Protein AF-A0A7C8MUT5-F1 (afdb_monomer)

Foldseek 3Di:
DDDPPQPFFAWAKEKEWEDALLQDADQLQLLLVLVLVVQPFLDDAGGQKYKYKYASLHPQLLLQQDDVSNVVSVLSVLSNPQSNRDDDDPPPPPDDDDDDDDDDDDDDDDPDDDPDDDDPPSQDPVNPPPRQWDFPDWDAFRRIIMTMIGSDPPQKDDWFKFWFADPDVSHRNWIKIKIKIKGWDADPVRDIFIAIAMEMHGDFDADLQCLVRLLVRQQCQQFQRFRDQLVVLDDPPDPFPDPDPDPDDDCLVVLVCDDPSNLVNLCRGQLNLLHKHKYWYLSNFFLHNDWDDPPDDAADCDPPDPRHQVVSVVSGSVVVCQVVVSGPDQKDFDDDPEHFFDQKDFDDPDDDPPPPPPPPDDDDDDDSDTDIDHDNGGHRHNSTGMIINWQDCQLPNPQTKAWSDWYWGHDDPSHSGTMTMTIITHGRHGSVSSQDDSVRCSVCVRHCSNPNPHIHDSCSVVVVVVSSVVSSVVSVVVVCLVDPVSVVVVVVVVVVVVVVVVVVVPPDDDDDDDDDDDDDDDDDDDDDDDDDDDDPVVVVVVVVVVVVVVVVVDDDDDDDDDPDDFDDDDPDGDDPADADDPPVVVVVVVVVVPDDDDPPPDPPPPDDDDDDDDDDDDDDDDDDDDDDDDDDDPCVVVVVQQDQPALDPDPQPPPVPHDPVNVVVVSVVSQVVVCVLQVLVVVQFDVQLVQVVVQVLVVVVPPPDDPDRFDGWDWDDWDDDPQWIKIKTFGDDPDDDDDDGDFIKMKIFHRAAPPNDRDPVVLVLVVLLLLVQVVLVVLVQQAWAFSDWDSDCPDSRNGGITMTGRFDFAQLLCLQLDCPPHDVVSVVLLLLLLLQLLVSLLSQLVQFAQWWAAWDADPPPRHTDRDDHAWAKAFLQVVLVVVCVVDVVSNSRTDIDTGDRGRDQLCVLCVLCVVPPDDALLSLLLSVLLSLLVVLFDFFQDDDDPPDDDDDDDDDDDDDDDPGRPRHFWTWFQPAQASSQFGAHPVSRHTNHGDNSRRTITHGPLRGSLEDHPLLLCLLFSNRAQDDDDPPNVDPPDDGPSSCSSPDALVVSLVSLVSSLVSSVVVVVVVVVVVVVVVVVVCVVDPDDDDPPPDDPSPPDSSHLSSSLSVLSSVCSSHVVRSLVSSLSLQLQLDLDPPLRDSVCSSNCSSVVHDDDPVSSVSSSVSSVVCSVRVGGHNRPRD

pLDDT: mean 71.66, std 24.43, range [21.73, 98.75]

Organism: NCBI:txid323545

Mean predicted aligned error: 21.3 Å

Solvent-accessible surface area (backbone atoms only — not comparable to full-atom values): 70234 Å² total; per-residue (Å²): 137,80,81,81,76,83,76,69,65,42,67,44,41,39,33,38,34,18,33,49,29,62,40,33,68,71,60,32,71,66,50,9,56,49,47,31,54,60,49,45,49,81,47,93,58,75,56,46,30,43,36,39,18,32,22,38,44,36,48,62,36,37,36,23,56,37,66,83,66,37,43,66,43,53,47,32,49,55,50,13,55,34,58,28,69,45,80,86,74,87,75,82,79,79,79,77,95,76,89,83,81,92,83,90,85,86,88,84,91,77,101,82,83,90,88,79,85,84,78,79,76,79,69,48,83,88,67,44,80,87,59,67,52,45,80,76,46,78,48,65,36,35,21,24,27,36,37,35,32,24,55,55,68,85,37,54,42,78,77,44,68,31,56,40,47,69,27,84,93,43,37,24,84,26,21,34,30,37,41,33,32,36,41,48,48,62,32,100,83,70,48,79,36,39,22,33,43,31,41,33,18,36,30,40,46,63,58,41,67,33,55,71,53,27,35,50,47,47,49,50,46,61,20,29,34,41,69,56,66,60,70,84,48,59,88,84,84,64,101,64,74,68,80,86,88,64,99,73,88,80,63,85,74,56,71,83,62,66,52,77,38,58,54,54,52,44,56,28,31,68,54,20,38,36,41,48,31,36,41,26,14,39,51,35,35,31,51,43,63,59,73,52,54,100,82,58,86,70,71,37,87,50,81,88,43,94,46,19,37,78,71,51,56,84,44,28,40,53,62,55,36,40,75,66,67,64,32,70,72,76,50,42,66,75,78,84,81,58,70,61,34,28,41,49,36,71,71,73,88,84,79,67,94,85,50,84,88,78,62,92,84,71,88,80,89,89,73,89,76,69,63,66,46,74,35,78,78,45,64,62,14,63,22,52,47,63,34,33,47,68,50,51,57,89,50,38,72,92,50,51,65,41,80,55,40,59,49,60,48,76,62,46,94,55,24,48,35,30,34,28,37,39,29,33,39,37,55,42,46,48,35,78,54,50,35,71,46,74,70,49,41,72,77,39,59,81,37,40,62,67,33,67,93,57,55,76,45,73,59,42,70,61,50,50,64,56,48,56,56,50,37,28,54,52,9,47,52,52,52,37,74,75,32,80,65,51,50,52,53,54,56,52,50,55,54,49,54,54,52,53,54,55,58,68,65,63,84,76,77,86,91,82,85,88,82,89,80,89,86,87,88,87,92,87,89,89,84,86,87,88,83,83,82,88,79,69,69,63,62,58,55,51,53,53,52,55,54,51,57,48,60,71,67,60,85,87,80,90,86,84,90,73,92,87,75,92,72,78,60,92,96,50,79,75,82,86,78,88,60,90,69,94,58,68,70,57,58,56,52,57,59,65,72,75,62,96,74,80,87,87,79,77,82,86,81,81,88,86,79,90,89,90,80,88,88,79,90,87,86,90,79,81,91,81,88,90,81,91,71,85,76,80,75,64,66,67,60,60,58,71,71,68,58,71,63,63,70,56,71,65,93,76,78,61,55,90,92,53,51,77,63,59,47,50,52,51,53,48,52,51,51,54,50,49,51,62,77,41,40,72,50,61,75,43,52,39,65,65,46,44,25,51,52,54,40,53,56,51,56,71,67,46,76,91,78,72,95,68,84,78,70,76,33,47,73,50,80,74,47,51,38,95,65,25,44,34,33,46,34,41,43,75,76,91,75,80,94,89,75,85,80,85,54,48,32,31,39,43,27,67,62,59,47,82,92,75,44,75,52,70,66,61,30,48,51,53,46,48,37,53,49,46,39,49,53,38,41,75,71,70,40,50,39,56,51,68,73,50,70,49,42,47,53,89,42,88,31,47,43,36,37,40,32,26,51,52,83,87,58,41,58,36,58,62,57,69,58,40,66,71,81,39,70,69,50,36,48,55,40,49,51,47,31,46,50,50,51,46,58,51,36,51,54,35,60,74,44,52,21,64,25,26,19,22,70,37,57,42,90,88,78,58,47,76,48,44,77,52,38,34,55,32,78,43,71,30,46,56,62,44,55,57,41,47,80,76,37,74,86,55,70,79,63,85,43,69,42,80,43,68,52,27,80,46,65,65,58,60,69,43,45,65,50,70,76,55,70,60,88,46,49,61,46,31,3,49,51,48,48,51,52,51,58,54,69,72,56,74,68,71,70,67,79,78,80,74,93,76,78,80,95,77,82,86,89,82,95,75,93,72,88,86,81,70,69,92,51,68,53,12,17,36,20,64,61,69,59,40,55,87,32,37,30,18,32,92,86,58,41,50,71,58,31,48,56,70,54,74,74,37,26,27,31,43,42,32,69,19,29,45,30,60,56,50,71,58,48,31,91,47,36,67,88,76,43,64,65,69,92,54,98,60,65,89,43,92,87,58,78,71,58,80,80,30,60,89,48,76,53,72,68,57,32,40,52,53,46,54,50,47,42,49,51,48,51,50,54,52,52,50,52,53,54,53,49,53,49,51,52,52,64,60,49,77,76,48,96,74,82,85,77,76,81,80,82,62,87,83,75,76,73,60,36,35,37,44,12,66,55,47,50,50,50,54,48,27,58,58,32,66,90,44,31,70,60,32,51,46,44,49,37,55,50,36,13,52,45,91,76,77,52,46,60,68,58,51,21,54,39,40,24,73,68,44,81,72,56,68,66,58,51,51,48,49,55,50,22,47,50,38,22,43,75,69,67,46,25,84,63,34,83,81,126

InterPro domains:
  IPR000300 Inositol polyphosphate-related phosphatase [PF22669] (17-421)
  IPR000300 Inositol polyphosphate-related phosphatase [SM00128] (10-432)
  IPR011009 Protein kinase-like domain superfamily [SSF56112] (718-850)
  IPR036691 Endonuclease/exonuclease/phosphatase superfamily [G3DSA:3.60.10.10] (3-435)
  IPR036691 Endonuclease/exonuclease/phosphatase superfamily [SSF56219] (11-428)
  IPR046985 Inositol 5-phosphatase [PTHR11200] (11-428)

Nearest PDB structures (foldseek):
  2x7g-assembly1_A  TM=3.569E-01  e=3.911E-02  Homo sapiens
  1jow-assembly1_B  TM=5.268E-01  e=2.002E+00  Homo sapiens

Sequence (1183 aa):
MSNHDDDKAPSLDVFILTFNAGKARINPSILALHLRNAFAQNATDLPELVVISLQEMAPLEHSFIGSYMINPYFQSWVSAVNLAASPPDDTCRNQGPSELGSRNGLEDGSEDRYQDEFQYTYRSQDEIGDAPYTLIATRHIGMTGILLFSRDPSALDNLKSTEVGFGAGELGNKGAVGLRMLFSKEDAKGRKRQTELTFVGAHLAAHEWNLEKRNKNWESIVSGLLFDDPRQFYDGESTHPTPPISANDDESQALLSQSPHKKKLHDITIYKPGSHLFVAGDLNYRISKTSPTPHSVFPRLDPESPNFYGRYLALDQLALEKAAGRTLHGLSEAPITFPPTYKLDYEIEGKSEAGARAHCNDYPHAHDEVFWKWASHRWPGWCDRVLYLDTPSSIAPGMAINTIAYNALPPVRSSDHRAVFLRLSVPVVEPSILVPSPDFCVSNSEDPRVKLPYPIDFESWEHRTRVKKWERVIGWSMLVSHSKQGISIFVTLFFICIGVWWLRSRDKRPPSPQLQHGTIPYRVEVEMTERAPTNYVEHSRHLRRIELAKLARDRQADVSIVVGLSWRLRGHQAHVDYTGGLDTARIHRSLASLGGISWSKALPRFLHTRDDSAGERVGKGRIDAESAGPQSEDWRDALVHAAPVDIQRPDGYRRSGETRDAHGERIRAEYERKLRSFASVLASVDTLALAHLARDLLEQRRARRDADPMPLPRIEDPFFGGGHVFYVIRFPRNGTAGQEERIQWIAKIPAAAGDNAWDQLRCEALRSEAFLLHLLRQEGVPVPEVIDADCRPGNVVGVPWLLMEFVQGRRFEEVWFSREGGDVVCQARREEILRNVARIMLKLGKFEFDTGGALVFDRSHGELVRTATGPLFEKDVKAMVLRWFVDEECEYTPLYCRTGPWERTNDMYTALLDAWPPDTVSERGIDALLRLLLGLVREPGERRPSTERCPSGIGARRKGNMEASRIKRFVLTHPNLSMRHILLAEDGTTIKAIFGWDGARAAPRSIGNEALPRWLVRDFDPFVWRWKPGVDFWRPDHAPPECNRFEDPPWVLRELRGFYASVMGELKRGKRRRERRRVRKKQEGTDAIRVEAVGGEDVDVDITKQSLLTLTLDTAIRDPRCRTAALRRVLEKCSRSFEELDFDLFVDTLGKGFEIDTLVSRSLANNVRELLDKGFVKGAIVW

Secondary structure (DSSP, 8-state):
---SSTTPPPEEEEEEEEEE-TTS---HHHHHHHHHHHHHTT-SS--SEEEEEEES-S-HHHHHH-HHHHHHHHHHHHHHHHHHHSPPPGGGG-------------------------------TTTSTT-S-EEEEEEEETTEEEEEEES-GGGEEEEEEEEEE-SGGG-TTSEEEEEEEEEEEE-TTS-EEEEEEEEEEEEPPPSTT-HHHHHHHHHHHHHH--SS-GGGG--SS-S--------SSSGGGTTT---HHHHHHHHTSTT-TTEEEEEEEE----S-SSPPPTTPPPPBS-TTSTTBGGGGGGG-HHHHHHHTTSSSTT-B-PPP-S---B-EEE--SS--TTSTTS-SS---S------EEE-TTS--B--EEEEE----TTTSTT-PPEEEEEEEPPP-TT-SS--EEEEEEEE---HHHHSPPHHHHHH-TTSTTTS-SS---SSHHHHHHHHHHHHHHHHHHHHHHH-HHHHHHHHHHHHHHHHHHHHHTTS----------------------------SHHHHHHHHHHHHHHHTTS--------SS----BTTB-------SS--HHHHHHHHHTSS---SSSS--------------------------PPP---THHHHHHHS-SSS---TT---TT--HHHHHHHHHHHHHHHHHHTHHHHHH--HHHHHHHHHHHHHHHS-S---SPPPPPEEPPPEEETTEEEEEEEPPPSS-SSS----EEEEEEEPPPGGG---HHHHHHHHHHHHHHHHHHHTT---PPEEEEE--TTSTTSS-EEEEE----EEHHHHHH--TTHHHHHHHHHHHHHHHHHHHHHHHTTSEESSBEE--B-TTT-PBPSS--BPEEEE-HHHHHHHHTT-GGGGGS--EEEE--BSSHHHHHHHHHHTS---SHHHHHHHHHHHHHHHT---TTPPPP-S---S--------------SS-SEEEE-TT--GGGEEE-TTSSSEEEE---TT-EEEEGGGTTTSPPGGGGGGG-TTT------TTTTSTTPPPPGGGTT---HHHHHHHHHHHHHHHHHHHHHHHHHHHHHHHHHHTTSPPP-------GGG---HHHHHHHHHHHHHHHH-TTTHHHHHHHHHHHH-SSTTSS-HHHHHHHHHTTPPP-HHHHHHHHHHHHHHHHHSS-TT----

Structure (mmCIF, N/CA/C/O backbone):
data_AF-A0A7C8MUT5-F1
#
_entry.id   AF-A0A7C8MUT5-F1
#
loop_
_atom_site.group_PDB
_atom_site.id
_atom_site.type_symbol
_atom_site.label_atom_id
_atom_site.label_alt_id
_atom_site.label_comp_id
_atom_site.label_asym_id
_atom_site.label_entity_id
_atom_site.label_seq_id
_atom_site.pdbx_PDB_ins_code
_atom_site.Cartn_x
_atom_site.Cartn_y
_atom_site.Cartn_z
_atom_site.occupancy
_atom_site.B_iso_or_equiv
_atom_site.auth_seq_id
_atom_site.auth_comp_id
_atom_site.auth_asym_id
_atom_site.auth_atom_id
_atom_site.pdbx_PDB_model_num
ATOM 1 N N . MET A 1 1 ? -49.970 -31.846 44.265 1.00 35.81 1 MET A N 1
ATOM 2 C CA . MET A 1 1 ? -49.419 -31.335 42.994 1.00 35.81 1 MET A CA 1
ATOM 3 C C . MET A 1 1 ? -48.509 -30.179 43.371 1.00 35.81 1 MET A C 1
ATOM 5 O O . MET A 1 1 ? -49.004 -29.098 43.641 1.00 35.81 1 MET A O 1
ATOM 9 N N . SER A 1 2 ? -47.229 -30.469 43.608 1.00 31.03 2 SER A N 1
ATOM 10 C CA . SER A 1 2 ? -46.234 -29.498 44.076 1.00 31.03 2 SER A CA 1
ATOM 11 C C . SER A 1 2 ? -45.714 -28.672 42.902 1.00 31.03 2 SER A C 1
ATOM 13 O O . SER A 1 2 ? -45.341 -29.243 41.879 1.00 31.03 2 SER A O 1
ATOM 15 N N . ASN A 1 3 ? -45.711 -27.353 43.079 1.00 34.69 3 ASN A N 1
ATOM 16 C CA . ASN A 1 3 ? -45.249 -26.337 42.138 1.00 34.69 3 ASN A CA 1
ATOM 17 C C . ASN A 1 3 ? -43.869 -26.670 41.545 1.00 34.69 3 ASN A C 1
ATOM 19 O O . ASN A 1 3 ? -42.862 -26.609 42.247 1.00 34.69 3 ASN A O 1
ATOM 23 N N . HIS A 1 4 ? -43.824 -26.994 40.251 1.00 40.22 4 HIS A N 1
ATOM 24 C CA . HIS A 1 4 ? -42.579 -27.112 39.480 1.00 40.22 4 HIS A CA 1
ATOM 25 C C . HIS A 1 4 ? -42.237 -25.840 38.680 1.00 40.22 4 HIS A C 1
ATOM 27 O O . HIS A 1 4 ? -41.137 -25.757 38.146 1.00 40.22 4 HIS A O 1
ATOM 33 N N . ASP A 1 5 ? -43.117 -24.831 38.651 1.00 43.16 5 ASP A N 1
ATOM 34 C CA . ASP A 1 5 ? -42.859 -23.539 37.986 1.00 43.16 5 ASP A CA 1
ATOM 35 C C . ASP A 1 5 ? -42.111 -22.516 38.875 1.00 43.16 5 ASP A C 1
ATOM 37 O O . ASP A 1 5 ? -41.646 -21.488 38.386 1.00 43.16 5 ASP A O 1
ATOM 41 N N . ASP A 1 6 ? -41.923 -22.806 40.168 1.00 42.00 6 ASP A N 1
ATOM 42 C CA . ASP A 1 6 ? -41.458 -21.839 41.183 1.00 42.00 6 ASP A CA 1
ATOM 43 C C . ASP A 1 6 ? -39.925 -21.652 41.289 1.00 42.00 6 ASP A C 1
ATOM 45 O O . ASP A 1 6 ? -39.458 -20.941 42.186 1.00 42.00 6 ASP A O 1
ATOM 49 N N . ASP A 1 7 ? -39.124 -22.273 40.415 1.00 54.72 7 ASP A N 1
ATOM 50 C CA . ASP A 1 7 ? -37.648 -22.159 40.416 1.00 54.72 7 ASP A CA 1
ATOM 51 C C . ASP A 1 7 ? -37.044 -21.760 39.054 1.00 54.72 7 ASP A C 1
ATOM 53 O O . ASP A 1 7 ? -35.837 -21.887 38.828 1.00 54.72 7 ASP A O 1
ATOM 57 N N . LYS A 1 8 ? -37.860 -21.216 38.142 1.00 65.00 8 LYS A N 1
ATOM 58 C CA . LYS A 1 8 ? -37.378 -20.699 36.855 1.00 65.00 8 LYS A CA 1
ATOM 59 C C . LYS A 1 8 ? -36.514 -19.449 37.078 1.00 65.00 8 LYS A C 1
ATOM 61 O O . LYS A 1 8 ? -36.949 -18.493 37.719 1.00 65.00 8 LYS A O 1
ATOM 66 N N . ALA A 1 9 ? -35.276 -19.462 36.579 1.00 72.50 9 ALA A N 1
ATOM 67 C CA . ALA A 1 9 ? -34.377 -18.312 36.673 1.00 72.50 9 ALA A CA 1
ATOM 68 C C . ALA A 1 9 ? -34.996 -17.088 35.965 1.00 72.50 9 ALA A C 1
ATOM 70 O O . ALA A 1 9 ? -35.596 -17.259 34.897 1.00 72.50 9 ALA A O 1
ATOM 71 N N . PRO A 1 10 ? -34.873 -15.866 36.523 1.00 89.56 10 PRO A N 1
ATOM 72 C CA . PRO A 1 10 ? -35.341 -14.670 35.834 1.00 89.56 10 PRO A CA 1
ATOM 73 C C . PRO A 1 10 ? -34.573 -14.500 34.520 1.00 89.56 10 PRO A C 1
ATOM 75 O O . PRO A 1 10 ? -33.409 -14.880 34.427 1.00 89.56 10 PRO A O 1
ATOM 78 N N . SER A 1 11 ? -35.209 -13.934 33.498 1.00 91.62 11 SER A N 1
ATOM 79 C CA . SER A 1 11 ? -34.563 -13.655 32.213 1.00 91.62 11 SER A CA 1
ATOM 80 C C . SER A 1 11 ? -34.250 -12.172 32.051 1.00 91.62 11 SER A C 1
ATOM 82 O O . SER A 1 11 ? -35.019 -11.323 32.502 1.00 91.62 11 SER A O 1
ATOM 84 N N . LEU A 1 12 ? -33.155 -11.884 31.364 1.00 95.19 12 LEU A N 1
ATOM 85 C CA . LEU A 1 12 ? -32.690 -10.577 30.932 1.00 95.19 12 LEU A CA 1
ATOM 86 C C . LEU A 1 12 ? -32.966 -10.401 29.430 1.00 95.19 12 LEU A C 1
ATOM 88 O O . LEU A 1 12 ? -32.569 -11.248 28.628 1.00 95.19 12 LEU A O 1
ATOM 92 N N . ASP A 1 13 ? -33.609 -9.300 29.047 1.00 97.19 13 ASP A N 1
ATOM 93 C CA . ASP A 1 13 ? -33.824 -8.935 27.641 1.00 97.19 13 ASP A CA 1
ATOM 94 C C . ASP A 1 13 ? -32.637 -8.129 27.085 1.00 97.19 13 ASP A C 1
ATOM 96 O O . ASP A 1 13 ? -32.391 -6.990 27.496 1.00 97.19 13 ASP A O 1
ATOM 100 N N . VAL A 1 14 ? -31.887 -8.729 26.157 1.00 98.12 14 VAL A N 1
ATOM 101 C CA . VAL A 1 14 ? -30.692 -8.132 25.546 1.00 98.12 14 VAL A CA 1
ATOM 102 C C . VAL A 1 14 ? -30.927 -7.884 24.063 1.00 98.12 14 VAL A C 1
ATOM 104 O O . VAL A 1 14 ? -31.169 -8.818 23.298 1.00 98.12 14 VAL A O 1
ATOM 107 N N . PHE A 1 15 ? -30.764 -6.637 23.632 1.00 98.69 15 PHE A N 1
ATOM 108 C CA . PHE A 1 15 ? -30.766 -6.244 22.227 1.00 98.69 15 PHE A CA 1
ATOM 109 C C . PHE A 1 15 ? -29.341 -5.945 21.761 1.00 98.69 15 PHE A C 1
ATOM 111 O O . PHE A 1 15 ? -28.693 -5.031 22.265 1.00 98.69 15 PHE A O 1
ATOM 118 N N . ILE A 1 16 ? -28.849 -6.702 20.785 1.00 98.75 16 ILE A N 1
ATOM 119 C CA . ILE A 1 16 ? -27.501 -6.568 20.232 1.00 98.75 16 ILE A CA 1
ATOM 120 C C . ILE A 1 16 ? -27.622 -6.138 18.777 1.00 98.75 16 ILE A C 1
ATOM 122 O O . ILE A 1 16 ? -28.238 -6.840 17.983 1.00 98.75 16 ILE A O 1
ATOM 126 N N . LEU A 1 17 ? -27.009 -5.021 18.407 1.00 98.69 17 LEU A N 1
ATOM 127 C CA . LEU A 1 17 ? -26.982 -4.512 17.039 1.00 98.69 17 LEU A CA 1
ATOM 128 C C . LEU A 1 17 ? -25.545 -4.395 16.547 1.00 98.69 17 LEU A C 1
ATOM 130 O O . LEU A 1 17 ? -24.670 -3.956 17.286 1.00 98.69 17 LEU A O 1
ATOM 134 N N . THR A 1 18 ? -25.299 -4.757 15.294 1.00 98.69 18 THR A N 1
ATOM 135 C CA . THR A 1 18 ? -24.054 -4.467 14.588 1.00 98.69 18 THR A CA 1
ATOM 136 C C . THR A 1 18 ? -24.321 -3.606 13.367 1.00 98.69 18 THR A C 1
ATOM 138 O O . THR A 1 18 ? -25.313 -3.806 12.661 1.00 98.69 18 THR A O 1
ATOM 141 N N . PHE A 1 19 ? -23.445 -2.637 13.119 1.00 97.94 19 PHE A N 1
ATOM 142 C CA . PHE A 1 19 ? -23.542 -1.786 11.945 1.00 97.94 19 PHE A CA 1
ATOM 143 C C . PHE A 1 19 ? -22.183 -1.238 11.516 1.00 97.94 19 PHE A C 1
ATOM 145 O O . PHE A 1 19 ? -21.538 -0.479 12.248 1.00 97.94 19 PHE A O 1
ATOM 152 N N . ASN A 1 20 ? -21.798 -1.561 10.283 1.00 97.31 20 ASN A N 1
ATOM 153 C CA . ASN A 1 20 ? -20.778 -0.814 9.571 1.00 97.31 20 ASN A CA 1
ATOM 154 C C . ASN A 1 20 ? -21.378 0.532 9.129 1.00 97.31 20 ASN A C 1
ATOM 156 O O . ASN A 1 20 ? -22.297 0.572 8.315 1.00 97.31 20 ASN A O 1
ATOM 160 N N . ALA A 1 21 ? -20.906 1.636 9.707 1.00 92.62 21 ALA A N 1
ATOM 161 C CA . ALA A 1 21 ? -21.497 2.966 9.559 1.00 92.62 21 ALA A CA 1
ATOM 162 C C . ALA A 1 21 ? -20.906 3.794 8.402 1.00 92.62 21 ALA A C 1
ATOM 164 O O . ALA A 1 21 ? -21.228 4.977 8.282 1.00 92.62 21 ALA A O 1
ATOM 165 N N . GLY A 1 22 ? -20.027 3.217 7.573 1.00 88.94 22 GLY A N 1
ATOM 166 C CA . GLY A 1 22 ? -19.508 3.878 6.369 1.00 88.94 22 GLY A CA 1
ATOM 167 C C . GLY A 1 22 ? -18.736 5.180 6.629 1.00 88.94 22 GLY A C 1
ATOM 168 O O . GLY A 1 22 ? -18.658 6.042 5.756 1.00 88.94 22 GLY A O 1
ATOM 169 N N . LYS A 1 23 ? -18.170 5.355 7.832 1.00 89.19 23 LYS A N 1
ATOM 170 C CA . LYS A 1 23 ? -17.433 6.549 8.306 1.00 89.19 23 LYS A CA 1
ATOM 171 C C . LYS A 1 23 ? -18.294 7.808 8.423 1.00 89.19 23 LYS A C 1
ATOM 173 O O . LYS A 1 23 ? -17.754 8.900 8.609 1.00 89.19 23 LYS A O 1
ATOM 178 N N . ALA A 1 24 ? -19.615 7.670 8.352 1.00 84.31 24 ALA A N 1
ATOM 179 C CA . ALA A 1 24 ? -20.563 8.771 8.414 1.00 84.31 24 ALA A CA 1
ATOM 180 C C . ALA A 1 24 ? -21.276 8.831 9.771 1.00 84.31 24 ALA A C 1
ATOM 182 O O . ALA A 1 24 ? -21.450 7.830 10.467 1.00 84.31 24 ALA A O 1
ATOM 183 N N . ARG A 1 25 ? -21.729 10.031 10.151 1.00 84.75 25 ARG A N 1
ATOM 184 C CA . ARG A 1 25 ? -22.691 10.166 11.251 1.00 84.75 25 ARG A CA 1
ATOM 185 C C . ARG A 1 25 ? -24.053 9.670 10.781 1.00 84.75 25 ARG A C 1
ATOM 187 O O . ARG A 1 25 ? -24.463 9.958 9.658 1.00 84.75 25 ARG A O 1
ATOM 194 N N . ILE A 1 26 ? -24.760 8.968 11.658 1.00 88.06 26 ILE A N 1
ATOM 195 C CA . ILE A 1 26 ? -26.147 8.583 11.404 1.00 88.06 26 ILE A CA 1
ATOM 196 C C . ILE A 1 26 ? -27.070 9.798 11.535 1.00 88.06 26 ILE A C 1
ATOM 198 O O . ILE A 1 26 ? -26.771 10.739 12.272 1.00 88.06 26 ILE A O 1
ATOM 202 N N . ASN A 1 27 ? -28.220 9.751 10.863 1.00 86.62 27 ASN A N 1
ATOM 203 C CA . ASN A 1 27 ? -29.336 10.641 11.164 1.00 86.62 27 ASN A CA 1
ATOM 204 C C . ASN A 1 27 ? -30.138 10.035 12.335 1.00 86.62 27 ASN A C 1
ATOM 206 O O . ASN A 1 27 ? -30.746 8.975 12.140 1.00 86.62 27 ASN A O 1
ATOM 210 N N . PRO A 1 28 ? -30.154 10.661 13.530 1.00 86.62 28 PRO A N 1
ATOM 211 C CA . PRO A 1 28 ? -30.782 10.064 14.704 1.00 86.62 28 PRO A CA 1
ATOM 212 C C . PRO A 1 28 ? -32.276 9.799 14.535 1.00 86.62 28 PRO A C 1
ATOM 214 O O . PRO A 1 28 ? -32.749 8.769 14.997 1.00 86.62 28 PRO A O 1
ATOM 217 N N . SER A 1 29 ? -33.010 10.679 13.852 1.00 82.62 29 SER A N 1
ATOM 218 C CA . SER A 1 29 ? -34.466 10.563 13.701 1.00 82.62 29 SER A CA 1
ATOM 219 C C . SER A 1 29 ? -34.862 9.400 12.793 1.00 82.62 29 SER A C 1
ATOM 221 O O . SER A 1 29 ? -35.751 8.625 13.137 1.00 82.62 29 SER A O 1
ATOM 223 N N . ILE A 1 30 ? -34.168 9.243 11.659 1.00 84.88 30 ILE A N 1
ATOM 224 C CA . ILE A 1 30 ? -34.415 8.136 10.719 1.00 84.88 30 ILE A CA 1
ATOM 225 C C . ILE A 1 30 ? -34.070 6.806 11.391 1.00 84.88 30 ILE A C 1
ATOM 227 O O . ILE A 1 30 ? -34.869 5.869 11.397 1.00 84.88 30 ILE A O 1
ATOM 231 N N . LEU A 1 31 ? -32.892 6.726 12.017 1.00 89.00 31 LEU A N 1
ATOM 232 C CA . LEU A 1 31 ? -32.482 5.484 12.655 1.00 89.00 31 LEU A CA 1
ATOM 233 C C . LEU A 1 31 ? -33.352 5.147 13.874 1.00 89.00 31 LEU A C 1
ATOM 235 O O . LEU A 1 31 ? -33.645 3.974 14.092 1.00 89.00 31 LEU A O 1
ATOM 239 N N . ALA A 1 32 ? -33.813 6.146 14.632 1.00 89.50 32 ALA A N 1
ATOM 240 C CA . ALA A 1 32 ? -34.732 5.943 15.749 1.00 89.50 32 ALA A CA 1
ATOM 241 C C . ALA A 1 32 ? -36.037 5.265 15.315 1.00 89.50 32 ALA A C 1
ATOM 243 O O . ALA A 1 32 ? -36.538 4.398 16.029 1.00 89.50 32 ALA A O 1
ATOM 244 N N . LEU A 1 33 ? -36.570 5.603 14.136 1.00 87.44 33 LEU A N 1
ATOM 245 C CA . LEU A 1 33 ? -37.761 4.952 13.589 1.00 87.44 33 LEU A CA 1
ATOM 246 C C . LEU A 1 33 ? -37.514 3.460 13.319 1.00 87.44 33 LEU A C 1
ATOM 248 O O . LEU A 1 33 ? -38.316 2.608 13.702 1.00 87.44 33 LEU A O 1
ATOM 252 N N . HIS A 1 34 ? -36.378 3.128 12.702 1.00 92.00 34 HIS A N 1
ATOM 253 C CA . HIS A 1 34 ? -35.998 1.738 12.449 1.00 92.00 34 HIS A CA 1
ATOM 254 C C . HIS A 1 34 ? -35.743 0.961 13.749 1.00 92.00 34 HIS A C 1
ATOM 256 O O . HIS A 1 34 ? -36.210 -0.169 13.895 1.00 92.00 34 HIS A O 1
ATOM 262 N N . LEU A 1 35 ? -35.050 1.578 14.712 1.00 94.06 35 LEU A N 1
ATOM 263 C CA . LEU A 1 35 ? -34.783 1.002 16.030 1.00 94.06 35 LEU A CA 1
ATOM 264 C C . LEU A 1 35 ? -36.066 0.770 16.824 1.00 94.06 35 LEU A C 1
ATOM 266 O O . LEU A 1 35 ? -36.194 -0.272 17.452 1.00 94.06 35 LEU A O 1
ATOM 270 N N . ARG A 1 36 ? -37.040 1.683 16.755 1.00 93.44 36 ARG A N 1
ATOM 271 C CA . ARG A 1 36 ? -38.340 1.532 17.421 1.00 93.44 36 ARG A CA 1
ATOM 272 C C . ARG A 1 36 ? -39.064 0.274 16.951 1.00 93.44 36 ARG A C 1
ATOM 274 O O . ARG A 1 36 ? -39.539 -0.504 17.773 1.00 93.44 36 ARG A O 1
ATOM 281 N N . ASN A 1 37 ? -39.091 0.037 15.641 1.00 90.94 37 ASN A N 1
ATOM 282 C CA . ASN A 1 37 ? -39.687 -1.175 15.079 1.00 90.94 37 ASN A CA 1
ATOM 283 C C . ASN A 1 37 ? -38.922 -2.434 15.516 1.00 90.94 37 ASN A C 1
ATOM 285 O O . ASN A 1 37 ? -39.538 -3.439 15.865 1.00 90.94 37 ASN A O 1
ATOM 289 N N . ALA A 1 38 ? -37.589 -2.373 15.564 1.00 94.75 38 ALA A N 1
ATOM 290 C CA . ALA A 1 38 ? -36.760 -3.479 16.042 1.00 94.75 38 ALA A CA 1
ATOM 291 C C . ALA A 1 38 ? -36.943 -3.759 17.549 1.00 94.75 38 ALA A C 1
ATOM 293 O O . ALA A 1 38 ? -36.995 -4.918 17.958 1.00 94.75 38 ALA A O 1
ATOM 294 N N . PHE A 1 39 ? -37.108 -2.719 18.371 1.00 96.00 39 PHE A N 1
ATOM 295 C CA . PHE A 1 39 ? -37.440 -2.819 19.797 1.00 96.00 39 PHE A CA 1
ATOM 296 C C . PHE A 1 39 ? -38.867 -3.321 20.044 1.00 96.00 39 PHE A C 1
ATOM 298 O O . PHE A 1 39 ? -39.145 -3.823 21.126 1.00 96.00 39 PHE A O 1
ATOM 305 N N . ALA A 1 40 ? -39.775 -3.221 19.077 1.00 93.00 40 ALA A N 1
ATOM 306 C CA . ALA A 1 40 ? -41.125 -3.772 19.197 1.00 93.00 40 ALA A CA 1
ATOM 307 C C . ALA A 1 40 ? -41.247 -5.198 18.622 1.00 93.00 40 ALA A C 1
ATOM 309 O O . ALA A 1 40 ? -42.228 -5.893 18.888 1.00 93.00 40 ALA A O 1
ATOM 310 N N . GLN A 1 41 ? -40.274 -5.660 17.826 1.00 91.75 41 GLN A N 1
ATOM 311 C CA . GLN A 1 41 ? -40.388 -6.933 17.118 1.00 91.75 41 GLN A CA 1
ATOM 312 C C . GLN A 1 41 ? -40.426 -8.118 18.096 1.00 91.75 41 GLN A C 1
ATOM 314 O O . GLN A 1 41 ? -39.446 -8.404 18.783 1.00 91.75 41 GLN A O 1
ATOM 319 N N . ASN A 1 42 ? -41.560 -8.829 18.106 1.00 92.06 42 ASN A N 1
ATOM 320 C CA . ASN A 1 42 ? -41.842 -9.992 18.958 1.00 92.06 42 ASN A CA 1
ATOM 321 C C . ASN A 1 42 ? -41.693 -9.731 20.469 1.00 92.06 42 ASN A C 1
ATOM 323 O O . ASN A 1 42 ? -41.420 -10.661 21.228 1.00 92.06 42 ASN A O 1
ATOM 327 N N . ALA A 1 43 ? -41.873 -8.488 20.916 1.00 91.88 43 ALA A N 1
ATOM 328 C CA . ALA A 1 43 ? -41.712 -8.115 22.316 1.00 91.88 43 ALA A CA 1
ATOM 329 C C . ALA A 1 43 ? -42.752 -7.088 22.768 1.00 91.88 43 ALA A C 1
ATOM 331 O O . ALA A 1 43 ? -43.299 -6.338 21.965 1.00 91.88 43 ALA A O 1
ATOM 332 N N . THR A 1 44 ? -43.009 -7.056 24.073 1.00 86.38 44 THR A N 1
ATOM 333 C CA . THR A 1 44 ? -44.026 -6.189 24.691 1.00 86.38 44 THR A CA 1
ATOM 334 C C . THR A 1 44 ? -43.446 -5.005 25.460 1.00 86.38 44 THR A C 1
ATOM 336 O O . THR A 1 44 ? -44.186 -4.087 25.791 1.00 86.38 44 THR A O 1
ATOM 339 N N . ASP A 1 45 ? -42.150 -5.029 25.768 1.00 92.44 45 ASP A N 1
ATOM 340 C CA . ASP A 1 45 ? -41.448 -3.989 26.526 1.00 92.44 45 ASP A CA 1
ATOM 341 C C . ASP A 1 45 ? -40.118 -3.643 25.832 1.00 92.44 45 ASP A C 1
ATOM 343 O O . ASP A 1 45 ? -39.669 -4.355 24.926 1.00 92.44 45 ASP A O 1
ATOM 347 N N . LEU A 1 46 ? -39.487 -2.543 26.235 1.00 95.12 46 LEU A N 1
ATOM 348 C CA . LEU A 1 46 ? -38.169 -2.130 25.763 1.00 95.12 46 LEU A CA 1
ATOM 349 C C . LEU A 1 46 ? -37.069 -3.055 26.320 1.00 95.12 46 LEU A C 1
ATOM 351 O O . LEU A 1 46 ? -37.143 -3.426 27.496 1.00 95.12 46 LEU A O 1
ATOM 355 N N . PRO A 1 47 ? -36.020 -3.368 25.533 1.00 96.88 47 PRO A N 1
ATOM 356 C CA . PRO A 1 47 ? -34.883 -4.171 25.992 1.00 96.88 47 PRO A CA 1
ATOM 357 C C . PRO A 1 47 ? -34.266 -3.658 27.301 1.00 96.88 47 PRO A C 1
ATOM 359 O O . PRO A 1 47 ? -34.120 -2.454 27.489 1.00 96.88 47 PRO A O 1
ATOM 362 N N . GLU A 1 48 ? -33.834 -4.532 28.203 1.00 97.06 48 GLU A N 1
ATOM 363 C CA . GLU A 1 48 ? -33.176 -4.094 29.445 1.00 97.06 48 GLU A CA 1
ATOM 364 C C . GLU A 1 48 ? -31.753 -3.590 29.173 1.00 97.06 48 GLU A C 1
ATOM 366 O O . GLU A 1 48 ? -31.336 -2.569 29.729 1.00 97.06 48 GLU A O 1
ATOM 371 N N . LEU A 1 49 ? -31.045 -4.265 28.260 1.00 97.94 49 LEU A N 1
ATOM 372 C CA . LEU A 1 49 ? -29.733 -3.864 27.761 1.00 97.94 49 LEU A CA 1
ATOM 373 C C . LEU A 1 49 ? -29.757 -3.690 26.242 1.00 97.94 49 LEU A C 1
ATOM 375 O O . LEU A 1 49 ? -30.269 -4.541 25.515 1.00 97.94 49 LEU A O 1
ATOM 379 N N . VAL A 1 50 ? -29.127 -2.618 25.760 1.00 98.56 50 VAL A N 1
ATOM 380 C CA . VAL A 1 50 ? -28.865 -2.397 24.332 1.00 98.56 50 VAL A CA 1
ATOM 381 C C . VAL A 1 50 ? -27.354 -2.331 24.124 1.00 98.56 50 VAL A C 1
ATOM 383 O O . VAL A 1 50 ? -26.667 -1.492 24.705 1.00 98.56 50 VAL A O 1
ATOM 386 N N . VAL A 1 51 ? -26.827 -3.222 23.288 1.00 98.56 51 VAL A N 1
ATOM 387 C CA . VAL A 1 51 ? -25.405 -3.319 22.950 1.00 98.56 51 VAL A CA 1
ATOM 388 C C . VAL A 1 51 ? -25.236 -3.068 21.462 1.00 98.56 51 VAL A C 1
ATOM 390 O O . VAL A 1 51 ? -25.821 -3.768 20.643 1.00 98.56 51 VAL A O 1
ATOM 393 N N . ILE A 1 52 ? -24.430 -2.078 21.094 1.00 98.56 52 ILE A N 1
ATOM 394 C CA . ILE A 1 52 ? -24.224 -1.697 19.695 1.00 98.56 52 ILE A CA 1
ATOM 395 C C . ILE A 1 52 ? -22.754 -1.872 19.335 1.00 98.56 52 ILE A C 1
ATOM 397 O O . ILE A 1 52 ? -21.908 -1.159 19.868 1.00 98.56 52 ILE A O 1
ATOM 401 N N . SER A 1 53 ? -22.445 -2.789 18.420 1.00 98.25 53 SER A N 1
ATOM 402 C CA . SER A 1 53 ? -21.133 -2.917 17.789 1.00 98.25 53 SER A CA 1
ATOM 403 C C . SER A 1 53 ? -21.079 -2.080 16.512 1.00 98.25 53 SER A C 1
ATOM 405 O O . SER A 1 53 ? -21.874 -2.274 15.598 1.00 98.25 53 SER A O 1
ATOM 407 N N . LEU A 1 54 ? -20.135 -1.147 16.444 1.00 97.12 54 LEU A N 1
ATOM 408 C CA . LEU A 1 54 ? -19.954 -0.273 15.290 1.00 97.12 54 LEU A CA 1
ATOM 409 C C . LEU A 1 54 ? -18.646 -0.585 14.576 1.00 97.12 54 LEU A C 1
ATOM 411 O O . LEU A 1 54 ? -17.604 -0.760 15.211 1.00 97.12 54 LEU A O 1
ATOM 415 N N . GLN A 1 55 ? -18.692 -0.594 13.250 1.00 96.44 55 GLN A N 1
ATOM 416 C CA . GLN A 1 55 ? -17.522 -0.672 12.380 1.00 96.44 55 GLN A CA 1
ATOM 417 C C . GLN A 1 55 ? -17.519 0.543 11.462 1.00 96.44 55 GLN A C 1
ATOM 419 O O . GLN A 1 55 ? -18.575 1.086 11.159 1.00 96.44 55 GLN A O 1
ATOM 424 N N . GLU A 1 56 ? -16.336 1.020 11.076 1.00 93.81 56 GLU A N 1
ATOM 425 C CA . GLU A 1 56 ? -16.209 2.276 10.317 1.00 93.81 56 GLU A CA 1
ATOM 426 C C . GLU A 1 56 ? -17.025 3.412 10.955 1.00 93.81 56 GLU A C 1
ATOM 428 O O . GLU A 1 56 ? -17.695 4.180 10.279 1.00 93.81 56 GLU A O 1
ATOM 433 N N . MET A 1 57 ? -17.015 3.495 12.289 1.00 91.19 57 MET A N 1
ATOM 434 C CA . MET A 1 57 ? -17.922 4.377 13.037 1.00 91.19 57 MET A CA 1
ATOM 435 C C . MET A 1 57 ? -17.664 5.874 12.816 1.00 91.19 57 MET A C 1
ATOM 437 O O . MET A 1 57 ? -18.530 6.697 13.092 1.00 91.19 57 MET A O 1
ATOM 441 N N . ALA A 1 58 ? -16.456 6.223 12.373 1.00 89.50 58 ALA A N 1
ATOM 442 C CA . ALA A 1 58 ? -15.998 7.577 12.099 1.00 89.50 58 ALA A CA 1
ATOM 443 C C . ALA A 1 58 ? -14.773 7.521 11.163 1.00 89.50 58 ALA A C 1
ATOM 445 O O . ALA A 1 58 ? -14.156 6.457 11.029 1.00 89.50 58 ALA A O 1
ATOM 446 N N . PRO A 1 59 ? -14.358 8.655 10.566 1.00 88.50 59 PRO A N 1
ATOM 447 C CA . PRO A 1 59 ? -13.066 8.767 9.898 1.00 88.50 59 PRO A CA 1
ATOM 448 C C . PRO A 1 59 ? -11.917 8.292 10.799 1.00 88.50 59 PRO A C 1
ATOM 450 O O . PRO A 1 59 ? -11.971 8.406 12.034 1.00 88.50 59 PRO A O 1
ATOM 453 N N . LEU A 1 60 ? -10.874 7.733 10.186 1.00 83.56 60 LEU A N 1
ATOM 454 C CA . LEU A 1 60 ? -9.795 7.048 10.900 1.00 83.56 60 LEU A CA 1
ATOM 455 C C . LEU A 1 60 ? -9.036 8.003 11.836 1.00 83.56 60 LEU A C 1
ATOM 457 O O . LEU A 1 60 ? -8.740 7.656 12.976 1.00 83.56 60 LEU A O 1
ATOM 461 N N . GLU A 1 61 ? -8.792 9.232 11.390 1.00 83.75 61 GLU A N 1
ATOM 462 C CA . GLU A 1 61 ? -8.123 10.286 12.147 1.00 83.75 61 GLU A CA 1
ATOM 463 C C . GLU A 1 61 ? -8.893 10.674 13.416 1.00 83.75 61 GLU A C 1
ATOM 465 O O . GLU A 1 61 ? -8.303 10.791 14.492 1.00 83.75 61 GLU A O 1
ATOM 470 N N . HIS A 1 62 ? -10.221 10.792 13.328 1.00 85.94 62 HIS A N 1
ATOM 471 C CA . HIS A 1 62 ? -11.076 11.092 14.477 1.00 85.94 62 HIS A CA 1
ATOM 472 C C . HIS A 1 62 ? -11.070 9.936 15.474 1.00 85.94 62 HIS A C 1
ATOM 474 O O . HIS A 1 62 ? -10.973 10.146 16.683 1.00 85.94 62 HIS A O 1
ATOM 480 N N . SER A 1 63 ? -11.109 8.715 14.945 1.00 85.56 63 SER A N 1
ATOM 481 C CA . SER A 1 63 ? -11.075 7.482 15.722 1.00 85.56 63 SER A CA 1
ATOM 482 C C . SER A 1 63 ? -9.759 7.288 16.486 1.00 85.56 63 SER A C 1
ATOM 484 O O . SER A 1 63 ? -9.743 6.680 17.553 1.00 85.56 63 SER A O 1
ATOM 486 N N . PHE A 1 64 ? -8.652 7.821 15.969 1.00 85.69 64 PHE A N 1
ATOM 487 C CA . PHE A 1 64 ? -7.313 7.690 16.546 1.00 85.69 64 PHE A CA 1
ATOM 488 C C . PHE A 1 64 ? -6.970 8.768 17.588 1.00 85.69 64 PHE A C 1
ATOM 490 O O . PHE A 1 64 ? -6.238 8.496 18.540 1.00 85.69 64 PHE A O 1
ATOM 497 N N . ILE A 1 65 ? -7.498 9.987 17.445 1.00 78.88 65 ILE A N 1
ATOM 498 C CA . ILE A 1 65 ? -7.195 11.114 18.348 1.00 78.88 65 ILE A CA 1
ATOM 499 C C . ILE A 1 65 ? -7.764 10.901 19.756 1.00 78.88 65 ILE A C 1
ATOM 501 O O . ILE A 1 65 ? -7.101 11.221 20.748 1.00 78.88 65 ILE A O 1
ATOM 505 N N . GLY A 1 66 ? -8.970 10.337 19.849 1.00 70.75 66 GLY A N 1
ATOM 506 C CA . GLY A 1 66 ? -9.625 9.999 21.111 1.00 70.75 66 GLY A CA 1
ATOM 507 C C . GLY A 1 66 ? -11.028 10.586 21.262 1.00 70.75 66 GLY A C 1
ATOM 508 O O . GLY A 1 66 ? -11.619 11.105 20.315 1.00 70.75 66 GLY A O 1
ATOM 509 N N . SER A 1 67 ? -11.551 10.501 22.489 1.00 71.88 67 SER A N 1
ATOM 510 C CA . SER A 1 67 ? -12.965 10.722 22.831 1.00 71.88 67 SER A CA 1
ATOM 511 C C . SER A 1 67 ? -13.554 12.027 22.290 1.00 71.88 67 SER A C 1
ATOM 513 O O . SER A 1 67 ? -14.649 12.006 21.748 1.00 71.88 67 SER A O 1
ATOM 515 N N . TYR A 1 68 ? -12.833 13.149 22.347 1.00 74.88 68 TYR A N 1
ATOM 516 C CA . TYR A 1 68 ? -13.361 14.446 21.900 1.00 74.88 68 TYR A CA 1
ATOM 517 C C . TYR A 1 68 ? -13.859 14.445 20.441 1.00 74.88 68 TYR A C 1
ATOM 519 O O . TYR A 1 68 ? -14.946 14.947 20.165 1.00 74.88 68 TYR A O 1
ATOM 527 N N . MET A 1 69 ? -13.104 13.842 19.516 1.00 81.06 69 MET A N 1
ATOM 528 C CA . MET A 1 69 ? -13.437 13.855 18.081 1.00 81.06 69 MET A CA 1
ATOM 529 C C . MET A 1 69 ? -14.520 12.835 17.720 1.00 81.06 69 MET A C 1
ATOM 531 O O . MET A 1 69 ? -15.254 13.019 16.747 1.00 81.06 69 MET A O 1
ATOM 535 N N . ILE A 1 70 ? -14.621 11.757 18.499 1.00 85.75 70 ILE A N 1
ATOM 536 C CA . ILE A 1 70 ? -15.551 10.659 18.238 1.00 85.75 70 ILE A CA 1
ATOM 537 C C . ILE A 1 70 ? -16.877 10.792 18.993 1.00 85.75 70 ILE A C 1
ATOM 539 O O . ILE A 1 70 ? -17.896 10.279 18.538 1.00 85.75 70 ILE A O 1
ATOM 543 N N . ASN A 1 71 ? -16.903 11.544 20.096 1.00 86.06 71 ASN A N 1
ATOM 544 C CA . ASN A 1 71 ? -18.101 11.776 20.900 1.00 86.06 71 ASN A CA 1
ATOM 545 C C . ASN A 1 71 ? -19.319 12.210 20.072 1.00 86.06 71 ASN A C 1
ATOM 547 O O . ASN A 1 71 ? -20.382 11.647 20.307 1.00 86.06 71 ASN A O 1
ATOM 551 N N . PRO A 1 72 ? -19.223 13.114 19.076 1.00 87.19 72 PRO A N 1
ATOM 552 C CA . PRO A 1 72 ? -20.385 13.470 18.261 1.00 87.19 72 PRO A CA 1
ATOM 553 C C . PRO A 1 72 ? -21.001 12.289 17.494 1.00 87.19 72 PRO A C 1
ATOM 555 O O . PRO A 1 72 ? -22.212 12.256 17.288 1.00 87.19 72 PRO A O 1
ATOM 558 N N . TYR A 1 73 ? -20.185 11.310 17.088 1.00 90.38 73 TYR A N 1
ATOM 559 C CA . TYR A 1 73 ? -20.672 10.083 16.460 1.00 90.38 73 TYR A CA 1
ATOM 560 C C . TYR A 1 73 ? -21.431 9.254 17.495 1.00 90.38 73 TYR A C 1
ATOM 562 O O . TYR A 1 73 ? -22.578 8.899 17.256 1.00 90.38 73 TYR A O 1
ATOM 570 N N . PHE A 1 74 ? -20.870 9.035 18.687 1.00 91.50 74 PHE A N 1
ATOM 571 C CA . PHE A 1 74 ? -21.571 8.315 19.758 1.00 91.50 74 PHE A CA 1
ATOM 572 C C . PHE A 1 74 ? -22.849 9.019 20.224 1.00 91.50 74 PHE A C 1
ATOM 574 O O . PHE A 1 74 ? -23.861 8.355 20.417 1.00 91.50 74 PHE A O 1
ATOM 581 N N . GLN A 1 75 ? -22.851 10.347 20.330 1.00 88.88 75 GLN A N 1
ATOM 582 C CA . GLN A 1 75 ? -24.035 11.113 20.725 1.00 88.88 75 GLN A CA 1
ATOM 583 C C . GLN A 1 75 ? -25.186 10.945 19.730 1.00 88.88 75 GLN A C 1
ATOM 585 O O . GLN A 1 75 ? -26.328 10.805 20.152 1.00 88.88 75 GLN A O 1
ATOM 590 N N . SER A 1 76 ? -24.902 10.845 18.425 1.00 89.50 76 SER A N 1
ATOM 591 C CA . SER A 1 76 ? -25.951 10.553 17.438 1.00 89.50 76 SER A CA 1
ATOM 592 C C . SER A 1 76 ? -26.656 9.210 17.701 1.00 89.50 76 SER A C 1
ATOM 594 O O . SER A 1 76 ? -27.873 9.117 17.544 1.00 89.50 76 SER A O 1
ATOM 596 N N . TRP A 1 77 ? -25.928 8.204 18.204 1.00 94.38 77 TRP A N 1
ATOM 597 C CA . TRP A 1 77 ? -26.493 6.921 18.641 1.00 94.38 77 TRP A CA 1
ATOM 598 C C . TRP A 1 77 ? -27.258 7.028 19.955 1.00 94.38 77 TRP A C 1
ATOM 600 O O . TRP A 1 77 ? -28.328 6.438 20.073 1.00 94.38 77 TRP A O 1
ATOM 610 N N . VAL A 1 78 ? -26.753 7.800 20.923 1.00 93.56 78 VAL A N 1
ATOM 611 C CA . VAL A 1 78 ? -27.468 8.072 22.182 1.00 93.56 78 VAL A CA 1
ATOM 612 C C . VAL A 1 78 ? -28.833 8.692 21.899 1.00 93.56 78 VAL A C 1
ATOM 614 O O . VAL A 1 78 ? -29.839 8.234 22.445 1.00 93.56 78 VAL A O 1
ATOM 617 N N . SER A 1 79 ? -28.876 9.690 21.013 1.00 89.50 79 SER A N 1
ATOM 618 C CA . SER A 1 79 ? -30.122 10.313 20.576 1.00 89.50 79 SER A CA 1
ATOM 619 C C . SER A 1 79 ? -31.023 9.307 19.863 1.00 89.50 79 SER A C 1
ATOM 621 O O . SER A 1 79 ? -32.191 9.210 20.216 1.00 89.50 79 SER A O 1
ATOM 623 N N . ALA A 1 80 ? -30.504 8.518 18.915 1.00 92.38 80 ALA A N 1
ATOM 624 C CA . ALA A 1 80 ? -31.308 7.545 18.172 1.00 92.38 80 ALA A CA 1
ATOM 625 C C . ALA A 1 80 ? -31.947 6.478 19.081 1.00 92.38 80 ALA A C 1
ATOM 627 O O . ALA A 1 80 ? -33.132 6.182 18.941 1.00 92.38 80 ALA A O 1
ATOM 628 N N . VAL A 1 81 ? -31.186 5.929 20.035 1.00 95.19 81 VAL A N 1
ATOM 629 C CA . VAL A 1 81 ? -31.666 4.910 20.985 1.00 95.19 81 VAL A CA 1
ATOM 630 C C . VAL A 1 81 ? -32.749 5.477 21.899 1.00 95.19 81 VAL A C 1
ATOM 632 O O . VAL A 1 81 ? -33.798 4.857 22.058 1.00 95.19 81 VAL A O 1
ATOM 635 N N . ASN A 1 82 ? -32.537 6.666 22.467 1.00 94.12 82 ASN A N 1
ATOM 636 C CA . ASN A 1 82 ? -33.529 7.269 23.357 1.00 94.12 82 ASN A CA 1
ATOM 637 C C . ASN A 1 82 ? -34.771 7.757 22.595 1.00 94.12 82 ASN A C 1
ATOM 639 O O . ASN A 1 82 ? -35.881 7.520 23.051 1.00 94.12 82 ASN A O 1
ATOM 643 N N . LEU A 1 83 ? -34.624 8.321 21.391 1.00 89.94 83 LEU A N 1
ATOM 644 C CA . LEU A 1 83 ? -35.761 8.666 20.524 1.00 89.94 83 LEU A CA 1
ATOM 645 C C . LEU A 1 83 ? -36.571 7.429 20.100 1.00 89.94 83 LEU A C 1
ATOM 647 O O . LEU A 1 83 ? -37.792 7.507 19.956 1.00 89.94 83 LEU A O 1
ATOM 651 N N . ALA A 1 84 ? -35.917 6.283 19.898 1.00 92.25 84 ALA A N 1
ATOM 652 C CA . ALA A 1 84 ? -36.597 5.022 19.614 1.00 92.25 84 ALA A CA 1
ATOM 653 C C . ALA A 1 84 ? -37.402 4.511 20.819 1.00 92.25 84 ALA A C 1
ATOM 655 O O . ALA A 1 84 ? -38.455 3.906 20.630 1.00 92.25 84 ALA A O 1
ATOM 656 N N . ALA A 1 85 ? -36.906 4.772 22.030 1.00 91.88 85 ALA A N 1
ATOM 657 C CA . ALA A 1 85 ? -37.495 4.347 23.295 1.00 91.88 85 ALA A CA 1
ATOM 658 C C . ALA A 1 85 ? -38.600 5.286 23.818 1.00 91.88 85 ALA A C 1
ATOM 660 O O . ALA A 1 85 ? -39.455 4.849 24.587 1.00 91.88 85 ALA A O 1
ATOM 661 N N . SER A 1 86 ? -38.606 6.559 23.413 1.00 85.81 86 SER A N 1
ATOM 662 C CA . SER A 1 86 ? -39.616 7.532 23.842 1.00 85.81 86 SER A CA 1
ATOM 663 C C . SER A 1 86 ? -40.963 7.359 23.115 1.00 85.81 86 SER A C 1
ATOM 665 O O . SER A 1 86 ? -40.988 7.013 21.926 1.00 85.81 86 SER A O 1
ATOM 667 N N . PRO A 1 87 ? -42.102 7.666 23.769 1.00 71.62 87 PRO A N 1
ATOM 668 C CA . PRO A 1 87 ? -43.410 7.712 23.113 1.00 71.62 87 PRO A CA 1
ATOM 669 C C . PRO A 1 87 ? -43.400 8.664 21.900 1.00 71.62 87 PRO A C 1
ATOM 671 O O . PRO A 1 87 ? -42.662 9.649 21.908 1.00 71.62 87 PRO A O 1
ATOM 674 N N . PRO A 1 88 ? -44.163 8.389 20.826 1.00 59.31 88 PRO A N 1
ATOM 675 C CA . PRO A 1 88 ? -44.308 9.344 19.728 1.00 59.31 88 PRO A CA 1
ATOM 676 C C . PRO A 1 88 ? -44.997 10.624 20.228 1.00 59.31 88 PRO A C 1
ATOM 678 O O . PRO A 1 88 ? -46.083 10.553 20.794 1.00 59.31 88 PRO A O 1
ATOM 681 N N . ASP A 1 89 ? -44.363 11.779 20.020 1.00 49.97 89 ASP A N 1
ATOM 682 C CA . ASP A 1 89 ? -44.931 13.094 20.336 1.00 49.97 89 ASP A CA 1
ATOM 683 C C . ASP A 1 89 ? -46.065 13.424 19.340 1.00 49.97 89 ASP A C 1
ATOM 685 O O . ASP A 1 89 ? -45.850 13.451 18.126 1.00 49.97 89 ASP A O 1
ATOM 689 N N . ASP A 1 90 ? -47.276 13.704 19.834 1.00 37.72 90 ASP A N 1
ATOM 690 C CA . ASP A 1 90 ? -48.481 14.004 19.029 1.00 37.72 90 ASP A CA 1
ATOM 691 C C . ASP A 1 90 ? -48.425 15.364 18.285 1.00 37.72 90 ASP A C 1
ATOM 693 O O . ASP A 1 90 ? -49.381 15.784 17.628 1.00 37.72 90 ASP A O 1
ATOM 697 N N . THR A 1 91 ? -47.306 16.089 18.349 1.00 39.09 91 THR A N 1
ATOM 698 C CA . THR A 1 91 ? -47.191 17.480 17.875 1.00 39.09 91 THR A CA 1
ATOM 699 C C . THR A 1 91 ? -46.868 17.625 16.382 1.00 39.09 91 THR A C 1
ATOM 701 O O . THR A 1 91 ? -47.091 18.695 15.814 1.00 39.09 91 THR A O 1
ATOM 704 N N . CYS A 1 92 ? -46.434 16.567 15.688 1.00 33.34 92 CYS A N 1
ATOM 705 C CA . CYS A 1 92 ? -46.002 16.654 14.282 1.00 33.34 92 CYS A CA 1
ATOM 706 C C . CYS A 1 92 ? -47.105 16.440 13.221 1.00 33.34 92 CYS A C 1
ATOM 708 O O . CYS A 1 92 ? -46.789 16.328 12.038 1.00 33.34 92 CYS A O 1
ATOM 710 N N . ARG A 1 93 ? -48.396 16.405 13.589 1.00 32.78 93 ARG A N 1
ATOM 711 C CA . ARG A 1 93 ? -49.511 16.233 12.625 1.00 32.78 93 ARG A CA 1
ATOM 712 C C . ARG A 1 93 ? -50.185 17.527 12.139 1.00 32.78 93 ARG A C 1
ATOM 714 O O . ARG A 1 93 ? -50.999 17.450 11.227 1.00 32.78 93 ARG A O 1
ATOM 721 N N . ASN A 1 94 ? -49.845 18.702 12.681 1.00 28.86 94 ASN A N 1
ATOM 722 C CA . ASN A 1 94 ? -50.652 19.926 12.512 1.00 28.86 94 ASN A CA 1
ATOM 723 C C . ASN A 1 94 ? -49.990 21.095 11.755 1.00 28.86 94 ASN A C 1
ATOM 725 O O . ASN A 1 94 ? -50.250 22.250 12.080 1.00 28.86 94 ASN A O 1
ATOM 729 N N . GLN A 1 95 ? -49.192 20.847 10.715 1.00 29.91 95 GLN A N 1
ATOM 730 C CA . GLN A 1 95 ? -48.837 21.914 9.763 1.00 29.91 95 GLN A CA 1
ATOM 731 C C . GLN A 1 95 ? -49.006 21.431 8.321 1.00 29.91 95 GLN A C 1
ATOM 733 O O . GLN A 1 95 ? -48.079 20.941 7.684 1.00 29.91 95 GLN A O 1
ATOM 738 N N . GLY A 1 96 ? -50.243 21.543 7.830 1.00 27.17 96 GLY A N 1
ATOM 739 C CA . GLY A 1 96 ? -50.543 21.516 6.400 1.00 27.17 96 GLY A CA 1
ATOM 740 C C . GLY A 1 96 ? -50.108 22.824 5.717 1.00 27.17 96 GLY A C 1
ATOM 741 O O . GLY A 1 96 ? -49.886 23.827 6.397 1.00 27.17 96 GLY A O 1
ATOM 742 N N . PRO A 1 97 ? -49.976 22.833 4.381 1.00 32.59 97 PRO A N 1
ATOM 743 C CA . PRO A 1 97 ? -49.353 23.934 3.660 1.00 32.59 97 PRO A CA 1
ATOM 744 C C . PRO A 1 97 ? -50.352 25.081 3.468 1.00 32.59 97 PRO A C 1
ATOM 746 O O . PRO A 1 97 ? -51.324 24.937 2.728 1.00 32.59 97 PRO A O 1
ATOM 749 N N . SER A 1 98 ? -50.114 26.226 4.113 1.00 28.25 98 SER A N 1
ATOM 750 C CA . SER A 1 98 ? -50.863 27.462 3.860 1.00 28.25 98 SER A CA 1
ATOM 751 C C . SER A 1 98 ? -49.974 28.551 3.258 1.00 28.25 98 SER A C 1
ATOM 753 O O . SER A 1 98 ? -48.951 28.929 3.822 1.00 28.25 98 SER A O 1
ATOM 755 N N . GLU A 1 99 ? -50.436 29.015 2.102 1.00 36.28 99 GLU A N 1
ATOM 756 C CA . GLU A 1 99 ? -50.078 30.169 1.274 1.00 36.28 99 GLU A CA 1
ATOM 757 C C . GLU A 1 99 ? -49.452 31.395 1.971 1.00 36.28 99 GLU A C 1
ATOM 759 O O . GLU A 1 99 ? -49.987 31.904 2.950 1.00 36.28 99 GLU A O 1
ATOM 764 N N . LEU A 1 100 ? -48.398 31.950 1.357 1.00 28.78 100 LEU A N 1
ATOM 765 C CA . LEU A 1 100 ? -48.102 33.389 1.194 1.00 28.78 100 LEU A CA 1
ATOM 766 C C . LEU A 1 100 ? -46.859 33.465 0.275 1.00 28.78 100 LEU A C 1
ATOM 768 O O . LEU A 1 100 ? -45.887 32.762 0.505 1.00 28.78 100 LEU A O 1
ATOM 772 N N . GLY A 1 101 ? -46.784 34.208 -0.824 1.00 26.64 101 GLY A N 1
ATOM 773 C CA . GLY A 1 101 ? -47.331 35.533 -1.068 1.00 26.64 101 GLY A CA 1
ATOM 774 C C . GLY A 1 101 ? -46.162 36.477 -1.372 1.00 26.64 101 GLY A C 1
ATOM 775 O O . GLY A 1 101 ? -45.479 36.936 -0.468 1.00 26.64 101 GLY A O 1
ATOM 776 N N . SER A 1 102 ? -45.940 36.705 -2.668 1.00 30.83 102 SER A N 1
ATOM 777 C CA . SER A 1 102 ? -45.172 37.775 -3.325 1.00 30.83 102 SER A CA 1
ATOM 778 C C . SER A 1 102 ? -44.670 38.948 -2.460 1.00 30.83 102 SER A C 1
ATOM 780 O O . SER A 1 102 ? -45.479 39.640 -1.839 1.00 30.83 102 SER A O 1
ATOM 782 N N . ARG A 1 103 ? -43.370 39.281 -2.570 1.00 27.97 103 ARG A N 1
ATOM 783 C CA . ARG A 1 103 ? -42.882 40.676 -2.637 1.00 27.97 103 ARG A CA 1
ATOM 784 C C . ARG A 1 103 ? -41.434 40.777 -3.145 1.00 27.97 103 ARG A C 1
ATOM 786 O O . ARG A 1 103 ? -40.520 40.198 -2.575 1.00 27.97 103 ARG A O 1
ATOM 793 N N . ASN A 1 104 ? -41.273 41.557 -4.215 1.00 32.09 104 ASN A N 1
ATOM 794 C CA . ASN A 1 104 ? -40.011 42.007 -4.807 1.00 32.09 104 ASN A CA 1
ATOM 795 C C . ASN A 1 104 ? -39.270 43.018 -3.910 1.00 32.09 104 ASN A C 1
ATOM 797 O O . ASN A 1 104 ? -39.914 43.847 -3.267 1.00 32.09 104 ASN A O 1
ATOM 801 N N . GLY A 1 105 ? -37.937 43.041 -4.000 1.00 28.78 105 GLY A N 1
ATOM 802 C CA . GLY A 1 105 ? -37.077 44.127 -3.517 1.00 28.78 105 GLY A CA 1
ATOM 803 C C . GLY A 1 105 ? -35.614 43.900 -3.910 1.00 28.78 105 GLY A C 1
ATOM 804 O O . GLY A 1 105 ? -35.082 42.824 -3.674 1.00 28.78 105 GLY A O 1
ATOM 805 N N . LEU A 1 106 ? -35.021 44.893 -4.570 1.00 29.69 106 LEU A N 1
ATOM 806 C CA . LEU A 1 106 ? -33.707 44.910 -5.218 1.00 29.69 106 LEU A CA 1
ATOM 807 C C . LEU A 1 106 ? -32.531 45.188 -4.256 1.00 29.69 106 LEU A C 1
ATOM 809 O O . LEU A 1 106 ? -32.710 45.857 -3.245 1.00 29.69 106 LEU A O 1
ATOM 813 N N . GLU A 1 107 ? -31.347 44.788 -4.738 1.00 30.53 107 GLU A N 1
ATOM 814 C CA . GLU A 1 107 ? -30.017 45.424 -4.607 1.00 30.53 107 GLU A CA 1
ATOM 815 C C . GLU A 1 107 ? -29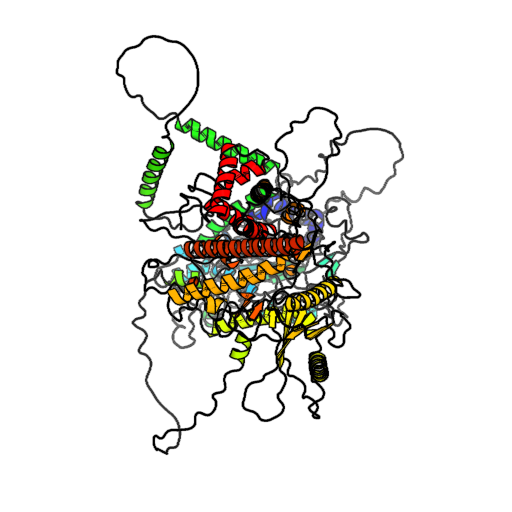.055 45.120 -3.428 1.00 30.53 107 GLU A C 1
ATOM 817 O O . GLU A 1 107 ? -29.298 45.431 -2.269 1.00 30.53 107 GLU A O 1
ATOM 822 N N . ASP A 1 108 ? -27.885 44.625 -3.870 1.00 28.80 108 ASP A N 1
ATOM 823 C CA . ASP A 1 108 ? -26.497 44.985 -3.522 1.00 28.80 108 ASP A CA 1
ATOM 824 C C . ASP A 1 108 ? -25.710 44.232 -2.419 1.00 28.80 108 ASP A C 1
ATOM 826 O O . ASP A 1 108 ? -25.991 44.292 -1.227 1.00 28.80 108 ASP A O 1
ATOM 830 N N . GLY A 1 109 ? -24.644 43.563 -2.886 1.00 31.77 109 GLY A N 1
ATOM 831 C CA . GLY A 1 109 ? -23.281 43.646 -2.349 1.00 31.77 109 GLY A CA 1
ATOM 832 C C . GLY A 1 109 ? -22.996 43.263 -0.894 1.00 31.77 109 GLY A C 1
ATOM 833 O O . GLY A 1 109 ? -22.945 44.122 -0.021 1.00 31.77 109 GLY A O 1
ATOM 834 N N . SER A 1 110 ? -22.631 41.998 -0.650 1.00 28.39 110 SER A N 1
ATOM 835 C CA . SER A 1 110 ? -21.469 41.605 0.184 1.00 28.39 110 SER A CA 1
ATOM 836 C C . SER A 1 110 ? -21.355 40.077 0.291 1.00 28.39 110 SER A C 1
ATOM 838 O O . SER A 1 110 ? -22.093 39.421 1.022 1.00 28.39 110 SER A O 1
ATOM 840 N N . GLU A 1 111 ? -20.389 39.500 -0.427 1.00 33.38 111 GLU A N 1
ATOM 841 C CA . GLU A 1 111 ? -19.850 38.167 -0.133 1.00 33.38 111 GLU A CA 1
ATOM 842 C C . GLU A 1 111 ? -19.004 38.261 1.145 1.00 33.38 111 GLU A C 1
ATOM 844 O O . GLU A 1 111 ? -17.811 38.510 1.059 1.00 33.38 111 GLU A O 1
ATOM 849 N N . ASP A 1 112 ? -19.632 38.174 2.322 1.00 31.06 112 ASP A N 1
ATOM 850 C CA . ASP A 1 112 ? -18.986 37.814 3.600 1.00 31.06 112 ASP A CA 1
ATOM 851 C C . ASP A 1 112 ? -20.033 37.786 4.733 1.00 31.06 112 ASP A C 1
ATOM 853 O O . ASP A 1 112 ? -20.226 38.767 5.460 1.00 31.06 112 ASP A O 1
ATOM 857 N N . ARG A 1 113 ? -20.745 36.653 4.852 1.00 29.97 113 ARG A N 1
ATOM 858 C CA . ARG A 1 113 ? -21.352 36.081 6.081 1.00 29.97 113 ARG A CA 1
ATOM 859 C C . ARG A 1 113 ? -22.385 35.008 5.722 1.00 29.97 113 ARG A C 1
ATOM 861 O O . ARG A 1 113 ? -23.562 35.301 5.588 1.00 29.97 113 ARG A O 1
ATOM 868 N N . TYR A 1 114 ? -21.946 33.756 5.638 1.00 28.12 114 TYR A N 1
ATOM 869 C CA . TYR A 1 114 ? -22.813 32.592 5.863 1.00 28.12 114 TYR A CA 1
ATOM 870 C C . TYR A 1 114 ? -22.028 31.537 6.652 1.00 28.12 114 TYR A C 1
ATOM 872 O O . TYR A 1 114 ? -21.639 30.483 6.160 1.00 28.12 114 TYR A O 1
ATOM 880 N N . GLN A 1 115 ? -21.744 31.889 7.902 1.00 27.30 115 GLN A N 1
ATOM 881 C CA . GLN A 1 115 ? -21.515 30.955 8.999 1.00 27.30 115 GLN A CA 1
ATOM 882 C C . GLN A 1 115 ? -22.350 31.465 10.169 1.00 27.30 115 GLN A C 1
ATOM 884 O O . GLN A 1 115 ? -21.807 32.078 11.079 1.00 27.30 115 GLN A O 1
ATOM 889 N N . ASP A 1 116 ? -23.667 31.289 10.102 1.00 27.28 116 ASP A N 1
ATOM 890 C CA . ASP A 1 116 ? -24.443 31.021 11.309 1.00 27.28 116 ASP A CA 1
ATOM 891 C C . ASP A 1 116 ? -25.834 30.462 10.981 1.00 27.28 116 ASP A C 1
ATOM 893 O O . ASP A 1 116 ? -26.428 30.805 9.963 1.00 27.28 116 ASP A O 1
ATOM 897 N N . GLU A 1 117 ? -26.303 29.609 11.890 1.00 31.31 117 GLU A N 1
ATOM 898 C CA . GLU A 1 117 ? -27.686 29.146 12.079 1.00 31.31 117 GLU A CA 1
ATOM 899 C C . GLU A 1 117 ? -28.306 28.144 11.083 1.00 31.31 117 GLU A C 1
ATOM 901 O O . GLU A 1 117 ? -29.147 28.476 10.260 1.00 31.31 117 GLU A O 1
ATOM 906 N N . PHE A 1 118 ? -28.029 26.853 11.315 1.00 29.48 118 PHE A N 1
ATOM 907 C CA . PHE A 1 118 ? -29.095 25.859 11.545 1.00 29.48 118 PHE A CA 1
ATOM 908 C C . PHE A 1 118 ? -28.625 24.862 12.617 1.00 29.48 118 PHE A C 1
ATOM 910 O O . PHE A 1 118 ? -28.028 23.819 12.343 1.00 29.48 118 PHE A O 1
ATOM 917 N N . GLN A 1 119 ? -28.865 25.217 13.882 1.00 25.45 119 GLN A N 1
ATOM 918 C CA . GLN A 1 119 ? -28.744 24.305 15.015 1.00 25.45 119 GLN A CA 1
ATOM 919 C C . GLN A 1 119 ? -29.825 23.218 14.902 1.00 25.45 119 GLN A C 1
ATOM 921 O O . GLN A 1 119 ? -30.962 23.419 15.318 1.00 25.45 119 GLN A O 1
ATOM 926 N N . TYR A 1 120 ? -29.468 22.021 14.430 1.00 30.98 120 TYR A N 1
ATOM 927 C CA . TYR A 1 120 ? -30.049 20.833 15.054 1.00 30.98 120 TYR A CA 1
ATOM 928 C C . TYR A 1 120 ? -29.462 20.798 16.462 1.00 30.98 120 TYR A C 1
ATOM 930 O O . TYR A 1 120 ? -28.292 20.458 16.645 1.00 30.98 120 TYR A O 1
ATOM 938 N N . THR A 1 121 ? -30.229 21.269 17.443 1.00 29.22 121 THR A N 1
ATOM 939 C CA . THR A 1 121 ? -29.841 21.249 18.850 1.00 29.22 121 THR A CA 1
ATOM 940 C C . THR A 1 121 ? -29.596 19.801 19.259 1.00 29.22 121 THR A C 1
ATOM 942 O O . THR A 1 121 ? -30.517 19.010 19.459 1.00 29.22 121 THR A O 1
ATOM 945 N N . TYR A 1 122 ? -28.315 19.435 19.323 1.00 36.12 122 TYR A N 1
ATOM 946 C CA . TYR A 1 122 ? -27.848 18.229 19.982 1.00 36.12 122 TYR A CA 1
ATOM 947 C C . TYR A 1 122 ? -28.247 18.351 21.448 1.00 36.12 122 TYR A C 1
ATOM 949 O O . TYR A 1 122 ? -27.558 19.032 22.204 1.00 36.12 122 TYR A O 1
ATOM 957 N N . ARG A 1 123 ? -29.354 17.718 21.846 1.00 37.91 123 ARG A N 1
ATOM 958 C CA . ARG A 1 123 ? -29.671 17.615 23.269 1.00 37.91 123 ARG A CA 1
ATOM 959 C C . ARG A 1 123 ? -28.615 16.735 23.913 1.00 37.91 123 ARG A C 1
ATOM 961 O O . ARG A 1 123 ? -28.493 15.555 23.574 1.00 37.91 123 ARG A O 1
ATOM 968 N N . SER A 1 124 ? -27.817 17.327 24.793 1.00 39.94 124 SER A N 1
ATOM 969 C CA . SER A 1 124 ? -26.939 16.575 25.682 1.00 39.94 124 SER A CA 1
ATOM 970 C C . SER A 1 124 ? -27.785 15.635 26.548 1.00 39.94 124 SER A C 1
ATOM 972 O O . SER A 1 124 ? -28.990 15.828 26.712 1.00 39.94 124 SER A O 1
ATOM 974 N N . GLN A 1 125 ? -27.164 14.605 27.123 1.00 43.44 125 GLN A N 1
ATOM 975 C CA . GLN A 1 125 ? -27.845 13.691 28.049 1.00 43.44 125 GLN A CA 1
ATOM 976 C C . GLN A 1 125 ? -28.463 14.438 29.255 1.00 43.44 125 GLN A C 1
ATOM 978 O O . GLN A 1 125 ? -29.424 13.948 29.834 1.00 43.44 125 GLN A O 1
ATOM 983 N N . ASP A 1 126 ? -27.969 15.646 29.560 1.00 40.44 126 ASP A N 1
ATOM 984 C CA . ASP A 1 126 ? -28.489 16.546 30.598 1.00 40.44 126 ASP A CA 1
ATOM 985 C C . ASP A 1 126 ? -29.743 17.343 30.158 1.00 40.44 126 ASP A C 1
ATOM 987 O O . ASP A 1 126 ? -30.484 17.840 31.002 1.00 40.44 126 ASP A O 1
ATOM 991 N N . GLU A 1 127 ? -30.007 17.468 28.849 1.00 41.47 127 GLU A N 1
ATOM 992 C CA . GLU A 1 127 ? -31.166 18.182 28.275 1.00 41.47 127 GLU A CA 1
ATOM 993 C C . GLU A 1 127 ? -32.345 17.255 27.920 1.00 41.47 127 GLU A C 1
ATOM 995 O O . GLU A 1 127 ? -33.464 17.720 27.681 1.00 41.47 127 GLU A O 1
ATOM 1000 N N . ILE A 1 128 ? -32.121 15.937 27.883 1.00 48.12 128 ILE A N 1
ATOM 1001 C CA . ILE A 1 128 ? -33.177 14.926 27.738 1.00 48.12 128 ILE A CA 1
ATOM 1002 C C . ILE A 1 128 ? -33.648 14.539 29.146 1.00 48.12 128 ILE A C 1
ATOM 1004 O O . ILE A 1 128 ? -33.165 13.573 29.731 1.00 48.12 128 ILE A O 1
ATOM 1008 N N . GLY A 1 129 ? -34.587 15.303 29.710 1.00 43.97 129 GLY A N 1
ATOM 1009 C CA . GLY A 1 129 ? -35.319 14.861 30.902 1.00 43.97 129 GLY A CA 1
ATOM 1010 C C . GLY A 1 129 ? -35.991 13.500 30.655 1.00 43.97 129 GLY A C 1
ATOM 1011 O O . GLY A 1 129 ? -36.568 13.298 29.588 1.00 43.97 129 GLY A O 1
ATOM 1012 N N . ASP A 1 130 ? -35.875 12.580 31.621 1.00 62.38 130 ASP A N 1
ATOM 1013 C CA . ASP A 1 130 ? -36.385 11.192 31.596 1.00 62.38 130 ASP A CA 1
ATOM 1014 C C . ASP A 1 130 ? -35.966 10.340 30.372 1.00 62.38 130 ASP A C 1
ATOM 1016 O O . ASP A 1 130 ? -36.771 9.632 29.766 1.00 62.38 130 ASP A O 1
ATOM 1020 N N . ALA A 1 131 ? -34.680 10.360 29.997 1.00 79.44 131 ALA A N 1
ATOM 1021 C CA . ALA A 1 131 ? -34.133 9.433 28.997 1.00 79.44 131 ALA A CA 1
ATOM 1022 C C . ALA A 1 131 ? -34.272 7.952 29.448 1.00 79.44 131 ALA A C 1
ATOM 1024 O O . ALA A 1 131 ? -33.691 7.584 30.473 1.00 79.44 131 ALA A O 1
ATOM 1025 N N . PRO A 1 132 ? -34.963 7.068 28.691 1.00 89.38 132 PRO A N 1
ATOM 1026 C CA . PRO A 1 132 ? -35.182 5.671 29.097 1.00 89.38 132 PRO A CA 1
ATOM 1027 C C . PRO A 1 132 ? -33.912 4.815 29.200 1.00 89.38 132 PRO A C 1
ATOM 1029 O O . PRO A 1 132 ? -33.919 3.789 29.879 1.00 89.38 132 PRO A O 1
ATOM 1032 N N . TYR A 1 133 ? -32.837 5.203 28.508 1.00 94.88 133 TYR A N 1
ATOM 1033 C CA . TYR A 1 133 ? -31.562 4.494 28.508 1.00 94.88 133 TYR A CA 1
ATOM 1034 C C . TYR A 1 133 ? -30.405 5.400 28.913 1.00 94.88 133 TYR A C 1
ATOM 1036 O O . TYR A 1 133 ? -30.179 6.469 28.340 1.00 94.88 133 TYR A O 1
ATOM 1044 N N . THR A 1 134 ? -29.568 4.891 29.815 1.00 94.56 134 THR A N 1
ATOM 1045 C CA . THR A 1 134 ? -28.278 5.496 30.150 1.00 94.56 134 THR A CA 1
ATOM 1046 C C . THR A 1 134 ? -27.168 4.835 29.343 1.00 94.56 134 THR A C 1
ATOM 1048 O O . THR A 1 134 ? -27.033 3.612 29.358 1.00 94.56 134 THR A O 1
ATOM 1051 N N . LEU A 1 135 ? -26.334 5.634 28.671 1.00 95.00 135 LEU A N 1
ATOM 1052 C CA . LEU A 1 135 ? -25.086 5.151 28.078 1.00 95.00 135 LEU A CA 1
ATOM 1053 C C . LEU A 1 135 ? -24.077 4.827 29.192 1.00 95.00 135 LEU A C 1
ATOM 1055 O O . LEU A 1 135 ? -23.532 5.725 29.827 1.00 95.00 135 LEU A O 1
ATOM 1059 N N . ILE A 1 136 ? -23.816 3.542 29.411 1.00 95.12 136 ILE A N 1
ATOM 1060 C CA . ILE A 1 136 ? -22.932 3.040 30.472 1.00 95.12 136 ILE A CA 1
ATOM 1061 C C . ILE A 1 136 ? -21.473 3.046 30.023 1.00 95.12 136 ILE A C 1
ATOM 1063 O O . ILE A 1 136 ? -20.571 3.388 30.789 1.00 95.12 136 ILE A O 1
ATOM 1067 N N . ALA A 1 137 ? -21.215 2.636 28.778 1.00 91.94 137 ALA A N 1
ATOM 1068 C CA . ALA A 1 137 ? -19.855 2.493 28.284 1.00 91.94 137 ALA A CA 1
ATOM 1069 C C . ALA A 1 137 ? -19.743 2.726 26.781 1.00 91.94 137 ALA A C 1
ATOM 1071 O O . ALA A 1 137 ? -20.542 2.225 25.995 1.00 91.94 137 ALA A O 1
ATOM 1072 N N . THR A 1 138 ? -18.667 3.409 26.393 1.00 92.75 138 THR A N 1
ATOM 1073 C CA . THR A 1 138 ? -18.166 3.481 25.017 1.00 92.75 138 THR A CA 1
ATOM 1074 C C . THR A 1 138 ? -16.733 2.972 25.001 1.00 92.75 138 THR A C 1
ATOM 1076 O O . THR A 1 138 ? -15.869 3.514 25.705 1.00 92.75 138 THR A O 1
ATOM 1079 N N . ARG A 1 139 ? -16.449 1.930 24.224 1.00 92.81 139 ARG A N 1
ATOM 1080 C CA . ARG A 1 139 ? -15.086 1.414 24.039 1.00 92.81 139 ARG A CA 1
ATOM 1081 C C . ARG A 1 139 ? -14.811 1.224 22.563 1.00 92.81 139 ARG A C 1
ATOM 1083 O O . ARG A 1 139 ? -15.708 0.848 21.820 1.00 92.81 139 ARG A O 1
ATOM 1090 N N . HIS A 1 140 ? -13.588 1.513 22.138 1.00 91.88 140 HIS A N 1
ATOM 1091 C CA . HIS A 1 140 ? -13.211 1.391 20.741 1.00 91.88 140 HIS A CA 1
ATOM 1092 C C . HIS A 1 140 ? -11.716 1.132 20.559 1.00 91.88 140 HIS A C 1
ATOM 1094 O O . HIS A 1 140 ? -10.903 1.477 21.420 1.00 91.88 140 HIS A O 1
ATOM 1100 N N . ILE A 1 141 ? -11.381 0.561 19.405 1.00 89.00 141 ILE A N 1
ATOM 1101 C CA . ILE A 1 141 ? -10.031 0.480 18.856 1.00 89.00 141 ILE A CA 1
ATOM 1102 C C . ILE A 1 141 ? -10.084 0.863 17.380 1.00 89.00 141 ILE A C 1
ATOM 1104 O O . ILE A 1 141 ? -10.873 0.308 16.611 1.00 89.00 141 ILE A O 1
ATOM 1108 N N . GLY A 1 142 ? -9.300 1.879 17.013 1.00 87.94 142 GLY A N 1
ATOM 1109 C CA . GLY A 1 142 ? -9.489 2.619 15.770 1.00 87.94 142 GLY A CA 1
ATOM 1110 C C . GLY A 1 142 ? -10.966 2.815 15.438 1.00 87.94 142 GLY A C 1
ATOM 1111 O O . GLY A 1 142 ? -11.689 3.368 16.261 1.00 87.94 142 GLY A O 1
ATOM 1112 N N . MET A 1 143 ? -11.412 2.340 14.271 1.00 89.94 143 MET A N 1
ATOM 1113 C CA . MET A 1 143 ? -12.783 2.538 13.766 1.00 89.94 143 MET A CA 1
ATOM 1114 C C . MET A 1 143 ? -13.807 1.491 14.247 1.00 89.94 143 MET A C 1
ATOM 1116 O O . MET A 1 143 ? -14.946 1.506 13.780 1.00 89.94 143 MET A O 1
ATOM 1120 N N . THR A 1 144 ? -13.409 0.563 15.122 1.00 93.62 144 THR A N 1
ATOM 1121 C CA . THR A 1 144 ? -14.285 -0.492 15.658 1.00 93.62 144 THR A CA 1
ATOM 1122 C C . THR A 1 144 ? -14.658 -0.156 17.093 1.00 93.62 144 THR A C 1
ATOM 1124 O O . THR A 1 144 ? -13.774 0.035 17.926 1.00 93.62 144 THR A O 1
ATOM 1127 N N . GLY A 1 145 ? -15.951 -0.084 17.395 1.00 93.62 145 GLY A N 1
ATOM 1128 C CA . GLY A 1 145 ? -16.465 0.334 18.695 1.00 93.62 145 GLY A CA 1
ATOM 1129 C C . GLY A 1 145 ? -17.574 -0.560 19.235 1.00 93.62 145 GLY A C 1
ATOM 1130 O O . GLY A 1 145 ? -18.196 -1.331 18.507 1.00 93.62 145 GLY A O 1
ATOM 1131 N N . ILE A 1 146 ? -17.825 -0.432 20.535 1.00 96.94 146 ILE A N 1
ATOM 1132 C CA . ILE A 1 146 ? -18.966 -1.013 21.235 1.00 96.94 146 ILE A CA 1
ATOM 1133 C C . ILE A 1 146 ? -19.564 0.020 22.199 1.00 96.94 146 ILE A C 1
ATOM 1135 O O . ILE A 1 146 ? -18.838 0.685 22.950 1.00 96.94 146 ILE A O 1
ATOM 1139 N N . LEU A 1 147 ? -20.885 0.176 22.146 1.00 97.81 147 LEU A N 1
ATOM 1140 C CA . LEU A 1 147 ? -21.675 1.018 23.039 1.00 97.81 147 LEU A CA 1
ATOM 1141 C C . LEU A 1 147 ? -22.589 0.125 23.876 1.00 97.81 147 LEU A C 1
ATOM 1143 O O . LEU A 1 147 ? -23.210 -0.793 23.342 1.00 97.81 147 LEU A O 1
ATOM 1147 N N . LEU A 1 148 ? -22.677 0.411 25.171 1.00 97.81 148 LEU A N 1
ATOM 1148 C CA . LEU A 1 148 ? -23.549 -0.280 26.116 1.00 97.81 148 LEU A CA 1
ATOM 1149 C C . LEU A 1 148 ? -24.532 0.714 26.722 1.00 97.81 148 LEU A C 1
ATOM 1151 O O . LEU A 1 148 ? -24.113 1.681 27.360 1.00 97.81 148 LEU A O 1
ATOM 1155 N N . PHE A 1 149 ? -25.817 0.425 26.583 1.00 98.00 149 PHE A N 1
ATOM 1156 C CA . PHE A 1 149 ? -26.906 1.165 27.197 1.00 98.00 149 PHE A CA 1
ATOM 1157 C C . PHE A 1 149 ? -27.672 0.263 28.163 1.00 98.00 149 PHE A C 1
ATOM 1159 O O . PHE A 1 149 ? -27.903 -0.910 27.863 1.00 98.00 149 PHE A O 1
ATOM 1166 N N . SER A 1 150 ? -28.092 0.824 29.295 1.00 96.69 150 SER A N 1
ATOM 1167 C CA . SER A 1 150 ? -28.927 0.136 30.282 1.00 96.69 150 SER A CA 1
ATOM 1168 C C . SER A 1 150 ? -30.134 0.981 30.658 1.00 96.69 150 SER A C 1
ATOM 1170 O O . SER A 1 150 ? -30.005 2.202 30.798 1.00 96.69 150 SER A O 1
ATOM 1172 N N . ARG A 1 151 ? -31.283 0.325 30.852 1.00 94.88 151 ARG A N 1
ATOM 1173 C CA . ARG A 1 151 ? -32.455 0.939 31.497 1.00 94.88 151 ARG A CA 1
ATOM 1174 C C . ARG A 1 151 ? -32.241 1.132 32.996 1.00 94.88 151 ARG A C 1
ATOM 1176 O O . ARG A 1 151 ? -32.675 2.134 33.548 1.00 94.88 151 ARG A O 1
ATOM 1183 N N . ASP A 1 152 ? -31.542 0.195 33.634 1.00 94.12 152 ASP A N 1
ATOM 1184 C CA . ASP A 1 152 ? -31.178 0.259 35.049 1.00 94.12 152 ASP A CA 1
ATOM 1185 C C . ASP A 1 152 ? -29.649 0.176 35.201 1.00 94.12 152 ASP A C 1
ATOM 1187 O O . ASP A 1 152 ? -29.061 -0.911 35.150 1.00 94.12 152 ASP A O 1
ATOM 1191 N N . PRO A 1 153 ? -28.959 1.319 35.353 1.00 93.06 153 PRO A N 1
ATOM 1192 C CA . PRO A 1 153 ? -27.520 1.338 35.599 1.00 93.06 153 PRO A CA 1
ATOM 1193 C C . PRO A 1 153 ? -27.112 0.636 36.900 1.00 93.06 153 PRO A C 1
ATOM 1195 O O . PRO A 1 153 ? -25.992 0.140 36.984 1.00 93.06 153 PRO A O 1
ATOM 1198 N N . SER A 1 154 ? -27.994 0.579 37.906 1.00 93.44 154 SER A N 1
ATOM 1199 C CA . SER A 1 154 ? -27.690 0.002 39.223 1.00 93.44 154 SER A CA 1
ATOM 1200 C C . SER A 1 154 ? -27.650 -1.530 39.221 1.00 93.44 154 SER A C 1
ATOM 1202 O O . SER A 1 154 ? -27.049 -2.142 40.108 1.00 93.44 154 SER A O 1
ATOM 1204 N N . ALA A 1 155 ? -28.227 -2.152 38.190 1.00 94.31 155 ALA A N 1
ATOM 1205 C CA . ALA A 1 155 ? -28.155 -3.588 37.950 1.00 94.31 155 ALA A CA 1
ATOM 1206 C C . ALA A 1 155 ? -26.771 -4.055 37.459 1.00 94.31 155 ALA A C 1
ATOM 1208 O O . ALA A 1 155 ? -26.494 -5.257 37.479 1.00 94.31 155 ALA A O 1
ATOM 1209 N N . LEU A 1 156 ? -25.905 -3.135 37.016 1.00 95.81 156 LEU A N 1
ATOM 1210 C CA . LEU A 1 156 ? -24.606 -3.439 36.419 1.00 95.81 156 LEU A CA 1
ATOM 1211 C C . LEU A 1 156 ? -23.452 -3.229 37.401 1.00 95.81 156 LEU A C 1
ATOM 1213 O O . LEU A 1 156 ? -23.332 -2.179 38.025 1.00 95.81 156 LEU A O 1
ATOM 1217 N N . ASP A 1 157 ? -22.554 -4.209 37.474 1.00 94.25 157 ASP A N 1
ATOM 1218 C CA . ASP A 1 157 ? -21.343 -4.151 38.294 1.00 94.25 157 ASP A CA 1
ATOM 1219 C C . ASP A 1 157 ? -20.143 -4.788 37.564 1.00 94.25 157 ASP A C 1
ATOM 1221 O O . ASP A 1 157 ? -20.295 -5.484 36.557 1.00 94.25 157 ASP A O 1
ATOM 1225 N N . ASN A 1 158 ? -18.926 -4.551 38.060 1.00 93.56 158 ASN A N 1
ATOM 1226 C CA . ASN A 1 158 ? -17.679 -5.158 37.583 1.00 93.56 158 ASN A CA 1
ATOM 1227 C C . ASN A 1 158 ? -17.462 -5.023 36.061 1.00 93.56 158 ASN A C 1
ATOM 1229 O O . ASN A 1 158 ? -17.039 -5.967 35.388 1.00 93.56 158 ASN A O 1
ATOM 1233 N N . LEU A 1 159 ? -17.762 -3.845 35.505 1.00 95.56 159 LEU A N 1
ATOM 1234 C CA . LEU A 1 159 ? -17.553 -3.570 34.088 1.00 95.56 159 LEU A CA 1
ATOM 1235 C C . LEU A 1 159 ? -16.053 -3.535 33.754 1.00 95.56 159 LEU A C 1
ATOM 1237 O O . LEU A 1 159 ? -15.320 -2.622 34.139 1.00 95.56 159 LEU A O 1
ATOM 1241 N N . LYS A 1 160 ? -15.616 -4.503 32.955 1.00 95.94 160 LYS A N 1
ATOM 1242 C CA . LYS A 1 160 ? -14.282 -4.615 32.370 1.00 95.94 160 LYS A CA 1
ATOM 1243 C C . LYS A 1 160 ? -14.355 -4.421 30.864 1.00 95.94 160 LYS A C 1
ATOM 1245 O O . LYS A 1 160 ? -15.353 -4.737 30.219 1.00 95.94 160 LYS A O 1
ATOM 1250 N N . SER A 1 161 ? -13.265 -3.933 30.288 1.00 94.44 161 SER A N 1
ATOM 1251 C CA . SER A 1 161 ? -13.138 -3.777 28.843 1.00 94.44 161 SER A CA 1
ATOM 1252 C C . SER A 1 161 ? -11.752 -4.160 28.363 1.00 94.44 161 SER A C 1
ATOM 1254 O O . SER A 1 161 ? -10.773 -3.948 29.079 1.00 94.44 161 SER A O 1
ATOM 1256 N N . THR A 1 162 ? -11.671 -4.657 27.138 1.00 93.56 162 THR A N 1
ATOM 1257 C CA . THR A 1 162 ? -10.411 -4.979 26.471 1.00 93.56 162 THR A CA 1
ATOM 1258 C C . THR A 1 162 ? -10.521 -4.739 24.970 1.00 93.56 162 THR A C 1
ATOM 1260 O O . THR A 1 162 ? -11.618 -4.560 24.441 1.00 93.56 162 THR A O 1
ATOM 1263 N N . GLU A 1 163 ? -9.392 -4.708 24.277 1.00 92.44 163 GLU A N 1
ATOM 1264 C CA . GLU A 1 163 ? -9.336 -4.504 22.837 1.00 92.44 163 GLU A CA 1
ATOM 1265 C C . GLU A 1 163 ? -8.128 -5.207 22.213 1.00 92.44 163 GLU A C 1
ATOM 1267 O O . GLU A 1 163 ? -7.094 -5.372 22.862 1.00 92.44 163 GLU A O 1
ATOM 1272 N N . VAL A 1 164 ? -8.256 -5.582 20.939 1.00 89.56 164 VAL A N 1
ATOM 1273 C CA . VAL A 1 164 ? -7.176 -6.160 20.132 1.00 89.56 164 VAL A CA 1
ATOM 1274 C C . VAL A 1 164 ? -7.234 -5.608 18.708 1.00 89.56 164 VAL A C 1
ATOM 1276 O O . VAL A 1 164 ? -8.304 -5.536 18.100 1.00 89.56 164 VAL A O 1
ATOM 1279 N N . GLY A 1 165 ? -6.088 -5.175 18.183 1.00 85.12 165 GLY A N 1
ATOM 1280 C CA . GLY A 1 165 ? -5.940 -4.661 16.819 1.00 85.12 165 GLY A CA 1
ATOM 1281 C C . GLY A 1 165 ? -5.221 -5.681 15.944 1.00 85.12 165 GLY A C 1
ATOM 1282 O O . GLY A 1 165 ? -4.325 -6.372 16.413 1.00 85.12 165 GLY A O 1
ATOM 1283 N N . PHE A 1 166 ? -5.608 -5.796 14.674 1.00 77.50 166 PHE A N 1
ATOM 1284 C CA . PHE A 1 166 ? -4.939 -6.700 13.721 1.00 77.50 166 PHE A CA 1
ATOM 1285 C C . PHE A 1 166 ? -4.826 -6.097 12.309 1.00 77.50 166 PHE A C 1
ATOM 1287 O O . PHE A 1 166 ? -4.779 -6.807 11.301 1.00 77.50 166 PHE A O 1
ATOM 1294 N N . GLY A 1 167 ? -4.790 -4.765 12.224 1.00 61.06 167 GLY A N 1
ATOM 1295 C CA . GLY A 1 167 ? -4.510 -4.021 11.000 1.00 61.06 167 GLY A CA 1
ATOM 1296 C C . GLY A 1 167 ? -3.047 -4.057 10.551 1.00 61.06 167 GLY A C 1
ATOM 1297 O O . GLY A 1 167 ? -2.224 -4.804 11.080 1.00 61.06 167 GLY A O 1
ATOM 1298 N N . ALA A 1 168 ? -2.693 -3.237 9.556 1.00 48.50 168 ALA A N 1
ATOM 1299 C CA . ALA A 1 168 ? -1.301 -3.112 9.115 1.00 48.50 168 ALA A CA 1
ATOM 1300 C C . ALA A 1 168 ? -0.433 -2.591 10.275 1.00 48.50 168 ALA A C 1
ATOM 1302 O O . ALA A 1 168 ? -0.661 -1.493 10.773 1.00 48.50 168 ALA A O 1
ATOM 1303 N N . GLY A 1 169 ? 0.535 -3.395 10.727 1.00 49.72 169 GLY A N 1
ATOM 1304 C CA . GLY A 1 169 ? 1.308 -3.092 11.937 1.00 49.72 169 GLY A CA 1
ATOM 1305 C C . GLY A 1 169 ? 0.482 -3.133 13.229 1.00 49.72 169 GLY A C 1
ATOM 1306 O O . GLY A 1 169 ? 0.809 -2.404 14.158 1.00 49.72 169 GLY A O 1
ATOM 1307 N N . GLU A 1 170 ? -0.600 -3.922 13.258 1.00 54.53 170 GLU A N 1
ATOM 1308 C CA . GLU A 1 170 ? -1.542 -4.065 14.385 1.00 54.53 170 GLU A CA 1
ATOM 1309 C C . GLU A 1 170 ? -2.325 -2.781 14.731 1.00 54.53 170 GLU A C 1
ATOM 1311 O O . GLU A 1 170 ? -2.997 -2.704 15.757 1.00 54.53 170 GLU A O 1
ATOM 1316 N N . LEU A 1 171 ? -2.306 -1.780 13.840 1.00 58.34 171 LEU A N 1
ATOM 1317 C CA . LEU A 1 171 ? -3.101 -0.553 13.960 1.00 58.34 171 LEU A CA 1
ATOM 1318 C C . LEU A 1 171 ? -4.615 -0.849 13.907 1.00 58.34 171 LEU A C 1
ATOM 1320 O O . LEU A 1 171 ? -5.061 -1.740 13.184 1.00 58.34 171 LEU A O 1
ATOM 1324 N N . GLY A 1 172 ? -5.432 -0.075 14.629 1.00 57.69 172 GLY A N 1
ATOM 1325 C CA . GLY A 1 172 ? -6.870 -0.312 14.812 1.00 57.69 172 GLY A CA 1
ATOM 1326 C C . GLY A 1 172 ? -7.792 -0.055 13.610 1.00 57.69 172 GLY A C 1
ATOM 1327 O O . GLY A 1 172 ? -8.991 0.150 13.798 1.00 57.69 172 GLY A O 1
ATOM 1328 N N . ASN A 1 173 ? -7.310 -0.050 12.361 1.00 73.06 173 ASN A N 1
ATOM 1329 C CA . ASN A 1 173 ? -8.227 0.047 11.210 1.00 73.06 173 ASN A CA 1
ATOM 1330 C C . ASN A 1 173 ? -9.137 -1.195 11.078 1.00 73.06 173 ASN A C 1
ATOM 1332 O O . ASN A 1 173 ? -10.205 -1.112 10.470 1.00 73.06 173 ASN A O 1
ATOM 1336 N N . LYS A 1 174 ? -8.713 -2.320 11.669 1.00 83.81 174 LYS A N 1
ATOM 1337 C CA . LYS A 1 174 ? -9.476 -3.550 11.912 1.00 83.81 174 LYS A CA 1
ATOM 1338 C C . LYS A 1 174 ? -9.120 -4.064 13.311 1.00 83.81 174 LYS A C 1
ATOM 1340 O O . LYS A 1 174 ? -7.972 -3.927 13.741 1.00 83.81 174 LYS A O 1
ATOM 1345 N N . GLY A 1 175 ? -10.081 -4.637 14.021 1.00 91.44 175 GLY A N 1
ATOM 1346 C CA . GLY A 1 175 ? -9.870 -5.055 15.404 1.00 91.44 175 GLY A CA 1
ATOM 1347 C C . GLY A 1 175 ? -11.126 -5.609 16.058 1.00 91.44 175 GLY A C 1
ATOM 1348 O O . GLY A 1 175 ? -12.157 -5.788 15.406 1.00 91.44 175 GLY A O 1
ATOM 1349 N N . ALA A 1 176 ? -11.031 -5.861 17.359 1.00 95.38 176 ALA A N 1
ATOM 1350 C CA . ALA A 1 176 ? -12.163 -6.212 18.197 1.00 95.38 176 ALA A CA 1
ATOM 1351 C C . ALA A 1 176 ? -12.089 -5.540 19.570 1.00 95.38 176 ALA A C 1
ATOM 1353 O O . ALA A 1 176 ? -11.012 -5.220 20.075 1.00 95.38 176 ALA A O 1
ATOM 1354 N N . VAL A 1 177 ? -13.256 -5.344 20.173 1.00 95.56 177 VAL A N 1
ATOM 1355 C CA . VAL A 1 177 ? -13.441 -4.724 21.485 1.00 95.56 177 VAL A CA 1
ATOM 1356 C C . VAL A 1 177 ? -14.316 -5.638 22.329 1.00 95.56 177 VAL A C 1
ATOM 1358 O O . VAL A 1 177 ? -15.382 -6.053 21.885 1.00 95.56 177 VAL A O 1
ATOM 1361 N N . GLY A 1 178 ? -13.869 -5.941 23.542 1.00 97.12 178 GLY A N 1
ATOM 1362 C CA . GLY A 1 178 ? -14.587 -6.755 24.513 1.00 97.12 178 GLY A CA 1
ATOM 1363 C C . GLY A 1 178 ? -15.129 -5.913 25.665 1.00 97.12 178 GLY A C 1
ATOM 1364 O O . GLY A 1 178 ? -14.412 -5.066 26.202 1.00 97.12 178 GLY A O 1
ATOM 1365 N N . LEU A 1 179 ? -16.362 -6.178 26.088 1.00 98.12 179 LEU A N 1
ATOM 1366 C CA . LEU A 1 179 ? -16.931 -5.748 27.366 1.00 98.12 179 LEU A CA 1
ATOM 1367 C C . LEU A 1 179 ? -17.285 -6.982 28.191 1.00 98.12 179 LEU A C 1
ATOM 1369 O O . LEU A 1 179 ? -17.833 -7.939 27.654 1.00 98.12 179 LEU A O 1
ATOM 1373 N N . ARG A 1 180 ? -17.013 -6.946 29.493 1.00 98.06 180 ARG A N 1
ATOM 1374 C CA . ARG A 1 180 ? -17.463 -7.959 30.451 1.00 98.06 180 ARG A CA 1
ATOM 1375 C C . ARG A 1 180 ? -18.072 -7.276 31.656 1.00 98.06 180 ARG A C 1
ATOM 1377 O O . ARG A 1 180 ? -17.490 -6.317 32.143 1.00 98.06 180 ARG A O 1
ATOM 1384 N N . MET A 1 181 ? -19.216 -7.743 32.130 1.00 97.38 181 MET A N 1
ATOM 1385 C CA . MET A 1 181 ? -19.899 -7.148 33.280 1.00 97.38 181 MET A CA 1
ATOM 1386 C C . MET A 1 181 ? -20.722 -8.188 34.029 1.00 97.38 181 MET A C 1
ATOM 1388 O O . MET A 1 181 ? -21.107 -9.209 33.460 1.00 97.38 181 MET A O 1
ATOM 1392 N N . LEU A 1 182 ? -21.023 -7.894 35.286 1.00 97.19 182 LEU A N 1
ATOM 1393 C CA . LEU A 1 182 ? -21.992 -8.623 36.086 1.00 97.19 182 LEU A CA 1
ATOM 1394 C C . LEU A 1 182 ? -23.335 -7.892 36.012 1.00 97.19 182 LEU A C 1
ATOM 1396 O O . LEU A 1 182 ? -23.399 -6.687 36.245 1.00 97.19 182 LEU A O 1
ATOM 1400 N N . PHE A 1 183 ? -24.400 -8.614 35.689 1.00 96.94 183 PHE A N 1
ATOM 1401 C CA . PHE A 1 183 ? -25.768 -8.109 35.694 1.00 96.94 183 PHE A CA 1
ATOM 1402 C C . PHE A 1 183 ? -26.539 -8.759 36.838 1.00 96.94 183 PHE A C 1
ATOM 1404 O O . PHE A 1 183 ? -26.465 -9.974 37.018 1.00 96.94 183 PHE A O 1
ATOM 1411 N N . SER A 1 184 ? -27.274 -7.960 37.608 1.00 95.19 184 SER A N 1
ATOM 1412 C CA . SER A 1 184 ? -28.066 -8.427 38.743 1.00 95.19 184 SER A CA 1
ATOM 1413 C C . SER A 1 184 ? -29.556 -8.199 38.521 1.00 95.19 184 SER A C 1
ATOM 1415 O O . SER A 1 184 ? -29.955 -7.109 38.129 1.00 95.19 184 SER A O 1
ATOM 1417 N N . LYS A 1 185 ? -30.385 -9.193 38.848 1.00 93.31 185 LYS A N 1
ATOM 1418 C CA . LYS A 1 185 ? -31.848 -9.091 38.777 1.00 93.31 185 LYS A CA 1
ATOM 1419 C C . LYS A 1 185 ? -32.503 -9.853 39.914 1.00 93.31 185 LYS A C 1
ATOM 1421 O O . LYS A 1 185 ? -32.032 -10.922 40.301 1.00 93.31 185 LYS A O 1
ATOM 1426 N N . GLU A 1 186 ? -33.583 -9.306 40.453 1.00 89.19 186 GLU A N 1
ATOM 1427 C CA . GLU A 1 186 ? -34.383 -10.005 41.453 1.00 89.19 186 GLU A CA 1
ATOM 1428 C C . GLU A 1 186 ? -35.243 -11.085 40.790 1.00 89.19 186 GLU A C 1
ATOM 1430 O O . GLU A 1 186 ? -35.846 -10.870 39.737 1.00 89.19 186 GLU A O 1
ATOM 1435 N N . ASP A 1 187 ? -35.271 -12.273 41.391 1.00 84.00 187 ASP A N 1
ATOM 1436 C CA . ASP A 1 187 ? -36.209 -13.318 40.993 1.00 84.00 187 ASP A CA 1
ATOM 1437 C C . ASP A 1 187 ? -37.611 -13.076 41.579 1.00 84.00 187 ASP A C 1
ATOM 1439 O O . ASP A 1 187 ? -37.827 -12.170 42.382 1.00 84.00 187 ASP A O 1
ATOM 1443 N N . ALA A 1 188 ? -38.582 -13.915 41.207 1.00 79.62 188 ALA A N 1
ATOM 1444 C CA . ALA A 1 188 ? -39.963 -13.807 41.689 1.00 79.62 188 ALA A CA 1
ATOM 1445 C C . ALA A 1 188 ? -40.109 -13.895 43.227 1.00 79.62 188 ALA A C 1
ATOM 1447 O O . ALA A 1 188 ? -41.173 -13.588 43.760 1.00 79.62 188 ALA A O 1
ATOM 1448 N N . LYS A 1 189 ? -39.056 -14.310 43.949 1.00 79.62 189 LYS A N 1
ATOM 1449 C CA . LYS A 1 189 ? -38.997 -14.396 45.416 1.00 79.62 189 LYS A CA 1
ATOM 1450 C C . LYS A 1 189 ? -38.207 -13.228 46.035 1.00 79.62 189 LYS A C 1
ATOM 1452 O O . LYS A 1 189 ? -37.902 -13.280 47.224 1.00 79.62 189 LYS A O 1
ATOM 1457 N N . GLY A 1 190 ? -37.847 -12.209 45.249 1.00 80.06 190 GLY A N 1
ATOM 1458 C CA . GLY A 1 190 ? -37.053 -11.057 45.690 1.00 80.06 190 GLY A CA 1
ATOM 1459 C C . GLY A 1 190 ? -35.583 -11.388 45.965 1.00 80.06 190 GLY A C 1
ATOM 1460 O O . GLY A 1 190 ? -34.885 -10.612 46.615 1.00 80.06 190 GLY A O 1
ATOM 1461 N N . ARG A 1 191 ? -35.081 -12.554 45.525 1.00 84.88 191 ARG A N 1
ATOM 1462 C CA . ARG A 1 191 ? -33.662 -12.905 45.685 1.00 84.88 191 ARG A CA 1
ATOM 1463 C C . ARG A 1 191 ? -32.877 -12.278 44.544 1.00 84.88 191 ARG A C 1
ATOM 1465 O O . ARG A 1 191 ? -33.156 -12.555 43.378 1.00 84.88 191 ARG A O 1
ATOM 1472 N N . LYS A 1 192 ? -31.860 -11.485 44.874 1.00 87.56 192 LYS A N 1
ATOM 1473 C CA . LYS A 1 192 ? -30.927 -10.932 43.889 1.00 87.56 192 LYS A CA 1
ATOM 1474 C C . LYS A 1 192 ? -30.085 -12.063 43.292 1.00 87.56 192 LYS A C 1
ATOM 1476 O O . LYS A 1 192 ? -29.317 -12.697 44.011 1.00 87.56 192 LYS A O 1
ATOM 1481 N N . ARG A 1 193 ? -30.243 -12.310 41.993 1.00 89.69 193 ARG A N 1
ATOM 1482 C CA . ARG A 1 193 ? -29.424 -13.235 41.201 1.00 89.69 193 ARG A CA 1
ATOM 1483 C C . ARG A 1 193 ? -28.481 -12.463 40.306 1.00 89.69 193 ARG A C 1
ATOM 1485 O O . ARG A 1 193 ? -28.827 -11.368 39.862 1.00 89.69 193 ARG A O 1
ATOM 1492 N N . GLN A 1 194 ? -27.318 -13.033 40.029 1.00 93.50 194 GLN A N 1
ATOM 1493 C CA . GLN A 1 194 ? -26.305 -12.400 39.195 1.00 93.50 194 GLN A CA 1
ATOM 1494 C C . GLN A 1 194 ? -25.927 -13.292 38.018 1.00 93.50 194 GLN A C 1
ATOM 1496 O O . GLN A 1 194 ? -25.926 -14.509 38.137 1.00 93.50 194 GLN A O 1
ATOM 1501 N N . THR A 1 195 ? -25.588 -12.692 36.882 1.00 94.94 195 THR A N 1
ATOM 1502 C CA . THR A 1 195 ? -25.010 -13.395 35.733 1.00 94.94 195 THR A CA 1
ATOM 1503 C C . THR A 1 195 ? -23.910 -12.560 35.098 1.00 94.94 195 THR A C 1
ATOM 1505 O O . THR A 1 195 ? -23.970 -11.331 35.123 1.00 94.94 195 THR A O 1
ATOM 1508 N N . GLU A 1 196 ? -22.880 -13.202 34.550 1.00 97.00 196 GLU A N 1
ATOM 1509 C CA . GLU A 1 196 ? -21.767 -12.496 33.918 1.00 97.00 196 GLU A CA 1
ATOM 1510 C C . GLU A 1 196 ? -21.900 -12.527 32.393 1.00 97.00 196 GLU A C 1
ATOM 1512 O O . GLU A 1 196 ? -21.991 -13.588 31.773 1.00 97.00 196 GLU A O 1
ATOM 1517 N N . LEU A 1 197 ? -21.863 -11.356 31.767 1.00 97.94 197 LEU A N 1
ATOM 1518 C CA . LEU A 1 197 ? -22.057 -11.174 30.332 1.00 97.94 197 LEU A CA 1
ATOM 1519 C C . LEU A 1 197 ? -20.753 -10.697 29.695 1.00 97.94 197 LEU A C 1
ATOM 1521 O O . LEU A 1 197 ? -20.131 -9.758 30.189 1.00 97.94 197 LEU A O 1
ATOM 1525 N N . THR A 1 198 ? -20.369 -11.309 28.578 1.00 98.44 198 THR A N 1
ATOM 1526 C CA . THR A 1 198 ? -19.228 -10.933 27.743 1.00 98.44 198 THR A CA 1
ATOM 1527 C C . THR A 1 198 ? -19.720 -10.591 26.338 1.00 98.44 198 THR A C 1
ATOM 1529 O O . THR A 1 198 ? -20.283 -11.438 25.651 1.00 98.44 198 THR A O 1
ATOM 1532 N N . PHE A 1 199 ? -19.471 -9.366 25.881 1.00 98.69 199 PHE A N 1
ATOM 1533 C CA . PHE A 1 199 ? -19.799 -8.898 24.534 1.00 98.69 199 PHE A CA 1
ATOM 1534 C C . PHE A 1 199 ? -18.525 -8.589 23.758 1.00 98.69 199 PHE A C 1
ATOM 1536 O O . PHE A 1 199 ? -17.645 -7.902 24.274 1.00 98.69 199 PHE A O 1
ATOM 1543 N N . VAL A 1 200 ? -18.440 -9.048 22.513 1.00 98.62 200 VAL A N 1
ATOM 1544 C CA . VAL A 1 200 ? -17.324 -8.781 21.602 1.00 98.62 200 VAL A CA 1
ATOM 1545 C C . VAL A 1 200 ? -17.856 -8.108 20.342 1.00 98.62 200 VAL A C 1
ATOM 1547 O O . VAL A 1 200 ? -18.660 -8.690 19.621 1.00 98.62 200 VAL A O 1
ATOM 1550 N N . GLY A 1 201 ? -17.392 -6.891 20.072 1.00 98.12 201 GLY A N 1
ATOM 1551 C CA . GLY A 1 201 ? -17.598 -6.191 18.807 1.00 98.12 201 GLY A CA 1
ATOM 1552 C C . GLY A 1 201 ? -16.385 -6.363 17.896 1.00 98.12 201 GLY A C 1
ATOM 1553 O O . GLY A 1 201 ? -15.278 -6.092 18.353 1.00 98.12 201 GLY A O 1
ATOM 1554 N N . ALA A 1 202 ? -16.550 -6.791 16.643 1.00 97.56 202 ALA A N 1
ATOM 1555 C CA . ALA A 1 202 ? -15.423 -7.092 15.750 1.00 97.56 202 ALA A CA 1
ATOM 1556 C C . ALA A 1 202 ? -15.571 -6.513 14.333 1.00 97.56 202 ALA A C 1
ATOM 1558 O O . ALA A 1 202 ? -16.672 -6.335 13.818 1.00 97.56 202 ALA A O 1
ATOM 1559 N N . HIS A 1 203 ? -14.432 -6.256 13.690 1.00 96.69 203 HIS A N 1
ATOM 1560 C CA . HIS A 1 203 ? -14.336 -5.895 12.277 1.00 96.69 203 HIS A CA 1
ATOM 1561 C C . HIS A 1 203 ? -13.201 -6.695 11.632 1.00 96.69 203 HIS A C 1
ATOM 1563 O O . HIS A 1 203 ? -12.022 -6.383 11.830 1.00 96.69 203 HIS A O 1
ATOM 1569 N N . LEU A 1 204 ? -13.547 -7.750 10.889 1.00 95.62 204 LEU A N 1
ATOM 1570 C CA . LEU A 1 204 ? -12.568 -8.684 10.316 1.00 95.62 204 LEU A CA 1
ATOM 1571 C C . LEU A 1 204 ? -12.086 -8.242 8.922 1.00 95.62 204 LEU A C 1
ATOM 1573 O O . LEU A 1 204 ? -12.585 -7.278 8.340 1.00 95.62 204 LEU A O 1
ATOM 1577 N N . ALA A 1 205 ? -11.081 -8.934 8.381 1.00 92.56 205 ALA A N 1
ATOM 1578 C CA . ALA A 1 205 ? -10.518 -8.642 7.064 1.00 92.56 205 ALA A CA 1
ATOM 1579 C C . ALA A 1 205 ? -11.553 -8.707 5.920 1.00 92.56 205 ALA A C 1
ATOM 1581 O O . ALA A 1 205 ? -12.234 -9.718 5.730 1.00 92.56 205 ALA A O 1
ATOM 1582 N N . ALA A 1 206 ? -11.596 -7.644 5.112 1.00 89.25 206 ALA A N 1
ATOM 1583 C CA . ALA A 1 206 ? -12.487 -7.493 3.961 1.00 89.25 206 ALA A CA 1
ATOM 1584 C C . ALA A 1 206 ? -12.041 -8.306 2.729 1.00 89.25 206 ALA A C 1
ATOM 1586 O O . ALA A 1 206 ? -10.931 -8.832 2.705 1.00 89.25 206 ALA A O 1
ATOM 1587 N N . HIS A 1 207 ? -12.887 -8.331 1.691 1.00 85.75 207 HIS A N 1
ATOM 1588 C CA . HIS A 1 207 ? -12.726 -9.000 0.383 1.00 85.75 207 HIS A CA 1
ATOM 1589 C C . HIS A 1 207 ? -12.949 -10.520 0.360 1.00 85.75 207 HIS A C 1
ATOM 1591 O O . HIS A 1 207 ? -12.644 -11.248 1.303 1.00 85.75 207 HIS A O 1
ATOM 1597 N N . GLU A 1 208 ? -13.462 -11.006 -0.770 1.00 86.31 208 GLU A N 1
ATOM 1598 C CA . GLU A 1 208 ? -13.868 -12.389 -1.044 1.00 86.31 208 GLU A CA 1
ATOM 1599 C C . GLU A 1 208 ? -12.746 -13.398 -0.765 1.00 86.31 208 GLU A C 1
ATOM 1601 O O . GLU A 1 208 ? -12.970 -14.391 -0.070 1.00 86.31 208 GLU A O 1
ATOM 1606 N N . TRP A 1 209 ? -11.527 -13.102 -1.225 1.00 89.00 209 TRP A N 1
ATOM 1607 C CA . TRP A 1 209 ? -10.362 -13.996 -1.162 1.00 89.00 209 TRP A CA 1
ATOM 1608 C C . TRP A 1 209 ? -9.642 -14.030 0.191 1.00 89.00 209 TRP A C 1
ATOM 1610 O O . TRP A 1 209 ? -8.753 -14.850 0.382 1.00 89.00 209 TRP A O 1
ATOM 1620 N N . ASN A 1 210 ? -9.998 -13.167 1.146 1.00 91.94 210 ASN A N 1
ATOM 1621 C CA . ASN A 1 210 ? -9.322 -13.076 2.447 1.00 91.94 210 ASN A CA 1
ATOM 1622 C C . ASN A 1 210 ? -9.938 -13.998 3.518 1.00 91.94 210 ASN A C 1
ATOM 1624 O O . ASN A 1 210 ? -9.915 -13.670 4.706 1.00 91.94 210 ASN A O 1
ATOM 1628 N N . LEU A 1 211 ? -10.490 -15.148 3.119 1.00 93.62 211 LEU A N 1
ATOM 1629 C CA . LEU A 1 211 ? -11.154 -16.075 4.041 1.00 93.62 211 LEU A CA 1
ATOM 1630 C C . LEU A 1 211 ? -10.208 -16.562 5.141 1.00 93.62 211 LEU A C 1
ATOM 1632 O O . LEU A 1 211 ? -10.513 -16.464 6.327 1.00 93.62 211 LEU A O 1
ATOM 1636 N N . GLU A 1 212 ? -9.020 -17.013 4.753 1.00 93.50 212 GLU A N 1
ATOM 1637 C CA . GLU A 1 212 ? -8.017 -17.527 5.680 1.00 93.50 212 GLU A CA 1
ATOM 1638 C C . GLU A 1 212 ? -7.531 -16.419 6.634 1.00 93.50 212 GLU A C 1
ATOM 1640 O O . GLU A 1 212 ? -7.272 -16.667 7.812 1.00 93.50 212 GLU A O 1
ATOM 1645 N N . LYS A 1 213 ? -7.494 -15.164 6.163 1.00 92.44 213 LYS A N 1
ATOM 1646 C CA . LYS A 1 213 ? -7.160 -13.998 6.993 1.00 92.44 213 LYS A CA 1
ATOM 1647 C C . LYS A 1 213 ? -8.254 -13.686 8.020 1.00 92.44 213 LYS A C 1
ATOM 1649 O O . LYS A 1 213 ? -7.914 -13.340 9.148 1.00 92.44 213 LYS A O 1
ATOM 1654 N N . ARG A 1 214 ? -9.540 -13.845 7.679 1.00 94.62 214 ARG A N 1
ATOM 1655 C CA . ARG A 1 214 ? -10.653 -13.710 8.642 1.00 94.62 214 ARG A CA 1
ATOM 1656 C C . ARG A 1 214 ? -10.580 -14.759 9.747 1.00 94.62 214 ARG A C 1
ATOM 1658 O O . ARG A 1 214 ? -10.710 -14.404 10.915 1.00 94.62 214 ARG A O 1
ATOM 1665 N N . ASN A 1 215 ? -10.285 -16.011 9.398 1.00 95.94 215 ASN A N 1
ATOM 1666 C CA . ASN A 1 215 ? -10.066 -17.068 10.389 1.00 95.94 215 ASN A CA 1
ATOM 1667 C C . ASN A 1 215 ? -8.880 -16.735 11.303 1.00 95.94 215 ASN A C 1
ATOM 1669 O O . ASN A 1 215 ? -8.971 -16.886 12.519 1.00 95.94 215 ASN A O 1
ATOM 1673 N N . LYS A 1 216 ? -7.792 -16.190 10.739 1.00 94.00 216 LYS A N 1
ATOM 1674 C CA . LYS A 1 216 ? -6.647 -15.738 11.537 1.00 94.00 216 LYS A CA 1
ATOM 1675 C C . LYS A 1 216 ? -6.989 -14.553 12.442 1.00 94.00 216 LYS A C 1
ATOM 1677 O O . LYS A 1 216 ? -6.503 -14.490 13.564 1.00 94.00 216 LYS A O 1
ATOM 1682 N N . ASN A 1 217 ? -7.843 -13.629 11.996 1.00 94.62 217 ASN A N 1
ATOM 1683 C CA . ASN A 1 217 ? -8.339 -12.553 12.857 1.00 94.62 217 ASN A CA 1
ATOM 1684 C C . ASN A 1 217 ? -9.159 -13.106 14.027 1.00 94.62 217 ASN A C 1
ATOM 1686 O O . ASN A 1 217 ? -9.009 -12.617 15.142 1.00 94.62 217 ASN A O 1
ATOM 1690 N N . TRP A 1 218 ? -9.974 -14.140 13.799 1.00 96.88 218 TRP A N 1
ATOM 1691 C CA . TRP A 1 218 ? -10.678 -14.821 14.883 1.00 96.88 218 TRP A CA 1
ATOM 1692 C C . TRP A 1 218 ? -9.715 -15.465 15.888 1.00 96.88 218 TRP A C 1
ATOM 1694 O O . TRP A 1 218 ? -9.888 -15.286 17.091 1.00 96.88 218 TRP A O 1
ATOM 1704 N N . GLU A 1 219 ? -8.664 -16.141 15.419 1.00 94.81 219 GLU A N 1
ATOM 1705 C CA . GLU A 1 219 ? -7.600 -16.656 16.292 1.00 94.81 219 GLU A CA 1
ATOM 1706 C C . GLU A 1 219 ? -6.979 -15.538 17.144 1.00 94.81 219 GLU A C 1
ATOM 1708 O O . GLU A 1 219 ? -6.922 -15.666 18.363 1.00 94.81 219 GLU A O 1
ATOM 1713 N N . SER A 1 220 ? -6.612 -14.401 16.541 1.00 93.00 220 SER A N 1
ATOM 1714 C CA . SER A 1 220 ? -6.083 -13.245 17.281 1.00 93.00 220 SER A CA 1
ATOM 1715 C C . SER A 1 220 ? -7.052 -12.711 18.341 1.00 93.00 220 SER A C 1
ATOM 1717 O O . SER A 1 220 ? -6.614 -12.298 19.413 1.00 93.00 220 SER A O 1
ATOM 1719 N N . ILE A 1 221 ? -8.363 -12.733 18.076 1.00 95.31 221 ILE A N 1
ATOM 1720 C CA . ILE A 1 221 ? -9.384 -12.341 19.056 1.00 95.31 221 ILE A CA 1
ATOM 1721 C C . ILE A 1 221 ? -9.396 -13.314 20.236 1.00 95.31 221 ILE A C 1
ATOM 1723 O O . ILE A 1 221 ? -9.337 -12.880 21.382 1.00 95.31 221 ILE A O 1
ATOM 1727 N N . VAL A 1 222 ? -9.435 -14.620 19.975 1.00 95.50 222 VAL A N 1
ATOM 1728 C CA . VAL A 1 222 ? -9.470 -15.639 21.036 1.00 95.50 222 VAL A CA 1
ATOM 1729 C C . VAL A 1 222 ? -8.188 -15.619 21.874 1.00 95.50 222 VAL A C 1
ATOM 1731 O O . VAL A 1 222 ? -8.261 -15.718 23.098 1.00 95.50 222 VAL A O 1
ATOM 1734 N N . SER A 1 223 ? -7.030 -15.459 21.232 1.00 92.00 223 SER A N 1
ATOM 1735 C CA . SER A 1 223 ? -5.721 -15.471 21.889 1.00 92.00 223 SER A CA 1
ATOM 1736 C C . SER A 1 223 ? -5.393 -14.175 22.636 1.00 92.00 223 SER A C 1
ATOM 1738 O O . SER A 1 223 ? -4.752 -14.238 23.684 1.00 92.00 223 SER A O 1
ATOM 1740 N N . GLY A 1 224 ? -5.793 -13.012 22.105 1.00 91.56 224 GLY A N 1
ATOM 1741 C CA . GLY A 1 224 ? -5.314 -11.701 22.563 1.00 91.56 224 GLY A CA 1
ATOM 1742 C C . GLY A 1 224 ? -6.361 -10.777 23.196 1.00 91.56 224 GLY A C 1
ATOM 1743 O O . GLY A 1 224 ? -5.988 -9.802 23.848 1.00 91.56 224 GLY A O 1
ATOM 1744 N N . LEU A 1 225 ? -7.667 -11.049 23.061 1.00 93.50 225 LEU A N 1
ATOM 1745 C CA . LEU A 1 225 ? -8.720 -10.222 23.670 1.00 93.50 225 LEU A CA 1
ATOM 1746 C C . LEU A 1 225 ? -8.942 -10.610 25.146 1.00 93.50 225 LEU A C 1
ATOM 1748 O O . LEU A 1 225 ? -9.941 -11.230 25.512 1.00 93.50 225 LEU A O 1
ATOM 1752 N N . LEU A 1 226 ? -7.972 -10.256 25.994 1.00 93.62 226 LEU A N 1
ATOM 1753 C CA . LEU A 1 226 ? -7.889 -10.672 27.400 1.00 93.62 226 LEU A CA 1
ATOM 1754 C C . LEU A 1 226 ? -8.363 -9.575 28.365 1.00 93.62 226 LEU A C 1
ATOM 1756 O O . LEU A 1 226 ? -8.059 -8.399 28.170 1.00 93.62 226 LEU A O 1
ATOM 1760 N N . PHE A 1 227 ? -9.076 -9.944 29.430 1.00 94.06 227 PHE A N 1
ATOM 1761 C CA . PHE A 1 227 ? -9.641 -9.024 30.431 1.00 94.06 227 PHE A CA 1
ATOM 1762 C C . PHE A 1 227 ? -8.715 -8.718 31.622 1.00 94.06 227 PHE A C 1
ATOM 1764 O O . PHE A 1 227 ? -9.043 -7.842 32.423 1.00 94.06 227 PHE A O 1
ATOM 1771 N N . ASP A 1 228 ? -7.578 -9.406 31.742 1.00 92.00 228 ASP A N 1
ATOM 1772 C CA . ASP A 1 228 ? -6.535 -9.158 32.749 1.00 92.00 228 ASP A CA 1
ATOM 1773 C C . ASP A 1 228 ? -5.146 -9.525 32.186 1.00 92.00 228 ASP A C 1
ATOM 1775 O O . ASP A 1 228 ? -5.069 -10.187 31.148 1.00 92.00 228 ASP A O 1
ATOM 1779 N N . ASP A 1 229 ? -4.059 -9.102 32.844 1.00 89.50 229 ASP A N 1
ATOM 1780 C CA . ASP A 1 229 ? -2.693 -9.418 32.398 1.00 89.50 229 ASP A CA 1
ATOM 1781 C C . ASP A 1 229 ? -2.422 -10.917 32.603 1.00 89.50 229 ASP A C 1
ATOM 1783 O O . ASP A 1 229 ? -2.335 -11.367 33.753 1.00 89.50 229 ASP A O 1
ATOM 1787 N N . PRO A 1 230 ? -2.236 -11.708 31.529 1.00 87.81 230 PRO A N 1
ATOM 1788 C CA . PRO A 1 230 ? -2.012 -13.145 31.655 1.00 87.81 230 PRO A CA 1
ATOM 1789 C C . PRO A 1 230 ? -0.744 -13.473 32.461 1.00 87.81 230 PRO A C 1
ATOM 1791 O O . PRO A 1 230 ? -0.656 -14.536 33.076 1.00 87.81 230 PRO A O 1
ATOM 1794 N N . ARG A 1 231 ? 0.228 -12.554 32.535 1.00 83.56 231 ARG A N 1
ATOM 1795 C CA . ARG A 1 231 ? 1.497 -12.763 33.250 1.00 83.56 231 ARG A CA 1
ATOM 1796 C C . ARG A 1 231 ? 1.348 -12.757 34.768 1.00 83.56 231 ARG A C 1
ATOM 1798 O O . ARG A 1 231 ? 2.207 -13.306 35.447 1.00 83.56 231 ARG A O 1
ATOM 1805 N N . GLN A 1 232 ? 0.253 -12.214 35.304 1.00 83.75 232 GLN A N 1
ATOM 1806 C CA . GLN A 1 232 ? -0.053 -12.295 36.740 1.00 83.75 232 GLN A CA 1
ATOM 1807 C C . GLN A 1 232 ? -0.399 -13.719 37.197 1.00 83.75 232 GLN A C 1
ATOM 1809 O O . GLN A 1 232 ? -0.370 -14.012 38.391 1.00 83.75 232 GLN A O 1
ATOM 1814 N N . PHE A 1 233 ? -0.740 -14.603 36.259 1.00 80.06 233 PHE A N 1
ATOM 1815 C CA . PHE A 1 233 ? -1.226 -15.952 36.541 1.00 80.06 233 PHE A CA 1
ATOM 1816 C C . PHE A 1 233 ? -0.277 -17.038 36.020 1.00 80.06 233 PHE A C 1
ATOM 1818 O O . PHE A 1 233 ? -0.653 -18.206 35.987 1.00 80.06 233 PHE A O 1
ATOM 1825 N N . TYR A 1 234 ? 0.939 -16.661 35.617 1.00 68.25 234 TYR A N 1
ATOM 1826 C CA . TYR A 1 234 ? 1.927 -17.547 35.009 1.00 68.25 234 TYR A CA 1
ATOM 1827 C C . TYR A 1 234 ? 3.011 -17.978 36.012 1.00 68.25 234 TYR A C 1
ATOM 1829 O O . TYR A 1 234 ? 3.730 -17.136 36.543 1.00 68.25 234 TYR A O 1
ATOM 1837 N N . ASP A 1 235 ? 3.173 -19.290 36.214 1.00 61.50 235 ASP A N 1
ATOM 1838 C CA . ASP A 1 235 ? 4.062 -19.863 37.247 1.00 61.50 235 ASP A CA 1
ATOM 1839 C C . ASP A 1 235 ? 5.475 -20.226 36.764 1.00 61.50 235 ASP A C 1
ATOM 1841 O O . ASP A 1 235 ? 6.242 -20.861 37.482 1.00 61.50 235 ASP A O 1
ATOM 1845 N N . GLY A 1 236 ? 5.864 -19.841 35.547 1.00 56.75 236 GLY A N 1
ATOM 1846 C CA . GLY A 1 236 ? 7.240 -20.041 35.077 1.00 56.75 236 GLY A CA 1
ATOM 1847 C C . GLY A 1 236 ? 7.587 -21.435 34.537 1.00 56.75 236 GLY A C 1
ATOM 1848 O O . GLY A 1 236 ? 8.676 -21.577 33.987 1.00 56.75 236 GLY A O 1
ATOM 1849 N N . GLU A 1 237 ? 6.705 -22.441 34.611 1.00 47.69 237 GLU A N 1
ATOM 1850 C CA . GLU A 1 237 ? 7.058 -23.831 34.245 1.00 47.69 237 GLU A CA 1
ATOM 1851 C C . GLU A 1 237 ? 6.883 -24.245 32.762 1.00 47.69 237 GLU A C 1
ATOM 1853 O O . GLU A 1 237 ? 7.364 -25.311 32.388 1.00 47.69 237 GLU A O 1
ATOM 1858 N N . SER A 1 238 ? 6.310 -23.438 31.855 1.00 40.94 238 SER A N 1
ATOM 1859 C CA . SER A 1 238 ? 6.357 -23.752 30.407 1.00 40.94 238 SER A CA 1
ATOM 1860 C C . SER A 1 238 ? 6.025 -22.551 29.520 1.00 40.94 238 SER A C 1
ATOM 1862 O O . SER A 1 238 ? 4.895 -22.064 29.545 1.00 40.94 238 SER A O 1
ATOM 1864 N N . THR A 1 239 ? 6.962 -22.106 28.680 1.00 37.81 239 THR A N 1
ATOM 1865 C CA . THR A 1 239 ? 6.850 -20.862 27.891 1.00 37.81 239 THR A CA 1
ATOM 1866 C C . THR A 1 239 ? 5.768 -20.844 26.811 1.00 37.81 239 THR A C 1
ATOM 1868 O O . THR A 1 239 ? 5.528 -19.785 26.248 1.00 37.81 239 THR A O 1
ATOM 1871 N N . HIS A 1 240 ? 5.062 -21.948 26.553 1.00 39.72 240 HIS A N 1
ATOM 1872 C CA . HIS A 1 240 ? 3.886 -21.975 25.683 1.00 39.72 240 HIS A CA 1
ATOM 1873 C C . HIS A 1 240 ? 2.932 -23.093 26.142 1.00 39.72 240 HIS A C 1
ATOM 1875 O O . HIS A 1 240 ? 3.301 -24.265 26.022 1.00 39.72 240 HIS A O 1
ATOM 1881 N N . PRO A 1 241 ? 1.713 -22.802 26.641 1.00 42.03 241 PRO A N 1
ATOM 1882 C CA . PRO A 1 241 ? 0.684 -23.826 26.775 1.00 42.03 241 PRO A CA 1
ATOM 1883 C C . PRO A 1 241 ? 0.237 -24.221 25.362 1.00 42.03 241 PRO A C 1
ATOM 1885 O O . PRO A 1 241 ? -0.669 -23.635 24.779 1.00 42.03 241 PRO A O 1
ATOM 1888 N N . THR A 1 242 ? 0.945 -25.179 24.772 1.00 36.81 242 THR A N 1
ATOM 1889 C CA . THR A 1 242 ? 0.548 -25.816 23.514 1.00 36.81 242 THR A CA 1
ATOM 1890 C C . THR A 1 242 ? -0.660 -26.705 23.829 1.00 36.81 242 THR A C 1
ATOM 1892 O O . THR A 1 242 ? -0.617 -27.398 24.850 1.00 36.81 242 THR A O 1
ATOM 1895 N N . PRO A 1 243 ? -1.740 -26.726 23.025 1.00 34.94 243 PRO A N 1
ATOM 1896 C CA . PRO A 1 243 ? -2.743 -27.779 23.163 1.00 34.94 243 PRO A CA 1
ATOM 1897 C C . PRO A 1 243 ? -2.038 -29.137 22.977 1.00 34.94 243 PRO A C 1
ATOM 1899 O O . PRO A 1 243 ? -1.232 -29.256 22.051 1.00 34.94 243 PRO A O 1
ATOM 1902 N N . PRO A 1 244 ? -2.270 -30.147 23.837 1.00 35.66 244 PRO A N 1
ATOM 1903 C CA . PRO A 1 244 ? -1.632 -31.445 23.665 1.00 35.66 244 PRO A CA 1
ATOM 1904 C C . PRO A 1 244 ? -2.081 -32.043 22.327 1.00 35.66 244 PRO A C 1
ATOM 1906 O O . PRO A 1 244 ? -3.263 -32.311 22.113 1.00 35.66 244 PRO A O 1
ATOM 1909 N N . ILE A 1 245 ? -1.129 -32.202 21.404 1.00 37.12 245 ILE A N 1
ATOM 1910 C CA . ILE A 1 245 ? -1.296 -32.952 20.157 1.00 37.12 245 ILE A CA 1
ATOM 1911 C C . ILE A 1 245 ? -0.728 -34.347 20.411 1.00 37.12 245 ILE A C 1
ATOM 1913 O O . ILE A 1 245 ? 0.393 -34.659 20.023 1.00 37.12 245 ILE A O 1
ATOM 1917 N N . SER A 1 246 ? -1.504 -35.180 21.094 1.00 34.16 246 SER A N 1
ATOM 1918 C CA . SER A 1 246 ? -1.447 -36.632 20.931 1.00 34.16 246 SER A CA 1
ATOM 1919 C C . SER A 1 246 ? -2.714 -37.242 21.512 1.00 34.16 246 SER A C 1
ATOM 1921 O O . SER A 1 246 ? -2.876 -37.339 22.725 1.00 34.16 246 SER A O 1
ATOM 1923 N N . ALA A 1 247 ? -3.608 -37.677 20.627 1.00 39.69 247 ALA A N 1
ATOM 1924 C CA . ALA A 1 247 ? -4.521 -38.759 20.944 1.00 39.69 247 ALA A CA 1
ATOM 1925 C C . ALA A 1 247 ? -3.658 -40.015 21.109 1.00 39.69 247 ALA A C 1
ATOM 1927 O O . ALA A 1 247 ? -3.213 -40.568 20.108 1.00 39.69 247 ALA A O 1
ATOM 1928 N N . ASN A 1 248 ? -3.281 -40.332 22.347 1.00 35.69 248 ASN A N 1
ATOM 1929 C CA . ASN A 1 248 ? -3.109 -41.688 22.867 1.00 35.69 248 ASN A CA 1
ATOM 1930 C C . ASN A 1 248 ? -2.648 -41.614 24.330 1.00 35.69 248 ASN A C 1
ATOM 1932 O O . ASN A 1 248 ? -1.575 -41.095 24.624 1.00 35.69 248 ASN A O 1
ATOM 1936 N N . ASP A 1 249 ? -3.510 -42.178 25.173 1.00 41.06 249 ASP A N 1
ATOM 1937 C CA . ASP A 1 249 ? -3.286 -42.767 26.492 1.00 41.06 249 ASP A CA 1
ATOM 1938 C C . ASP A 1 249 ? -2.880 -41.850 27.676 1.00 41.06 249 ASP A C 1
ATOM 1940 O O . ASP A 1 249 ? -1.852 -41.182 27.689 1.00 41.06 249 ASP A O 1
ATOM 1944 N N . ASP A 1 250 ? -3.737 -41.895 28.709 1.00 38.00 250 ASP A N 1
ATOM 1945 C CA . ASP A 1 250 ? -3.570 -41.474 30.117 1.00 38.00 250 ASP A CA 1
ATOM 1946 C C . ASP A 1 250 ? -3.856 -40.025 30.588 1.00 38.00 250 ASP A C 1
ATOM 1948 O O . ASP A 1 250 ? -3.775 -39.759 31.789 1.00 38.00 250 ASP A O 1
ATOM 1952 N N . GLU A 1 251 ? -4.334 -39.089 29.756 1.00 41.75 251 GLU A N 1
ATOM 1953 C CA . GLU A 1 251 ? -4.679 -37.722 30.236 1.00 41.75 251 GLU A CA 1
ATOM 1954 C C . GLU A 1 251 ? -6.116 -37.529 30.763 1.00 41.75 251 GLU A C 1
ATOM 1956 O O . GLU A 1 251 ? -6.442 -36.476 31.319 1.00 41.75 251 GLU A O 1
ATOM 1961 N N . SER A 1 252 ? -6.983 -38.542 30.687 1.00 38.03 252 SER A N 1
ATOM 1962 C CA . SER A 1 252 ? -8.362 -38.446 31.202 1.00 38.03 252 SER A CA 1
ATOM 1963 C C . SER A 1 252 ? -8.424 -38.273 32.729 1.00 38.03 252 SER A C 1
ATOM 1965 O O . SER A 1 252 ? -9.423 -37.783 33.250 1.00 38.03 252 SER A O 1
ATOM 1967 N N . GLN A 1 253 ? -7.355 -38.632 33.453 1.00 37.78 253 GLN A N 1
ATOM 1968 C CA . GLN A 1 253 ? -7.267 -38.486 34.913 1.00 37.78 253 GLN A CA 1
ATOM 1969 C C . GLN A 1 253 ? -6.601 -37.178 35.385 1.00 37.78 253 GLN A C 1
ATOM 1971 O O . GLN A 1 253 ? -6.749 -36.818 36.551 1.00 37.78 253 GLN A O 1
ATOM 1976 N N . ALA A 1 254 ? -5.935 -36.416 34.505 1.00 42.84 254 ALA A N 1
ATOM 1977 C CA . ALA A 1 254 ? -5.298 -35.136 34.860 1.00 42.84 254 ALA A CA 1
ATOM 1978 C C . ALA A 1 254 ? -6.243 -33.917 34.740 1.00 42.84 254 ALA A C 1
ATOM 1980 O O . ALA A 1 254 ? -5.936 -32.827 35.228 1.00 42.84 254 ALA A O 1
ATOM 1981 N N . LEU A 1 255 ? -7.421 -34.097 34.128 1.00 42.50 255 LEU A N 1
ATOM 1982 C CA . LEU A 1 255 ? -8.431 -33.051 33.899 1.00 42.50 255 LEU A CA 1
ATOM 1983 C C . LEU A 1 255 ? -9.202 -32.624 35.164 1.00 42.50 255 LEU A C 1
ATOM 1985 O O . LEU A 1 255 ? -9.855 -31.582 35.157 1.00 42.50 255 LEU A O 1
ATOM 1989 N N . LEU A 1 256 ? -9.094 -33.388 36.258 1.00 42.47 256 LEU A N 1
ATOM 1990 C CA . LEU A 1 256 ? -9.768 -33.118 37.538 1.00 42.47 256 LEU A CA 1
ATOM 1991 C C . LEU A 1 256 ? -8.978 -32.187 38.475 1.00 42.47 256 LEU A C 1
ATOM 1993 O O . LEU A 1 256 ? -9.520 -31.716 39.474 1.00 42.47 256 LEU A O 1
ATOM 1997 N N . SER A 1 257 ? -7.726 -31.861 38.140 1.00 44.19 257 SER A N 1
ATOM 1998 C CA . SER A 1 257 ? -6.912 -30.881 38.864 1.00 44.19 257 SER A CA 1
ATOM 1999 C C . SER A 1 257 ? -6.274 -29.889 37.892 1.00 44.19 257 SER A C 1
ATOM 2001 O O . SER A 1 257 ? -5.052 -29.849 37.732 1.00 44.19 257 SER A O 1
ATOM 2003 N N . GLN A 1 258 ? -7.080 -29.066 37.213 1.00 53.94 258 GLN A N 1
ATOM 2004 C CA . GLN A 1 258 ? -6.511 -27.865 36.599 1.00 53.94 258 GLN A CA 1
ATOM 2005 C C . GLN A 1 258 ? -5.801 -27.082 37.708 1.00 53.94 258 GLN A C 1
ATOM 2007 O O . GLN A 1 258 ? -6.416 -26.768 38.731 1.00 53.94 258 GLN A O 1
ATOM 2012 N N . SER A 1 259 ? -4.506 -26.793 37.539 1.00 64.12 259 SER A N 1
ATOM 2013 C CA . SER A 1 259 ? -3.810 -25.934 38.494 1.00 64.12 259 SER A CA 1
ATOM 2014 C C . SER A 1 259 ? -4.611 -24.630 38.642 1.00 64.12 259 SER A C 1
ATOM 2016 O O . SER A 1 259 ? -5.168 -24.147 37.646 1.00 64.12 259 SER A O 1
ATOM 2018 N N . PRO A 1 260 ? -4.696 -24.033 39.847 1.00 71.94 260 PRO A N 1
ATOM 2019 C CA . PRO A 1 260 ? -5.419 -22.775 40.059 1.00 71.94 260 PRO A CA 1
ATOM 2020 C C . PRO A 1 260 ? -5.060 -21.683 39.037 1.00 71.94 260 PRO A C 1
ATOM 2022 O O . PRO A 1 260 ? -5.879 -20.825 38.718 1.00 71.94 260 PRO A O 1
ATOM 2025 N N . HIS A 1 261 ? -3.849 -21.754 38.490 1.00 75.62 261 HIS A N 1
ATOM 2026 C CA . HIS A 1 261 ? -3.302 -20.871 37.471 1.00 75.62 261 HIS A CA 1
ATOM 2027 C C . HIS A 1 261 ? -3.888 -21.097 36.070 1.00 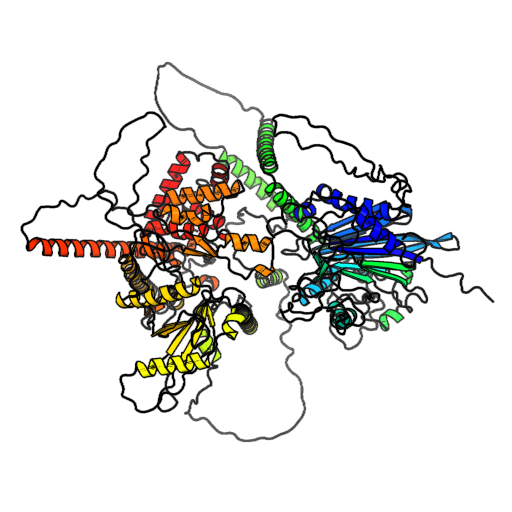75.62 261 HIS A C 1
ATOM 2029 O O . HIS A 1 261 ? -4.279 -20.126 35.424 1.00 75.62 261 HIS A O 1
ATOM 2035 N N . LYS A 1 262 ? -4.068 -22.351 35.620 1.00 77.75 262 LYS A N 1
ATOM 2036 C CA . LYS A 1 262 ? -4.736 -22.653 34.334 1.00 77.75 262 LYS A CA 1
ATOM 2037 C C . LYS A 1 262 ? -6.184 -22.159 34.313 1.00 77.75 262 LYS A C 1
ATOM 2039 O O . LYS A 1 262 ? -6.603 -21.553 33.331 1.00 77.75 262 LYS A O 1
ATOM 2044 N N . LYS A 1 263 ? -6.911 -22.339 35.422 1.00 83.38 263 LYS A N 1
ATOM 2045 C CA . LYS A 1 263 ? -8.285 -21.835 35.565 1.00 83.38 263 LYS A CA 1
ATOM 2046 C C . LYS A 1 263 ? -8.345 -20.307 35.456 1.00 83.38 263 LYS A C 1
ATOM 2048 O O . LYS A 1 263 ? -9.134 -19.777 34.683 1.00 83.38 263 LYS A O 1
ATOM 2053 N N . LYS A 1 264 ? -7.464 -19.597 36.173 1.00 86.94 264 LYS A N 1
ATOM 2054 C CA . LYS A 1 264 ? -7.386 -18.126 36.110 1.00 86.94 264 LYS A CA 1
ATOM 2055 C C . LYS A 1 264 ? -7.038 -17.613 34.710 1.00 86.94 264 LYS A C 1
ATOM 2057 O O . LYS A 1 264 ? -7.602 -16.612 34.282 1.00 86.94 264 LYS A O 1
ATOM 2062 N N . LEU A 1 265 ? -6.152 -18.301 33.987 1.00 88.44 265 LEU A N 1
ATOM 2063 C CA . LEU A 1 265 ? -5.821 -17.967 32.599 1.00 88.44 265 LEU A CA 1
ATOM 2064 C C . LEU A 1 265 ? -7.018 -18.145 31.652 1.00 88.44 265 LEU A C 1
ATOM 2066 O O . LEU A 1 265 ? -7.218 -17.323 30.765 1.00 88.44 265 LEU A O 1
ATOM 2070 N N . HIS A 1 266 ? -7.848 -19.170 31.846 1.00 90.31 266 HIS A N 1
ATOM 2071 C CA . HIS A 1 266 ? -9.079 -19.341 31.065 1.00 90.31 266 HIS A CA 1
ATOM 2072 C C . HIS A 1 266 ? -10.098 -18.233 31.370 1.00 90.31 266 HIS A C 1
ATOM 2074 O O . HIS A 1 266 ? -10.676 -17.650 30.449 1.00 90.31 266 HIS A O 1
ATOM 2080 N N . ASP A 1 267 ? -10.247 -17.876 32.650 1.00 92.62 267 ASP A N 1
ATOM 2081 C CA . ASP A 1 267 ? -11.197 -16.864 33.125 1.00 92.62 267 ASP A CA 1
ATOM 2082 C C . ASP A 1 267 ? -10.939 -15.459 32.549 1.00 92.62 267 ASP A C 1
ATOM 2084 O O . ASP A 1 267 ? -11.859 -14.644 32.460 1.00 92.62 267 ASP A O 1
ATOM 2088 N N . ILE A 1 268 ? -9.717 -15.142 32.121 1.00 93.62 268 ILE A N 1
ATOM 2089 C CA . ILE A 1 268 ? -9.410 -13.834 31.517 1.00 93.62 268 ILE A CA 1
ATOM 2090 C C . ILE A 1 268 ? -9.704 -13.779 30.012 1.00 93.62 268 ILE A C 1
ATOM 2092 O O . ILE A 1 268 ? -9.694 -12.689 29.447 1.00 93.62 268 ILE A O 1
ATOM 2096 N N . THR A 1 269 ? -9.995 -14.906 29.357 1.00 95.12 269 THR A N 1
ATOM 2097 C CA . THR A 1 269 ? -10.326 -14.962 27.919 1.00 95.12 269 THR A CA 1
ATOM 2098 C C . THR A 1 269 ? -11.799 -14.657 27.652 1.00 95.12 269 THR A C 1
ATOM 2100 O O . THR A 1 269 ? -12.609 -14.603 28.580 1.00 95.12 269 THR A O 1
ATOM 2103 N N . ILE A 1 270 ? -12.185 -14.519 26.379 1.00 96.06 270 ILE A N 1
ATOM 2104 C CA . ILE A 1 270 ? -13.596 -14.378 25.982 1.00 96.06 270 ILE A CA 1
ATOM 2105 C C . ILE A 1 270 ? -14.444 -15.624 26.287 1.00 96.06 270 ILE A C 1
ATOM 2107 O O . ILE A 1 270 ? -15.643 -15.490 26.502 1.00 96.06 270 ILE A O 1
ATOM 2111 N N . TYR A 1 271 ? -13.828 -16.808 26.372 1.00 96.06 271 TYR A N 1
ATOM 2112 C CA . TYR A 1 271 ? -14.493 -18.088 26.641 1.00 96.06 271 TYR A CA 1
ATOM 2113 C C . TYR A 1 271 ? -14.506 -18.449 28.131 1.00 96.06 271 TYR A C 1
ATOM 2115 O O . TYR A 1 271 ? -14.420 -19.623 28.491 1.00 96.06 271 TYR A O 1
ATOM 2123 N N . LYS A 1 272 ? -14.606 -17.448 29.014 1.00 94.81 272 LYS A N 1
ATOM 2124 C CA . LYS A 1 272 ? -14.733 -17.688 30.454 1.00 94.81 272 LYS A CA 1
ATOM 2125 C C . LYS A 1 272 ? -15.950 -18.597 30.711 1.00 94.81 272 LYS A C 1
ATOM 2127 O O . LYS A 1 272 ? -17.063 -18.185 30.382 1.00 94.81 272 LYS A O 1
ATOM 2132 N N . PRO A 1 273 ? -15.782 -19.780 31.332 1.00 90.25 273 PRO A N 1
ATOM 2133 C CA . PRO A 1 273 ? -16.865 -20.762 31.431 1.00 90.25 273 PRO A CA 1
ATOM 2134 C C . PRO A 1 273 ? -18.102 -20.253 32.183 1.00 90.25 273 PRO A C 1
ATOM 2136 O O . PRO A 1 273 ? -19.224 -20.574 31.815 1.00 90.25 273 PRO A O 1
ATOM 2139 N N . GLY A 1 274 ? -17.900 -19.404 33.196 1.00 90.69 274 GLY A N 1
ATOM 2140 C CA . GLY A 1 274 ? -18.969 -18.802 33.998 1.00 90.69 274 GLY A CA 1
ATOM 2141 C C . GLY A 1 274 ? -19.663 -17.578 33.381 1.00 90.69 274 GLY A C 1
ATOM 2142 O O . GLY A 1 274 ? -20.304 -16.835 34.121 1.00 90.69 274 GLY A O 1
ATOM 2143 N N . SER A 1 275 ? -19.492 -17.307 32.080 1.00 94.50 275 SER A N 1
ATOM 2144 C CA . SER A 1 275 ? -20.035 -16.115 31.414 1.00 94.50 275 SER A CA 1
ATOM 2145 C C . SER A 1 275 ? -20.785 -16.451 30.122 1.00 94.50 275 SER A C 1
ATOM 2147 O O . SER A 1 275 ? -20.345 -17.282 29.328 1.00 94.50 275 SER A O 1
ATOM 2149 N N . HIS A 1 276 ? -21.895 -15.752 29.872 1.00 96.31 276 HIS A N 1
ATOM 2150 C CA . HIS A 1 276 ? -22.531 -15.736 28.555 1.00 96.31 276 HIS A CA 1
ATOM 2151 C C . HIS A 1 276 ? -21.685 -14.919 27.575 1.00 96.31 276 HIS A C 1
ATOM 2153 O O . HIS A 1 276 ? -21.303 -13.793 27.884 1.00 96.31 276 HIS A O 1
ATOM 2159 N N . LEU A 1 277 ? -21.415 -15.461 26.386 1.00 97.75 277 LEU A N 1
ATOM 2160 C CA . LEU A 1 277 ? -20.599 -14.812 25.359 1.00 97.75 277 LEU A CA 1
ATOM 2161 C C . LEU A 1 277 ? -21.451 -14.452 24.141 1.00 97.75 277 LEU A C 1
ATOM 2163 O O . LEU A 1 277 ? -22.133 -15.311 23.587 1.00 97.75 277 LEU A O 1
ATOM 2167 N N . PHE A 1 278 ? -21.333 -13.207 23.687 1.00 98.62 278 PHE A N 1
ATOM 2168 C CA . PHE A 1 278 ? -21.960 -12.685 22.478 1.00 98.62 278 PHE A CA 1
ATOM 2169 C C . PHE A 1 278 ? -20.904 -12.040 21.581 1.00 98.62 278 PHE A C 1
ATOM 2171 O O . PHE A 1 278 ? -20.048 -11.295 22.060 1.00 98.62 278 PHE A O 1
ATOM 2178 N N . VAL A 1 279 ? -20.973 -12.297 20.278 1.00 98.69 279 VAL A N 1
ATOM 2179 C CA . VAL A 1 279 ? -20.059 -11.746 19.272 1.00 98.69 279 VAL A CA 1
ATOM 2180 C C . VAL A 1 279 ? -20.883 -11.084 18.179 1.00 98.69 279 VAL A C 1
ATOM 2182 O O . VAL A 1 279 ? -21.729 -11.729 17.573 1.00 98.69 279 VAL A O 1
ATOM 2185 N N . ALA A 1 280 ? -20.629 -9.810 17.912 1.00 98.56 280 ALA A N 1
ATOM 2186 C CA . ALA A 1 280 ? -21.316 -9.040 16.886 1.00 98.56 280 ALA A CA 1
ATOM 2187 C C . ALA A 1 280 ? -20.301 -8.276 16.032 1.00 98.56 280 ALA A C 1
ATOM 2189 O O . ALA A 1 280 ? -19.279 -7.817 16.546 1.00 98.56 280 ALA A O 1
ATOM 2190 N N . GLY A 1 281 ? -20.548 -8.134 14.734 1.00 98.12 281 GLY A N 1
ATOM 2191 C CA . GLY A 1 281 ? -19.636 -7.360 13.902 1.00 98.12 281 GLY A CA 1
ATOM 2192 C C . GLY A 1 281 ? -19.862 -7.445 12.403 1.00 98.12 281 GLY A C 1
ATOM 2193 O O . GLY A 1 281 ? -20.606 -8.302 11.927 1.00 98.12 281 GLY A O 1
ATOM 2194 N N . ASP A 1 282 ? -19.120 -6.613 11.672 1.00 98.31 282 ASP A N 1
ATOM 2195 C CA . ASP A 1 282 ? -18.796 -6.857 10.266 1.00 98.31 282 ASP A CA 1
ATOM 2196 C C . ASP A 1 282 ? -17.692 -7.923 10.215 1.00 98.31 282 ASP A C 1
ATOM 2198 O O . ASP A 1 282 ? -16.481 -7.654 10.264 1.00 98.31 282 ASP A O 1
ATOM 2202 N N . LEU A 1 283 ? -18.135 -9.177 10.173 1.00 97.94 283 LEU A N 1
ATOM 2203 C CA . LEU A 1 283 ? -17.265 -10.342 10.113 1.00 97.94 283 LEU A CA 1
ATOM 2204 C C . LEU A 1 283 ? -16.735 -10.592 8.695 1.00 97.94 283 LEU A C 1
ATOM 2206 O O . LEU A 1 283 ? -15.851 -11.428 8.521 1.00 97.94 283 LEU A O 1
ATOM 2210 N N . ASN A 1 284 ? -17.229 -9.859 7.690 1.00 96.88 284 ASN A N 1
ATOM 2211 C CA . ASN A 1 284 ? -16.753 -9.852 6.306 1.00 96.88 284 ASN A CA 1
ATOM 2212 C C . ASN A 1 284 ? -16.729 -11.212 5.574 1.00 96.88 284 ASN A C 1
ATOM 2214 O O . ASN A 1 284 ? -16.126 -11.316 4.501 1.00 96.88 284 ASN A O 1
ATOM 2218 N N . TYR A 1 285 ? -17.372 -12.257 6.103 1.00 96.81 285 TYR A N 1
ATOM 2219 C CA . TYR A 1 285 ? -17.553 -13.515 5.374 1.00 96.81 285 TYR A CA 1
ATOM 2220 C C . TYR A 1 285 ? -18.496 -13.301 4.184 1.00 96.81 285 TYR A C 1
ATOM 2222 O O . TYR A 1 285 ? -19.477 -12.565 4.265 1.00 96.81 285 TYR A O 1
ATOM 2230 N N . ARG A 1 286 ? -18.150 -13.909 3.046 1.00 93.81 286 ARG A N 1
ATOM 2231 C CA . ARG A 1 286 ? -18.825 -13.727 1.752 1.00 93.81 286 ARG A CA 1
ATOM 2232 C C . ARG A 1 286 ? -19.460 -15.039 1.293 1.00 93.81 286 ARG A C 1
ATOM 2234 O O . ARG A 1 286 ? -19.323 -16.060 1.952 1.00 93.81 286 ARG A O 1
ATOM 2241 N N . ILE A 1 287 ? -20.095 -15.031 0.124 1.00 92.19 287 ILE A N 1
ATOM 2242 C CA . ILE A 1 287 ? -20.636 -16.244 -0.522 1.00 92.19 287 ILE A CA 1
ATOM 2243 C C . ILE A 1 287 ? -19.664 -16.896 -1.524 1.00 92.19 287 ILE A C 1
ATOM 2245 O O . ILE A 1 287 ? -19.964 -17.932 -2.108 1.00 92.19 287 ILE A O 1
ATOM 2249 N N . SER A 1 288 ? -18.503 -16.278 -1.772 1.00 89.56 288 SER A N 1
ATOM 2250 C CA . SER A 1 288 ? -17.495 -16.763 -2.723 1.00 89.56 288 SER A CA 1
ATOM 2251 C C . SER A 1 288 ? -16.087 -16.332 -2.314 1.00 89.56 288 SER A C 1
ATOM 2253 O O . SER A 1 288 ? -15.910 -15.284 -1.693 1.00 89.56 288 SER A O 1
ATOM 2255 N N . LYS A 1 289 ? -15.078 -17.136 -2.685 1.00 88.00 289 LYS A N 1
ATOM 2256 C CA . LYS A 1 289 ? -13.648 -16.796 -2.548 1.00 88.00 289 LYS A CA 1
ATOM 2257 C C . LYS A 1 289 ? -13.123 -15.899 -3.679 1.00 88.00 289 LYS A C 1
ATOM 2259 O O . LYS A 1 289 ? -12.003 -15.409 -3.595 1.00 88.00 289 LYS A O 1
ATOM 2264 N N . THR A 1 290 ? -13.907 -15.686 -4.732 1.00 87.94 290 THR A N 1
ATOM 2265 C CA . THR A 1 290 ? -13.540 -14.864 -5.895 1.00 87.94 290 THR A CA 1
ATOM 2266 C C . THR A 1 290 ? -14.614 -13.824 -6.187 1.00 87.94 290 THR A C 1
ATOM 2268 O O . THR A 1 290 ? -15.796 -14.064 -5.932 1.00 87.94 290 THR A O 1
ATOM 2271 N N . SER A 1 291 ? -14.216 -12.695 -6.771 1.00 87.88 291 SER A N 1
ATOM 2272 C CA . SER A 1 291 ? -15.125 -11.622 -7.194 1.00 87.88 291 SER A CA 1
ATOM 2273 C C . SER A 1 291 ? -16.145 -12.089 -8.249 1.00 87.88 291 SER A C 1
ATOM 2275 O O . SER A 1 291 ? -15.889 -13.075 -8.953 1.00 87.88 291 SER A O 1
ATOM 2277 N N . PRO A 1 292 ? -17.311 -11.423 -8.365 1.00 87.69 292 PRO A N 1
ATOM 2278 C CA . PRO A 1 292 ? -18.284 -11.723 -9.413 1.00 87.69 292 PRO A CA 1
ATOM 2279 C C . PRO A 1 292 ? -17.736 -11.372 -10.805 1.00 87.69 292 PRO A C 1
ATOM 2281 O O . PRO A 1 292 ? -16.914 -10.472 -10.960 1.00 87.69 292 PRO A O 1
ATOM 2284 N N . THR A 1 293 ? -18.211 -12.087 -11.824 1.00 86.25 293 THR A N 1
ATOM 2285 C CA . THR A 1 293 ? -17.950 -11.794 -13.244 1.00 86.25 293 THR A CA 1
ATOM 2286 C C . THR A 1 293 ? -19.150 -11.057 -13.853 1.00 86.25 293 THR A C 1
ATOM 2288 O O . THR A 1 293 ? -20.235 -11.107 -13.270 1.00 86.25 293 THR A O 1
ATOM 2291 N N . PRO A 1 294 ? -19.038 -10.442 -15.046 1.00 80.81 294 PRO A N 1
ATOM 2292 C CA . PRO A 1 294 ? -20.177 -9.789 -15.705 1.00 80.81 294 PRO A CA 1
ATOM 2293 C C . PRO A 1 294 ? -21.393 -10.701 -15.965 1.00 80.81 294 PRO A C 1
ATOM 2295 O O . PRO A 1 294 ? -22.501 -10.207 -16.144 1.00 80.81 294 PRO A O 1
ATOM 2298 N N . HIS A 1 295 ? -21.202 -12.026 -15.972 1.00 80.94 295 HIS A N 1
ATOM 2299 C CA . HIS A 1 295 ? -22.263 -13.023 -16.169 1.00 80.94 295 HIS A CA 1
ATOM 2300 C C . HIS A 1 295 ? -22.752 -13.666 -14.862 1.00 80.94 295 HIS A C 1
ATOM 2302 O O . HIS A 1 295 ? -23.567 -14.589 -14.890 1.00 80.94 295 HIS A O 1
ATOM 2308 N N . SER A 1 296 ? -22.248 -13.214 -13.711 1.00 87.62 296 SER A N 1
ATOM 2309 C CA . SER A 1 296 ? -22.651 -13.731 -12.407 1.00 87.62 296 SER A CA 1
ATOM 2310 C C . SER A 1 296 ? -24.131 -13.468 -12.129 1.00 87.62 296 SER A C 1
ATOM 2312 O O . SER A 1 296 ? -24.634 -12.363 -12.320 1.00 87.62 296 SER A O 1
ATOM 2314 N N . VAL A 1 297 ? -24.827 -14.482 -11.614 1.00 89.19 297 VAL A N 1
ATOM 2315 C CA . VAL A 1 297 ? -26.239 -14.380 -11.227 1.00 89.19 297 VAL A CA 1
ATOM 2316 C C . VAL A 1 297 ? -26.342 -13.989 -9.757 1.00 89.19 297 VAL A C 1
ATOM 2318 O O . VAL A 1 297 ? -25.912 -14.735 -8.875 1.00 89.19 297 VAL A O 1
ATOM 2321 N N . PHE A 1 298 ? -26.918 -12.815 -9.502 1.00 91.69 298 PHE A N 1
ATOM 2322 C CA . PHE A 1 298 ? -27.055 -12.252 -8.162 1.00 91.69 298 PHE A CA 1
ATOM 2323 C C . PHE A 1 298 ? -28.346 -12.724 -7.465 1.00 91.69 298 PHE A C 1
ATOM 2325 O O . PHE A 1 298 ? -29.367 -12.920 -8.135 1.00 91.69 298 PHE A O 1
ATOM 2332 N N . PRO A 1 299 ? -28.327 -12.837 -6.122 1.00 90.69 299 PRO A N 1
ATOM 2333 C CA . PRO A 1 299 ? -29.513 -13.073 -5.307 1.00 90.69 299 PRO A CA 1
ATOM 2334 C C . PRO A 1 299 ? -30.666 -12.102 -5.595 1.00 90.69 299 PRO A C 1
ATOM 2336 O O . PRO A 1 299 ? -30.467 -10.892 -5.739 1.00 90.69 299 PRO A O 1
ATOM 2339 N N . ARG A 1 300 ? -31.892 -12.630 -5.610 1.00 90.88 300 ARG A N 1
ATOM 2340 C CA . ARG A 1 300 ? -33.154 -11.889 -5.757 1.00 90.88 300 ARG A CA 1
ATOM 2341 C C . ARG A 1 300 ? -33.939 -11.890 -4.443 1.00 90.88 300 ARG A C 1
ATOM 2343 O O . ARG A 1 300 ? -33.816 -12.812 -3.637 1.00 90.88 300 ARG A O 1
ATOM 2350 N N . LEU A 1 301 ? -34.746 -10.848 -4.243 1.00 88.81 301 LEU A N 1
ATOM 2351 C CA . LEU A 1 301 ? -35.616 -10.705 -3.068 1.00 88.81 301 LEU A CA 1
ATOM 2352 C C . LEU A 1 301 ? -36.943 -11.462 -3.201 1.00 88.81 301 LEU A C 1
ATOM 2354 O O . LEU A 1 301 ? -37.544 -11.793 -2.188 1.00 88.81 301 LEU A O 1
ATOM 2358 N N . ASP A 1 302 ? -37.374 -11.738 -4.431 1.00 90.56 302 ASP A N 1
ATOM 2359 C CA . ASP A 1 302 ? -38.617 -12.447 -4.735 1.00 90.56 302 ASP A CA 1
ATOM 2360 C C . ASP A 1 302 ? -38.532 -13.937 -4.328 1.00 90.56 302 ASP A C 1
ATOM 2362 O O . ASP A 1 302 ? -37.674 -14.645 -4.874 1.00 90.56 302 ASP A O 1
ATOM 2366 N N . PRO A 1 303 ? -39.386 -14.420 -3.398 1.00 89.62 303 PRO A N 1
ATOM 2367 C CA . PRO A 1 303 ? -39.426 -15.823 -2.969 1.00 89.62 303 PRO A CA 1
ATOM 2368 C C . PRO A 1 303 ? -39.661 -16.827 -4.103 1.00 89.62 303 PRO A C 1
ATOM 2370 O O . PRO A 1 303 ? -39.116 -17.934 -4.059 1.00 89.62 303 PRO A O 1
ATOM 2373 N N . GLU A 1 304 ? -40.412 -16.434 -5.136 1.00 91.62 304 GLU A N 1
ATOM 2374 C CA . GLU A 1 304 ? -40.734 -17.293 -6.283 1.00 91.62 304 GLU A CA 1
ATOM 2375 C C . GLU A 1 304 ? -39.563 -17.407 -7.271 1.00 91.62 304 GLU A C 1
ATOM 2377 O O . GLU A 1 304 ? -39.492 -18.331 -8.086 1.00 91.62 304 GLU A O 1
ATOM 2382 N N . SER A 1 305 ? -38.585 -16.500 -7.189 1.00 91.19 305 SER A N 1
ATOM 2383 C CA . SER A 1 305 ? -37.407 -16.535 -8.049 1.00 91.19 305 SER A CA 1
ATOM 2384 C C . SER A 1 305 ? -36.553 -17.775 -7.761 1.00 91.19 305 SER A C 1
ATOM 2386 O O . SER A 1 305 ? -36.255 -18.050 -6.594 1.00 91.19 305 SER A O 1
ATOM 2388 N N . PRO A 1 306 ? -36.015 -18.477 -8.782 1.00 90.19 306 PRO A N 1
ATOM 2389 C CA . PRO A 1 306 ? -35.038 -19.544 -8.553 1.00 90.19 306 PRO A CA 1
ATOM 2390 C C . PRO A 1 306 ? -33.784 -19.022 -7.836 1.00 90.19 306 PRO A C 1
ATOM 2392 O O . PRO A 1 306 ? -33.159 -19.755 -7.075 1.00 90.19 306 PRO A O 1
ATOM 2395 N N . ASN A 1 307 ? -33.482 -17.730 -7.989 1.00 91.12 307 ASN A N 1
ATOM 2396 C CA . ASN A 1 307 ? -32.341 -17.060 -7.370 1.00 91.12 307 ASN A CA 1
ATOM 2397 C C . ASN A 1 307 ? -32.703 -16.355 -6.053 1.00 91.12 307 ASN A C 1
ATOM 2399 O O . ASN A 1 307 ? -32.001 -15.426 -5.658 1.00 91.12 307 ASN A O 1
ATOM 2403 N N . PHE A 1 308 ? -33.795 -16.746 -5.381 1.00 94.19 308 PHE A N 1
ATOM 2404 C CA . PHE A 1 308 ? -34.131 -1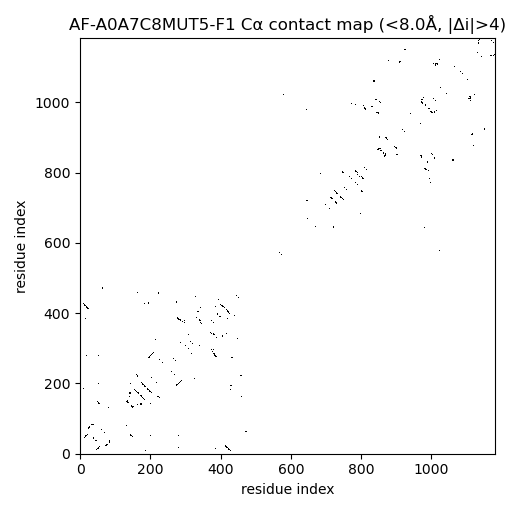6.223 -4.055 1.00 94.19 308 PHE A CA 1
ATOM 2405 C C . PHE A 1 308 ? -32.929 -16.319 -3.109 1.00 94.19 308 PHE A C 1
ATOM 2407 O O . PHE A 1 308 ? -32.293 -17.375 -3.003 1.00 94.19 308 PHE A O 1
ATOM 2414 N N . TYR A 1 309 ? -32.628 -15.223 -2.411 1.00 92.69 309 TYR A N 1
ATOM 2415 C CA . TYR A 1 309 ? -31.416 -15.100 -1.600 1.00 92.69 309 TYR A CA 1
ATOM 2416 C C . TYR A 1 309 ? -31.242 -16.227 -0.579 1.00 92.69 309 TYR A C 1
ATOM 2418 O O . TYR A 1 309 ? -30.110 -16.622 -0.311 1.00 92.69 309 TYR A O 1
ATOM 2426 N N . GLY A 1 310 ? -32.336 -16.788 -0.050 1.00 91.81 310 GLY A N 1
ATOM 2427 C CA . GLY A 1 310 ? -32.278 -17.857 0.948 1.00 91.81 310 GLY A CA 1
ATOM 2428 C C . GLY A 1 310 ? -31.511 -19.092 0.463 1.00 91.81 310 GLY A C 1
ATOM 2429 O O . GLY A 1 310 ? -30.862 -19.760 1.261 1.00 91.81 310 GLY A O 1
ATOM 2430 N N . ARG A 1 311 ? -31.492 -19.360 -0.851 1.00 92.19 311 ARG A N 1
ATOM 2431 C CA . ARG A 1 311 ? -30.741 -20.489 -1.433 1.00 92.19 311 ARG A CA 1
ATOM 2432 C C . ARG A 1 311 ? -29.226 -20.268 -1.435 1.00 92.19 311 ARG A C 1
ATOM 2434 O O . ARG A 1 311 ? -28.473 -21.236 -1.434 1.00 92.19 311 ARG A O 1
ATOM 2441 N N . TYR A 1 312 ? -28.775 -19.014 -1.392 1.00 93.50 312 TYR A N 1
ATOM 2442 C CA . TYR A 1 312 ? -27.354 -18.663 -1.367 1.00 93.50 312 TYR A CA 1
ATOM 2443 C C . TYR A 1 312 ? -26.734 -18.776 0.031 1.00 93.50 312 TYR A C 1
ATOM 2445 O O . TYR A 1 312 ? -25.510 -18.800 0.135 1.00 93.50 312 TYR A O 1
ATOM 2453 N N . LEU A 1 313 ? -27.536 -18.912 1.097 1.00 92.19 313 LEU A N 1
ATOM 2454 C CA . LEU A 1 313 ? -27.020 -19.142 2.455 1.00 92.19 313 LEU A CA 1
ATOM 2455 C C . LEU A 1 313 ? -26.187 -20.429 2.554 1.00 92.19 313 LEU A C 1
ATOM 2457 O O . LEU A 1 313 ? -25.252 -20.487 3.341 1.00 92.19 313 LEU A O 1
ATOM 2461 N N . ALA A 1 314 ? -26.459 -21.435 1.716 1.00 92.19 314 ALA A N 1
ATOM 2462 C CA . ALA A 1 314 ? -25.648 -22.653 1.646 1.00 92.19 314 ALA A CA 1
ATOM 2463 C C . ALA A 1 314 ? -24.195 -22.400 1.185 1.00 92.19 314 ALA A C 1
ATOM 2465 O O . ALA A 1 314 ? -23.327 -23.244 1.394 1.00 92.19 314 ALA A O 1
ATOM 2466 N N . LEU A 1 315 ? -23.934 -21.248 0.555 1.00 94.50 315 LEU A N 1
ATOM 2467 C CA . LEU A 1 315 ? -22.613 -20.813 0.097 1.00 94.50 315 LEU A CA 1
ATOM 2468 C C . LEU A 1 315 ? -21.937 -19.844 1.080 1.00 94.50 315 LEU A C 1
ATOM 2470 O O . LEU A 1 315 ? -20.816 -19.404 0.825 1.00 94.50 315 LEU A O 1
ATOM 2474 N N . ASP A 1 316 ? -22.605 -19.482 2.181 1.00 95.94 316 ASP A N 1
ATOM 2475 C CA . ASP A 1 316 ? -22.074 -18.560 3.182 1.00 95.94 316 ASP A CA 1
ATOM 2476 C C . ASP A 1 316 ? -20.782 -19.115 3.788 1.00 95.94 316 ASP A C 1
ATOM 2478 O O . ASP A 1 316 ? -20.773 -20.146 4.467 1.00 95.94 316 ASP A O 1
ATOM 2482 N N . GLN A 1 317 ? -19.672 -18.411 3.560 1.00 96.62 317 GLN A N 1
ATOM 2483 C CA . GLN A 1 317 ? -18.366 -18.819 4.064 1.00 96.62 317 GLN A CA 1
ATOM 2484 C C . GLN A 1 317 ? -18.382 -18.974 5.584 1.00 96.62 317 GLN A C 1
ATOM 2486 O O . GLN A 1 317 ? -17.718 -19.873 6.087 1.00 96.62 317 GLN A O 1
ATOM 2491 N N . LEU A 1 318 ? -19.126 -18.143 6.325 1.00 97.50 318 LEU A N 1
ATOM 2492 C CA . LEU A 1 318 ? -19.135 -18.257 7.780 1.00 97.50 318 LEU A CA 1
ATOM 2493 C C . LEU A 1 318 ? -19.773 -19.562 8.243 1.00 97.50 318 LEU A C 1
ATOM 2495 O O . LEU A 1 318 ? -19.185 -20.266 9.064 1.00 97.50 318 LEU A O 1
ATOM 2499 N N . ALA A 1 319 ? -20.942 -19.904 7.701 1.00 94.88 319 ALA A N 1
ATOM 2500 C CA . ALA A 1 319 ? -21.602 -21.169 7.991 1.00 94.88 319 ALA A CA 1
ATOM 2501 C C . ALA A 1 319 ? -20.688 -22.368 7.679 1.00 94.88 319 ALA A C 1
ATOM 2503 O O . ALA A 1 319 ? -20.548 -23.264 8.512 1.00 94.88 319 ALA A O 1
ATOM 2504 N N . LEU A 1 320 ? -20.009 -22.346 6.526 1.00 95.75 320 LEU A N 1
ATOM 2505 C CA . LEU A 1 320 ? -19.095 -23.409 6.095 1.00 95.75 320 LEU A CA 1
ATOM 2506 C C . LEU A 1 320 ? -17.843 -23.519 6.981 1.00 95.75 320 LEU A C 1
ATOM 2508 O O . LEU A 1 320 ? -17.466 -24.619 7.385 1.00 95.75 320 LEU A O 1
ATOM 2512 N N . GLU A 1 321 ? -17.196 -22.399 7.308 1.00 96.81 321 GLU A N 1
ATOM 2513 C CA . GLU A 1 321 ? -15.992 -22.381 8.149 1.00 96.81 321 GLU A CA 1
ATOM 2514 C C . GLU A 1 321 ? -16.296 -22.750 9.606 1.00 96.81 321 GLU A C 1
ATOM 2516 O O . GLU A 1 321 ? -15.499 -23.443 10.245 1.00 96.81 321 GLU A O 1
ATOM 2521 N N . LYS A 1 322 ? -17.459 -22.331 10.124 1.00 95.56 322 LYS A N 1
ATOM 2522 C CA . LYS A 1 322 ? -17.928 -22.686 11.469 1.00 95.56 322 LYS A CA 1
ATOM 2523 C C . LYS A 1 322 ? -18.267 -24.173 11.559 1.00 95.56 322 LYS A C 1
ATOM 2525 O O . LYS A 1 322 ? -17.817 -24.836 12.487 1.00 95.56 322 LYS A O 1
ATOM 2530 N N . ALA A 1 323 ? -18.983 -24.716 10.569 1.00 93.88 323 ALA A N 1
ATOM 2531 C CA . ALA A 1 323 ? -19.283 -26.148 10.490 1.00 93.88 323 ALA A CA 1
ATOM 2532 C C . ALA A 1 323 ? -18.013 -27.007 10.387 1.00 93.88 323 ALA A C 1
ATOM 2534 O O . ALA A 1 323 ? -17.971 -28.121 10.902 1.00 93.88 323 ALA A O 1
ATOM 2535 N N . ALA A 1 324 ? -16.962 -26.477 9.760 1.00 94.69 324 ALA A N 1
ATOM 2536 C CA . ALA A 1 324 ? -15.673 -27.145 9.660 1.00 94.69 324 ALA A CA 1
ATOM 2537 C C . ALA A 1 324 ? -14.744 -26.927 10.870 1.00 94.69 324 ALA A C 1
ATOM 2539 O O . ALA A 1 324 ? -13.591 -27.353 10.817 1.00 94.69 324 ALA A O 1
ATOM 2540 N N . GLY A 1 325 ? -15.205 -26.244 11.926 1.00 93.75 325 GLY A N 1
ATOM 2541 C CA . GLY A 1 325 ? -14.433 -26.028 13.150 1.00 93.75 325 GLY A CA 1
ATOM 2542 C C . GLY A 1 325 ? -13.165 -25.193 12.953 1.00 93.75 325 GLY A C 1
ATOM 2543 O O . GLY A 1 325 ? -12.169 -25.455 13.614 1.00 93.75 325 GLY A O 1
ATOM 2544 N N . ARG A 1 326 ? -13.163 -24.231 12.016 1.00 94.88 326 ARG A N 1
ATOM 2545 C CA . ARG A 1 326 ? -11.998 -23.357 11.746 1.00 94.88 326 ARG A CA 1
ATOM 2546 C C . ARG A 1 326 ? -12.120 -21.959 12.353 1.00 94.88 326 ARG A C 1
ATOM 2548 O O . ARG A 1 326 ? -11.138 -21.222 12.427 1.00 94.88 326 ARG A O 1
ATOM 2555 N N . THR A 1 327 ? -13.322 -21.560 12.759 1.00 97.31 327 THR A N 1
ATOM 2556 C CA . THR A 1 327 ? -13.616 -20.212 13.259 1.00 97.31 327 THR A CA 1
ATOM 2557 C C . THR A 1 327 ? -14.850 -20.227 14.160 1.00 97.31 327 THR A C 1
ATOM 2559 O O . THR A 1 327 ? -15.650 -21.158 14.088 1.00 97.31 327 THR A O 1
ATOM 2562 N N . LEU A 1 328 ? -15.011 -19.205 15.008 1.00 96.75 328 LEU A N 1
ATOM 2563 C CA . LEU A 1 328 ? -16.171 -19.007 15.897 1.00 96.75 328 LEU A CA 1
ATOM 2564 C C . LEU A 1 328 ? -16.583 -20.268 16.687 1.00 96.75 328 LEU A C 1
ATOM 2566 O O . LEU A 1 328 ? -17.767 -20.568 16.824 1.00 96.75 328 LEU A O 1
ATOM 2570 N N . HIS A 1 329 ? -15.598 -21.010 17.205 1.00 95.69 329 HIS A N 1
ATOM 2571 C CA . HIS A 1 329 ? -15.791 -22.292 17.893 1.00 95.69 329 HIS A CA 1
ATOM 2572 C C . HIS A 1 329 ? -16.881 -22.233 18.972 1.00 95.69 329 HIS A C 1
ATOM 2574 O O . HIS A 1 329 ? -16.909 -21.316 19.795 1.00 95.69 329 HIS A O 1
ATOM 2580 N N . GLY A 1 330 ? -17.781 -23.216 18.958 1.00 92.94 330 GLY A N 1
ATOM 2581 C CA . GLY A 1 330 ? -18.892 -23.342 19.906 1.00 92.94 330 GLY A CA 1
ATOM 2582 C C . GLY A 1 330 ? -20.024 -22.319 19.745 1.00 92.94 330 GLY A C 1
ATOM 2583 O O . GLY A 1 330 ? -21.081 -22.500 20.344 1.00 92.94 330 GLY A O 1
ATOM 2584 N N . LEU A 1 331 ? -19.860 -21.259 18.944 1.00 96.31 331 LEU A N 1
ATOM 2585 C CA . LEU A 1 331 ? -20.868 -20.205 18.826 1.00 96.31 331 LEU A CA 1
ATOM 2586 C C . LEU A 1 331 ? -22.050 -20.628 17.945 1.00 96.31 331 LEU A C 1
ATOM 2588 O O . LEU A 1 331 ? -21.906 -21.104 16.815 1.00 96.31 331 LEU A O 1
ATOM 2592 N N . SER A 1 332 ? -23.245 -20.358 18.449 1.00 95.38 332 SER A N 1
ATOM 2593 C CA . SER A 1 332 ? -24.517 -20.517 17.757 1.00 95.38 332 SER A CA 1
ATOM 2594 C C . SER A 1 332 ? -24.947 -19.209 17.099 1.00 95.38 332 SER A C 1
ATOM 2596 O O . SER A 1 332 ? -24.536 -18.118 17.491 1.00 95.38 332 SER A O 1
ATOM 2598 N N . GLU A 1 333 ? -25.754 -19.325 16.050 1.00 97.00 333 GLU A N 1
ATOM 2599 C CA . GLU A 1 333 ? -26.331 -18.190 15.335 1.00 97.00 333 GLU A CA 1
ATOM 2600 C C . GLU A 1 333 ? -27.801 -18.492 15.060 1.00 97.00 333 GLU A C 1
ATOM 2602 O O . GLU A 1 333 ? -28.134 -19.611 14.660 1.00 97.00 333 GLU A O 1
ATOM 2607 N N . ALA A 1 334 ? -28.673 -17.513 15.301 1.00 96.38 334 ALA A N 1
ATOM 2608 C CA . ALA A 1 334 ? -30.093 -17.663 15.020 1.00 96.38 334 ALA A CA 1
ATOM 2609 C C . ALA A 1 334 ? -30.343 -17.778 13.499 1.00 96.38 334 ALA A C 1
ATOM 2611 O O . ALA A 1 334 ? -29.558 -17.255 12.705 1.00 96.38 334 ALA A O 1
ATOM 2612 N N . PRO A 1 335 ? -31.433 -18.433 13.057 1.00 96.31 335 PRO A N 1
ATOM 2613 C CA . PRO A 1 335 ? -31.720 -18.586 11.633 1.00 96.31 335 PRO A CA 1
ATOM 2614 C C . PRO A 1 335 ? -31.802 -17.243 10.890 1.00 96.31 335 PRO A C 1
ATOM 2616 O O . PRO A 1 335 ? -32.589 -16.367 11.252 1.00 96.31 335 PRO A O 1
ATOM 2619 N N . ILE A 1 336 ? -31.014 -17.097 9.821 1.00 97.00 336 ILE A N 1
ATOM 2620 C CA . ILE A 1 336 ? -31.022 -15.901 8.969 1.00 97.00 336 ILE A CA 1
ATOM 2621 C C . ILE A 1 336 ? -32.239 -15.954 8.043 1.00 97.00 336 ILE A C 1
ATOM 2623 O O . ILE A 1 336 ? -32.359 -16.842 7.201 1.00 97.00 336 ILE A O 1
ATOM 2627 N N . THR A 1 337 ? -33.129 -14.973 8.185 1.00 94.81 337 THR A N 1
ATOM 2628 C CA . THR A 1 337 ? -34.362 -14.825 7.384 1.00 94.81 337 THR A CA 1
ATOM 2629 C C . THR A 1 337 ? -34.420 -13.494 6.630 1.00 94.81 337 THR A C 1
ATOM 2631 O O . THR A 1 337 ? -35.468 -13.089 6.134 1.00 94.81 337 THR A O 1
ATOM 2634 N N . PHE A 1 338 ? -33.281 -12.808 6.538 1.00 96.12 338 PHE A N 1
ATOM 2635 C CA . PHE A 1 338 ? -33.119 -11.526 5.863 1.00 96.12 338 PHE A CA 1
ATOM 2636 C C . PHE A 1 338 ? -32.111 -11.640 4.708 1.00 96.12 338 PHE A C 1
ATOM 2638 O O . PHE A 1 338 ? -31.207 -12.485 4.750 1.00 96.12 338 PHE A O 1
ATOM 2645 N N . PRO A 1 339 ? -32.247 -10.808 3.657 1.00 95.69 339 PRO A N 1
ATOM 2646 C CA . PRO A 1 339 ? -31.325 -10.825 2.525 1.00 95.69 339 PRO A CA 1
ATOM 2647 C C . PRO A 1 339 ? -29.918 -10.358 2.933 1.00 95.69 339 PRO A C 1
ATOM 2649 O O . PRO A 1 339 ? -29.765 -9.777 4.011 1.00 95.69 339 PRO A O 1
ATOM 2652 N N . PRO A 1 340 ? -28.901 -10.578 2.075 1.00 96.94 340 PRO A N 1
ATOM 2653 C CA . PRO A 1 340 ? -27.550 -10.064 2.285 1.00 96.94 340 PRO A CA 1
ATOM 2654 C C . PRO A 1 340 ? -27.546 -8.597 2.719 1.00 96.94 340 PRO A C 1
ATOM 2656 O O . PRO A 1 340 ? -28.383 -7.811 2.280 1.00 96.94 340 PRO A O 1
ATOM 2659 N N . THR A 1 341 ? -26.628 -8.214 3.597 1.00 96.75 341 THR A N 1
ATOM 2660 C CA . THR A 1 341 ? -26.585 -6.851 4.151 1.00 96.75 341 THR A CA 1
ATOM 2661 C C . THR A 1 341 ? -25.581 -5.949 3.456 1.00 96.75 341 THR A C 1
ATOM 2663 O O . THR A 1 341 ? -25.596 -4.749 3.696 1.00 96.75 341 THR A O 1
ATOM 2666 N N . TYR A 1 342 ? -24.766 -6.512 2.566 1.00 96.56 342 TYR A N 1
ATOM 2667 C CA . TYR A 1 342 ? -23.694 -5.862 1.818 1.00 96.56 342 TYR A CA 1
ATOM 2668 C C . TYR A 1 342 ? -23.633 -6.454 0.400 1.00 96.56 342 TYR A C 1
ATOM 2670 O O . TYR A 1 342 ? -23.974 -7.620 0.240 1.00 96.56 342 TYR A O 1
ATOM 2678 N N . LYS A 1 343 ? -23.193 -5.768 -0.663 1.00 94.31 343 LYS A N 1
ATOM 2679 C CA . LYS A 1 343 ? -22.875 -4.336 -0.786 1.00 94.31 343 LYS A CA 1
ATOM 2680 C C . LYS A 1 343 ? -24.023 -3.617 -1.485 1.00 94.31 343 LYS A C 1
ATOM 2682 O O . LYS A 1 343 ? -24.398 -4.004 -2.596 1.00 94.31 343 LYS A O 1
ATOM 2687 N N . LEU A 1 344 ? -24.553 -2.585 -0.842 1.00 91.69 344 LEU A N 1
ATOM 2688 C CA . LEU A 1 344 ? -25.626 -1.760 -1.381 1.00 91.69 344 LEU A CA 1
ATOM 2689 C C . LEU A 1 344 ? -25.073 -0.617 -2.235 1.00 91.69 344 LEU A C 1
ATOM 2691 O O . LEU A 1 344 ? -24.201 0.122 -1.787 1.00 91.69 344 LEU A O 1
ATOM 2695 N N . ASP A 1 345 ? -25.645 -0.448 -3.425 1.00 87.06 345 ASP A N 1
ATOM 2696 C CA . ASP A 1 345 ? -25.527 0.764 -4.233 1.00 87.06 345 ASP A CA 1
ATOM 2697 C C . ASP A 1 345 ? -26.871 1.502 -4.226 1.00 87.06 345 ASP A C 1
ATOM 2699 O O . ASP A 1 345 ? -27.934 0.898 -4.412 1.00 87.06 345 ASP A O 1
ATOM 2703 N N . TYR A 1 346 ? -26.820 2.820 -4.044 1.00 83.25 346 TYR A N 1
ATOM 2704 C CA . TYR A 1 346 ? -27.992 3.692 -4.019 1.00 83.25 346 TYR A CA 1
ATOM 2705 C C . TYR A 1 346 ? -28.156 4.400 -5.363 1.00 83.25 346 TYR A C 1
ATOM 2707 O O . TYR A 1 346 ? -27.222 5.040 -5.848 1.00 83.25 346 TYR A O 1
ATOM 2715 N N . GLU A 1 347 ? -29.338 4.300 -5.974 1.00 61.22 347 GLU A N 1
ATOM 2716 C CA . GLU A 1 347 ? -29.639 5.051 -7.195 1.00 61.22 347 GLU A CA 1
ATOM 2717 C C . GLU A 1 347 ? -30.045 6.481 -6.828 1.00 61.22 347 GLU A C 1
ATOM 2719 O O . GLU A 1 347 ? -31.014 6.709 -6.105 1.00 61.22 347 GLU A O 1
ATOM 2724 N N . ILE A 1 348 ? -29.282 7.459 -7.319 1.00 53.50 348 ILE A N 1
ATOM 2725 C CA . ILE A 1 348 ? -29.687 8.863 -7.288 1.00 53.50 348 ILE A CA 1
ATOM 2726 C C . ILE A 1 348 ? -30.558 9.076 -8.522 1.00 53.50 348 ILE A C 1
ATOM 2728 O O . ILE A 1 348 ? -30.057 9.010 -9.648 1.00 53.50 348 ILE A O 1
ATOM 2732 N N . GLU A 1 349 ? -31.853 9.323 -8.333 1.00 39.66 349 GLU A N 1
ATOM 2733 C CA . GLU A 1 349 ? -32.721 9.743 -9.432 1.00 39.66 349 GLU A CA 1
ATOM 2734 C C . GLU A 1 349 ? -32.184 11.054 -10.039 1.00 39.66 349 GLU A C 1
ATOM 2736 O O . GLU A 1 349 ? -32.290 12.132 -9.462 1.00 39.66 349 GLU A O 1
ATOM 2741 N N . GLY A 1 350 ? -31.556 10.932 -11.214 1.00 38.84 350 GLY A N 1
ATOM 2742 C CA . GLY A 1 350 ? -31.280 12.008 -12.164 1.00 38.84 350 GLY A CA 1
ATOM 2743 C C . GLY A 1 350 ? -30.329 13.130 -11.721 1.00 38.84 350 GLY A C 1
ATOM 2744 O O . GLY A 1 350 ? -30.795 14.217 -11.394 1.00 38.84 350 GLY A O 1
ATOM 2745 N N . LYS A 1 351 ? -29.004 12.934 -11.868 1.00 31.94 351 LYS A N 1
ATOM 2746 C CA . LYS A 1 351 ? -28.040 13.908 -12.454 1.00 31.94 351 LYS A CA 1
ATOM 2747 C C . LYS A 1 351 ? -26.606 13.344 -12.509 1.00 31.94 351 LYS A C 1
ATOM 2749 O O . LYS A 1 351 ? -26.189 12.574 -11.658 1.00 31.94 351 LYS A O 1
ATOM 2754 N N . SER A 1 352 ? -25.877 13.748 -13.551 1.00 32.78 352 SER A N 1
ATOM 2755 C CA . SER A 1 352 ? -24.534 13.315 -13.978 1.00 32.78 352 SER A CA 1
ATOM 2756 C C . SER A 1 352 ? -23.439 13.262 -12.896 1.00 32.78 352 SER A C 1
ATOM 2758 O O . SER A 1 352 ? -23.397 14.107 -12.003 1.00 32.78 352 SER A O 1
ATOM 2760 N N . GLU A 1 353 ? -22.468 12.361 -13.103 1.00 32.25 353 GLU A N 1
ATOM 2761 C CA . GLU A 1 353 ? -21.296 11.999 -12.271 1.00 32.25 353 GLU A CA 1
ATOM 2762 C C . GLU A 1 353 ? -20.356 13.138 -11.802 1.00 32.25 353 GLU A C 1
ATOM 2764 O O . GLU A 1 353 ? -19.397 12.884 -11.079 1.00 32.25 353 GLU A O 1
ATOM 2769 N N . ALA A 1 354 ? -20.626 14.406 -12.119 1.00 30.75 354 ALA A N 1
ATOM 2770 C CA . ALA A 1 354 ? -19.860 15.551 -11.614 1.00 30.75 354 ALA A CA 1
ATOM 2771 C C . ALA A 1 354 ? -20.377 16.123 -10.270 1.00 30.75 354 ALA A C 1
ATOM 2773 O O . ALA A 1 354 ? -19.727 16.989 -9.691 1.00 30.75 354 ALA A O 1
ATOM 2774 N N . GLY A 1 355 ? -21.524 15.656 -9.753 1.00 29.34 355 GLY A N 1
ATOM 2775 C CA . GLY A 1 355 ? -22.169 16.213 -8.547 1.00 29.34 355 GLY A CA 1
ATOM 2776 C C . GLY A 1 355 ? -22.003 15.419 -7.241 1.00 29.34 355 GLY A C 1
ATOM 2777 O O . GLY A 1 355 ? -22.311 15.939 -6.171 1.00 29.34 355 GLY A O 1
ATOM 2778 N N . ALA A 1 356 ? -21.497 14.182 -7.282 1.00 33.62 356 ALA A N 1
ATOM 2779 C CA . ALA A 1 356 ? -21.544 13.269 -6.129 1.00 33.62 356 ALA A CA 1
ATOM 2780 C C . ALA A 1 356 ? -20.589 13.628 -4.968 1.00 33.62 356 ALA A C 1
ATOM 2782 O O . ALA A 1 356 ? -20.714 13.081 -3.877 1.00 33.62 356 ALA A O 1
ATOM 2783 N N . ARG A 1 357 ? -19.644 14.558 -5.170 1.00 31.81 357 ARG A N 1
ATOM 2784 C CA . ARG A 1 357 ? -18.695 15.003 -4.129 1.00 31.81 357 ARG A CA 1
ATOM 2785 C C . ARG A 1 357 ? -19.064 16.320 -3.435 1.00 31.81 357 ARG A C 1
ATOM 2787 O O . ARG A 1 357 ? -18.320 16.738 -2.557 1.00 31.81 357 ARG A O 1
ATOM 2794 N N . ALA A 1 358 ? -20.186 16.955 -3.786 1.00 32.84 358 ALA A N 1
ATOM 2795 C CA . ALA A 1 358 ? -20.522 18.295 -3.285 1.00 32.84 358 ALA A CA 1
ATOM 2796 C C . ALA A 1 358 ? -21.919 18.448 -2.645 1.00 32.84 358 ALA A C 1
ATOM 2798 O O . ALA A 1 358 ? -22.265 19.550 -2.244 1.00 32.84 358 ALA A O 1
ATOM 2799 N N . HIS A 1 359 ? -22.716 17.383 -2.498 1.00 30.41 359 HIS A N 1
ATOM 2800 C CA . HIS A 1 359 ? -24.110 17.495 -2.030 1.00 30.41 359 HIS A CA 1
ATOM 2801 C C . HIS A 1 359 ? -24.480 16.485 -0.926 1.00 30.41 359 HIS A C 1
ATOM 2803 O O . HIS A 1 359 ? -25.435 15.729 -1.056 1.00 30.41 359 HIS A O 1
ATOM 2809 N N . CYS A 1 360 ? -23.744 16.466 0.192 1.00 33.16 360 CYS A N 1
ATOM 2810 C CA . CYS A 1 360 ? -24.203 15.782 1.415 1.00 33.16 360 CYS A CA 1
ATOM 2811 C C . CYS A 1 360 ? -24.814 16.725 2.466 1.00 33.16 360 CYS A C 1
ATOM 2813 O O . CYS A 1 360 ? -25.214 16.249 3.523 1.00 33.16 360 CYS A O 1
ATOM 2815 N N . ASN A 1 361 ? -24.909 18.031 2.183 1.00 31.03 361 ASN A N 1
ATOM 2816 C CA . ASN A 1 361 ? -25.384 19.027 3.151 1.00 31.03 361 ASN A CA 1
ATOM 2817 C C . ASN A 1 361 ? -26.659 19.785 2.752 1.00 31.03 361 ASN A C 1
ATOM 2819 O O . ASN A 1 361 ? -27.089 20.616 3.536 1.00 31.03 361 ASN A O 1
ATOM 2823 N N . ASP A 1 362 ? -27.291 19.498 1.610 1.00 33.38 362 ASP A N 1
ATOM 2824 C CA . ASP A 1 362 ? -28.510 20.216 1.214 1.00 33.38 362 ASP A CA 1
ATOM 2825 C C . ASP A 1 362 ? -29.538 19.314 0.524 1.00 33.38 362 ASP A C 1
ATOM 2827 O O . ASP A 1 362 ? -29.181 18.566 -0.389 1.00 33.38 362 ASP A O 1
ATOM 2831 N N . TYR A 1 363 ? -30.802 19.509 0.931 1.00 33.12 363 TYR A N 1
ATOM 2832 C CA . TYR A 1 363 ? -32.100 18.964 0.476 1.00 33.12 363 TYR A CA 1
ATOM 2833 C C . TYR A 1 363 ? -32.787 17.892 1.357 1.00 33.12 363 TYR A C 1
ATOM 2835 O O . TYR A 1 363 ? -32.128 17.070 1.993 1.00 33.12 363 TYR A O 1
ATOM 2843 N N . PRO A 1 364 ? -34.135 17.960 1.472 1.00 37.38 364 PRO A N 1
ATOM 2844 C CA . PRO A 1 364 ? -34.848 17.985 2.742 1.00 37.38 364 PRO A CA 1
ATOM 2845 C C . PRO A 1 364 ? -35.725 16.737 2.943 1.00 37.38 364 PRO A C 1
ATOM 2847 O O . PRO A 1 364 ? -35.943 15.941 2.038 1.00 37.38 364 PRO A O 1
ATOM 2850 N N . HIS A 1 365 ? -36.201 16.603 4.177 1.00 31.64 365 HIS A N 1
ATOM 2851 C CA . HIS A 1 365 ? -37.311 15.802 4.703 1.00 31.64 365 HIS A CA 1
ATOM 2852 C C . HIS A 1 365 ? -38.081 14.811 3.789 1.00 31.64 365 HIS A C 1
ATOM 2854 O O . HIS A 1 365 ? -38.656 15.178 2.771 1.00 31.64 365 HIS A O 1
ATOM 2860 N N . ALA A 1 366 ? -38.265 13.603 4.351 1.00 36.00 366 ALA A N 1
ATOM 2861 C CA . ALA A 1 366 ? -39.484 12.781 4.278 1.00 36.00 366 ALA A CA 1
ATOM 2862 C C . ALA A 1 366 ? -39.678 11.766 3.130 1.00 36.00 366 ALA A C 1
ATOM 2864 O O . ALA A 1 366 ? -40.800 11.577 2.671 1.00 36.00 366 ALA A O 1
ATOM 2865 N N . HIS A 1 367 ? -38.648 10.991 2.774 1.00 39.34 367 HIS A N 1
ATOM 2866 C CA . HIS A 1 367 ? -38.886 9.655 2.207 1.00 39.34 367 HIS A CA 1
ATOM 2867 C C . HIS A 1 367 ? -38.044 8.598 2.938 1.00 39.34 367 HIS A C 1
ATOM 2869 O O . HIS A 1 367 ? -36.821 8.584 2.819 1.00 39.34 367 HIS A O 1
ATOM 2875 N N . ASP A 1 368 ? -38.724 7.742 3.713 1.00 45.97 368 ASP A N 1
ATOM 2876 C CA . ASP A 1 368 ? -38.157 6.614 4.479 1.00 45.97 368 ASP A CA 1
ATOM 2877 C C . ASP A 1 368 ? -37.659 5.465 3.584 1.00 45.97 368 ASP A C 1
ATOM 2879 O O . ASP A 1 368 ? -36.877 4.621 4.020 1.00 45.97 368 ASP A O 1
ATOM 2883 N N . GLU A 1 369 ? -38.089 5.420 2.322 1.00 55.00 369 GLU A N 1
ATOM 2884 C CA . GLU A 1 369 ? -37.684 4.378 1.382 1.00 55.00 369 GLU A CA 1
ATOM 2885 C C . GLU A 1 369 ? -36.458 4.814 0.581 1.00 55.00 369 GLU A C 1
ATOM 2887 O O . GLU A 1 369 ? -36.508 5.649 -0.324 1.00 55.00 369 GLU A O 1
ATOM 2892 N N . VAL A 1 370 ? -35.316 4.225 0.930 1.00 69.62 370 VAL A N 1
ATOM 2893 C CA . VAL A 1 370 ? -34.088 4.343 0.152 1.00 69.62 370 VAL A CA 1
ATOM 2894 C C . VAL A 1 370 ? -34.116 3.272 -0.934 1.00 69.62 370 VAL A C 1
ATOM 2896 O O . VAL A 1 370 ? -34.045 2.088 -0.619 1.00 69.62 370 VAL A O 1
ATOM 2899 N N . PHE A 1 371 ? -34.198 3.662 -2.207 1.00 78.06 371 PHE A N 1
ATOM 2900 C CA . PHE A 1 371 ? -34.040 2.719 -3.317 1.00 78.06 371 PHE A CA 1
ATOM 2901 C C . PHE A 1 371 ? -32.584 2.257 -3.426 1.00 78.06 371 PHE A C 1
ATOM 2903 O O . PHE A 1 371 ? -31.653 3.067 -3.427 1.00 78.06 371 PHE A O 1
ATOM 2910 N N . TRP A 1 372 ? -32.387 0.944 -3.512 1.00 87.38 372 TRP A N 1
ATOM 2911 C CA . TRP A 1 372 ? -31.068 0.322 -3.545 1.00 87.38 372 TRP A CA 1
ATOM 2912 C C . TRP A 1 372 ? -31.050 -0.905 -4.456 1.00 87.38 372 TRP A C 1
ATOM 2914 O O . TRP A 1 372 ? -32.073 -1.551 -4.697 1.00 87.38 372 TRP A O 1
ATOM 2924 N N . LYS A 1 373 ? -29.852 -1.256 -4.921 1.00 87.94 373 LYS A N 1
ATOM 2925 C CA . LYS A 1 373 ? -29.552 -2.514 -5.615 1.00 87.94 373 LYS A CA 1
ATOM 2926 C C . LYS A 1 373 ? -28.223 -3.085 -5.130 1.00 87.94 373 LYS A C 1
ATOM 2928 O O . LYS A 1 373 ? -27.448 -2.399 -4.470 1.00 87.94 373 LYS A O 1
ATOM 2933 N N . TRP A 1 374 ? -27.948 -4.341 -5.464 1.00 90.31 374 TRP A N 1
ATOM 2934 C CA . TRP A 1 374 ? -26.629 -4.918 -5.213 1.00 90.31 374 TRP A CA 1
ATOM 2935 C C . TRP A 1 374 ? -25.579 -4.323 -6.145 1.00 90.31 374 TRP A C 1
ATOM 2937 O O . TRP A 1 374 ? -25.803 -4.230 -7.354 1.00 90.31 374 TRP A O 1
ATOM 2947 N N . ALA A 1 375 ? -24.418 -3.991 -5.586 1.00 89.38 375 ALA A N 1
ATOM 2948 C CA . ALA A 1 375 ? -23.272 -3.551 -6.365 1.00 89.38 375 ALA A CA 1
ATOM 2949 C C . ALA A 1 375 ? -22.762 -4.676 -7.277 1.00 89.38 375 ALA A C 1
ATOM 2951 O O . ALA A 1 375 ? -22.447 -5.767 -6.811 1.00 89.38 375 ALA A O 1
ATOM 2952 N N . SER A 1 376 ? -22.622 -4.418 -8.578 1.00 85.81 376 SER A N 1
ATOM 2953 C CA . SER A 1 376 ? -22.263 -5.455 -9.565 1.00 85.81 376 SER A CA 1
ATOM 2954 C C . SER A 1 376 ? -20.835 -6.001 -9.421 1.00 85.81 376 SER A C 1
ATOM 2956 O O . SER A 1 376 ? -20.548 -7.108 -9.871 1.00 85.81 376 SER A O 1
ATOM 2958 N N . HIS A 1 377 ? -19.941 -5.244 -8.780 1.00 83.75 377 HIS A N 1
ATOM 2959 C CA . HIS A 1 377 ? -18.528 -5.586 -8.585 1.00 83.75 377 HIS A CA 1
ATOM 2960 C C . HIS A 1 377 ? -18.251 -6.343 -7.269 1.00 83.75 377 HIS A C 1
ATOM 2962 O O . HIS A 1 377 ? -17.109 -6.716 -6.988 1.00 83.75 377 HIS A O 1
ATOM 2968 N N . ARG A 1 378 ? -19.278 -6.590 -6.444 1.00 87.56 378 ARG A N 1
ATOM 2969 C CA . ARG A 1 378 ? -19.172 -7.324 -5.172 1.00 87.56 378 ARG A CA 1
ATOM 2970 C C . ARG A 1 378 ? -20.253 -8.375 -5.072 1.00 87.56 378 ARG A C 1
ATOM 2972 O O . ARG A 1 378 ? -21.404 -8.119 -5.401 1.00 87.56 378 ARG A O 1
ATOM 2979 N N . TRP A 1 379 ? -19.903 -9.551 -4.565 1.00 92.00 379 TRP A N 1
ATOM 2980 C CA . TRP A 1 379 ? -20.941 -10.518 -4.235 1.00 92.00 379 TRP A CA 1
ATOM 2981 C C . TRP A 1 379 ? -21.770 -10.006 -3.055 1.00 92.00 379 TRP A C 1
ATOM 2983 O O . TRP A 1 379 ? -21.178 -9.570 -2.062 1.00 92.00 379 TRP A O 1
ATOM 2993 N N . PRO A 1 380 ? -23.111 -10.100 -3.110 1.00 93.88 380 PRO A N 1
ATOM 2994 C CA . PRO A 1 380 ? -23.923 -9.842 -1.940 1.00 93.88 380 PRO A CA 1
ATOM 2995 C C . PRO A 1 380 ? -23.547 -10.822 -0.826 1.00 93.88 380 PRO A C 1
ATOM 2997 O O . PRO A 1 380 ? -23.452 -12.025 -1.067 1.00 93.88 380 PRO A O 1
ATOM 3000 N N . GLY A 1 381 ? -23.297 -10.316 0.378 1.00 93.75 381 GLY A N 1
ATOM 3001 C CA . GLY A 1 381 ? -22.852 -11.102 1.523 1.00 93.75 381 GLY A CA 1
ATOM 3002 C C . GLY A 1 381 ? -23.575 -10.739 2.816 1.00 93.75 381 GLY A C 1
ATOM 3003 O O . GLY A 1 381 ? -23.991 -9.598 3.024 1.00 93.75 381 GLY A O 1
ATOM 3004 N N . TRP A 1 382 ? -23.691 -11.726 3.703 1.00 97.81 382 TRP A N 1
ATOM 3005 C CA . TRP A 1 382 ? -24.067 -11.535 5.104 1.00 97.81 382 TRP A CA 1
ATOM 3006 C C . TRP A 1 382 ? -22.803 -11.238 5.911 1.00 97.81 382 TRP A C 1
ATOM 3008 O O . TRP A 1 382 ? -22.305 -12.078 6.663 1.00 97.81 382 TRP A O 1
ATOM 3018 N N . CYS A 1 383 ? -22.252 -10.047 5.679 1.00 97.75 383 CYS A N 1
ATOM 3019 C CA . CYS A 1 383 ? -21.046 -9.576 6.352 1.00 97.75 383 CYS A CA 1
ATOM 3020 C C . CYS A 1 383 ? -21.316 -9.278 7.836 1.00 97.75 383 CYS A C 1
ATOM 3022 O O . CYS A 1 383 ? -20.482 -9.580 8.687 1.00 97.75 383 CYS A O 1
ATOM 3024 N N . ASP A 1 384 ? -22.497 -8.734 8.134 1.00 98.44 384 ASP A N 1
ATOM 3025 C CA . ASP A 1 384 ? -22.908 -8.251 9.452 1.00 98.44 384 ASP A CA 1
ATOM 3026 C C . ASP A 1 384 ? -23.631 -9.360 10.233 1.00 98.44 384 ASP A C 1
ATOM 3028 O O . ASP A 1 384 ? -24.703 -9.818 9.829 1.00 98.44 384 ASP A O 1
ATOM 3032 N N . ARG A 1 385 ? -23.038 -9.839 11.334 1.00 98.38 385 ARG A N 1
ATOM 3033 C CA . ARG A 1 385 ? -23.481 -11.063 12.033 1.00 98.38 385 ARG A CA 1
ATOM 3034 C C . ARG A 1 385 ? -23.535 -10.882 13.541 1.00 98.38 385 ARG A C 1
ATOM 3036 O O . ARG A 1 385 ? -22.766 -10.099 14.098 1.00 98.38 385 ARG A O 1
ATOM 3043 N N . VAL A 1 386 ? -24.425 -11.631 14.196 1.00 98.56 386 VAL A N 1
ATOM 3044 C CA . VAL A 1 386 ? -24.518 -11.688 15.661 1.00 98.56 386 VAL A CA 1
ATOM 3045 C C . VAL A 1 386 ? -24.647 -13.143 16.099 1.00 98.56 386 VAL A C 1
ATOM 3047 O O . VAL A 1 386 ? -25.593 -13.833 15.732 1.00 98.56 386 VAL A O 1
ATOM 3050 N N . LEU A 1 387 ? -23.683 -13.600 16.890 1.00 98.44 387 LEU A N 1
ATOM 3051 C CA . LEU A 1 387 ? -23.563 -14.964 17.383 1.00 98.44 387 LEU A CA 1
ATOM 3052 C C . LEU A 1 387 ? -23.500 -14.974 18.911 1.00 98.44 387 LEU A C 1
ATOM 3054 O O . LEU A 1 387 ? -23.118 -13.985 19.539 1.00 98.44 387 LEU A O 1
ATOM 3058 N N . TYR A 1 388 ? -23.831 -16.111 19.512 1.00 97.88 388 TYR A N 1
ATOM 3059 C CA . TYR A 1 388 ? -23.797 -16.294 20.959 1.00 97.88 388 TYR A CA 1
ATOM 3060 C C . TYR A 1 388 ? -23.368 -17.709 21.339 1.00 97.88 388 TYR A C 1
ATOM 3062 O O . TYR A 1 388 ? -23.566 -18.660 20.587 1.00 97.88 388 TYR A O 1
ATOM 3070 N N . LEU A 1 389 ? -22.760 -17.862 22.511 1.00 94.88 389 LEU A N 1
ATOM 3071 C CA . LEU A 1 389 ? -22.382 -19.164 23.048 1.00 94.88 389 LEU A CA 1
ATOM 3072 C C . LEU A 1 389 ? -23.561 -19.737 23.841 1.00 94.88 389 LEU A C 1
ATOM 3074 O O . LEU A 1 389 ? -23.832 -19.294 24.957 1.00 94.88 389 LEU A O 1
ATOM 3078 N N . ASP A 1 390 ? -24.269 -20.701 23.254 1.00 89.56 390 ASP A N 1
ATOM 3079 C CA . ASP A 1 390 ? -25.498 -21.250 23.837 1.00 89.56 390 ASP A CA 1
ATOM 3080 C C . ASP A 1 390 ? -25.220 -22.082 25.092 1.00 89.56 390 ASP A C 1
ATOM 3082 O O . ASP A 1 390 ? -24.192 -22.760 25.160 1.00 89.56 390 ASP A O 1
ATOM 3086 N N . THR A 1 391 ? -26.112 -22.033 26.081 1.00 84.06 391 THR A N 1
ATOM 3087 C CA . THR A 1 391 ? -25.978 -22.750 27.356 1.00 84.06 391 THR A CA 1
ATOM 3088 C C . THR A 1 391 ? -26.421 -24.205 27.175 1.00 84.06 391 THR A C 1
ATOM 3090 O O . THR A 1 391 ? -27.618 -24.454 27.025 1.00 84.06 391 THR A O 1
ATOM 3093 N N . PRO A 1 392 ? -25.503 -25.192 27.211 1.00 77.81 392 PRO A N 1
ATOM 3094 C CA . PRO A 1 392 ? -25.866 -26.591 27.039 1.00 77.81 392 PRO A CA 1
ATOM 3095 C C . PRO A 1 392 ? -26.842 -27.032 28.132 1.00 77.81 392 PRO A C 1
ATOM 3097 O O . PRO A 1 392 ? -26.645 -26.729 29.313 1.00 77.81 392 PRO A O 1
ATOM 3100 N N . SER A 1 393 ? -27.859 -27.812 27.762 1.00 76.31 393 SER A N 1
ATOM 3101 C CA . SER A 1 393 ? -28.867 -28.325 28.701 1.00 76.31 393 SER A CA 1
ATOM 3102 C C . SER A 1 393 ? -28.273 -29.185 29.819 1.00 76.31 393 SER A C 1
ATOM 3104 O O . SER A 1 393 ? -28.877 -29.323 30.874 1.00 76.31 393 SER A O 1
ATOM 3106 N N . SER A 1 394 ? -27.094 -29.761 29.597 1.00 73.88 394 SER A N 1
ATOM 3107 C CA . SER A 1 394 ? -26.305 -30.497 30.588 1.00 73.88 394 SER A CA 1
ATOM 3108 C C . SER A 1 394 ? -25.631 -29.605 31.637 1.00 73.88 394 SER A C 1
ATOM 3110 O O . SER A 1 394 ? -25.345 -30.090 32.726 1.00 73.88 394 SER A O 1
ATOM 3112 N N . ILE A 1 395 ? -25.365 -28.331 31.322 1.00 73.12 395 ILE A N 1
ATOM 3113 C CA . ILE A 1 395 ? -24.793 -27.345 32.255 1.00 73.12 395 ILE A CA 1
ATOM 3114 C C . ILE A 1 395 ? -25.917 -26.670 33.049 1.00 73.12 395 ILE A C 1
ATOM 3116 O O . ILE A 1 395 ? -25.850 -26.592 34.272 1.00 73.12 395 ILE A O 1
ATOM 3120 N N . ALA A 1 396 ? -26.981 -26.230 32.369 1.00 72.94 396 ALA A N 1
ATOM 3121 C CA . ALA A 1 396 ? -28.138 -25.611 33.014 1.00 72.94 396 ALA A CA 1
ATOM 3122 C C . ALA A 1 396 ? -29.459 -26.112 32.386 1.00 72.94 396 ALA A C 1
ATOM 3124 O O . ALA A 1 396 ? -29.958 -25.526 31.417 1.00 72.94 396 ALA A O 1
ATOM 3125 N N . PRO A 1 397 ? -30.046 -27.205 32.916 1.00 72.31 397 PRO A N 1
ATOM 3126 C CA . PRO A 1 397 ? -31.279 -27.783 32.384 1.00 72.31 397 PRO A CA 1
ATOM 3127 C C . PRO A 1 397 ? -32.435 -26.775 32.394 1.00 72.31 397 PRO A C 1
ATOM 3129 O O . PRO A 1 397 ? -32.769 -26.209 33.432 1.00 72.31 397 PRO A O 1
ATOM 3132 N N . GLY A 1 398 ? -33.060 -26.547 31.234 1.00 71.31 398 GLY A N 1
ATOM 3133 C CA . GLY A 1 398 ? -34.201 -25.630 31.097 1.00 71.31 398 GLY A CA 1
ATOM 3134 C C . GLY A 1 398 ? -33.853 -24.133 31.108 1.00 71.31 398 GLY A C 1
ATOM 3135 O O . GLY A 1 398 ? -34.765 -23.309 31.126 1.00 71.31 398 GLY A O 1
ATOM 3136 N N . MET A 1 399 ? -32.564 -23.774 31.071 1.00 78.81 399 MET A N 1
ATOM 3137 C CA . MET A 1 399 ? -32.066 -22.390 31.085 1.00 78.81 399 MET A CA 1
ATOM 3138 C C . MET A 1 399 ? -31.274 -22.069 29.802 1.00 78.81 399 MET A C 1
ATOM 3140 O O . MET A 1 399 ? -30.119 -21.652 29.857 1.00 78.81 399 MET A O 1
ATOM 3144 N N . ALA A 1 400 ? -31.884 -22.305 28.638 1.00 84.50 400 ALA A N 1
ATOM 3145 C CA . ALA A 1 400 ? -31.304 -21.959 27.337 1.00 84.50 400 ALA A CA 1
ATOM 3146 C C . ALA A 1 400 ? -31.502 -20.470 26.999 1.00 84.50 400 ALA A C 1
ATOM 3148 O O . ALA A 1 400 ? -32.421 -19.823 27.513 1.00 84.50 400 ALA A O 1
ATOM 3149 N N . ILE A 1 401 ? -30.660 -19.933 26.112 1.00 92.56 401 ILE A N 1
ATOM 3150 C CA . ILE A 1 401 ? -30.834 -18.582 25.564 1.00 92.56 401 ILE A CA 1
ATOM 3151 C C . ILE A 1 401 ? -31.917 -18.638 24.482 1.00 92.56 401 ILE A C 1
ATOM 3153 O O . ILE A 1 401 ? -31.781 -19.365 23.500 1.00 92.56 401 ILE A O 1
ATOM 3157 N N . ASN A 1 402 ? -32.982 -17.846 24.626 1.00 93.56 402 ASN A N 1
ATOM 3158 C CA . ASN A 1 402 ? -34.081 -17.835 23.657 1.00 93.56 402 ASN A CA 1
ATOM 3159 C C . ASN A 1 402 ? -33.964 -16.641 22.708 1.00 93.56 402 ASN A C 1
ATOM 3161 O O . ASN A 1 402 ? -33.823 -15.501 23.147 1.00 93.56 402 ASN A O 1
ATOM 3165 N N . THR A 1 403 ? -34.076 -16.889 21.403 1.00 96.50 403 THR A N 1
ATOM 3166 C CA . THR A 1 403 ? -34.098 -15.816 20.401 1.00 96.50 403 THR A CA 1
ATOM 3167 C C . THR A 1 403 ? -35.493 -15.205 20.297 1.00 96.50 403 THR A C 1
ATOM 3169 O O . THR A 1 403 ? -36.456 -15.910 20.012 1.00 96.50 403 THR A O 1
ATOM 3172 N N . ILE A 1 404 ? -35.591 -13.888 20.490 1.00 97.06 404 ILE A N 1
ATOM 3173 C CA . ILE A 1 404 ? -36.825 -13.104 20.323 1.00 97.06 404 ILE A CA 1
ATOM 3174 C C . ILE A 1 404 ? -36.955 -12.642 18.863 1.00 97.06 404 ILE A C 1
ATOM 3176 O O . ILE A 1 404 ? -38.004 -12.807 18.235 1.00 97.06 404 ILE A O 1
ATOM 3180 N N . ALA A 1 405 ? -35.875 -12.091 18.302 1.00 97.38 405 ALA A N 1
ATOM 3181 C CA . ALA A 1 405 ? -35.825 -11.632 16.916 1.00 97.38 405 ALA A CA 1
ATOM 3182 C C . ALA A 1 405 ? -34.384 -11.616 16.387 1.00 97.38 405 ALA A C 1
ATOM 3184 O O . ALA A 1 405 ? -33.471 -11.246 17.120 1.00 97.38 405 ALA A O 1
ATOM 3185 N N . TYR A 1 406 ? -34.185 -11.966 15.113 1.00 98.31 406 TYR A N 1
ATOM 3186 C CA . TYR A 1 406 ? -32.913 -11.800 14.404 1.00 98.31 406 TYR A CA 1
ATOM 3187 C C . TYR A 1 406 ? -33.180 -11.268 12.995 1.00 98.31 406 TYR A C 1
ATOM 3189 O O . TYR A 1 406 ? -33.768 -11.972 12.174 1.00 98.31 406 TYR A O 1
ATOM 3197 N N . ASN A 1 407 ? -32.835 -10.006 12.733 1.00 97.94 407 ASN A N 1
ATOM 3198 C CA . ASN A 1 407 ? -33.224 -9.338 11.491 1.00 97.94 407 ASN A CA 1
ATOM 3199 C C . ASN A 1 407 ? -32.266 -8.199 11.100 1.00 97.94 407 ASN A C 1
ATOM 3201 O O . ASN A 1 407 ? -31.453 -7.742 11.901 1.00 97.94 407 ASN A O 1
ATOM 3205 N N . ALA A 1 408 ? -32.389 -7.714 9.865 1.00 96.62 408 ALA A N 1
ATOM 3206 C CA . ALA A 1 408 ? -31.692 -6.527 9.381 1.00 96.62 408 ALA A CA 1
ATOM 3207 C C . ALA A 1 408 ? -32.631 -5.311 9.357 1.00 96.62 408 ALA A C 1
ATOM 3209 O O . ALA A 1 408 ? -33.748 -5.388 8.839 1.00 96.62 408 ALA A O 1
ATOM 3210 N N . LEU A 1 409 ? -32.162 -4.162 9.846 1.00 95.12 409 LEU A N 1
ATOM 3211 C CA . LEU A 1 409 ? -32.863 -2.885 9.716 1.00 95.12 409 LEU A CA 1
ATOM 3212 C C . LEU A 1 409 ? -32.972 -2.466 8.238 1.00 95.12 409 LEU A C 1
ATOM 3214 O O . LEU A 1 409 ? -32.211 -2.960 7.393 1.00 95.12 409 LEU A O 1
ATOM 3218 N N . PRO A 1 410 ? -33.913 -1.572 7.890 1.00 92.44 410 PRO A N 1
ATOM 3219 C CA . PRO A 1 410 ? -33.935 -0.938 6.578 1.00 92.44 410 PRO A CA 1
ATOM 3220 C C . PRO A 1 410 ? -32.597 -0.247 6.245 1.00 92.44 410 PRO A C 1
ATOM 3222 O O . PRO A 1 410 ? -31.873 0.173 7.153 1.00 92.44 410 PRO A O 1
ATOM 3225 N N . PRO A 1 411 ? -32.232 -0.167 4.955 1.00 90.12 411 PRO A N 1
ATOM 3226 C CA . PRO A 1 411 ? -31.000 0.479 4.522 1.00 90.12 411 PRO A CA 1
ATOM 3227 C C . PRO A 1 411 ? -31.051 1.988 4.759 1.00 90.12 411 PRO A C 1
ATOM 3229 O O . PRO A 1 411 ? -32.080 2.631 4.564 1.00 90.12 411 PRO A O 1
ATOM 3232 N N . VAL A 1 412 ? -29.905 2.557 5.121 1.00 86.69 412 VAL A N 1
ATOM 3233 C CA . VAL A 1 412 ? -29.740 3.995 5.340 1.00 86.69 412 VAL A CA 1
ATOM 3234 C C . VAL A 1 412 ? -28.650 4.522 4.415 1.00 86.69 412 VAL A C 1
ATOM 3236 O O . VAL A 1 412 ? -27.590 3.919 4.291 1.00 86.69 412 VAL A O 1
ATOM 3239 N N . ARG A 1 413 ? -28.873 5.687 3.793 1.00 82.88 413 ARG A N 1
ATOM 3240 C CA . ARG A 1 413 ? -27.946 6.277 2.801 1.00 82.88 413 ARG A CA 1
ATOM 3241 C C . ARG A 1 413 ? -26.527 6.527 3.324 1.00 82.88 413 ARG A C 1
ATOM 3243 O O . ARG A 1 413 ? -25.613 6.709 2.530 1.00 82.88 413 ARG A O 1
ATOM 3250 N N . SER A 1 414 ? -26.346 6.576 4.642 1.00 81.12 414 SER A N 1
ATOM 3251 C CA . SER A 1 414 ? -25.050 6.814 5.275 1.00 81.12 414 SER A CA 1
ATOM 3252 C C . SER A 1 414 ? -24.088 5.623 5.191 1.00 81.12 414 SER A C 1
ATOM 3254 O O . SER A 1 414 ? -22.922 5.793 5.526 1.00 81.12 414 SER A O 1
ATOM 3256 N N . SER A 1 415 ? -24.547 4.432 4.790 1.00 91.12 415 SER A N 1
ATOM 3257 C CA . SER A 1 415 ? -23.709 3.231 4.715 1.00 91.12 415 SER A CA 1
ATOM 3258 C C . SER A 1 415 ? -24.109 2.336 3.548 1.00 91.12 415 SER A C 1
ATOM 3260 O O . SER A 1 415 ? -25.282 2.254 3.212 1.00 91.12 415 SER A O 1
ATOM 3262 N N . ASP A 1 416 ? -23.158 1.626 2.953 1.00 93.31 416 ASP A N 1
ATOM 3263 C CA . ASP A 1 416 ? -23.392 0.547 1.984 1.00 93.31 416 ASP A CA 1
ATOM 3264 C C . ASP A 1 416 ? -23.744 -0.804 2.645 1.00 93.31 416 ASP A C 1
ATOM 3266 O O . ASP A 1 416 ? -23.921 -1.810 1.949 1.00 93.31 416 ASP A O 1
ATOM 3270 N N . HIS A 1 417 ? -23.874 -0.817 3.975 1.00 96.19 417 HIS A N 1
ATOM 3271 C CA . HIS A 1 417 ? -24.357 -1.935 4.778 1.00 96.19 417 HIS A CA 1
ATOM 3272 C C . HIS A 1 417 ? -25.759 -1.680 5.348 1.00 96.19 417 HIS A C 1
ATOM 3274 O O . HIS A 1 417 ? -26.186 -0.542 5.557 1.00 96.19 417 HIS A O 1
ATOM 3280 N N . ARG A 1 418 ? -26.462 -2.763 5.694 1.00 95.38 418 ARG A N 1
ATOM 3281 C CA . ARG A 1 418 ? -27.645 -2.729 6.572 1.00 95.38 418 ARG A CA 1
ATOM 3282 C C . ARG A 1 418 ? -27.244 -3.096 7.992 1.00 95.38 418 ARG A C 1
ATOM 3284 O O . ARG A 1 418 ? -26.539 -4.079 8.194 1.00 95.38 418 ARG A O 1
ATOM 3291 N N . ALA A 1 419 ? -27.748 -2.359 8.979 1.00 97.00 419 ALA A N 1
ATOM 3292 C CA . ALA A 1 419 ? -27.587 -2.750 10.376 1.00 97.00 419 ALA A CA 1
ATOM 3293 C C . ALA A 1 419 ? -28.302 -4.082 10.642 1.00 97.00 419 ALA A C 1
ATOM 3295 O O . ALA A 1 419 ? -29.425 -4.282 10.181 1.00 97.00 419 ALA A O 1
ATOM 3296 N N . VAL A 1 420 ? -27.677 -4.972 11.408 1.00 98.62 420 VAL A N 1
ATOM 3297 C CA . VAL A 1 420 ? -28.230 -6.279 11.795 1.00 98.62 420 VAL A CA 1
ATOM 3298 C C . VAL A 1 420 ? -28.388 -6.317 13.300 1.00 98.62 420 VAL A C 1
ATOM 3300 O O . VAL A 1 420 ? -27.480 -5.911 14.020 1.00 98.62 420 VAL A O 1
ATOM 3303 N N . PHE A 1 421 ? -29.518 -6.816 13.791 1.00 98.56 421 PHE A N 1
ATOM 3304 C CA . PHE A 1 421 ? -29.760 -6.949 15.220 1.00 98.56 421 PHE A CA 1
ATOM 3305 C C . PHE A 1 421 ? -30.250 -8.342 15.598 1.00 98.56 421 PHE A C 1
ATOM 3307 O O . PHE A 1 421 ? -30.970 -8.989 14.840 1.00 98.56 421 PHE A O 1
ATOM 3314 N N . LEU A 1 422 ? -29.888 -8.759 16.808 1.00 98.56 422 LEU A N 1
ATOM 3315 C CA . LEU A 1 422 ? -30.348 -9.955 17.495 1.00 98.56 422 LEU A CA 1
ATOM 3316 C C . LEU A 1 422 ? -30.878 -9.547 18.871 1.00 98.56 422 LEU A C 1
ATOM 3318 O O . LEU A 1 422 ? -30.172 -8.907 19.648 1.00 98.56 422 LEU A O 1
ATOM 3322 N N . ARG A 1 423 ? -32.109 -9.943 19.182 1.00 98.06 423 ARG A N 1
ATOM 3323 C CA . ARG A 1 423 ? -32.725 -9.761 20.494 1.00 98.06 423 ARG A CA 1
ATOM 3324 C C . ARG A 1 423 ? -32.909 -11.111 21.170 1.00 98.06 423 ARG A C 1
ATOM 3326 O O . ARG A 1 423 ? -33.475 -12.027 20.570 1.00 98.06 423 ARG A O 1
ATOM 3333 N N . LEU A 1 424 ? -32.440 -11.224 22.406 1.00 97.50 424 LEU A N 1
ATOM 3334 C CA . LEU A 1 424 ? -32.370 -12.472 23.157 1.00 97.50 424 LEU A CA 1
ATOM 3335 C C . LEU A 1 424 ? -33.009 -12.316 24.537 1.00 97.50 424 LEU A C 1
ATOM 3337 O O . LEU A 1 424 ? -32.831 -11.301 25.202 1.00 97.50 424 LEU A O 1
ATOM 3341 N N . SER A 1 425 ? -33.673 -13.374 24.991 1.00 95.88 425 SER A N 1
ATOM 3342 C CA . SER A 1 425 ? -33.997 -13.596 26.397 1.00 95.88 425 SER A CA 1
ATOM 3343 C C . SER A 1 425 ? -32.906 -14.487 26.995 1.00 95.88 425 SER A C 1
ATOM 3345 O O . SER A 1 425 ? -32.813 -15.678 26.683 1.00 95.88 425 SER A O 1
ATOM 3347 N N . VAL A 1 426 ? -32.035 -13.883 27.802 1.00 95.25 426 VAL A N 1
ATOM 3348 C CA . VAL A 1 426 ? -30.854 -14.513 28.408 1.00 95.25 426 VAL A CA 1
ATOM 3349 C C . VAL A 1 426 ? -31.175 -14.877 29.860 1.00 95.25 426 VAL A C 1
ATOM 3351 O O . VAL A 1 426 ? -31.621 -14.014 30.610 1.00 95.25 426 VAL A O 1
ATOM 3354 N N . PRO A 1 427 ? -30.978 -16.120 30.310 1.00 92.88 427 PRO A N 1
ATOM 3355 C CA . PRO A 1 427 ? -31.275 -16.494 31.689 1.00 92.88 427 PRO A CA 1
ATOM 3356 C C . PRO A 1 427 ? -30.264 -15.859 32.661 1.00 92.88 427 PRO A C 1
ATOM 3358 O O . PRO A 1 427 ? -29.058 -15.912 32.446 1.00 92.88 427 PRO A O 1
ATOM 3361 N N . VAL A 1 428 ? -30.743 -15.273 33.759 1.00 92.31 428 VAL A N 1
ATOM 3362 C CA . VAL A 1 428 ? -29.899 -14.695 34.814 1.00 92.31 428 VAL A CA 1
ATOM 3363 C C . VAL A 1 428 ? -29.526 -15.801 35.798 1.00 92.31 428 VAL A C 1
ATOM 3365 O O . VAL A 1 428 ? -30.264 -16.119 36.736 1.00 92.31 428 VAL A O 1
ATOM 3368 N N . VAL A 1 429 ? -28.375 -16.414 35.536 1.00 88.56 429 VAL A N 1
ATOM 3369 C CA . VAL A 1 429 ? -27.859 -17.574 36.267 1.00 88.56 429 VAL A CA 1
ATOM 3370 C C . VAL A 1 429 ? -26.510 -17.253 36.898 1.00 88.56 429 VAL A C 1
ATOM 3372 O O . VAL A 1 429 ? -25.647 -16.667 36.240 1.00 88.56 429 VAL A O 1
ATOM 3375 N N . GLU A 1 430 ? -26.333 -17.695 38.148 1.00 88.75 430 GLU A N 1
ATOM 3376 C CA . GLU A 1 430 ? -25.089 -17.530 38.903 1.00 88.75 430 GLU A CA 1
ATOM 3377 C C . GLU A 1 430 ? -23.886 -18.080 38.121 1.00 88.75 430 GLU A C 1
ATOM 3379 O O . GLU A 1 430 ? -23.948 -19.219 37.641 1.00 88.75 430 GLU A O 1
ATOM 3384 N N . PRO A 1 431 ? -22.761 -17.339 38.036 1.00 89.75 431 PRO A N 1
ATOM 3385 C CA . PRO A 1 431 ? -21.587 -17.760 37.269 1.00 89.75 431 PRO A CA 1
ATOM 3386 C C . PRO A 1 431 ? -21.066 -19.156 37.624 1.00 89.75 431 PRO A C 1
ATOM 3388 O O . PRO A 1 431 ? -20.510 -19.835 36.768 1.00 89.75 431 PRO A O 1
ATOM 3391 N N . SER A 1 432 ? -21.253 -19.606 38.870 1.00 85.81 432 SER A N 1
ATOM 3392 C CA . SER A 1 432 ? -20.844 -20.935 39.339 1.00 85.81 432 SER A CA 1
ATOM 3393 C C . SER A 1 432 ? -21.622 -22.087 38.699 1.00 85.81 432 SER A C 1
ATOM 3395 O O . SER A 1 432 ? -21.070 -23.176 38.579 1.00 85.81 432 SER A O 1
ATOM 3397 N N . ILE A 1 433 ? -22.867 -21.857 38.274 1.00 84.50 433 ILE A N 1
ATOM 3398 C CA . ILE A 1 433 ? -23.726 -22.866 37.635 1.00 84.50 433 ILE A CA 1
ATOM 3399 C C . ILE A 1 433 ? -23.346 -23.041 36.160 1.00 84.50 433 ILE A C 1
ATOM 3401 O O . ILE A 1 433 ? -23.447 -24.138 35.626 1.00 84.50 433 ILE A O 1
ATOM 3405 N N . LEU A 1 434 ? -22.885 -21.973 35.502 1.00 84.62 434 LEU A N 1
ATOM 3406 C CA . LEU A 1 434 ? -22.461 -22.013 34.098 1.00 84.62 434 LEU A CA 1
ATOM 3407 C C . LEU A 1 434 ? -21.108 -22.717 33.896 1.00 84.62 434 LEU A C 1
ATOM 3409 O O . LEU A 1 434 ? -20.763 -23.078 32.771 1.00 84.62 434 LEU A O 1
ATOM 3413 N N . VAL A 1 435 ? -20.343 -22.937 34.971 1.00 86.62 435 VAL A N 1
ATOM 3414 C CA . VAL A 1 435 ? -19.088 -23.690 34.906 1.00 86.62 435 VAL A CA 1
ATOM 3415 C C . VAL A 1 435 ? -19.388 -25.164 34.585 1.00 86.62 435 VAL A C 1
ATOM 3417 O O . VAL A 1 435 ? -20.168 -25.789 35.304 1.00 86.62 435 VAL A O 1
ATOM 3420 N N . PRO A 1 436 ? -18.749 -25.748 33.555 1.00 84.88 436 PRO A N 1
ATOM 3421 C CA . PRO A 1 436 ? -18.873 -27.161 33.219 1.00 84.88 436 PRO A CA 1
ATOM 3422 C C . PRO A 1 436 ? -18.687 -28.110 34.410 1.00 84.88 436 PRO A C 1
ATOM 3424 O O . PRO A 1 436 ? -17.714 -28.000 35.161 1.00 84.88 436 PRO A O 1
ATOM 3427 N N . SER A 1 437 ? -19.595 -29.081 34.552 1.00 82.44 437 SER A N 1
ATOM 3428 C CA . SER A 1 437 ? -19.424 -30.189 35.496 1.00 82.44 437 SER A CA 1
ATOM 3429 C C . SER A 1 437 ? -18.322 -31.151 35.018 1.00 82.44 437 SER A C 1
ATOM 3431 O O . SER A 1 437 ? -18.039 -31.210 33.819 1.00 82.44 437 SER A O 1
ATOM 3433 N N . PRO A 1 438 ? -17.716 -31.955 35.912 1.00 80.19 438 PRO A N 1
ATOM 3434 C CA . PRO A 1 438 ? -16.732 -32.963 35.510 1.00 80.19 438 PRO A CA 1
ATOM 3435 C C . PRO A 1 438 ? -17.240 -33.909 34.410 1.00 80.19 438 PRO A C 1
ATOM 3437 O O . PRO A 1 438 ? -16.522 -34.166 33.445 1.00 80.19 438 PRO A O 1
ATOM 3440 N N . ASP A 1 439 ? -18.497 -34.349 34.500 1.00 80.62 439 ASP A N 1
ATOM 3441 C CA . ASP A 1 439 ? -19.124 -35.225 33.501 1.00 80.62 439 ASP A CA 1
ATOM 3442 C C . ASP A 1 439 ? -19.290 -34.529 32.139 1.00 80.62 439 ASP A C 1
ATOM 3444 O O . ASP A 1 439 ? -19.114 -35.143 31.080 1.00 80.62 439 ASP A O 1
ATOM 3448 N N . PHE A 1 440 ? -19.584 -33.223 32.145 1.00 82.88 440 PHE A N 1
ATOM 3449 C CA . PHE A 1 440 ? -19.632 -32.422 30.924 1.00 82.88 440 PHE A CA 1
ATOM 3450 C C . PHE A 1 440 ? -18.252 -32.318 30.270 1.00 82.88 440 PHE A C 1
ATOM 3452 O O . PHE A 1 440 ? -18.138 -32.506 29.062 1.00 82.88 440 PHE A O 1
ATOM 3459 N N . CYS A 1 441 ? -17.203 -32.066 31.056 1.00 82.56 441 CYS A N 1
ATOM 3460 C CA . CYS A 1 441 ? -15.834 -31.947 30.550 1.00 82.56 441 CYS A CA 1
ATOM 3461 C C . CYS A 1 441 ? -15.356 -33.222 29.844 1.00 82.56 441 CYS A C 1
ATOM 3463 O O . CYS A 1 441 ? -14.677 -33.137 28.824 1.00 82.56 441 CYS A O 1
ATOM 3465 N N . VAL A 1 442 ? -15.725 -34.396 30.368 1.00 81.56 442 VAL A N 1
ATOM 3466 C CA . VAL A 1 442 ? -15.375 -35.692 29.763 1.00 81.56 442 VAL A CA 1
ATOM 3467 C C . VAL A 1 442 ? -16.136 -35.921 28.457 1.00 81.56 442 VAL A C 1
ATOM 3469 O O . VAL A 1 442 ? -15.565 -36.410 27.487 1.00 81.56 442 VAL A O 1
ATOM 3472 N N . SER A 1 443 ? -17.420 -35.563 28.418 1.00 82.25 443 SER A N 1
ATOM 3473 C CA . SER A 1 443 ? -18.275 -35.777 27.242 1.00 82.25 443 SER A CA 1
ATOM 3474 C C . SER A 1 443 ? -18.086 -34.735 26.132 1.00 82.25 443 SER A C 1
ATOM 3476 O O . SER A 1 443 ? -18.382 -35.029 24.977 1.00 82.25 443 SER A O 1
ATOM 3478 N N . ASN A 1 444 ? -17.584 -33.539 26.456 1.00 82.81 444 ASN A N 1
ATOM 3479 C CA . ASN A 1 444 ? -17.470 -32.398 25.542 1.00 82.81 444 ASN A CA 1
ATOM 3480 C C . ASN A 1 444 ? -16.066 -31.770 25.602 1.00 82.81 444 ASN A C 1
ATOM 3482 O O . ASN A 1 444 ? -15.914 -30.573 25.849 1.00 82.81 444 ASN A O 1
ATOM 3486 N N . SER A 1 445 ? -15.027 -32.577 25.370 1.00 81.50 445 SER A N 1
ATOM 3487 C CA . SER A 1 445 ? -13.621 -32.152 25.491 1.00 81.50 445 SER A CA 1
ATOM 3488 C C . SER A 1 445 ? -13.212 -31.006 24.554 1.00 81.50 445 SER A C 1
ATOM 3490 O O . SER A 1 445 ? -12.245 -30.303 24.838 1.00 81.50 445 SER A O 1
ATOM 3492 N N . GLU A 1 446 ? -13.938 -30.822 23.448 1.00 82.69 446 GLU A N 1
ATOM 3493 C CA . GLU A 1 446 ? -13.688 -29.784 22.438 1.00 82.69 446 GLU A CA 1
ATOM 3494 C C . GLU A 1 446 ? -14.546 -28.514 22.635 1.00 82.69 446 GLU A C 1
ATOM 3496 O O . GLU A 1 446 ? -14.429 -27.570 21.853 1.00 82.69 446 GLU A O 1
ATOM 3501 N N . ASP A 1 447 ? -15.411 -28.451 23.661 1.00 89.12 447 ASP A N 1
ATOM 3502 C CA . ASP A 1 447 ? -16.155 -27.223 23.979 1.00 89.12 447 ASP A CA 1
ATOM 3503 C C . ASP A 1 447 ? -15.172 -26.132 24.459 1.00 89.12 447 ASP A C 1
ATOM 3505 O O . ASP A 1 447 ? -14.333 -26.393 25.332 1.00 89.12 447 ASP A O 1
ATOM 3509 N N . PRO A 1 448 ? -15.264 -24.889 23.946 1.00 91.31 448 PRO A N 1
ATOM 3510 C CA . PRO A 1 448 ? -14.333 -23.818 24.297 1.00 91.31 448 PRO A CA 1
ATOM 3511 C C . PRO A 1 448 ? -14.378 -23.388 25.778 1.00 91.31 448 PRO A C 1
ATOM 3513 O O . PRO A 1 448 ? -13.449 -22.731 26.257 1.00 91.31 448 PRO A O 1
ATOM 3516 N N . ARG A 1 449 ? -15.425 -23.768 26.526 1.00 89.19 449 ARG A N 1
ATOM 3517 C CA . ARG A 1 449 ? -15.515 -23.632 27.993 1.00 89.19 449 ARG A CA 1
ATOM 3518 C C . ARG A 1 449 ? -14.692 -24.676 28.742 1.00 89.19 449 ARG A C 1
ATOM 3520 O O . ARG A 1 449 ? -14.423 -24.497 29.923 1.00 89.19 449 ARG A O 1
ATOM 3527 N N . VAL A 1 450 ? -14.313 -25.769 28.088 1.00 88.62 450 VAL A N 1
ATOM 3528 C CA . VAL A 1 450 ? -13.482 -26.836 28.661 1.00 88.62 450 VAL A CA 1
ATOM 3529 C C . VAL A 1 450 ? -12.036 -26.659 28.210 1.00 88.62 450 VAL A C 1
ATOM 3531 O O . VAL A 1 450 ? -11.121 -26.672 29.035 1.00 88.62 450 VAL A O 1
ATOM 3534 N N . LYS A 1 451 ? -11.830 -26.439 26.908 1.00 87.88 451 LYS A N 1
ATOM 3535 C CA . LYS A 1 451 ? -10.512 -26.313 26.284 1.00 87.88 451 LYS A CA 1
ATOM 3536 C C . LYS A 1 451 ? -10.508 -25.163 25.286 1.00 87.88 451 LYS A C 1
ATOM 3538 O O . LYS A 1 451 ? -11.268 -25.160 24.326 1.00 87.88 451 LYS A O 1
ATOM 3543 N N . LEU A 1 452 ? -9.610 -24.200 25.486 1.00 89.44 452 LEU A N 1
ATOM 3544 C CA . LEU A 1 452 ? -9.467 -23.081 24.558 1.00 89.44 452 LEU A CA 1
ATOM 3545 C C . LEU A 1 452 ? -9.068 -23.576 23.154 1.00 89.44 452 LEU A C 1
ATOM 3547 O O . LEU A 1 452 ? -8.120 -24.358 23.045 1.00 89.44 452 LEU A O 1
ATOM 3551 N N . PRO A 1 453 ? -9.717 -23.082 22.080 1.00 91.06 453 PRO A N 1
ATOM 3552 C CA . PRO A 1 453 ? -9.366 -23.467 20.710 1.00 91.06 453 PRO A CA 1
ATOM 3553 C C . PRO A 1 453 ? -7.952 -23.043 20.297 1.00 91.06 453 PRO A C 1
ATOM 3555 O O . PRO A 1 453 ? -7.339 -23.665 19.435 1.00 91.06 453 PRO A O 1
ATOM 3558 N N . TYR A 1 454 ? -7.439 -21.973 20.909 1.00 92.56 454 TYR A N 1
ATOM 3559 C CA . TYR A 1 454 ? -6.156 -21.361 20.582 1.00 92.56 454 TYR A CA 1
ATOM 3560 C C . TYR A 1 454 ? -5.383 -20.997 21.859 1.00 92.56 454 TYR A C 1
ATOM 3562 O O . TYR A 1 454 ? -6.006 -20.714 22.888 1.00 92.56 454 TYR A O 1
ATOM 3570 N N . PRO A 1 455 ? -4.037 -20.987 21.820 1.00 86.56 455 PRO A N 1
ATOM 3571 C CA . PRO A 1 455 ? -3.220 -20.589 22.963 1.00 86.56 455 PRO A CA 1
ATOM 3572 C C . PRO A 1 455 ? -3.367 -19.092 23.268 1.00 86.56 455 PRO A C 1
ATOM 3574 O O . PRO A 1 455 ? -3.590 -18.284 22.367 1.00 86.56 455 PRO A O 1
ATOM 3577 N N . ILE A 1 456 ? -3.207 -18.723 24.540 1.00 88.19 456 ILE A N 1
ATOM 3578 C CA . ILE A 1 456 ? -3.234 -17.325 24.995 1.00 88.19 456 ILE A CA 1
ATOM 3579 C C . ILE A 1 456 ? -1.961 -16.604 24.539 1.00 88.19 456 ILE A C 1
ATOM 3581 O O . ILE A 1 456 ? -0.852 -17.114 24.714 1.00 88.19 456 ILE A O 1
ATOM 3585 N N . ASP A 1 457 ? -2.125 -15.397 24.003 1.00 86.50 457 ASP A N 1
ATOM 3586 C CA . ASP A 1 457 ? -1.032 -14.499 23.643 1.00 86.50 457 ASP A CA 1
ATOM 3587 C C . ASP A 1 457 ? -0.667 -13.593 24.830 1.00 86.50 457 ASP A C 1
ATOM 3589 O O . ASP A 1 457 ? -1.378 -12.640 25.162 1.00 86.50 457 ASP A O 1
ATOM 3593 N N . PHE A 1 458 ? 0.472 -13.883 25.461 1.00 82.88 458 PHE A N 1
ATOM 3594 C CA . PHE A 1 458 ? 0.988 -13.131 26.606 1.00 82.88 458 PHE A CA 1
ATOM 3595 C C . PHE A 1 458 ? 1.546 -11.745 26.239 1.00 82.88 458 PHE A C 1
ATOM 3597 O O . PHE A 1 458 ? 1.661 -10.893 27.122 1.00 82.88 458 PHE A O 1
ATOM 3604 N N . GLU A 1 459 ? 1.889 -11.495 24.971 1.00 79.06 459 GLU A N 1
ATOM 3605 C CA . GLU A 1 459 ? 2.452 -10.213 24.525 1.00 79.06 459 GLU A CA 1
ATOM 3606 C C . GLU A 1 459 ? 1.360 -9.181 24.197 1.00 79.06 459 GLU A C 1
ATOM 3608 O O . GLU A 1 459 ? 1.583 -7.970 24.336 1.00 79.06 459 GLU A O 1
ATOM 3613 N N . SER A 1 460 ? 0.159 -9.650 23.840 1.00 75.94 460 SER A N 1
ATOM 3614 C CA . SER A 1 460 ? -1.004 -8.818 23.487 1.00 75.94 460 SER A CA 1
ATOM 3615 C C . SER A 1 460 ? -1.306 -7.706 24.511 1.00 75.94 460 SER A C 1
ATOM 3617 O O . SER A 1 460 ? -1.578 -6.554 24.147 1.00 75.94 460 SER A O 1
ATOM 3619 N N . TRP A 1 461 ? -1.185 -8.014 25.809 1.00 78.12 461 TRP A N 1
ATOM 3620 C CA . TRP A 1 461 ? -1.527 -7.107 26.909 1.00 78.12 461 TRP A CA 1
ATOM 3621 C C . TRP A 1 461 ? -0.622 -5.872 27.002 1.00 78.12 461 TRP A C 1
ATOM 3623 O O . TRP A 1 461 ? -1.082 -4.772 27.324 1.00 78.12 461 TRP A O 1
ATOM 3633 N N . GLU A 1 462 ? 0.668 -6.033 26.716 1.00 74.31 462 GLU A N 1
ATOM 3634 C CA . GLU A 1 462 ? 1.637 -4.938 26.707 1.00 74.31 462 GLU A CA 1
ATOM 3635 C C . GLU A 1 462 ? 1.595 -4.175 25.383 1.00 74.31 462 GLU A C 1
ATOM 3637 O O . GLU A 1 462 ? 1.604 -2.934 25.366 1.00 74.31 462 GLU A O 1
ATOM 3642 N N . HIS A 1 463 ? 1.461 -4.919 24.281 1.00 70.69 463 HIS A N 1
ATOM 3643 C CA . HIS A 1 463 ? 1.440 -4.396 22.922 1.00 70.69 463 HIS A CA 1
ATOM 3644 C C . HIS A 1 463 ? 0.356 -3.318 22.732 1.00 70.69 463 HIS A C 1
ATOM 3646 O O . HIS A 1 463 ? 0.639 -2.245 22.187 1.00 70.69 463 HIS A O 1
ATOM 3652 N N . ARG A 1 464 ? -0.854 -3.523 23.272 1.00 75.62 464 ARG A N 1
ATOM 3653 C CA . ARG A 1 464 ? -1.986 -2.579 23.136 1.00 75.62 464 ARG A CA 1
ATOM 3654 C C . ARG A 1 464 ? -1.689 -1.165 23.650 1.00 75.62 464 ARG A C 1
ATOM 3656 O O . ARG A 1 464 ? -2.113 -0.175 23.055 1.00 75.62 464 ARG A O 1
ATOM 3663 N N . THR A 1 465 ? -0.931 -1.039 24.744 1.00 70.50 465 THR A N 1
ATOM 3664 C CA . THR A 1 465 ? -0.630 0.272 25.350 1.00 70.50 465 THR A CA 1
ATOM 3665 C C . THR A 1 465 ? 0.332 1.082 24.488 1.00 70.50 465 THR A C 1
ATOM 3667 O O . THR A 1 465 ? 0.240 2.312 24.424 1.00 70.50 465 THR A O 1
ATOM 3670 N N . ARG A 1 466 ? 1.235 0.387 23.789 1.00 71.31 466 ARG A N 1
ATOM 3671 C CA . ARG A 1 466 ? 2.155 0.966 22.815 1.00 71.31 466 ARG A CA 1
ATOM 3672 C C . ARG A 1 466 ? 1.400 1.397 21.560 1.00 71.31 466 ARG A C 1
ATOM 3674 O O . ARG A 1 466 ? 1.591 2.529 21.124 1.00 71.31 466 ARG A O 1
ATOM 3681 N N . VAL A 1 467 ? 0.506 0.555 21.039 1.00 71.50 467 VAL A N 1
ATOM 3682 C CA . VAL A 1 467 ? -0.305 0.868 19.847 1.00 71.50 467 VAL A CA 1
ATOM 3683 C C . VAL A 1 467 ? -1.196 2.084 20.078 1.00 71.50 467 VAL A C 1
ATOM 3685 O O . VAL A 1 467 ? -1.135 3.016 19.286 1.00 71.50 467 VAL A O 1
ATOM 3688 N N . LYS A 1 468 ? -1.908 2.179 21.210 1.00 74.75 468 LYS A N 1
ATOM 3689 C CA . LYS A 1 468 ? -2.759 3.347 21.525 1.00 74.75 468 LYS A CA 1
ATOM 3690 C C . LYS A 1 468 ? -2.005 4.683 21.534 1.00 74.75 468 LYS A C 1
ATOM 3692 O O . LYS A 1 468 ? -2.568 5.721 21.186 1.00 74.75 468 LYS A O 1
ATOM 3697 N N . LYS A 1 469 ? -0.729 4.689 21.941 1.00 77.25 469 LYS A N 1
ATOM 3698 C CA . LYS A 1 469 ? 0.113 5.898 21.871 1.00 77.25 469 LYS A CA 1
ATOM 3699 C C . LYS A 1 469 ? 0.398 6.279 20.420 1.00 77.25 469 LYS A C 1
ATOM 3701 O O . LYS A 1 469 ? 0.306 7.456 20.081 1.00 77.25 469 LYS A O 1
ATOM 3706 N N . TRP A 1 470 ? 0.704 5.294 19.579 1.00 73.88 470 TRP A N 1
ATOM 3707 C CA . TRP A 1 470 ? 0.940 5.499 18.152 1.00 73.88 470 TRP A CA 1
ATOM 3708 C C . TRP A 1 470 ? -0.318 5.918 17.400 1.00 73.88 470 TRP A C 1
ATOM 3710 O O . TRP A 1 470 ? -0.236 6.847 16.603 1.00 73.88 470 TRP A O 1
ATOM 3720 N N . GLU A 1 471 ? -1.475 5.327 17.700 1.00 80.94 471 GLU A N 1
ATOM 3721 C CA . GLU A 1 471 ? -2.758 5.734 17.121 1.00 80.94 471 GLU A CA 1
ATOM 3722 C C . GLU A 1 471 ? -2.994 7.227 17.344 1.00 80.94 471 GLU A C 1
ATOM 3724 O O . GLU A 1 471 ? -3.158 7.956 16.374 1.00 80.94 471 GLU A O 1
ATOM 3729 N N . ARG A 1 472 ? -2.865 7.731 18.579 1.00 79.50 472 ARG A N 1
ATOM 3730 C CA . ARG A 1 472 ? -3.020 9.171 18.864 1.00 79.50 472 ARG A CA 1
ATOM 3731 C C . ARG A 1 472 ? -2.070 10.046 18.053 1.00 79.50 472 ARG A C 1
ATOM 3733 O O . ARG A 1 472 ? -2.490 11.074 17.531 1.00 79.50 472 ARG A O 1
ATOM 3740 N N . VAL A 1 473 ? -0.801 9.650 17.946 1.00 77.94 473 VAL A N 1
ATOM 3741 C CA . VAL A 1 473 ? 0.202 10.394 17.166 1.00 77.94 473 VAL A CA 1
ATOM 3742 C C . VAL A 1 473 ? -0.174 10.418 15.685 1.00 77.94 473 VAL A C 1
ATOM 3744 O O . VAL A 1 473 ? -0.144 11.483 15.067 1.00 77.94 473 VAL A O 1
ATOM 3747 N N . ILE A 1 474 ? -0.567 9.273 15.126 1.00 77.25 474 ILE A N 1
ATOM 3748 C CA . ILE A 1 474 ? -0.982 9.148 13.725 1.00 77.25 474 ILE A CA 1
ATOM 3749 C C . ILE A 1 474 ? -2.255 9.964 13.482 1.00 77.25 474 ILE A C 1
ATOM 3751 O O . ILE A 1 474 ? -2.296 10.748 12.541 1.00 77.25 474 ILE A O 1
ATOM 3755 N N . GLY A 1 475 ? -3.252 9.857 14.361 1.00 79.50 475 GLY A N 1
ATOM 3756 C CA . GLY A 1 475 ? -4.515 10.585 14.263 1.00 79.50 475 GLY A CA 1
ATOM 3757 C C . GLY A 1 475 ? -4.324 12.099 14.276 1.00 79.50 475 GLY A C 1
ATOM 3758 O O . GLY A 1 475 ? -4.813 12.780 13.378 1.00 79.50 475 GLY A O 1
ATOM 3759 N N . TRP A 1 476 ? -3.555 12.634 15.233 1.00 78.81 476 TRP A N 1
ATOM 3760 C CA . TRP A 1 476 ? -3.238 14.067 15.265 1.00 78.81 476 TRP A CA 1
ATOM 3761 C C . TRP A 1 476 ? -2.442 14.505 14.036 1.00 78.81 476 TRP A C 1
ATOM 3763 O O . TRP A 1 476 ? -2.702 15.581 13.505 1.00 78.81 476 TRP A O 1
ATOM 3773 N N . SER A 1 477 ? -1.519 13.670 13.553 1.00 75.88 477 SER A N 1
ATOM 3774 C CA . SER A 1 477 ? -0.755 13.958 12.334 1.00 75.88 477 SER A CA 1
ATOM 3775 C C . SER A 1 477 ? -1.667 14.044 11.107 1.00 75.88 477 SER A C 1
ATOM 3777 O O . SER A 1 477 ? -1.556 14.993 10.335 1.00 75.88 477 SER A O 1
ATOM 3779 N N . MET A 1 478 ? -2.611 13.107 10.965 1.00 76.50 478 MET A N 1
ATOM 3780 C CA . MET A 1 478 ? -3.615 13.116 9.898 1.00 76.50 478 MET A CA 1
ATOM 3781 C C . MET A 1 478 ? -4.523 14.351 10.000 1.00 76.50 478 MET A C 1
ATOM 3783 O O . MET A 1 478 ? -4.671 15.076 9.020 1.00 76.50 478 MET A O 1
ATOM 3787 N N . LEU A 1 479 ? -5.049 14.673 11.187 1.00 74.69 479 LEU A N 1
ATOM 3788 C CA . LEU A 1 479 ? -5.924 15.839 11.365 1.00 74.69 479 LEU A CA 1
ATOM 3789 C C . LEU A 1 479 ? -5.201 17.167 11.093 1.00 74.69 479 LEU A C 1
ATOM 3791 O O . LEU A 1 479 ? -5.735 18.034 10.404 1.00 74.69 479 LEU A O 1
ATOM 3795 N N . VAL A 1 480 ? -3.979 17.336 11.606 1.00 71.94 480 VAL A N 1
ATOM 3796 C CA . VAL A 1 480 ? -3.181 18.548 11.362 1.00 71.94 480 VAL A CA 1
ATOM 3797 C C . VAL A 1 480 ? -2.824 18.669 9.881 1.00 71.94 480 VAL A C 1
ATOM 3799 O O . VAL A 1 480 ? -2.857 19.775 9.347 1.00 71.94 480 VAL A O 1
ATOM 3802 N N . SER A 1 481 ? -2.569 17.553 9.189 1.00 69.06 481 SER A N 1
ATOM 3803 C CA . SER A 1 481 ? -2.320 17.572 7.742 1.00 69.06 481 SER A CA 1
ATOM 3804 C C . SER A 1 481 ? -3.518 18.070 6.921 1.00 69.06 481 SER A C 1
ATOM 3806 O O . SER A 1 481 ? -3.322 18.568 5.816 1.00 69.06 481 SER A O 1
ATOM 3808 N N . HIS A 1 482 ? -4.733 18.032 7.483 1.00 66.50 482 HIS A N 1
ATOM 3809 C CA . HIS A 1 482 ? -5.949 18.540 6.847 1.00 66.50 482 HIS A CA 1
ATOM 3810 C C . HIS A 1 482 ? -6.233 20.039 7.127 1.00 66.50 482 HIS A C 1
ATOM 3812 O O . HIS A 1 482 ? -7.069 20.620 6.437 1.00 66.50 482 HIS A O 1
ATOM 3818 N N . SER A 1 483 ? -5.553 20.708 8.082 1.00 60.34 483 SER A N 1
ATOM 3819 C CA . SER A 1 483 ? -5.822 22.120 8.450 1.00 60.34 483 SER A CA 1
ATOM 3820 C C . SER A 1 483 ? -4.595 23.037 8.361 1.00 60.34 483 SER A C 1
ATOM 3822 O O . SER A 1 483 ? -3.653 22.950 9.152 1.00 60.34 483 SER A O 1
ATOM 3824 N N . LYS A 1 484 ? -4.657 24.030 7.457 1.00 62.75 484 LYS A N 1
ATOM 3825 C CA . LYS A 1 484 ? -3.616 25.067 7.288 1.00 62.75 484 LYS A CA 1
ATOM 3826 C C . LYS A 1 484 ? -3.374 25.895 8.565 1.00 62.75 484 LYS A C 1
ATOM 3828 O O . LYS A 1 484 ? -2.242 26.291 8.829 1.00 62.75 484 LYS A O 1
ATOM 3833 N N . GLN A 1 485 ? -4.411 26.132 9.373 1.00 60.00 485 GLN A N 1
ATOM 3834 C CA . GLN A 1 485 ? -4.339 26.906 10.624 1.00 60.00 485 GLN A CA 1
ATOM 3835 C C . GLN A 1 485 ? -3.745 26.080 11.779 1.00 60.00 485 GLN A C 1
ATOM 3837 O O . GLN A 1 485 ? -2.950 26.599 12.565 1.00 60.00 485 GLN A O 1
ATOM 3842 N N . GLY A 1 486 ? -4.062 24.779 11.842 1.00 55.59 486 GLY A N 1
ATOM 3843 C CA . GLY A 1 486 ? -3.511 23.855 12.840 1.00 55.59 486 GLY A CA 1
ATOM 3844 C C . GLY A 1 486 ? -1.993 23.706 12.727 1.00 55.59 486 GLY A C 1
ATOM 3845 O O . GLY A 1 486 ? -1.292 23.738 13.739 1.00 55.59 486 GLY A O 1
ATOM 3846 N N . ILE A 1 487 ? -1.475 23.656 11.494 1.00 67.62 487 ILE A N 1
ATOM 3847 C CA . ILE A 1 487 ? -0.028 23.652 11.221 1.00 67.62 487 ILE A CA 1
ATOM 3848 C C . ILE A 1 487 ? 0.639 24.912 11.798 1.00 67.62 487 ILE A C 1
ATOM 3850 O O . ILE A 1 487 ? 1.682 24.816 12.443 1.00 67.62 487 ILE A O 1
ATOM 3854 N N . SER A 1 488 ? 0.026 26.089 11.630 1.00 60.75 488 SER A N 1
ATOM 3855 C CA . SER A 1 488 ? 0.583 27.355 12.127 1.00 60.75 488 SER A CA 1
ATOM 3856 C C . SER A 1 488 ? 0.657 27.411 13.658 1.00 60.75 488 SER A C 1
ATOM 3858 O O . SER A 1 488 ? 1.681 27.821 14.199 1.00 60.75 488 SER A O 1
ATOM 3860 N N . ILE A 1 489 ? -0.389 26.969 14.369 1.00 67.50 489 ILE A N 1
ATOM 3861 C CA . ILE A 1 489 ? -0.437 26.986 15.845 1.00 67.50 489 ILE A CA 1
ATOM 3862 C C . ILE A 1 489 ? 0.636 26.070 16.448 1.00 67.50 489 ILE A C 1
ATOM 3864 O O . ILE A 1 489 ? 1.324 26.465 17.391 1.00 67.50 489 ILE A O 1
ATOM 3868 N N . PHE A 1 490 ? 0.826 24.871 15.889 1.00 62.22 490 PHE A N 1
ATOM 3869 C CA . PHE A 1 490 ? 1.844 23.930 16.369 1.00 62.22 490 PHE A CA 1
ATOM 3870 C C . PHE A 1 490 ? 3.268 24.460 16.175 1.00 62.22 490 PHE A C 1
ATOM 3872 O O . PHE A 1 490 ? 4.096 24.334 17.079 1.00 62.22 490 PHE A O 1
ATOM 3879 N N . VAL A 1 491 ? 3.542 25.113 15.041 1.00 71.94 491 VAL A N 1
ATOM 3880 C CA . VAL A 1 491 ? 4.832 25.772 14.789 1.00 71.94 491 VAL A CA 1
ATOM 3881 C C . VAL A 1 491 ? 5.068 26.903 15.796 1.00 71.94 491 VAL A C 1
ATOM 3883 O O . VAL A 1 491 ? 6.149 26.996 16.374 1.00 71.94 491 VAL A O 1
ATOM 3886 N N . THR A 1 492 ? 4.061 27.732 16.077 1.00 69.56 492 THR A N 1
ATOM 3887 C CA . THR A 1 492 ? 4.171 28.830 17.050 1.00 69.56 492 THR A CA 1
ATOM 3888 C C . THR A 1 492 ? 4.387 28.328 18.484 1.00 69.56 492 THR A C 1
ATOM 3890 O O . THR A 1 492 ? 5.276 28.827 19.177 1.00 69.56 492 THR A O 1
ATOM 3893 N N . LEU A 1 493 ? 3.640 27.309 18.929 1.00 68.50 493 LEU A N 1
ATOM 3894 C CA . LEU A 1 493 ? 3.811 26.697 20.255 1.00 68.50 493 LEU A CA 1
ATOM 3895 C C . LEU A 1 493 ? 5.198 26.070 20.424 1.00 68.50 493 LEU A C 1
ATOM 3897 O O . LEU A 1 493 ? 5.814 26.222 21.478 1.00 68.50 493 LEU A O 1
ATOM 3901 N N . PHE A 1 494 ? 5.720 25.429 19.377 1.00 74.56 494 PHE A N 1
ATOM 3902 C CA . PHE A 1 494 ? 7.070 24.872 19.373 1.00 74.56 494 PHE A CA 1
ATOM 3903 C C . PHE A 1 494 ? 8.134 25.945 19.665 1.00 74.56 494 PHE A C 1
ATOM 3905 O O . PHE A 1 494 ? 8.982 25.752 20.540 1.00 74.56 494 PHE A O 1
ATOM 3912 N N . PHE A 1 495 ? 8.044 27.116 19.024 1.00 78.25 495 PHE A N 1
ATOM 3913 C CA . PHE A 1 495 ? 8.962 28.231 19.288 1.00 78.25 495 PHE A CA 1
ATOM 3914 C C . PHE A 1 495 ? 8.785 28.849 20.684 1.00 78.25 495 PHE A C 1
ATOM 3916 O O . PHE A 1 495 ? 9.781 29.187 21.330 1.00 78.25 495 PHE A O 1
ATOM 3923 N N . ILE A 1 496 ? 7.553 28.941 21.199 1.00 79.62 496 ILE A N 1
ATOM 3924 C CA . ILE A 1 496 ? 7.295 29.419 22.568 1.00 79.62 496 ILE A CA 1
ATOM 3925 C C . ILE A 1 496 ? 7.909 28.471 23.608 1.00 79.62 496 ILE A C 1
ATOM 3927 O O . ILE A 1 496 ? 8.580 28.929 24.534 1.00 79.62 496 ILE A O 1
ATOM 3931 N N . CYS A 1 497 ? 7.734 27.155 23.456 1.00 70.50 497 CYS A N 1
ATOM 3932 C CA . CYS A 1 497 ? 8.307 26.162 24.368 1.00 70.50 497 CYS A CA 1
ATOM 3933 C C . CYS A 1 497 ? 9.841 26.232 24.409 1.00 70.50 497 CYS A C 1
ATOM 3935 O O . CYS A 1 497 ? 10.427 26.158 25.492 1.00 70.50 497 CYS A O 1
ATOM 3937 N N . ILE A 1 498 ? 10.486 26.447 23.257 1.00 78.69 498 ILE A N 1
ATOM 3938 C CA . ILE A 1 498 ? 11.935 26.685 23.171 1.00 78.69 498 ILE A CA 1
ATOM 3939 C C . ILE A 1 498 ? 12.325 27.971 23.917 1.00 78.69 498 ILE A C 1
ATOM 3941 O O . ILE A 1 498 ? 13.288 27.960 24.687 1.00 78.69 498 ILE A O 1
ATOM 3945 N N . GLY A 1 499 ? 11.563 29.058 23.757 1.00 76.69 499 GLY A N 1
ATOM 3946 C CA . GLY A 1 499 ? 11.805 30.328 24.452 1.00 76.69 499 GLY A CA 1
ATOM 3947 C C . GLY A 1 499 ? 11.663 30.235 25.977 1.00 76.69 499 GLY A C 1
ATOM 3948 O O . GLY A 1 499 ? 12.507 30.742 26.717 1.00 76.69 499 GLY A O 1
ATOM 3949 N N . VAL A 1 500 ? 10.639 29.531 26.468 1.00 77.19 500 VAL A N 1
ATOM 3950 C CA . VAL A 1 500 ? 10.405 29.311 27.909 1.00 77.19 500 VAL A CA 1
ATOM 3951 C C . VAL A 1 500 ? 11.486 28.422 28.524 1.00 77.19 500 VAL A C 1
ATOM 3953 O O . VAL A 1 500 ? 11.978 28.710 29.619 1.00 77.19 500 VAL A O 1
ATOM 3956 N N . TRP A 1 501 ? 11.884 27.357 27.823 1.00 76.81 501 TRP A N 1
ATOM 3957 C CA . TRP A 1 501 ? 12.999 26.507 28.241 1.00 76.81 501 TRP A CA 1
ATOM 3958 C C . TRP A 1 501 ? 14.304 27.311 28.340 1.00 76.81 501 TRP A C 1
ATOM 3960 O O . TRP A 1 501 ? 15.023 27.212 29.338 1.00 76.81 501 TRP A O 1
ATOM 3970 N N . TRP A 1 502 ? 14.562 28.179 27.357 1.00 76.25 502 TRP A N 1
ATOM 3971 C CA . TRP A 1 502 ? 15.726 29.061 27.340 1.00 76.25 502 TRP A CA 1
ATOM 3972 C C . TRP A 1 502 ? 15.735 30.048 28.520 1.00 76.25 502 TRP A C 1
ATOM 3974 O O . TRP A 1 502 ? 16.750 30.162 29.209 1.00 76.25 502 TRP A O 1
ATOM 3984 N N . LEU A 1 503 ? 14.606 30.689 28.839 1.00 74.94 503 LEU A N 1
ATOM 3985 C CA . LEU A 1 503 ? 14.498 31.616 29.976 1.00 74.94 503 LEU A CA 1
ATOM 3986 C C . LEU A 1 503 ? 14.716 30.925 31.331 1.00 74.94 503 LEU A C 1
ATOM 3988 O O . LEU A 1 503 ? 15.500 31.407 32.145 1.00 74.94 503 LEU A O 1
ATOM 3992 N N . ARG A 1 504 ? 14.114 29.748 31.556 1.00 64.56 504 ARG A N 1
ATOM 3993 C CA . ARG A 1 504 ? 14.300 28.975 32.803 1.00 64.56 504 ARG A CA 1
ATOM 3994 C C . ARG A 1 504 ? 15.730 28.485 33.022 1.00 64.56 504 ARG A C 1
ATOM 3996 O O . ARG A 1 504 ? 16.126 28.226 34.156 1.00 64.56 504 ARG A O 1
ATOM 4003 N N . SER A 1 505 ? 16.506 28.349 31.951 1.00 66.19 505 SER A N 1
ATOM 4004 C CA . SER A 1 505 ? 17.900 27.910 32.028 1.00 66.19 505 SER A CA 1
ATOM 4005 C C . SER A 1 505 ? 18.887 29.017 32.450 1.00 66.19 505 SER A C 1
ATOM 4007 O O . SER A 1 505 ? 20.059 28.717 32.688 1.00 66.19 505 SER A O 1
ATOM 4009 N N . ARG A 1 506 ? 18.432 30.278 32.595 1.00 58.12 506 ARG A N 1
ATOM 4010 C CA . ARG A 1 506 ? 19.267 31.428 33.000 1.00 58.12 506 ARG A CA 1
ATOM 4011 C C . ARG A 1 506 ? 19.385 31.654 34.516 1.00 58.12 506 ARG A C 1
ATOM 4013 O O . ARG A 1 506 ? 20.448 32.087 34.948 1.00 58.12 506 ARG A O 1
ATOM 4020 N N . ASP A 1 507 ? 18.390 31.288 35.325 1.00 49.59 507 ASP A N 1
ATOM 4021 C CA . ASP A 1 507 ? 18.327 31.648 36.762 1.00 49.59 507 ASP A CA 1
ATOM 4022 C C . ASP A 1 507 ? 19.200 30.797 37.710 1.00 49.59 507 ASP A C 1
ATOM 4024 O O . ASP A 1 507 ? 19.061 30.858 38.931 1.00 49.59 507 ASP A O 1
ATOM 4028 N N . LYS A 1 508 ? 20.131 29.990 37.189 1.00 45.47 508 LYS A N 1
ATOM 4029 C CA . LYS A 1 508 ? 20.992 29.120 38.010 1.00 45.47 508 LYS A CA 1
ATOM 4030 C C . LYS A 1 508 ? 22.480 29.295 37.707 1.00 45.47 508 LYS A C 1
ATOM 4032 O O . LYS A 1 508 ? 23.074 28.391 37.125 1.00 45.47 508 LYS A O 1
ATOM 4037 N N . ARG A 1 509 ? 23.113 30.400 38.126 1.00 42.69 509 ARG A N 1
ATOM 4038 C CA . ARG A 1 509 ? 24.581 30.453 38.343 1.00 42.69 509 ARG A CA 1
ATOM 4039 C C . ARG A 1 509 ? 24.960 31.404 39.497 1.00 42.69 509 ARG A C 1
ATOM 4041 O O . ARG A 1 509 ? 24.485 32.535 39.490 1.00 42.69 509 ARG A O 1
ATOM 4048 N N . PRO A 1 510 ? 25.818 30.988 40.454 1.00 41.41 510 PRO A N 1
ATOM 4049 C CA . PRO A 1 510 ? 26.400 31.873 41.465 1.00 41.41 510 PRO A CA 1
ATOM 4050 C C . PRO A 1 510 ? 27.669 32.582 40.940 1.00 41.41 510 PRO A C 1
ATOM 4052 O O . PRO A 1 510 ? 28.213 32.170 39.910 1.00 41.41 510 PRO A O 1
ATOM 4055 N N . PRO A 1 511 ? 28.141 33.654 41.611 1.00 45.94 511 PRO A N 1
ATOM 4056 C CA . PRO A 1 511 ? 29.158 34.550 41.070 1.00 45.94 511 PRO A CA 1
ATOM 4057 C C . PRO A 1 511 ? 30.581 34.043 41.346 1.00 45.94 511 PRO A C 1
ATOM 4059 O O . PRO A 1 511 ? 30.848 33.425 42.376 1.00 45.94 511 PRO A O 1
ATOM 4062 N N . SER A 1 512 ? 31.509 34.355 40.443 1.00 29.98 512 SER A N 1
ATOM 4063 C CA . SER A 1 512 ? 32.945 34.082 40.587 1.00 29.98 512 SER A CA 1
ATOM 4064 C C . SER A 1 512 ? 33.783 35.358 40.402 1.00 29.98 512 SER A C 1
ATOM 4066 O O . SER A 1 512 ? 33.323 36.287 39.733 1.00 29.98 512 SER A O 1
ATOM 4068 N N . PRO A 1 513 ? 34.984 35.429 41.015 1.00 39.22 513 PRO A N 1
ATOM 4069 C CA . PRO A 1 513 ? 35.581 36.670 41.496 1.00 39.22 513 PRO A CA 1
ATOM 4070 C C . PRO A 1 513 ? 36.643 37.284 40.573 1.00 39.22 513 PRO A C 1
ATOM 4072 O O . PRO A 1 513 ? 37.115 36.687 39.610 1.00 39.22 513 PRO A O 1
ATOM 4075 N N . GLN A 1 514 ? 36.976 38.520 40.945 1.00 35.31 514 GLN A N 1
ATOM 4076 C CA . GLN A 1 514 ? 37.906 39.495 40.371 1.00 35.31 514 GLN A CA 1
ATOM 4077 C C . GLN A 1 514 ? 39.384 39.056 40.369 1.00 35.31 514 GLN A C 1
ATOM 4079 O O . GLN A 1 514 ? 39.796 38.318 41.257 1.00 35.31 514 GLN A O 1
ATOM 4084 N N . LEU A 1 515 ? 40.188 39.608 39.443 1.00 33.81 515 LEU A N 1
ATOM 4085 C CA . LEU A 1 515 ? 41.270 40.605 39.671 1.00 33.81 515 LEU A CA 1
ATOM 4086 C C . LEU A 1 515 ? 42.199 40.671 38.424 1.00 33.81 515 LEU A C 1
ATOM 4088 O O . LEU A 1 515 ? 42.668 39.638 37.969 1.00 33.81 515 LEU A O 1
ATOM 4092 N N . GLN A 1 516 ? 42.274 41.815 37.713 1.00 31.95 516 GLN A N 1
ATOM 4093 C CA . GLN A 1 516 ? 43.284 42.912 37.795 1.00 31.95 516 GLN A CA 1
ATOM 4094 C C . GLN A 1 516 ? 44.572 42.624 36.968 1.00 31.95 516 GLN A C 1
ATOM 4096 O O . GLN A 1 516 ? 45.058 41.509 37.015 1.00 31.95 516 GLN A O 1
ATOM 4101 N N . HIS A 1 517 ? 45.218 43.523 36.199 1.00 33.25 517 HIS A N 1
ATOM 4102 C CA . HIS A 1 517 ? 45.194 44.994 36.060 1.00 33.25 517 HIS A CA 1
ATOM 4103 C C . HIS A 1 517 ? 45.966 45.463 34.786 1.00 33.25 517 HIS A C 1
ATOM 4105 O O . HIS A 1 517 ? 47.028 44.913 34.520 1.00 33.25 517 HIS A O 1
ATOM 4111 N N . GLY A 1 518 ? 45.475 46.535 34.125 1.00 29.80 518 GLY A N 1
ATOM 4112 C CA . GLY A 1 518 ? 46.222 47.695 33.547 1.00 29.80 518 GLY A CA 1
ATOM 4113 C C . GLY A 1 518 ? 47.096 47.510 32.284 1.00 29.80 518 GLY A C 1
ATOM 4114 O O . GLY A 1 518 ? 47.804 46.524 32.184 1.00 29.80 518 GLY A O 1
ATOM 4115 N N . THR A 1 519 ? 47.172 48.403 31.278 1.00 29.41 519 THR A N 1
ATOM 4116 C CA . THR A 1 519 ? 46.986 49.875 31.221 1.00 29.41 519 THR A CA 1
ATOM 4117 C C . THR A 1 519 ? 46.816 50.343 29.741 1.00 29.41 519 THR A C 1
ATOM 4119 O O . THR A 1 519 ? 47.309 49.690 28.828 1.00 29.41 519 THR A O 1
ATOM 4122 N N . ILE A 1 520 ? 46.119 51.470 29.519 1.00 30.47 520 ILE A N 1
ATOM 4123 C CA . ILE A 1 520 ? 45.670 52.159 28.261 1.00 30.47 520 ILE A CA 1
ATOM 4124 C C . ILE A 1 520 ? 46.554 53.452 28.111 1.00 30.47 520 ILE A C 1
ATOM 4126 O O . ILE A 1 520 ? 47.008 53.879 29.181 1.00 30.47 520 ILE A O 1
ATOM 4130 N N . PRO A 1 521 ? 46.809 54.147 26.943 1.00 40.38 521 PRO A N 1
ATOM 4131 C CA . PRO A 1 521 ? 45.715 54.788 26.181 1.00 40.38 521 PRO A CA 1
ATOM 4132 C C . PRO A 1 521 ? 45.825 55.306 24.698 1.00 40.38 521 PRO A C 1
ATOM 4134 O O . PRO A 1 521 ? 46.903 55.471 24.147 1.00 40.38 521 PRO A O 1
ATOM 4137 N N . TYR A 1 522 ? 44.626 55.640 24.150 1.00 26.09 522 TYR A N 1
ATOM 4138 C CA . TYR A 1 522 ? 44.173 56.497 22.997 1.00 26.09 522 TYR A CA 1
ATOM 4139 C C . TYR A 1 522 ? 44.495 56.105 21.517 1.00 26.09 522 TYR A C 1
ATOM 4141 O O . TYR A 1 522 ? 45.658 55.998 21.162 1.00 26.09 522 TYR A O 1
ATOM 4149 N N . ARG A 1 523 ? 43.521 55.728 20.641 1.00 25.50 523 ARG A N 1
ATOM 4150 C CA . ARG A 1 523 ? 42.448 56.438 19.834 1.00 25.50 523 ARG A CA 1
ATOM 4151 C C . ARG A 1 523 ? 43.003 57.004 18.491 1.00 25.50 523 ARG A C 1
ATOM 4153 O O . ARG A 1 523 ? 43.949 57.768 18.552 1.00 25.50 523 ARG A O 1
ATOM 4160 N N . VAL A 1 524 ? 42.530 56.674 17.271 1.00 25.95 524 VAL A N 1
ATOM 4161 C CA . VAL A 1 524 ? 41.220 56.964 16.619 1.00 25.95 524 VAL A CA 1
ATOM 4162 C C . VAL A 1 524 ? 41.052 56.172 15.282 1.00 25.95 524 VAL A C 1
ATOM 4164 O O . VAL A 1 524 ? 41.988 56.100 14.500 1.00 25.95 524 VAL A O 1
ATOM 4167 N N . GLU A 1 525 ? 39.831 55.646 15.081 1.00 26.61 525 GLU A N 1
ATOM 4168 C CA . GLU A 1 525 ? 39.009 55.356 13.869 1.00 26.61 525 GLU A CA 1
ATOM 4169 C C . GLU A 1 525 ? 39.410 54.492 12.639 1.00 26.61 525 GLU A C 1
ATOM 4171 O O . GLU A 1 525 ? 40.300 54.813 11.863 1.00 26.61 525 GLU A O 1
ATOM 4176 N N . VAL A 1 526 ? 38.484 53.536 12.409 1.00 28.89 526 VAL A N 1
ATOM 4177 C CA . VAL A 1 526 ? 37.880 52.982 11.172 1.00 28.89 526 VAL A CA 1
ATOM 4178 C C . VAL A 1 526 ? 38.565 51.818 10.424 1.00 28.89 526 VAL A C 1
ATOM 4180 O O . VAL A 1 526 ? 39.713 51.875 10.014 1.00 28.89 526 VAL A O 1
ATOM 4183 N N . GLU A 1 527 ? 37.703 50.816 10.184 1.00 25.23 527 GLU A N 1
ATOM 4184 C CA . GLU A 1 527 ? 37.651 49.796 9.120 1.00 25.23 527 GLU A CA 1
ATOM 4185 C C . GLU A 1 527 ? 38.013 48.322 9.408 1.00 25.23 527 GLU A C 1
ATOM 4187 O O . GLU A 1 527 ? 39.101 47.960 9.830 1.00 25.23 527 GLU A O 1
ATOM 4192 N N . MET A 1 528 ? 37.016 47.490 9.074 1.00 24.70 528 MET A N 1
ATOM 4193 C CA . MET A 1 528 ? 37.016 46.079 8.677 1.00 24.70 528 MET A CA 1
ATOM 4194 C C . MET A 1 528 ? 37.626 44.975 9.572 1.00 24.70 528 MET A C 1
ATOM 4196 O O . MET A 1 528 ? 38.827 44.800 9.717 1.00 24.70 528 MET A O 1
ATOM 4200 N N . THR A 1 529 ? 36.711 44.049 9.894 1.00 25.92 529 THR A N 1
ATOM 4201 C CA . THR A 1 529 ? 36.821 42.578 9.803 1.00 25.92 529 THR A CA 1
ATOM 4202 C C . THR A 1 529 ? 37.399 41.730 10.945 1.00 25.92 529 THR A C 1
ATOM 4204 O O . THR A 1 529 ? 38.488 41.936 11.456 1.00 25.92 529 THR A O 1
ATOM 4207 N N . GLU A 1 530 ? 36.633 40.653 11.167 1.00 27.28 530 GLU A N 1
ATOM 4208 C CA . GLU A 1 530 ? 37.001 39.294 11.580 1.00 27.28 530 GLU A CA 1
ATOM 4209 C C . GLU A 1 530 ? 37.023 38.871 13.069 1.00 27.28 530 GLU A C 1
ATOM 4211 O O . GLU A 1 530 ? 37.873 39.239 13.869 1.00 27.28 530 GLU A O 1
ATOM 4216 N N . ARG A 1 531 ? 36.136 37.883 13.300 1.00 26.91 531 ARG A N 1
ATOM 4217 C CA . ARG A 1 531 ? 36.257 36.659 14.118 1.00 26.91 531 ARG A CA 1
ATOM 4218 C C . ARG A 1 531 ? 35.871 36.705 15.598 1.00 26.91 531 ARG A C 1
ATOM 4220 O O . ARG A 1 531 ? 36.636 37.050 16.488 1.00 26.91 531 ARG A O 1
ATOM 4227 N N . ALA A 1 532 ? 34.683 36.148 15.832 1.00 28.08 532 ALA A N 1
ATOM 4228 C CA . ALA A 1 532 ? 34.258 35.535 17.082 1.00 28.08 532 ALA A CA 1
ATOM 4229 C C . ALA A 1 532 ? 34.896 34.141 17.269 1.00 28.08 532 ALA A C 1
ATOM 4231 O O . ALA A 1 532 ? 35.017 33.404 16.285 1.00 28.08 532 ALA A O 1
ATOM 4232 N N . PRO A 1 533 ? 35.215 33.716 18.507 1.00 37.59 533 PRO A N 1
ATOM 4233 C CA . PRO A 1 533 ? 35.455 32.320 18.812 1.00 37.59 533 PRO A CA 1
ATOM 4234 C C . PRO A 1 533 ? 34.168 31.632 19.292 1.00 37.59 533 PRO A C 1
ATOM 4236 O O . PRO A 1 533 ? 33.472 32.060 20.213 1.00 37.59 533 PRO A O 1
ATOM 4239 N N . THR A 1 534 ? 33.893 30.519 18.626 1.00 43.34 534 THR A N 1
ATOM 4240 C CA . THR A 1 534 ? 33.209 29.316 19.109 1.00 43.34 534 THR A CA 1
ATOM 4241 C C . THR A 1 534 ? 33.471 29.018 20.589 1.00 43.34 534 THR A C 1
ATOM 4243 O O . THR A 1 534 ? 34.625 29.073 20.999 1.00 43.34 534 THR A O 1
ATOM 4246 N N . ASN A 1 535 ? 32.425 28.653 21.358 1.00 44.47 535 ASN A N 1
ATOM 4247 C CA . ASN A 1 535 ? 32.423 27.501 22.299 1.00 44.47 535 ASN A CA 1
ATOM 4248 C C . ASN A 1 535 ? 31.158 27.389 23.187 1.00 44.47 535 ASN A C 1
ATOM 4250 O O . ASN A 1 535 ? 31.239 27.233 24.403 1.00 44.47 535 ASN A O 1
ATOM 4254 N N . TYR A 1 536 ? 29.960 27.384 22.588 1.00 34.03 536 TYR A N 1
ATOM 4255 C CA . TYR A 1 536 ? 28.726 26.963 23.288 1.00 34.03 536 TYR A CA 1
ATOM 4256 C C . TYR A 1 536 ? 28.358 25.488 23.010 1.00 34.03 536 TYR A C 1
ATOM 4258 O O . TYR A 1 536 ? 27.724 24.817 23.825 1.00 34.03 536 TYR A O 1
ATOM 4266 N N . VAL A 1 537 ? 28.813 24.946 21.876 1.00 37.31 537 VAL A N 1
ATOM 4267 C CA . VAL A 1 537 ? 28.409 23.622 21.372 1.00 37.31 537 VAL A CA 1
ATOM 4268 C C . VAL A 1 537 ? 29.125 22.469 22.092 1.00 37.31 537 VAL A C 1
ATOM 4270 O O . VAL A 1 537 ? 28.533 21.409 22.301 1.00 37.31 537 VAL A O 1
ATOM 4273 N N . GLU A 1 538 ? 30.361 22.663 22.559 1.00 35.47 538 GLU A N 1
ATOM 4274 C CA . GLU A 1 538 ? 31.119 21.591 23.224 1.00 35.47 538 GLU A CA 1
ATOM 4275 C C . GLU A 1 538 ? 30.630 21.292 24.651 1.00 35.47 538 GLU A C 1
ATOM 4277 O O . GLU A 1 538 ? 30.579 20.128 25.058 1.00 35.47 538 GLU A O 1
ATOM 4282 N N . HIS A 1 539 ? 30.166 22.303 25.393 1.00 35.47 539 HIS A N 1
ATOM 4283 C CA . HIS A 1 539 ? 29.712 22.121 26.777 1.00 35.47 539 HIS A CA 1
ATOM 4284 C C . HIS A 1 539 ? 28.358 21.389 26.863 1.00 35.47 539 HIS A C 1
ATOM 4286 O O . HIS A 1 539 ? 28.167 20.515 27.711 1.00 35.47 539 HIS A O 1
ATOM 4292 N N . SER A 1 540 ? 27.443 21.654 25.920 1.00 38.28 540 SER A N 1
ATOM 4293 C CA . SER A 1 540 ? 26.151 20.952 25.820 1.00 38.28 540 SER A CA 1
ATOM 4294 C C . SER A 1 540 ? 26.315 19.481 25.396 1.00 38.28 540 SER A C 1
ATOM 4296 O O . SER A 1 540 ? 25.610 18.593 25.887 1.00 38.28 540 SER A O 1
ATOM 4298 N N . ARG A 1 541 ? 27.316 19.188 24.551 1.00 39.75 541 ARG A N 1
ATOM 4299 C CA . ARG A 1 541 ? 27.657 17.819 24.124 1.00 39.75 541 ARG A CA 1
ATOM 4300 C C . ARG A 1 541 ? 28.291 16.988 25.245 1.00 39.75 541 ARG A C 1
ATOM 4302 O O . ARG A 1 541 ? 28.053 15.782 25.304 1.00 39.75 541 ARG A O 1
ATOM 4309 N N . HIS A 1 542 ? 29.060 17.607 26.143 1.00 38.62 542 HIS A N 1
ATOM 4310 C CA . HIS A 1 542 ? 29.674 16.919 27.284 1.00 38.62 542 HIS A CA 1
ATOM 4311 C C . HIS A 1 542 ? 28.648 16.558 28.375 1.00 38.62 542 HIS A C 1
ATOM 4313 O O . HIS A 1 542 ? 28.635 15.424 28.853 1.00 38.62 542 HIS A O 1
ATOM 4319 N N . LEU A 1 543 ? 27.723 17.469 28.698 1.00 40.72 543 LEU A N 1
ATOM 4320 C CA . LEU A 1 543 ? 26.685 17.234 29.710 1.00 40.72 543 LEU A CA 1
ATOM 4321 C C . LEU A 1 543 ? 25.675 16.152 29.283 1.00 40.72 543 LEU A C 1
ATOM 4323 O O . LEU A 1 543 ? 25.390 15.255 30.075 1.00 40.72 543 LEU A O 1
ATOM 4327 N N . ARG A 1 544 ? 25.250 16.128 28.007 1.00 43.16 544 ARG A N 1
ATOM 4328 C CA . ARG A 1 544 ? 24.395 15.048 27.460 1.00 43.16 544 ARG A CA 1
ATOM 4329 C C . ARG A 1 544 ? 25.067 13.672 27.481 1.00 43.16 544 ARG A C 1
ATOM 4331 O O . ARG A 1 544 ? 24.388 12.667 27.668 1.00 43.16 544 ARG A O 1
ATOM 4338 N N . ARG A 1 545 ? 26.396 13.602 27.329 1.00 39.09 545 ARG A N 1
ATOM 4339 C CA . ARG A 1 545 ? 27.148 12.337 27.439 1.00 39.09 545 ARG A CA 1
ATOM 4340 C C . ARG A 1 545 ? 27.204 11.813 28.875 1.00 39.09 545 ARG A C 1
ATOM 4342 O O . ARG A 1 545 ? 27.142 10.603 29.063 1.00 39.09 545 ARG A O 1
ATOM 4349 N N . ILE A 1 546 ? 27.288 12.695 29.873 1.00 38.38 546 ILE A N 1
ATOM 4350 C CA . ILE A 1 546 ? 27.287 12.317 31.298 1.00 38.38 546 ILE A CA 1
ATOM 4351 C C . ILE A 1 546 ? 25.889 11.863 31.748 1.00 38.38 546 ILE A C 1
ATOM 4353 O O . ILE A 1 546 ? 25.772 10.902 32.506 1.00 38.38 546 ILE A O 1
ATOM 4357 N N . GLU A 1 547 ? 24.834 12.499 31.239 1.00 40.81 547 GLU A N 1
ATOM 4358 C CA . GLU A 1 547 ? 23.437 12.157 31.536 1.00 40.81 547 GLU A CA 1
ATOM 4359 C C . GLU A 1 547 ? 23.027 10.808 30.915 1.00 40.81 547 GLU A C 1
ATOM 4361 O O . GLU A 1 547 ? 22.466 9.945 31.591 1.00 40.81 547 GLU A O 1
ATOM 4366 N N . LEU A 1 548 ? 23.427 10.557 29.663 1.00 37.69 548 LEU A N 1
ATOM 4367 C CA . LEU A 1 548 ? 23.201 9.277 28.980 1.00 37.69 548 LEU A CA 1
ATOM 4368 C C . LEU A 1 548 ? 24.060 8.134 29.553 1.00 37.69 548 LEU A C 1
ATOM 4370 O O . LEU A 1 548 ? 23.621 6.986 29.581 1.00 37.69 548 LEU A O 1
ATOM 4374 N N . ALA A 1 549 ? 25.256 8.430 30.076 1.00 34.56 549 ALA A N 1
ATOM 4375 C CA . ALA A 1 549 ? 26.095 7.452 30.777 1.00 34.56 549 ALA A CA 1
ATOM 4376 C C . ALA A 1 549 ? 25.607 7.121 32.203 1.00 34.56 549 ALA A C 1
ATOM 4378 O O . ALA A 1 549 ? 26.049 6.116 32.769 1.00 34.56 549 ALA A O 1
ATOM 4379 N N . LYS A 1 550 ? 24.722 7.947 32.784 1.00 37.25 550 LYS A N 1
ATOM 4380 C CA . LYS A 1 550 ? 23.964 7.624 34.004 1.00 37.25 550 LYS A CA 1
ATOM 4381 C C . LYS A 1 550 ? 22.768 6.722 33.681 1.00 37.25 550 LYS A C 1
ATOM 4383 O O . LYS A 1 550 ? 22.654 5.664 34.285 1.00 37.25 550 LYS A O 1
ATOM 4388 N N . LEU A 1 551 ? 21.989 7.047 32.646 1.00 40.06 551 LEU A N 1
ATOM 4389 C CA . LEU A 1 551 ? 20.868 6.218 32.162 1.00 40.06 551 LEU A CA 1
ATOM 4390 C C . LEU A 1 551 ? 21.291 4.821 31.668 1.00 40.06 551 LEU A C 1
ATOM 4392 O O . LEU A 1 551 ? 20.528 3.874 31.786 1.00 40.06 551 LEU A O 1
ATOM 4396 N N . ALA A 1 552 ? 22.512 4.667 31.148 1.00 35.16 552 ALA A N 1
ATOM 4397 C CA . ALA A 1 552 ? 23.046 3.366 30.730 1.00 35.16 552 ALA A CA 1
ATOM 4398 C C . ALA A 1 552 ? 23.623 2.517 31.884 1.00 35.16 552 ALA A C 1
ATOM 4400 O O . ALA A 1 552 ? 23.931 1.340 31.682 1.00 35.16 552 ALA A O 1
ATOM 4401 N N . ARG A 1 553 ? 23.829 3.107 33.072 1.00 33.56 553 ARG A N 1
ATOM 4402 C CA . ARG A 1 553 ? 24.356 2.405 34.255 1.00 33.56 553 ARG A CA 1
ATOM 4403 C C . ARG A 1 553 ? 23.241 1.787 35.101 1.00 33.56 553 ARG A C 1
ATOM 4405 O O . ARG A 1 553 ? 23.460 0.721 35.672 1.00 33.56 553 ARG A O 1
ATOM 4412 N N . ASP A 1 554 ? 22.056 2.385 35.070 1.00 35.00 554 ASP A N 1
ATOM 4413 C CA . ASP A 1 554 ? 20.862 1.896 35.754 1.00 35.00 554 ASP A CA 1
ATOM 4414 C C . ASP A 1 554 ? 20.013 1.081 34.764 1.00 35.00 554 ASP A C 1
ATOM 4416 O O . ASP A 1 554 ? 19.277 1.602 33.930 1.00 35.00 554 ASP A O 1
ATOM 4420 N N . ARG A 1 555 ? 20.208 -0.239 34.782 1.00 37.50 555 ARG A N 1
ATOM 4421 C CA . ARG A 1 555 ? 19.547 -1.201 33.888 1.00 37.50 555 ARG A CA 1
ATOM 4422 C C . ARG A 1 555 ? 18.023 -1.212 34.093 1.00 37.50 555 ARG A C 1
ATOM 4424 O O . ARG A 1 555 ? 17.610 -1.535 35.199 1.00 37.50 555 ARG A O 1
ATOM 4431 N N . GLN A 1 556 ? 17.243 -0.977 33.024 1.00 32.91 556 GLN A N 1
ATOM 4432 C CA . GLN A 1 556 ? 15.966 -1.645 32.643 1.00 32.91 556 GLN A CA 1
ATOM 4433 C C . GLN A 1 556 ? 15.174 -0.829 31.587 1.00 32.91 556 GLN A C 1
ATOM 4435 O O . GLN A 1 556 ? 14.061 -0.376 31.834 1.00 32.91 556 GLN A O 1
ATOM 4440 N N . ALA A 1 557 ? 15.722 -0.624 30.385 1.00 29.23 557 ALA A N 1
ATOM 4441 C CA . ALA A 1 557 ? 14.951 -0.050 29.275 1.00 29.23 557 ALA A CA 1
ATOM 4442 C C . ALA A 1 557 ? 15.196 -0.841 27.987 1.00 29.23 557 ALA A C 1
ATOM 4444 O O . ALA A 1 557 ? 16.310 -0.850 27.463 1.00 29.23 557 ALA A O 1
ATOM 4445 N N . ASP A 1 558 ? 14.143 -1.501 27.510 1.00 27.61 558 ASP A N 1
ATOM 4446 C CA . ASP A 1 558 ? 14.090 -2.211 26.236 1.00 27.61 558 ASP A CA 1
ATOM 4447 C C . ASP A 1 558 ? 13.582 -1.231 25.165 1.00 27.61 558 ASP A C 1
ATOM 4449 O O . ASP A 1 558 ? 12.457 -0.730 25.240 1.00 27.61 558 ASP A O 1
ATOM 4453 N N . VAL A 1 559 ? 14.449 -0.846 24.225 1.00 27.00 559 VAL A N 1
ATOM 4454 C CA . VAL A 1 559 ? 14.201 0.260 23.287 1.00 27.00 559 VAL A CA 1
ATOM 4455 C C . VAL A 1 559 ? 14.147 -0.281 21.866 1.00 27.00 559 VAL A C 1
ATOM 4457 O O . VAL A 1 559 ? 15.178 -0.549 21.251 1.00 27.00 559 VAL A O 1
ATOM 4460 N N . SER A 1 560 ? 12.941 -0.369 21.306 1.00 24.06 560 SER A N 1
ATOM 4461 C CA . SER A 1 560 ? 12.736 -0.525 19.867 1.00 24.06 560 SER A CA 1
ATOM 4462 C C . SER A 1 560 ? 11.645 0.427 19.348 1.00 24.06 560 SER A C 1
ATOM 4464 O O . SER A 1 560 ? 10.535 0.487 19.869 1.00 24.06 560 SER A O 1
ATOM 4466 N N . ILE A 1 561 ? 12.013 1.142 18.274 1.00 23.61 561 ILE A N 1
ATOM 4467 C CA . ILE A 1 561 ? 11.238 2.046 17.397 1.00 23.61 561 ILE A CA 1
ATOM 4468 C C . ILE A 1 561 ? 11.169 3.532 17.821 1.00 23.61 561 ILE A C 1
ATOM 4470 O O . ILE A 1 561 ? 10.229 3.998 18.457 1.00 23.61 561 ILE A O 1
ATOM 4474 N N . VAL A 1 562 ? 12.147 4.301 17.323 1.00 24.22 562 VAL A N 1
ATOM 4475 C CA . VAL A 1 562 ? 12.059 5.746 17.048 1.00 24.22 562 VAL A CA 1
ATOM 4476 C C . VAL A 1 562 ? 12.378 5.944 15.566 1.00 24.22 562 VAL A C 1
ATOM 4478 O O . VAL A 1 562 ? 13.430 5.515 15.087 1.00 24.22 562 VAL A O 1
ATOM 4481 N N . VAL A 1 563 ? 11.465 6.587 14.837 1.00 24.95 563 VAL A N 1
ATOM 4482 C CA . VAL A 1 563 ? 11.731 7.155 13.513 1.00 24.95 563 VAL A CA 1
ATOM 4483 C C . VAL A 1 563 ? 12.748 8.284 13.697 1.00 24.95 563 VAL A C 1
ATOM 4485 O O . VAL A 1 563 ? 12.476 9.249 14.400 1.00 24.95 563 VAL A O 1
ATOM 4488 N N . GLY A 1 564 ? 13.924 8.136 13.085 1.00 24.55 564 GLY A N 1
ATOM 4489 C CA . GLY A 1 564 ? 14.881 9.222 12.871 1.00 24.55 564 GLY A CA 1
ATOM 4490 C C . GLY A 1 564 ? 15.680 9.701 14.086 1.00 24.55 564 GLY A C 1
ATOM 4491 O O . GLY A 1 564 ? 15.553 10.857 14.448 1.00 24.55 564 GLY A O 1
ATOM 4492 N N . LEU A 1 565 ? 16.567 8.873 14.655 1.00 23.12 565 LEU A N 1
ATOM 4493 C CA . LEU A 1 565 ? 17.772 9.314 15.389 1.00 23.12 565 LEU A CA 1
ATOM 4494 C C . LEU A 1 565 ? 18.830 8.188 15.370 1.00 23.12 565 LEU A C 1
ATOM 4496 O O . LEU A 1 565 ? 18.548 7.061 15.772 1.00 23.12 565 LEU A O 1
ATOM 4500 N N . SER A 1 566 ? 20.062 8.472 14.930 1.00 23.98 566 SER A N 1
ATOM 4501 C CA . SER A 1 566 ? 21.188 7.522 14.994 1.00 23.98 566 SER A CA 1
ATOM 4502 C C . SER A 1 566 ? 21.739 7.403 16.424 1.00 23.98 566 SER A C 1
ATOM 4504 O O . SER A 1 566 ? 22.005 8.431 17.048 1.00 23.98 566 SER A O 1
ATOM 4506 N N . TRP A 1 567 ? 21.993 6.188 16.924 1.00 23.56 567 TRP A N 1
ATOM 4507 C CA . TRP A 1 567 ? 22.650 5.942 18.222 1.00 23.56 567 TRP A CA 1
ATOM 4508 C C . TRP A 1 567 ? 23.983 5.186 18.071 1.00 23.56 567 TRP A C 1
ATOM 4510 O O . TRP A 1 567 ? 24.193 4.457 17.103 1.00 23.56 567 TRP A O 1
ATOM 4520 N N . ARG A 1 568 ? 24.901 5.364 19.038 1.00 26.84 568 ARG A N 1
ATOM 4521 C CA . ARG A 1 568 ? 26.244 4.745 19.086 1.00 26.84 568 ARG A CA 1
ATOM 4522 C C . ARG A 1 568 ? 26.443 4.049 20.436 1.00 26.84 568 ARG A C 1
ATOM 4524 O O . ARG A 1 568 ? 26.347 4.712 21.466 1.00 26.84 568 ARG A O 1
ATOM 4531 N N . LEU A 1 569 ? 26.782 2.757 20.447 1.00 25.55 569 LEU A N 1
ATOM 4532 C CA . LEU A 1 569 ? 27.135 2.023 21.670 1.00 25.55 569 LEU A CA 1
ATOM 4533 C C . LEU A 1 569 ? 28.499 1.330 21.497 1.00 25.55 569 LEU A C 1
ATOM 4535 O O . LEU A 1 569 ? 28.722 0.626 20.521 1.00 25.55 569 LEU A O 1
ATOM 4539 N N . ARG A 1 570 ? 29.423 1.548 22.445 1.00 25.22 570 ARG A N 1
ATOM 4540 C CA . ARG A 1 570 ? 30.737 0.865 22.563 1.00 25.22 570 ARG A CA 1
ATOM 4541 C C . ARG A 1 570 ? 31.544 0.725 21.258 1.00 25.22 570 ARG A C 1
ATOM 4543 O O . ARG A 1 570 ? 32.001 -0.355 20.892 1.00 25.22 570 ARG A O 1
ATOM 4550 N N . GLY A 1 571 ? 31.760 1.847 20.575 1.00 28.97 571 GLY A N 1
ATOM 4551 C CA . GLY A 1 571 ? 32.737 1.936 19.484 1.00 28.97 571 GLY A CA 1
ATOM 4552 C C . GLY A 1 571 ? 32.350 1.247 18.172 1.00 28.97 571 GLY A C 1
ATOM 4553 O O . GLY A 1 571 ? 33.131 1.318 17.234 1.00 28.97 571 GLY A O 1
ATOM 4554 N N . HIS A 1 572 ? 31.157 0.653 18.068 1.00 25.70 572 HIS A N 1
ATOM 4555 C CA . HIS A 1 572 ? 30.646 0.067 16.828 1.00 25.70 572 HIS A CA 1
ATOM 4556 C C . HIS A 1 572 ? 29.313 0.730 16.458 1.00 25.70 572 HIS A C 1
ATOM 4558 O O . HIS A 1 572 ? 28.450 0.953 17.309 1.00 25.70 572 HIS A O 1
ATOM 4564 N N . GLN A 1 573 ? 29.172 1.115 15.191 1.00 27.08 573 GLN A N 1
ATOM 4565 C CA . GLN A 1 573 ? 28.004 1.808 14.653 1.00 27.08 573 GLN A CA 1
ATOM 4566 C C . GLN A 1 573 ? 27.208 0.810 13.806 1.00 27.08 573 GLN A C 1
ATOM 4568 O O . GLN A 1 573 ? 27.719 0.320 12.806 1.00 27.08 573 GLN A O 1
ATOM 4573 N N . ALA A 1 574 ? 25.985 0.473 14.219 1.00 23.72 574 ALA A N 1
ATOM 4574 C CA . ALA A 1 574 ? 25.094 -0.396 13.453 1.00 23.72 574 ALA A CA 1
ATOM 4575 C C . ALA A 1 574 ? 24.013 0.452 12.768 1.00 23.72 574 ALA A C 1
ATOM 4577 O O . ALA A 1 574 ? 23.249 1.149 13.434 1.00 23.72 574 ALA A O 1
ATOM 4578 N N . HIS A 1 575 ? 23.962 0.397 11.437 1.00 24.33 575 HIS A N 1
ATOM 4579 C CA . HIS A 1 575 ? 22.877 0.962 10.637 1.00 24.33 575 HIS A CA 1
ATOM 4580 C C . HIS A 1 575 ? 21.684 0.007 10.620 1.00 24.33 575 HIS A C 1
ATOM 4582 O O . HIS A 1 575 ? 21.811 -1.135 10.178 1.00 24.33 575 HIS A O 1
ATOM 4588 N N . VAL A 1 576 ? 20.516 0.484 11.054 1.00 23.16 576 VAL A N 1
ATOM 4589 C CA . VAL A 1 576 ? 19.242 -0.173 10.743 1.00 23.16 576 VAL A CA 1
ATOM 4590 C C . VAL A 1 576 ? 18.783 0.355 9.390 1.00 23.16 576 VAL A C 1
ATOM 4592 O O . VAL A 1 576 ? 18.486 1.534 9.223 1.00 23.16 576 VAL A O 1
ATOM 4595 N N . ASP A 1 577 ? 18.811 -0.541 8.418 1.00 24.67 577 ASP A N 1
ATOM 4596 C CA . ASP A 1 577 ? 18.641 -0.279 6.998 1.00 24.67 577 ASP A CA 1
ATOM 4597 C C . ASP A 1 577 ? 17.189 -0.602 6.601 1.00 24.67 577 ASP A C 1
ATOM 4599 O O . ASP A 1 577 ? 16.807 -1.776 6.534 1.00 24.67 577 ASP A O 1
ATOM 4603 N N . TYR A 1 578 ? 16.357 0.427 6.400 1.00 24.59 578 TYR A N 1
ATOM 4604 C CA . TYR A 1 578 ? 14.971 0.285 5.934 1.00 24.59 578 TYR A CA 1
ATOM 4605 C C . TYR A 1 578 ? 14.968 -0.061 4.438 1.00 24.59 578 TYR A C 1
ATOM 4607 O O . TYR A 1 578 ? 14.896 0.806 3.573 1.00 24.59 578 TYR A O 1
ATOM 4615 N N . THR A 1 579 ? 15.048 -1.357 4.138 1.00 23.19 579 THR A N 1
ATOM 4616 C CA . THR A 1 579 ? 14.846 -1.907 2.791 1.00 23.19 579 THR A CA 1
ATOM 4617 C C . THR A 1 579 ? 13.407 -2.406 2.660 1.00 23.19 579 THR A C 1
ATOM 4619 O O . THR A 1 579 ? 12.880 -3.056 3.560 1.00 23.19 579 THR A O 1
ATOM 4622 N N . GLY A 1 580 ? 12.746 -2.061 1.554 1.00 24.00 580 GLY A N 1
ATOM 4623 C CA . GLY A 1 580 ? 11.348 -2.403 1.294 1.00 24.00 580 GLY A CA 1
ATOM 4624 C C . GLY A 1 580 ? 11.062 -3.910 1.298 1.00 24.00 580 GLY A C 1
ATOM 4625 O O . GLY A 1 580 ? 11.803 -4.705 0.714 1.00 24.00 580 GLY A O 1
ATOM 4626 N N . GLY A 1 581 ? 9.928 -4.253 1.916 1.00 21.88 581 GLY A N 1
ATOM 4627 C CA . GLY A 1 581 ? 9.368 -5.596 2.064 1.00 21.88 581 GLY A CA 1
ATOM 4628 C C . GLY A 1 581 ? 9.571 -6.140 3.477 1.00 21.88 581 GLY A C 1
ATOM 4629 O O . GLY A 1 581 ? 10.677 -6.550 3.817 1.00 21.88 581 GLY A O 1
ATOM 4630 N N . LEU A 1 582 ? 8.507 -6.178 4.289 1.00 25.08 582 LEU A N 1
ATOM 4631 C CA . LEU A 1 582 ? 8.508 -6.912 5.558 1.00 25.08 582 LEU A CA 1
ATOM 4632 C C . LEU A 1 582 ? 8.915 -8.378 5.291 1.00 25.08 582 LEU A C 1
ATOM 4634 O O . LEU A 1 582 ? 8.161 -9.143 4.691 1.00 25.08 582 LEU A O 1
ATOM 4638 N N . ASP A 1 583 ? 10.119 -8.766 5.714 1.00 28.86 583 ASP A N 1
ATOM 4639 C CA . ASP A 1 583 ? 10.582 -10.156 5.740 1.00 28.86 583 ASP A CA 1
ATOM 4640 C C . ASP A 1 583 ? 10.400 -10.710 7.159 1.00 28.86 583 ASP A C 1
ATOM 4642 O O . ASP A 1 583 ? 11.303 -10.655 8.001 1.00 28.86 583 ASP A O 1
ATOM 4646 N N . THR A 1 584 ? 9.200 -11.222 7.433 1.00 29.03 584 THR A N 1
ATOM 4647 C CA . THR A 1 584 ? 8.786 -11.801 8.723 1.00 29.03 584 THR A CA 1
ATOM 4648 C C . THR A 1 584 ? 9.695 -12.950 9.189 1.00 29.03 584 THR A C 1
ATOM 4650 O O . THR A 1 584 ? 9.848 -13.168 10.390 1.00 29.03 584 THR A O 1
ATOM 4653 N N . ALA A 1 585 ? 10.411 -13.618 8.274 1.00 30.14 585 ALA A N 1
ATOM 4654 C CA . ALA A 1 585 ? 11.334 -14.709 8.595 1.00 30.14 585 ALA A CA 1
ATOM 4655 C C . ALA A 1 585 ? 12.612 -14.244 9.324 1.00 30.14 585 ALA A C 1
ATOM 4657 O O . ALA A 1 585 ? 13.258 -15.027 10.025 1.00 30.14 585 ALA A O 1
ATOM 4658 N N . ARG A 1 586 ? 13.004 -12.969 9.180 1.00 30.08 586 ARG A N 1
ATOM 4659 C CA . ARG A 1 586 ? 14.187 -12.415 9.864 1.00 30.08 586 ARG A CA 1
ATOM 4660 C C . ARG A 1 586 ? 13.883 -12.032 11.312 1.00 30.08 586 ARG A C 1
ATOM 4662 O O . ARG A 1 586 ? 14.734 -12.241 12.168 1.00 30.08 586 ARG A O 1
ATOM 4669 N N . ILE A 1 587 ? 12.656 -11.584 11.579 1.00 31.91 587 ILE A N 1
ATOM 4670 C CA . ILE A 1 587 ? 12.139 -11.332 12.932 1.00 31.91 587 ILE A CA 1
ATOM 4671 C C . ILE A 1 587 ? 12.035 -12.662 13.700 1.00 31.91 587 ILE A C 1
ATOM 4673 O O . ILE A 1 587 ? 12.509 -12.761 14.828 1.00 31.91 587 ILE A O 1
ATOM 4677 N N . HIS A 1 588 ? 11.572 -13.725 13.034 1.00 30.27 588 HIS A N 1
ATOM 4678 C CA . HIS A 1 588 ? 11.464 -15.068 13.616 1.00 30.27 588 HIS A CA 1
ATOM 4679 C C . HIS A 1 588 ? 12.820 -15.690 14.010 1.00 30.27 588 HIS A C 1
ATOM 4681 O O . HIS A 1 588 ? 12.927 -16.378 15.023 1.00 30.27 588 HIS A O 1
ATOM 4687 N N . ARG A 1 589 ? 13.887 -15.429 13.237 1.00 34.97 589 ARG A N 1
ATOM 4688 C CA . ARG A 1 589 ? 15.249 -15.907 13.552 1.00 34.97 589 ARG A CA 1
ATOM 4689 C C . ARG A 1 589 ? 15.958 -15.084 14.622 1.00 34.97 589 ARG A C 1
ATOM 4691 O O . ARG A 1 589 ? 16.747 -15.641 15.377 1.00 34.97 589 ARG A O 1
ATOM 4698 N N . SER A 1 590 ? 15.680 -13.785 14.703 1.00 31.69 590 SER A N 1
ATOM 4699 C CA . SER A 1 590 ? 16.196 -12.943 15.785 1.00 31.69 590 SER A CA 1
ATOM 4700 C C . SER A 1 590 ? 15.559 -13.302 17.132 1.00 31.69 590 SER A C 1
ATOM 4702 O O . SER A 1 590 ? 16.270 -13.336 18.134 1.00 31.69 590 SER A O 1
ATOM 4704 N N . LEU A 1 591 ? 14.281 -13.698 17.143 1.00 32.12 591 LEU A N 1
ATOM 4705 C CA . LEU A 1 591 ? 13.608 -14.240 18.331 1.00 32.12 591 LEU A CA 1
ATOM 4706 C C . LEU A 1 591 ? 14.144 -15.628 18.729 1.00 32.12 591 LEU A C 1
ATOM 4708 O O . LEU A 1 591 ? 14.345 -15.889 19.911 1.00 32.12 591 LEU A O 1
ATOM 4712 N N . ALA A 1 592 ? 14.508 -16.475 17.759 1.00 34.41 592 ALA A N 1
ATOM 4713 C CA . ALA A 1 592 ? 15.144 -17.772 18.027 1.00 34.41 592 ALA A CA 1
ATOM 4714 C C . ALA A 1 592 ? 16.563 -17.670 18.630 1.00 34.41 592 ALA A C 1
ATOM 4716 O O . ALA A 1 592 ? 17.069 -18.642 19.184 1.00 34.41 592 ALA A O 1
ATOM 4717 N N . SER A 1 593 ? 17.217 -16.505 18.541 1.00 34.69 593 SER A N 1
ATOM 4718 C CA . SER A 1 593 ? 18.563 -16.281 19.094 1.00 34.69 593 SER A CA 1
ATOM 4719 C C . SER A 1 593 ? 18.585 -15.768 20.542 1.00 34.69 593 SER A C 1
ATOM 4721 O O . SER A 1 593 ? 19.667 -15.592 21.101 1.00 34.69 593 SER A O 1
ATOM 4723 N N . LEU A 1 594 ? 17.416 -15.547 21.160 1.00 28.22 594 LEU A N 1
ATOM 4724 C CA . LEU A 1 594 ? 17.287 -14.928 22.488 1.00 28.22 594 LEU A CA 1
ATOM 4725 C C . LEU A 1 594 ? 16.909 -15.891 23.631 1.00 28.22 594 LEU A C 1
ATOM 4727 O O . LEU A 1 594 ? 16.711 -15.441 24.755 1.00 28.22 594 LEU A O 1
ATOM 4731 N N . GLY A 1 595 ? 16.896 -17.209 23.408 1.00 29.19 595 GLY A N 1
ATOM 4732 C CA . GLY A 1 595 ? 16.662 -18.197 24.470 1.00 29.19 595 GLY A CA 1
ATOM 4733 C C . GLY A 1 595 ? 17.537 -19.435 24.307 1.00 29.19 595 GLY A C 1
ATOM 4734 O O . GLY A 1 595 ? 17.268 -20.286 23.466 1.00 29.19 595 GLY A O 1
ATOM 4735 N N . GLY A 1 596 ? 18.609 -19.532 25.093 1.00 34.22 596 GLY A N 1
ATOM 4736 C CA . GLY A 1 596 ? 19.549 -20.647 25.037 1.00 34.22 596 GLY A CA 1
ATOM 4737 C C . GLY A 1 596 ? 18.947 -21.965 25.521 1.00 34.22 596 GLY A C 1
ATOM 4738 O O . GLY A 1 596 ? 18.795 -22.155 26.721 1.00 34.22 596 GLY A O 1
ATOM 4739 N N . ILE A 1 597 ? 18.704 -22.905 24.603 1.00 27.69 597 ILE A N 1
ATOM 4740 C CA . ILE A 1 597 ? 18.640 -24.345 24.895 1.00 27.69 597 ILE A CA 1
ATOM 4741 C C . ILE A 1 597 ? 19.375 -25.103 23.775 1.00 27.69 597 ILE A C 1
ATOM 4743 O O . ILE A 1 597 ? 19.138 -24.905 22.586 1.00 27.69 597 ILE A O 1
ATOM 4747 N N . SER A 1 598 ? 20.329 -25.940 24.186 1.00 26.91 598 SER A N 1
ATOM 4748 C CA . SER A 1 598 ? 21.286 -26.670 23.348 1.00 26.91 598 SER A CA 1
ATOM 4749 C C . SER A 1 598 ? 20.649 -27.848 22.597 1.00 26.91 598 SER A C 1
ATOM 4751 O O . SER A 1 598 ? 20.168 -28.794 23.217 1.00 26.91 598 SER A O 1
ATOM 4753 N N . TRP A 1 599 ? 20.759 -27.855 21.266 1.00 25.11 599 TRP A N 1
ATOM 4754 C CA . TRP A 1 599 ? 20.305 -28.929 20.363 1.00 25.11 599 TRP A CA 1
ATOM 4755 C C . TRP A 1 599 ? 21.214 -30.179 20.320 1.00 25.11 599 TRP A C 1
ATOM 4757 O O . TRP A 1 599 ? 21.127 -30.996 19.408 1.00 25.11 599 TRP A O 1
ATOM 4767 N N . SER A 1 600 ? 22.069 -30.392 21.323 1.00 28.05 600 SER A N 1
ATOM 4768 C CA . SER A 1 600 ? 22.994 -31.537 21.377 1.00 28.05 600 SER A CA 1
ATOM 4769 C C . SER A 1 600 ? 22.401 -32.842 21.938 1.00 28.05 600 SER A C 1
ATOM 4771 O O . SER A 1 600 ? 23.141 -33.808 22.110 1.00 28.05 600 SER A O 1
ATOM 4773 N N . LYS A 1 601 ? 21.092 -32.915 22.234 1.00 28.70 601 LYS A N 1
ATOM 4774 C CA . LYS A 1 601 ? 20.503 -34.052 22.980 1.00 28.70 601 LYS A CA 1
ATOM 4775 C C . LYS A 1 601 ? 19.366 -34.844 22.319 1.00 28.70 601 LYS A C 1
ATOM 4777 O O . LYS A 1 601 ? 18.859 -35.754 22.963 1.00 28.70 601 LYS A O 1
ATOM 4782 N N . ALA A 1 602 ? 18.996 -34.603 21.061 1.00 26.33 602 ALA A N 1
ATOM 4783 C CA . ALA A 1 602 ? 17.871 -35.333 20.445 1.00 26.33 602 ALA A CA 1
ATOM 4784 C C . ALA A 1 602 ? 18.193 -36.065 19.127 1.00 26.33 602 ALA A C 1
ATOM 4786 O O . ALA A 1 602 ? 17.279 -36.413 18.388 1.00 26.33 602 ALA A O 1
ATOM 4787 N N . LEU A 1 603 ? 19.474 -36.328 18.831 1.00 24.28 603 LEU A N 1
ATOM 4788 C CA . LEU A 1 603 ? 19.886 -37.015 17.595 1.00 24.28 603 LEU A CA 1
ATOM 4789 C C . LEU A 1 603 ? 19.998 -38.563 17.638 1.00 24.28 603 LEU A C 1
ATOM 4791 O O . LEU A 1 603 ? 20.104 -39.143 16.563 1.00 24.28 603 LEU A O 1
ATOM 4795 N N . PRO A 1 604 ? 19.918 -39.301 18.763 1.00 23.83 604 PRO A N 1
ATOM 4796 C CA . PRO A 1 604 ? 19.929 -40.765 18.695 1.00 23.83 604 PRO A CA 1
ATOM 4797 C C . PRO A 1 604 ? 18.584 -41.386 19.095 1.00 23.83 604 PRO A C 1
ATOM 4799 O O . PRO A 1 604 ? 18.439 -41.907 20.196 1.00 23.83 604 PRO A O 1
ATOM 4802 N N . ARG A 1 605 ? 17.599 -41.360 18.187 1.00 23.94 605 ARG A N 1
ATOM 4803 C CA . ARG A 1 605 ? 16.451 -42.298 18.180 1.00 23.94 605 ARG A CA 1
ATOM 4804 C C . ARG A 1 605 ? 16.058 -42.737 16.765 1.00 23.94 605 ARG A C 1
ATOM 4806 O O . ARG A 1 605 ? 14.897 -42.989 16.466 1.00 23.94 605 ARG A O 1
ATOM 4813 N N . PHE A 1 606 ? 17.062 -42.883 15.907 1.00 21.73 606 PHE A N 1
ATOM 4814 C CA . PHE A 1 606 ? 16.985 -43.818 14.794 1.00 21.73 606 PHE A CA 1
ATOM 4815 C C . PHE A 1 606 ? 17.500 -45.182 15.282 1.00 21.73 606 PHE A C 1
ATOM 4817 O O . PHE A 1 606 ? 18.627 -45.264 15.764 1.00 21.73 606 PHE A O 1
ATOM 4824 N N . LEU A 1 607 ? 16.675 -46.216 15.061 1.00 23.50 607 LEU A N 1
ATOM 4825 C CA . LEU A 1 607 ? 16.978 -47.658 14.953 1.00 23.50 607 LEU A CA 1
ATOM 4826 C C . LEU A 1 607 ? 16.626 -48.582 16.138 1.00 23.50 607 LEU A C 1
ATOM 4828 O O . LEU A 1 607 ? 17.424 -48.780 17.047 1.00 23.50 607 LEU A O 1
ATOM 4832 N N . HIS A 1 608 ? 15.449 -49.220 16.027 1.00 23.17 608 HIS A N 1
ATOM 4833 C CA . HIS A 1 608 ? 15.165 -50.679 16.076 1.00 23.17 608 HIS A CA 1
ATOM 4834 C C . HIS A 1 608 ? 13.623 -50.862 16.006 1.00 23.17 608 HIS A C 1
ATOM 4836 O O . HIS A 1 608 ? 12.928 -50.042 16.587 1.00 23.17 608 HIS A O 1
ATOM 4842 N N . THR A 1 609 ? 12.960 -51.798 15.303 1.00 24.25 609 THR A N 1
ATOM 4843 C CA . THR A 1 609 ? 13.253 -53.121 14.691 1.00 24.25 609 THR A CA 1
ATOM 4844 C C . THR A 1 609 ? 12.075 -53.546 13.765 1.00 24.25 609 THR A C 1
ATOM 4846 O O . THR A 1 609 ? 10.967 -53.115 14.050 1.00 24.25 609 THR A O 1
ATOM 4849 N N . ARG A 1 610 ? 12.358 -54.373 12.723 1.00 24.48 610 ARG A N 1
ATOM 4850 C CA . ARG A 1 610 ? 11.619 -55.523 12.073 1.00 24.48 610 ARG A CA 1
ATOM 4851 C C . ARG A 1 610 ? 10.082 -55.668 12.176 1.00 24.48 610 ARG A C 1
ATOM 4853 O O . ARG A 1 610 ? 9.524 -55.275 13.183 1.00 24.48 610 ARG A O 1
ATOM 4860 N N . ASP A 1 611 ? 9.317 -56.327 11.292 1.00 25.67 611 ASP A N 1
ATOM 4861 C CA . ASP A 1 611 ? 9.422 -57.288 10.150 1.00 25.67 611 ASP A CA 1
ATOM 4862 C C . ASP A 1 611 ? 8.038 -57.180 9.414 1.00 25.67 611 ASP A C 1
ATOM 4864 O O . ASP A 1 611 ? 7.090 -56.695 10.029 1.00 25.67 611 ASP A O 1
ATOM 4868 N N . ASP A 1 612 ? 7.808 -57.388 8.109 1.00 25.77 612 ASP A N 1
ATOM 4869 C CA . ASP A 1 612 ? 7.695 -58.616 7.279 1.00 25.77 612 ASP A CA 1
ATOM 4870 C C . ASP A 1 612 ? 7.249 -58.110 5.867 1.00 25.77 612 ASP A C 1
ATOM 4872 O O . ASP A 1 612 ? 6.538 -57.112 5.791 1.00 25.77 612 ASP A O 1
ATOM 4876 N N . SER A 1 613 ? 7.520 -58.657 4.675 1.00 25.92 613 SER A N 1
ATOM 4877 C CA . SER A 1 613 ? 7.800 -60.021 4.217 1.00 25.92 613 SER A CA 1
ATOM 4878 C C . SER A 1 613 ? 8.241 -60.022 2.728 1.00 25.92 613 SER A C 1
ATOM 4880 O O . SER A 1 613 ? 7.823 -59.160 1.960 1.00 25.92 613 SER A O 1
ATOM 4882 N N . ALA A 1 614 ? 9.049 -61.043 2.378 1.00 26.62 614 ALA A N 1
ATOM 4883 C CA . ALA A 1 614 ? 9.284 -61.716 1.075 1.00 26.62 614 ALA A CA 1
ATOM 4884 C C . ALA A 1 614 ? 9.670 -60.860 -0.159 1.00 26.62 614 ALA A C 1
ATOM 4886 O O . ALA A 1 614 ? 8.922 -59.995 -0.583 1.00 26.62 614 ALA A O 1
ATOM 4887 N N . GLY A 1 615 ? 10.819 -61.024 -0.833 1.00 24.81 615 GLY A N 1
ATOM 4888 C CA . GLY A 1 615 ? 11.516 -62.223 -1.360 1.00 24.81 615 GLY A CA 1
ATOM 4889 C C . GLY A 1 615 ? 11.709 -61.950 -2.873 1.00 24.81 615 GLY A C 1
ATOM 4890 O O . GLY A 1 615 ? 10.820 -61.361 -3.465 1.00 24.81 615 GLY A O 1
ATOM 4891 N N . GLU A 1 616 ? 12.795 -62.174 -3.614 1.00 25.48 616 GLU A N 1
ATOM 4892 C CA . GLU A 1 616 ? 14.068 -62.911 -3.586 1.00 25.48 616 GLU A CA 1
ATOM 4893 C C . GLU A 1 616 ? 15.097 -62.032 -4.369 1.00 25.48 616 GLU A C 1
ATOM 4895 O O . GLU A 1 616 ? 14.706 -61.274 -5.250 1.00 25.48 616 GLU A O 1
ATOM 4900 N N . ARG A 1 617 ? 16.388 -61.878 -4.015 1.00 25.64 617 ARG A N 1
ATOM 4901 C CA . ARG A 1 617 ? 17.548 -62.785 -4.240 1.00 25.64 617 ARG A CA 1
ATOM 4902 C C . ARG A 1 617 ? 17.650 -63.276 -5.710 1.00 25.64 617 ARG A C 1
ATOM 4904 O O . ARG A 1 617 ? 16.699 -63.844 -6.200 1.00 25.64 617 ARG A O 1
ATOM 4911 N N . VAL A 1 618 ? 18.732 -63.164 -6.498 1.00 25.75 618 VAL A N 1
ATOM 4912 C CA . VAL A 1 618 ? 20.197 -63.003 -6.327 1.00 25.75 618 VAL A CA 1
ATOM 4913 C C . VAL A 1 618 ? 20.797 -62.534 -7.673 1.00 25.75 618 VAL A C 1
ATOM 4915 O O . VAL A 1 618 ? 20.329 -62.972 -8.717 1.00 25.75 618 VAL A O 1
ATOM 4918 N N . GLY A 1 619 ? 21.909 -61.781 -7.665 1.00 24.62 619 GLY A N 1
ATOM 4919 C CA . GLY A 1 619 ? 22.809 -61.719 -8.831 1.00 24.62 619 GLY A CA 1
ATOM 4920 C C . GLY A 1 619 ? 23.958 -60.711 -8.734 1.00 24.62 619 GLY A C 1
ATOM 4921 O O . GLY A 1 619 ? 23.832 -59.586 -9.193 1.00 24.62 619 GLY A O 1
ATOM 4922 N N . LYS A 1 620 ? 25.088 -61.114 -8.139 1.00 25.83 620 LYS A N 1
ATOM 4923 C CA . LYS A 1 620 ? 26.363 -60.367 -8.092 1.00 25.83 620 LYS A CA 1
ATOM 4924 C C . LYS A 1 620 ? 27.065 -60.324 -9.461 1.00 25.83 620 LYS A C 1
ATOM 4926 O O . LYS A 1 620 ? 27.159 -61.356 -10.114 1.00 25.83 620 LYS A O 1
ATOM 4931 N N . GLY A 1 621 ? 27.741 -59.211 -9.757 1.00 22.62 621 GLY A N 1
ATOM 4932 C CA . GLY A 1 621 ? 28.865 -59.132 -10.707 1.00 22.62 621 GLY A CA 1
ATOM 4933 C C . GLY A 1 621 ? 29.000 -57.719 -11.276 1.00 22.62 621 GLY A C 1
ATOM 4934 O O . GLY A 1 621 ? 28.110 -57.275 -11.976 1.00 22.62 621 GLY A O 1
ATOM 4935 N N . ARG A 1 622 ? 29.939 -56.901 -10.796 1.00 23.23 622 ARG A N 1
ATOM 4936 C CA . ARG A 1 622 ? 31.342 -56.761 -11.240 1.00 23.23 622 ARG A CA 1
ATOM 4937 C C . ARG A 1 622 ? 31.467 -55.537 -12.160 1.00 23.23 622 ARG A C 1
ATOM 4939 O O . ARG A 1 622 ? 30.715 -55.372 -13.105 1.00 23.23 622 ARG A O 1
ATOM 4946 N N . ILE A 1 623 ? 32.395 -54.681 -11.753 1.00 30.41 623 ILE A N 1
ATOM 4947 C CA . ILE A 1 623 ? 32.888 -53.459 -12.389 1.00 30.41 623 ILE A CA 1
ATOM 4948 C C . ILE A 1 623 ? 33.184 -53.720 -13.867 1.00 30.41 623 ILE A C 1
ATOM 4950 O O . ILE A 1 623 ? 33.832 -54.726 -14.132 1.00 30.41 623 ILE A O 1
ATOM 4954 N N . ASP A 1 624 ? 32.737 -52.829 -14.758 1.00 22.36 624 ASP A N 1
ATOM 4955 C CA . ASP A 1 624 ? 33.516 -52.307 -15.889 1.00 22.36 624 ASP A CA 1
ATOM 4956 C C . ASP A 1 624 ? 32.835 -51.073 -16.510 1.00 22.36 624 ASP A C 1
ATOM 4958 O O . ASP A 1 624 ? 31.647 -50.816 -16.318 1.00 22.36 624 ASP A O 1
ATOM 4962 N N . ALA A 1 625 ? 33.671 -50.259 -17.148 1.00 31.62 625 ALA A N 1
ATOM 4963 C CA . ALA A 1 625 ? 33.402 -48.938 -17.687 1.00 31.62 625 ALA A CA 1
ATOM 4964 C C . ALA A 1 625 ? 32.493 -48.935 -18.936 1.00 31.62 625 ALA A C 1
ATOM 4966 O O . ALA A 1 625 ? 32.347 -49.946 -19.611 1.00 31.62 625 ALA A O 1
ATOM 4967 N N . GLU A 1 626 ? 32.008 -47.727 -19.256 1.00 26.03 626 GLU A N 1
ATOM 4968 C CA . GLU A 1 626 ? 31.322 -47.272 -20.483 1.00 26.03 626 GLU A CA 1
ATOM 4969 C C . GLU A 1 626 ? 29.781 -47.173 -20.472 1.00 26.03 626 GLU A C 1
ATOM 4971 O O . GLU A 1 626 ? 29.057 -48.006 -19.938 1.00 26.03 626 GLU A O 1
ATOM 4976 N N . SER A 1 627 ? 29.313 -46.111 -21.150 1.00 23.75 627 SER A N 1
ATOM 4977 C CA . SER A 1 627 ? 27.935 -45.663 -21.438 1.00 23.75 627 SER A CA 1
ATOM 4978 C C . SER A 1 627 ? 27.228 -44.760 -20.405 1.00 23.75 627 SER A C 1
ATOM 4980 O O . SER A 1 627 ? 26.306 -45.146 -19.693 1.00 23.75 627 SER A O 1
ATOM 4982 N N . ALA A 1 628 ? 27.597 -43.473 -20.406 1.00 25.64 628 ALA A N 1
ATOM 4983 C CA . ALA A 1 628 ? 26.711 -42.404 -19.945 1.00 25.64 628 ALA A CA 1
ATOM 4984 C C . ALA A 1 628 ? 25.606 -42.171 -20.997 1.00 25.64 628 ALA A C 1
ATOM 4986 O O . ALA A 1 628 ? 25.828 -41.507 -22.008 1.00 25.64 628 ALA A O 1
ATOM 4987 N N . GLY A 1 629 ? 24.431 -42.765 -20.775 1.00 24.23 629 GLY A N 1
ATOM 4988 C CA . GLY A 1 629 ? 23.169 -42.363 -21.407 1.00 24.23 629 GLY A CA 1
ATOM 4989 C C . GLY A 1 629 ? 22.560 -41.138 -20.702 1.00 24.23 629 GLY A C 1
ATOM 4990 O O . GLY A 1 629 ? 22.914 -40.862 -19.553 1.00 24.23 629 GLY A O 1
ATOM 4991 N N . PRO A 1 630 ? 21.674 -40.379 -21.370 1.00 26.08 630 PRO A N 1
ATOM 4992 C CA . PRO A 1 630 ? 21.328 -39.016 -20.985 1.00 26.08 630 PRO A CA 1
ATOM 4993 C C . PRO A 1 630 ? 20.452 -39.010 -19.729 1.00 26.08 630 PRO A C 1
ATOM 49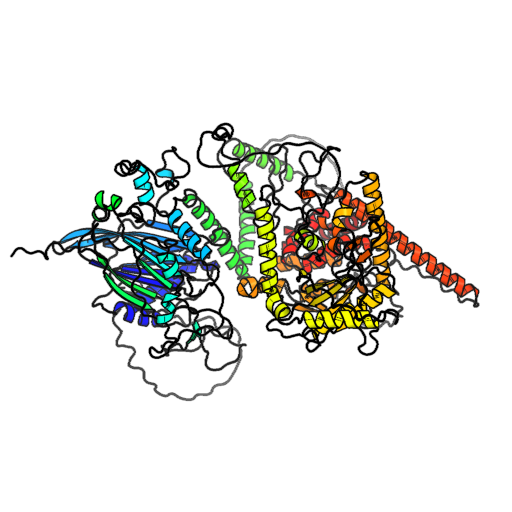95 O O . PRO A 1 630 ? 19.323 -39.502 -19.743 1.00 26.08 630 PRO A O 1
ATOM 4998 N N . GLN A 1 631 ? 20.959 -38.429 -18.641 1.00 25.27 631 GLN A N 1
ATOM 4999 C CA . GLN A 1 631 ? 20.092 -37.975 -17.560 1.00 25.27 631 GLN A CA 1
ATOM 5000 C C . GLN A 1 631 ? 19.238 -36.837 -18.112 1.00 25.27 631 GLN A C 1
ATOM 5002 O O . GLN A 1 631 ? 19.761 -35.867 -18.654 1.00 25.27 631 GLN A O 1
ATOM 5007 N N . SER A 1 632 ? 17.922 -37.003 -18.022 1.00 25.42 632 SER A N 1
ATOM 5008 C CA . SER A 1 632 ? 16.940 -35.988 -18.370 1.00 25.42 632 SER A CA 1
ATOM 5009 C C . SER A 1 632 ? 17.203 -34.727 -17.549 1.00 25.42 632 SER A C 1
ATOM 5011 O O . SER A 1 632 ? 16.855 -34.671 -16.367 1.00 25.42 632 SER A O 1
ATOM 5013 N N . GLU A 1 633 ? 17.825 -33.730 -18.169 1.00 25.30 633 GLU A N 1
ATOM 5014 C CA . GLU A 1 633 ? 17.789 -32.361 -17.678 1.00 25.30 633 GLU A CA 1
ATOM 5015 C C . GLU A 1 633 ? 16.318 -31.940 -17.605 1.00 25.30 633 GLU A C 1
ATOM 5017 O O . GLU A 1 633 ? 15.580 -31.982 -18.595 1.00 25.30 633 GLU A O 1
ATOM 5022 N N . ASP A 1 634 ? 15.865 -31.629 -16.392 1.00 27.88 634 ASP A N 1
ATOM 5023 C CA . ASP A 1 634 ? 14.519 -31.143 -16.130 1.00 27.88 634 ASP A CA 1
ATOM 5024 C C . ASP A 1 634 ? 14.386 -29.791 -16.847 1.00 27.88 634 ASP A C 1
ATOM 5026 O O . ASP A 1 634 ? 14.975 -28.786 -16.457 1.00 27.88 634 ASP A O 1
ATOM 5030 N N . TRP A 1 635 ? 13.631 -29.779 -17.943 1.00 29.39 635 TRP A N 1
ATOM 5031 C CA . TRP A 1 635 ? 13.350 -28.648 -18.843 1.00 29.39 635 TRP A CA 1
ATOM 5032 C C . TRP A 1 635 ? 12.907 -27.348 -18.138 1.00 29.39 635 TRP A C 1
ATOM 5034 O O . TRP A 1 635 ? 12.887 -26.277 -18.747 1.00 29.39 635 TRP A O 1
ATOM 5044 N N . ARG A 1 636 ? 12.577 -27.432 -16.845 1.00 27.73 636 ARG A N 1
ATOM 5045 C CA . ARG A 1 636 ? 12.302 -26.312 -15.942 1.00 27.73 636 ARG A CA 1
ATOM 5046 C C . ARG A 1 636 ? 13.507 -25.383 -15.754 1.00 27.73 636 ARG A C 1
ATOM 5048 O O . ARG A 1 636 ? 13.303 -24.173 -15.708 1.00 27.73 636 ARG A O 1
ATOM 5055 N N . ASP A 1 637 ? 14.737 -25.902 -15.741 1.00 29.61 637 ASP A N 1
ATOM 5056 C CA . ASP A 1 637 ? 15.951 -25.078 -15.593 1.00 29.61 637 ASP A CA 1
ATOM 5057 C C . ASP A 1 637 ? 16.271 -24.289 -16.881 1.00 29.61 637 ASP A C 1
ATOM 5059 O O . ASP A 1 637 ? 16.721 -23.144 -16.833 1.00 29.61 637 ASP A O 1
ATOM 5063 N N . ALA A 1 638 ? 15.927 -24.830 -18.056 1.00 26.95 638 ALA A N 1
ATOM 5064 C CA . ALA A 1 638 ? 16.094 -24.136 -19.336 1.00 26.95 638 ALA A CA 1
ATOM 5065 C C . ALA A 1 638 ? 15.128 -22.940 -19.501 1.00 26.95 638 ALA A C 1
ATOM 5067 O O . ALA A 1 638 ? 15.507 -21.907 -20.060 1.00 26.95 638 ALA A O 1
ATOM 5068 N N . LEU A 1 639 ? 13.904 -23.039 -18.964 1.00 27.55 639 LEU A N 1
ATOM 5069 C CA . LEU A 1 639 ? 12.911 -21.951 -18.953 1.00 27.55 639 LEU A CA 1
ATOM 5070 C C . LEU A 1 639 ? 13.289 -20.817 -17.984 1.00 27.55 639 LEU A C 1
ATOM 5072 O O . LEU A 1 639 ? 13.031 -19.643 -18.259 1.00 27.55 639 LEU A O 1
ATOM 5076 N N . VAL A 1 640 ? 13.969 -21.151 -16.884 1.00 29.20 640 VAL A N 1
ATOM 5077 C CA . VAL A 1 640 ? 14.536 -20.188 -15.928 1.00 29.20 640 VAL A CA 1
ATOM 5078 C C . VAL A 1 640 ? 15.729 -19.425 -16.526 1.00 29.20 640 VAL A C 1
ATOM 5080 O O . VAL A 1 640 ? 15.980 -18.281 -16.162 1.00 29.20 640 VAL A O 1
ATOM 5083 N N . HIS A 1 641 ? 16.421 -19.949 -17.534 1.00 30.11 641 HIS A N 1
ATOM 5084 C CA . HIS A 1 641 ? 17.526 -19.217 -18.163 1.00 30.11 641 HIS A CA 1
ATOM 5085 C C . HIS A 1 641 ? 17.126 -18.370 -19.388 1.00 30.11 641 HIS A C 1
ATOM 5087 O O . HIS A 1 641 ? 17.857 -17.436 -19.731 1.00 30.11 641 HIS A O 1
ATOM 5093 N N . ALA A 1 642 ? 15.947 -18.601 -19.982 1.00 26.09 642 ALA A N 1
ATOM 5094 C CA . ALA A 1 642 ? 15.524 -18.002 -21.257 1.00 26.09 642 ALA A CA 1
ATOM 5095 C C . ALA A 1 642 ? 14.625 -16.736 -21.178 1.00 26.09 642 ALA A C 1
ATOM 5097 O O . ALA A 1 642 ? 14.366 -16.121 -22.213 1.00 26.09 642 ALA A O 1
ATOM 5098 N N . ALA A 1 643 ? 14.163 -16.300 -19.996 1.00 23.22 643 ALA A N 1
ATOM 5099 C CA . ALA A 1 643 ? 13.205 -15.186 -19.862 1.00 23.22 643 ALA A CA 1
ATOM 5100 C C . ALA A 1 643 ? 13.850 -13.789 -19.640 1.00 23.22 643 ALA A C 1
ATOM 5102 O O . ALA A 1 643 ? 14.677 -13.616 -18.742 1.00 23.22 643 ALA A O 1
ATOM 5103 N N . PRO A 1 644 ? 13.429 -12.743 -20.383 1.00 25.80 644 PRO A N 1
ATOM 5104 C CA . PRO A 1 644 ? 13.604 -11.346 -19.997 1.00 25.80 644 PRO A CA 1
ATOM 5105 C C . PRO A 1 644 ? 13.082 -10.977 -18.597 1.00 25.80 644 PRO A C 1
ATOM 5107 O O . PRO A 1 644 ? 12.045 -11.424 -18.111 1.00 25.80 644 PRO A O 1
ATOM 5110 N N . VAL A 1 645 ? 13.845 -10.084 -17.969 1.00 35.16 645 VAL A N 1
ATOM 5111 C CA . VAL A 1 645 ? 14.222 -10.050 -16.542 1.00 35.16 645 VAL A CA 1
ATOM 5112 C C . VAL A 1 645 ? 13.202 -9.373 -15.608 1.00 35.16 645 VAL A C 1
ATOM 5114 O O . VAL A 1 645 ? 13.548 -8.944 -14.513 1.00 35.16 645 VAL A O 1
ATOM 5117 N N . ASP A 1 646 ? 11.926 -9.255 -15.968 1.00 29.44 646 ASP A N 1
ATOM 5118 C CA . ASP A 1 646 ? 10.974 -8.594 -15.051 1.00 29.44 646 ASP A CA 1
ATOM 5119 C C . ASP A 1 646 ? 10.361 -9.555 -14.016 1.00 29.44 646 ASP A C 1
ATOM 5121 O O . ASP A 1 646 ? 9.547 -9.149 -13.188 1.00 29.44 646 ASP A O 1
ATOM 5125 N N . ILE A 1 647 ? 10.723 -10.842 -14.058 1.00 33.41 647 ILE A N 1
ATOM 5126 C CA . ILE A 1 647 ? 10.332 -11.860 -13.057 1.00 33.41 647 ILE A CA 1
ATOM 5127 C C . ILE A 1 647 ? 11.544 -12.485 -12.375 1.00 33.41 647 ILE A C 1
ATOM 5129 O O . ILE A 1 647 ? 11.434 -13.020 -11.276 1.00 33.41 647 ILE A O 1
ATOM 5133 N N . GLN A 1 648 ? 12.728 -12.359 -12.960 1.00 32.53 648 GLN A N 1
ATOM 5134 C CA . GLN A 1 648 ? 13.922 -12.911 -12.352 1.00 32.53 648 GLN A CA 1
ATOM 5135 C C . GLN A 1 648 ? 14.545 -11.865 -11.441 1.00 32.53 648 GLN A C 1
ATOM 5137 O O . GLN A 1 648 ? 15.375 -11.047 -11.832 1.00 32.53 648 GLN A O 1
ATOM 5142 N N . ARG A 1 649 ? 14.162 -11.923 -10.161 1.00 36.59 649 ARG A N 1
ATOM 5143 C CA . ARG A 1 649 ? 15.200 -11.773 -9.139 1.00 36.59 649 ARG A CA 1
ATOM 5144 C C . ARG A 1 649 ? 16.256 -12.835 -9.481 1.00 36.59 649 ARG A C 1
ATOM 5146 O O . ARG A 1 649 ? 15.840 -13.980 -9.632 1.00 36.59 649 ARG A O 1
ATOM 5153 N N . PRO A 1 650 ? 17.539 -12.474 -9.654 1.00 33.72 650 PRO A N 1
ATOM 5154 C CA . PRO A 1 650 ? 18.548 -13.405 -10.140 1.00 33.72 650 PRO A CA 1
ATOM 5155 C C . PRO A 1 650 ? 18.488 -14.711 -9.351 1.00 33.72 650 PRO A C 1
ATOM 5157 O O . PRO A 1 650 ? 18.395 -14.673 -8.114 1.00 33.72 650 PRO A O 1
ATOM 5160 N N . ASP A 1 651 ? 18.508 -15.832 -10.073 1.00 32.75 651 ASP A N 1
ATOM 5161 C CA . ASP A 1 651 ? 18.628 -17.174 -9.515 1.00 32.75 651 ASP A CA 1
ATOM 5162 C C . ASP A 1 651 ? 19.756 -17.171 -8.484 1.00 32.75 651 ASP A C 1
ATOM 5164 O O . ASP A 1 651 ? 20.936 -17.009 -8.800 1.00 32.75 651 ASP A O 1
ATOM 5168 N N . GLY A 1 652 ? 19.382 -17.234 -7.207 1.00 37.38 652 GLY A N 1
ATOM 5169 C CA . GLY A 1 652 ? 20.348 -17.158 -6.117 1.00 37.38 652 GLY A CA 1
ATOM 5170 C C . GLY A 1 652 ? 19.857 -16.497 -4.840 1.00 37.38 652 GLY A C 1
ATOM 5171 O O . GLY A 1 652 ? 20.421 -16.783 -3.791 1.00 37.38 652 GLY A O 1
ATOM 5172 N N . TYR A 1 653 ? 18.800 -15.676 -4.849 1.00 42.41 653 TYR A N 1
ATOM 5173 C CA . TYR A 1 653 ? 18.297 -15.103 -3.588 1.00 42.41 653 TYR A CA 1
ATOM 5174 C C . TYR A 1 653 ? 17.284 -16.026 -2.898 1.00 42.41 653 TYR A C 1
ATOM 5176 O O . TYR A 1 653 ? 16.092 -15.716 -2.743 1.00 42.41 653 TYR A O 1
ATOM 5184 N N . ARG A 1 654 ? 17.788 -17.179 -2.456 1.00 45.59 654 ARG A N 1
ATOM 5185 C CA . ARG A 1 654 ? 17.218 -17.889 -1.312 1.00 45.59 654 ARG A CA 1
ATOM 5186 C C . ARG A 1 654 ? 17.369 -16.927 -0.134 1.00 45.59 654 ARG A C 1
ATOM 5188 O O . ARG A 1 654 ? 18.484 -16.508 0.173 1.00 45.59 654 ARG A O 1
ATOM 5195 N N . ARG A 1 655 ? 16.272 -16.476 0.490 1.00 45.94 655 ARG A N 1
ATOM 5196 C CA . ARG A 1 655 ? 16.406 -15.701 1.737 1.00 45.94 655 ARG A CA 1
ATOM 5197 C C . ARG A 1 655 ? 17.231 -16.575 2.677 1.00 45.94 655 ARG A C 1
ATOM 5199 O O . ARG A 1 655 ? 17.027 -17.786 2.699 1.00 45.94 655 ARG A O 1
ATOM 5206 N N . SER A 1 656 ? 18.181 -15.998 3.410 1.00 37.69 656 SER A N 1
ATOM 5207 C CA . SER A 1 656 ? 18.972 -16.756 4.391 1.00 37.69 656 SER A CA 1
ATOM 5208 C C . SER A 1 656 ? 18.019 -17.641 5.204 1.00 37.69 656 SER A C 1
ATOM 5210 O O . SER A 1 656 ? 17.018 -17.125 5.679 1.00 37.69 656 SER A O 1
ATOM 5212 N N . GLY A 1 657 ? 18.219 -18.961 5.243 1.00 45.19 657 GLY A N 1
ATOM 5213 C CA . GLY A 1 657 ? 17.336 -19.926 5.921 1.00 45.19 657 GLY A CA 1
ATOM 5214 C C . GLY A 1 657 ? 15.961 -20.242 5.289 1.00 45.19 657 GLY A C 1
ATOM 5215 O O . GLY A 1 657 ? 15.193 -20.963 5.910 1.00 45.19 657 GLY A O 1
ATOM 5216 N N . GLU A 1 658 ? 15.616 -19.735 4.101 1.00 48.50 658 GLU A N 1
ATOM 5217 C CA . GLU A 1 658 ? 14.478 -20.214 3.277 1.00 48.50 658 GLU A CA 1
ATOM 5218 C C . GLU A 1 658 ? 14.784 -21.641 2.795 1.00 48.50 658 GLU A C 1
ATOM 5220 O O . GLU A 1 658 ? 15.956 -21.970 2.657 1.00 48.50 658 GLU A O 1
ATOM 5225 N N . THR A 1 659 ? 13.817 -22.533 2.570 1.00 66.50 659 THR A N 1
ATOM 5226 C CA . THR A 1 659 ? 14.070 -23.861 1.959 1.00 66.50 659 THR A CA 1
ATOM 5227 C C . THR A 1 659 ? 14.124 -23.755 0.430 1.00 66.50 659 THR A C 1
ATOM 5229 O O . THR A 1 659 ? 13.725 -22.735 -0.132 1.00 66.50 659 THR A O 1
ATOM 5232 N N . ARG A 1 660 ? 14.661 -24.769 -0.269 1.00 55.81 660 ARG A N 1
ATOM 5233 C CA . ARG A 1 660 ? 14.589 -24.819 -1.746 1.00 55.81 660 ARG A CA 1
ATOM 5234 C C . ARG A 1 660 ? 13.128 -24.803 -2.215 1.00 55.81 660 ARG A C 1
ATOM 5236 O O . ARG A 1 660 ? 12.802 -24.075 -3.147 1.00 55.81 660 ARG A O 1
ATOM 5243 N N . ASP A 1 661 ? 12.266 -25.503 -1.487 1.00 60.97 661 ASP A N 1
ATOM 5244 C CA . ASP A 1 661 ? 10.839 -25.606 -1.788 1.00 60.97 661 ASP A CA 1
ATOM 5245 C C . ASP A 1 661 ? 10.117 -24.266 -1.593 1.00 60.97 661 ASP A C 1
ATOM 5247 O O . ASP A 1 661 ? 9.448 -23.798 -2.508 1.00 60.97 661 ASP A O 1
ATOM 5251 N N . ALA A 1 662 ? 10.359 -23.561 -0.479 1.00 53.03 662 ALA A N 1
ATOM 5252 C CA . ALA A 1 662 ? 9.773 -22.237 -0.230 1.00 53.03 662 ALA A CA 1
ATOM 5253 C C . ALA A 1 662 ? 10.213 -21.181 -1.265 1.00 53.03 662 ALA A C 1
ATOM 5255 O O . ALA A 1 662 ? 9.448 -20.283 -1.627 1.00 53.03 662 ALA A O 1
ATOM 5256 N N . HIS A 1 663 ? 11.445 -21.287 -1.776 1.00 54.12 663 HIS A N 1
ATOM 5257 C CA . HIS A 1 663 ? 11.916 -20.439 -2.870 1.00 54.12 663 HIS A CA 1
ATOM 5258 C C . HIS A 1 663 ? 11.151 -20.720 -4.174 1.00 54.12 663 HIS A C 1
ATOM 5260 O O . HIS A 1 663 ? 10.711 -19.778 -4.838 1.00 54.12 663 HIS A O 1
ATOM 5266 N N . GLY A 1 664 ? 10.952 -22.002 -4.502 1.00 52.25 664 GLY A N 1
ATOM 5267 C CA . GLY A 1 664 ? 10.168 -22.439 -5.657 1.00 52.25 664 GLY A CA 1
ATOM 5268 C C . GLY A 1 664 ? 8.697 -22.024 -5.567 1.00 52.25 664 GLY A C 1
ATOM 5269 O O . GLY A 1 664 ? 8.154 -21.479 -6.527 1.00 52.25 664 GLY A O 1
ATOM 5270 N N . GLU A 1 665 ? 8.071 -22.179 -4.399 1.00 62.25 665 GLU A N 1
ATOM 5271 C CA . GLU A 1 665 ? 6.690 -21.744 -4.146 1.00 62.25 665 GLU A CA 1
ATOM 5272 C C . GLU A 1 665 ? 6.516 -20.235 -4.329 1.00 62.25 665 GLU A C 1
ATOM 5274 O O . GLU A 1 665 ? 5.544 -19.788 -4.938 1.00 62.25 665 GLU A O 1
ATOM 5279 N N . ARG A 1 666 ? 7.483 -19.428 -3.876 1.00 64.12 666 ARG A N 1
ATOM 5280 C CA . ARG A 1 666 ? 7.445 -17.971 -4.056 1.00 64.12 666 ARG A CA 1
ATOM 5281 C C . ARG A 1 666 ? 7.528 -17.565 -5.527 1.00 64.12 666 ARG A C 1
ATOM 5283 O O . ARG A 1 666 ? 6.786 -16.677 -5.948 1.00 64.12 666 ARG A O 1
ATOM 5290 N N . ILE A 1 667 ? 8.427 -18.186 -6.296 1.00 56.41 667 ILE A N 1
ATOM 5291 C CA . ILE A 1 667 ? 8.552 -17.937 -7.743 1.00 56.41 667 ILE A CA 1
ATOM 5292 C C . ILE A 1 667 ? 7.249 -18.324 -8.446 1.00 56.41 667 ILE A C 1
ATOM 5294 O O . ILE A 1 667 ? 6.723 -17.548 -9.245 1.00 56.41 667 ILE A O 1
ATOM 5298 N N . ARG A 1 668 ? 6.685 -19.482 -8.090 1.00 63.31 668 ARG A N 1
ATOM 5299 C CA . ARG A 1 668 ? 5.410 -19.960 -8.626 1.00 63.31 668 ARG A CA 1
ATOM 5300 C C . ARG A 1 668 ? 4.263 -18.998 -8.323 1.00 63.31 668 ARG A C 1
ATOM 5302 O O . ARG A 1 668 ? 3.542 -18.621 -9.240 1.00 63.31 668 ARG A O 1
ATOM 5309 N N . ALA A 1 669 ? 4.134 -18.538 -7.081 1.00 61.38 669 ALA A N 1
ATOM 5310 C CA . ALA A 1 669 ? 3.105 -17.578 -6.690 1.00 61.38 669 ALA A CA 1
ATOM 5311 C C . ALA A 1 669 ? 3.229 -16.246 -7.455 1.00 61.38 669 ALA A C 1
ATOM 5313 O O . ALA A 1 669 ? 2.222 -15.642 -7.830 1.00 61.38 669 ALA A O 1
ATOM 5314 N N . GLU A 1 670 ? 4.456 -15.783 -7.723 1.00 57.53 670 GLU A N 1
ATOM 5315 C CA . GLU A 1 670 ? 4.691 -14.577 -8.519 1.00 57.53 670 GLU A CA 1
ATOM 5316 C C . GLU A 1 670 ? 4.345 -14.769 -10.005 1.00 57.53 670 GLU A C 1
ATOM 5318 O O . GLU A 1 670 ? 3.737 -13.878 -10.607 1.00 57.53 670 GLU A O 1
ATOM 5323 N N . TYR A 1 671 ? 4.674 -15.928 -10.579 1.00 64.25 671 TYR A N 1
ATOM 5324 C CA . TYR A 1 671 ? 4.292 -16.295 -11.943 1.00 64.25 671 TYR A CA 1
ATOM 5325 C C . TYR A 1 671 ? 2.768 -16.406 -12.094 1.00 64.25 671 TYR A C 1
ATOM 5327 O O . TYR A 1 671 ? 2.186 -15.759 -12.964 1.00 64.25 671 TYR A O 1
ATOM 5335 N N . GLU A 1 672 ? 2.096 -17.119 -11.185 1.00 68.38 672 GLU A N 1
ATOM 5336 C CA . GLU A 1 672 ? 0.632 -17.245 -11.150 1.00 68.38 672 GLU A CA 1
ATOM 5337 C C . GLU A 1 672 ? -0.062 -15.888 -10.969 1.00 68.38 672 GLU A C 1
ATOM 5339 O O . GLU A 1 672 ? -1.099 -15.621 -11.580 1.00 68.38 672 GLU A O 1
ATOM 5344 N N . ARG A 1 673 ? 0.523 -14.985 -10.173 1.00 67.62 673 ARG A N 1
ATOM 5345 C CA . ARG A 1 673 ? 0.039 -13.605 -10.044 1.00 67.62 673 ARG A CA 1
ATOM 5346 C C . ARG A 1 673 ? 0.103 -12.859 -11.375 1.00 67.62 673 ARG A C 1
ATOM 5348 O O . ARG A 1 673 ? -0.866 -12.195 -11.732 1.00 67.62 673 ARG A O 1
ATOM 5355 N N . LYS A 1 674 ? 1.210 -12.967 -12.116 1.00 63.75 674 LYS A N 1
ATOM 5356 C CA . LYS A 1 674 ? 1.352 -12.305 -13.422 1.00 63.75 674 LYS A CA 1
ATOM 5357 C C . LYS A 1 674 ? 0.453 -12.924 -14.490 1.00 63.75 674 LYS A C 1
ATOM 5359 O O . LYS A 1 674 ? -0.148 -12.171 -15.247 1.00 63.75 674 LYS A O 1
ATOM 5364 N N . LEU A 1 675 ? 0.260 -14.243 -14.486 1.00 71.31 675 LEU A N 1
ATOM 5365 C CA . LEU A 1 675 ? -0.737 -14.900 -15.337 1.00 71.31 675 LEU A CA 1
ATOM 5366 C C . LEU A 1 675 ? -2.128 -14.279 -15.154 1.00 71.31 675 LEU A C 1
ATOM 5368 O O . LEU A 1 675 ? -2.785 -13.961 -16.141 1.00 71.31 675 LEU A O 1
ATOM 5372 N N . ARG A 1 676 ? -2.541 -14.013 -13.906 1.00 69.31 676 ARG A N 1
ATOM 5373 C CA . ARG A 1 676 ? -3.808 -13.315 -13.626 1.00 69.31 676 ARG A CA 1
ATOM 5374 C C . ARG A 1 676 ? -3.820 -11.884 -14.168 1.00 69.31 676 ARG A C 1
ATOM 5376 O O . ARG A 1 676 ? -4.793 -11.492 -14.801 1.00 69.31 676 ARG A O 1
ATOM 5383 N N . SER A 1 677 ? -2.743 -11.119 -13.977 1.00 61.34 677 SER A N 1
ATOM 5384 C CA . SER A 1 677 ? -2.654 -9.729 -14.459 1.00 61.34 677 SER A CA 1
ATOM 5385 C C . SER A 1 677 ? -2.681 -9.591 -15.988 1.00 61.34 677 SER A C 1
ATOM 5387 O O . SER A 1 677 ? -3.078 -8.544 -16.490 1.00 61.34 677 SER A O 1
ATOM 5389 N N . PHE A 1 678 ? -2.261 -10.622 -16.727 1.00 73.81 678 PHE A N 1
ATOM 5390 C CA . PHE A 1 678 ? -2.234 -10.634 -18.194 1.00 73.81 678 PHE A CA 1
ATOM 5391 C C . PHE A 1 678 ? -3.301 -11.545 -18.818 1.00 73.81 678 PHE A C 1
ATOM 5393 O O . PHE A 1 678 ? -3.313 -11.704 -20.037 1.00 73.81 678 PHE A O 1
ATOM 5400 N N . ALA A 1 679 ? -4.216 -12.107 -18.018 1.00 74.25 679 ALA A N 1
ATOM 5401 C CA . ALA A 1 679 ? -5.190 -13.108 -18.460 1.00 74.25 679 ALA A CA 1
ATOM 5402 C C . ALA A 1 679 ? -6.002 -12.659 -19.688 1.00 74.25 679 ALA A C 1
ATOM 5404 O O . ALA A 1 679 ? -6.193 -13.437 -20.614 1.00 74.25 679 ALA A O 1
ATOM 5405 N N . SER A 1 680 ? -6.401 -11.385 -19.729 1.00 73.31 680 SER A N 1
ATOM 5406 C CA . SER A 1 680 ? -7.155 -10.789 -20.842 1.00 73.31 680 SER A CA 1
ATOM 5407 C C . SER A 1 680 ? -6.393 -10.835 -22.173 1.00 73.31 680 SER A C 1
ATOM 5409 O O . SER A 1 680 ? -6.939 -11.222 -23.207 1.00 73.31 680 SER A O 1
ATOM 5411 N N . VAL A 1 681 ? -5.099 -10.495 -22.137 1.00 78.38 681 VAL A N 1
ATOM 5412 C CA . VAL A 1 681 ? -4.218 -10.554 -23.312 1.00 78.38 681 VAL A CA 1
ATOM 5413 C C . VAL A 1 681 ? -3.962 -12.002 -23.692 1.00 78.38 681 VAL A C 1
ATOM 5415 O O . VAL A 1 681 ? -4.126 -12.347 -24.853 1.00 78.38 681 VAL A O 1
ATOM 5418 N N . LEU A 1 682 ? -3.612 -12.849 -22.718 1.00 84.00 682 LEU A N 1
ATOM 5419 C CA . LEU A 1 682 ? -3.320 -14.268 -22.934 1.00 84.00 682 LEU A CA 1
ATOM 5420 C C . LEU A 1 682 ? -4.497 -15.014 -23.573 1.00 84.00 682 LEU A C 1
ATOM 5422 O O . LEU A 1 682 ? -4.274 -15.817 -24.469 1.00 84.00 682 LEU A O 1
ATOM 5426 N N . ALA A 1 683 ? -5.732 -14.708 -23.167 1.00 82.06 683 ALA A N 1
ATOM 5427 C CA . ALA A 1 683 ? -6.943 -15.276 -23.758 1.00 82.06 683 ALA A CA 1
ATOM 5428 C C . ALA A 1 683 ? -7.196 -14.816 -25.204 1.00 82.06 683 ALA A C 1
ATOM 5430 O O . ALA A 1 683 ? -7.932 -15.476 -25.930 1.00 82.06 683 ALA A O 1
ATOM 5431 N N . SER A 1 684 ? -6.605 -13.690 -25.613 1.00 83.56 684 SER A N 1
ATOM 5432 C CA . SER A 1 684 ? -6.783 -13.105 -26.946 1.00 83.56 684 SER A CA 1
ATOM 5433 C C . SER A 1 684 ? -5.692 -13.521 -27.941 1.00 83.56 684 SER A C 1
ATOM 5435 O O . SER A 1 684 ? -5.858 -13.295 -29.136 1.00 83.56 684 SER A O 1
ATOM 5437 N N . VAL A 1 685 ? -4.570 -14.092 -27.477 1.00 87.56 685 VAL A N 1
ATOM 5438 C CA . VAL A 1 685 ? -3.461 -14.505 -28.354 1.00 87.56 685 VAL A CA 1
ATOM 5439 C C . VAL A 1 685 ? -3.772 -15.848 -29.009 1.00 87.56 685 VAL A C 1
ATOM 5441 O O . VAL A 1 685 ? -3.839 -16.869 -28.325 1.00 87.56 685 VAL A O 1
ATOM 5444 N N . ASP A 1 686 ? -3.848 -15.876 -30.339 1.00 90.19 686 ASP A N 1
ATOM 5445 C CA . ASP A 1 686 ? -3.855 -17.130 -31.095 1.00 90.19 686 ASP A CA 1
ATOM 5446 C C . ASP A 1 686 ? -2.412 -17.614 -31.336 1.00 90.19 686 ASP A C 1
ATOM 5448 O O . ASP A 1 686 ? -1.706 -17.170 -32.249 1.00 90.19 686 ASP A O 1
ATOM 5452 N N . THR A 1 687 ? -1.945 -18.529 -30.482 1.00 91.38 687 THR A N 1
ATOM 5453 C CA . THR A 1 687 ? -0.588 -19.092 -30.565 1.00 91.38 687 THR A CA 1
ATOM 5454 C C . THR A 1 687 ? -0.389 -19.991 -31.787 1.00 91.38 687 THR A C 1
ATOM 5456 O O . THR A 1 687 ? 0.738 -20.107 -32.275 1.00 91.38 687 THR A O 1
ATOM 5459 N N . LEU A 1 688 ? -1.456 -20.585 -32.331 1.00 92.50 688 LEU A N 1
ATOM 5460 C CA . LEU A 1 688 ? -1.385 -21.388 -33.549 1.00 92.50 688 LEU A CA 1
ATOM 5461 C C . LEU A 1 688 ? -1.221 -20.482 -34.774 1.00 92.50 688 LEU A C 1
ATOM 5463 O O . LEU A 1 688 ? -0.344 -20.728 -35.606 1.00 92.50 688 LEU A O 1
ATOM 5467 N N . ALA A 1 689 ? -1.993 -19.396 -34.853 1.00 92.31 689 ALA A N 1
ATOM 5468 C CA . ALA A 1 689 ? -1.826 -18.377 -35.886 1.00 92.31 689 ALA A CA 1
ATOM 5469 C C . ALA A 1 689 ? -0.433 -17.730 -35.824 1.00 92.31 689 ALA A C 1
ATOM 5471 O O . ALA A 1 689 ? 0.200 -17.537 -36.863 1.00 92.31 689 ALA A O 1
ATOM 5472 N N . LEU A 1 690 ? 0.090 -17.472 -34.617 1.00 92.75 690 LEU A N 1
ATOM 5473 C CA . LEU A 1 690 ? 1.459 -16.988 -34.421 1.00 92.75 690 LEU A CA 1
ATOM 5474 C C . LEU A 1 690 ? 2.509 -17.979 -34.960 1.00 92.75 690 LEU A C 1
ATOM 5476 O O . LEU A 1 690 ? 3.472 -17.559 -35.603 1.00 92.75 690 LEU A O 1
ATOM 5480 N N . ALA A 1 691 ? 2.323 -19.286 -34.745 1.00 93.38 691 ALA A N 1
ATOM 5481 C CA . ALA A 1 691 ? 3.221 -20.318 -35.268 1.00 93.38 691 ALA A CA 1
ATOM 5482 C C . ALA A 1 691 ? 3.190 -20.401 -36.805 1.00 93.38 691 ALA A C 1
ATOM 5484 O O . ALA A 1 691 ? 4.246 -20.483 -37.438 1.00 93.38 691 ALA A O 1
ATOM 5485 N N . HIS A 1 692 ? 1.998 -20.335 -37.410 1.00 93.19 692 HIS A N 1
ATOM 5486 C CA . HIS A 1 692 ? 1.834 -20.289 -38.867 1.00 93.19 692 HIS A CA 1
ATOM 5487 C C . HIS A 1 692 ? 2.501 -19.056 -39.477 1.00 93.19 692 HIS A C 1
ATOM 5489 O O . HIS A 1 692 ? 3.310 -19.188 -40.393 1.00 93.19 692 HIS A O 1
ATOM 5495 N N . LEU A 1 693 ? 2.237 -17.876 -38.913 1.00 94.00 693 LEU A N 1
ATOM 5496 C CA . LEU A 1 693 ? 2.862 -16.623 -39.324 1.00 94.00 693 LEU A CA 1
ATOM 5497 C C . LEU A 1 693 ? 4.394 -16.710 -39.268 1.00 94.00 693 LEU A C 1
ATOM 5499 O O . LEU A 1 693 ? 5.076 -16.339 -40.222 1.00 94.00 693 LEU A O 1
ATOM 5503 N N . ALA A 1 694 ? 4.946 -17.217 -38.162 1.00 91.38 694 ALA A N 1
ATOM 5504 C CA . ALA A 1 694 ? 6.388 -17.331 -37.984 1.00 91.38 694 ALA A CA 1
ATOM 5505 C C . ALA A 1 694 ? 7.028 -18.289 -39.008 1.00 91.38 694 ALA A C 1
ATOM 5507 O O . ALA A 1 694 ? 8.086 -17.978 -39.561 1.00 91.38 694 ALA A O 1
ATOM 5508 N N . ARG A 1 695 ? 6.379 -19.424 -39.304 1.00 90.88 695 ARG A N 1
ATOM 5509 C CA . ARG A 1 695 ? 6.798 -20.342 -40.376 1.00 90.88 695 ARG A CA 1
ATOM 5510 C C . ARG A 1 695 ? 6.810 -19.631 -41.727 1.00 90.88 695 ARG A C 1
ATOM 5512 O O . ARG A 1 695 ? 7.842 -19.637 -42.394 1.00 90.88 695 ARG A O 1
ATOM 5519 N N . ASP A 1 696 ? 5.701 -18.999 -42.100 1.00 90.19 696 ASP A N 1
ATOM 5520 C CA . ASP A 1 696 ? 5.523 -18.385 -43.417 1.00 90.19 696 ASP A CA 1
ATOM 5521 C C . ASP A 1 696 ? 6.541 -17.251 -43.643 1.00 90.19 696 ASP A C 1
ATOM 5523 O O . ASP A 1 696 ? 7.157 -17.159 -44.705 1.00 90.19 696 ASP A O 1
ATOM 5527 N N . LEU A 1 697 ? 6.806 -16.433 -42.617 1.00 90.44 697 LEU A N 1
ATOM 5528 C CA . LEU A 1 697 ? 7.843 -15.395 -42.655 1.00 90.44 697 LEU A CA 1
ATOM 5529 C C . LEU A 1 697 ? 9.255 -15.974 -42.805 1.00 90.44 697 LEU A C 1
ATOM 5531 O O . LEU A 1 697 ? 10.090 -15.390 -43.505 1.00 90.44 697 LEU A O 1
ATOM 5535 N N . LEU A 1 698 ? 9.556 -17.103 -42.154 1.00 87.12 698 LEU A N 1
ATOM 5536 C CA . LEU A 1 698 ? 10.859 -17.749 -42.297 1.00 87.12 698 LEU A CA 1
ATOM 5537 C C . LEU A 1 698 ? 11.010 -18.394 -43.682 1.00 87.12 698 LEU A C 1
ATOM 5539 O O . LEU A 1 698 ? 12.086 -18.302 -44.269 1.00 87.12 698 LEU A O 1
ATOM 5543 N N . GLU A 1 699 ? 9.951 -18.992 -44.235 1.00 84.88 699 GLU A N 1
ATOM 5544 C CA . GLU A 1 699 ? 9.931 -19.528 -45.604 1.00 84.88 699 GLU A CA 1
ATOM 5545 C C . GLU A 1 699 ? 10.136 -18.429 -46.652 1.00 84.88 699 GLU A C 1
ATOM 5547 O O . GLU A 1 699 ? 10.953 -18.600 -47.554 1.00 84.88 699 GLU A O 1
ATOM 5552 N N . GLN A 1 700 ? 9.485 -17.271 -46.497 1.00 84.62 700 GLN A N 1
ATOM 5553 C CA . GLN A 1 700 ? 9.693 -16.109 -47.372 1.00 84.62 700 GLN A CA 1
ATOM 5554 C C . GLN A 1 700 ? 11.139 -15.597 -47.334 1.00 84.62 700 GLN A C 1
ATOM 5556 O O . GLN A 1 700 ? 11.677 -15.166 -48.355 1.00 84.62 700 GLN A O 1
ATOM 5561 N N . ARG A 1 701 ? 11.779 -15.646 -46.158 1.00 80.94 701 ARG A N 1
ATOM 5562 C CA . ARG A 1 701 ? 13.176 -15.229 -45.961 1.00 80.94 701 ARG A CA 1
ATOM 5563 C C . ARG A 1 701 ? 14.196 -16.259 -46.445 1.00 80.94 701 ARG A C 1
ATOM 5565 O O . ARG A 1 701 ? 15.334 -15.888 -46.739 1.00 80.94 701 ARG A O 1
ATOM 5572 N N . ARG A 1 702 ? 13.832 -17.542 -46.542 1.00 76.56 702 ARG A N 1
ATOM 5573 C CA . ARG A 1 702 ? 14.694 -18.566 -47.143 1.00 76.56 702 ARG A CA 1
ATOM 5574 C C . ARG A 1 702 ? 14.796 -18.291 -48.643 1.00 76.56 702 ARG A C 1
ATOM 5576 O O . ARG A 1 702 ? 13.815 -18.348 -49.377 1.00 76.56 702 ARG A O 1
ATOM 5583 N N . ALA A 1 703 ? 16.004 -18.015 -49.129 1.00 59.41 703 ALA A N 1
ATOM 5584 C CA . ALA A 1 703 ? 16.259 -17.941 -50.563 1.00 59.41 703 ALA A CA 1
ATOM 5585 C C . ALA A 1 703 ? 15.970 -19.320 -51.176 1.00 59.41 703 ALA A C 1
ATOM 5587 O O . ALA A 1 703 ? 16.790 -20.210 -50.990 1.00 59.41 703 ALA A O 1
ATOM 5588 N N . ARG A 1 704 ? 14.803 -19.497 -51.825 1.00 55.94 704 ARG A N 1
ATOM 5589 C CA . ARG A 1 704 ? 14.301 -20.720 -52.501 1.00 55.94 704 ARG A CA 1
ATOM 5590 C C . ARG A 1 704 ? 15.395 -21.773 -52.756 1.00 55.94 704 ARG A C 1
ATOM 5592 O O . ARG A 1 704 ? 15.997 -21.770 -53.830 1.00 55.94 704 ARG A O 1
ATOM 5599 N N . ARG A 1 705 ? 15.702 -22.636 -51.782 1.00 53.25 705 ARG A N 1
ATOM 5600 C CA . ARG A 1 705 ? 16.723 -23.688 -51.954 1.00 53.25 705 ARG A CA 1
ATOM 5601 C C . ARG A 1 705 ? 16.396 -25.040 -51.344 1.00 53.25 705 ARG A C 1
ATOM 5603 O O . ARG A 1 705 ? 17.029 -25.992 -51.772 1.00 53.25 705 ARG A O 1
ATOM 5610 N N . ASP A 1 706 ? 15.375 -25.161 -50.501 1.00 54.84 706 ASP A N 1
ATOM 5611 C CA . ASP A 1 706 ? 14.925 -26.466 -50.013 1.00 54.84 706 ASP A CA 1
ATOM 5612 C C . ASP A 1 706 ? 13.453 -26.664 -50.383 1.00 54.84 706 ASP A C 1
ATOM 5614 O O . ASP A 1 706 ? 12.624 -25.794 -50.122 1.00 54.84 706 ASP A O 1
ATOM 5618 N N . ALA A 1 707 ? 13.157 -27.773 -51.066 1.00 54.94 707 ALA A N 1
ATOM 5619 C CA . ALA A 1 707 ? 11.834 -28.098 -51.606 1.00 54.94 707 ALA A CA 1
ATOM 5620 C C . ALA A 1 707 ? 10.869 -28.668 -50.547 1.00 54.94 707 ALA A C 1
ATOM 5622 O O . ALA A 1 707 ? 9.701 -28.903 -50.850 1.00 54.94 707 ALA A O 1
ATOM 5623 N N . ASP A 1 708 ? 11.355 -28.880 -49.321 1.00 65.00 708 ASP A N 1
ATOM 5624 C CA . ASP A 1 708 ? 10.574 -29.470 -48.241 1.00 65.00 708 ASP A CA 1
ATOM 5625 C C . ASP A 1 708 ? 9.857 -28.385 -47.419 1.00 65.00 708 ASP A C 1
ATOM 5627 O O . ASP A 1 708 ? 10.514 -27.453 -46.935 1.00 65.00 708 ASP A O 1
ATOM 5631 N N . PRO A 1 709 ? 8.528 -28.501 -47.225 1.00 68.12 709 PRO A N 1
ATOM 5632 C CA . PRO A 1 709 ? 7.759 -27.569 -46.408 1.00 68.12 709 PRO A CA 1
ATOM 5633 C C . PRO A 1 709 ? 8.266 -27.577 -44.966 1.00 68.12 709 PRO A C 1
ATOM 5635 O O . PRO A 1 709 ? 8.560 -28.634 -44.397 1.00 68.12 709 PRO A O 1
ATOM 5638 N N . MET A 1 710 ? 8.380 -26.395 -44.360 1.00 74.25 710 MET A N 1
ATOM 5639 C CA . MET A 1 710 ? 8.921 -26.294 -43.012 1.00 74.25 710 MET A CA 1
ATOM 5640 C C . MET A 1 710 ? 7.892 -26.770 -41.981 1.00 74.25 710 MET A C 1
ATOM 5642 O O . MET A 1 710 ? 6.723 -26.373 -42.057 1.00 74.25 710 MET A O 1
ATOM 5646 N N . PRO A 1 711 ? 8.291 -27.581 -40.983 1.00 83.50 711 PRO A N 1
ATOM 5647 C CA . PRO A 1 711 ? 7.369 -27.947 -39.922 1.00 83.50 711 PRO A CA 1
ATOM 5648 C C . PRO A 1 711 ? 6.983 -26.709 -39.103 1.00 83.50 711 PRO A C 1
ATOM 5650 O O . PRO A 1 711 ? 7.742 -25.740 -39.014 1.00 83.50 711 PRO A O 1
ATOM 5653 N N . LEU A 1 712 ? 5.798 -26.749 -38.489 1.00 87.31 712 LEU A N 1
ATOM 5654 C CA . LEU A 1 712 ? 5.342 -25.679 -37.604 1.00 87.31 712 LEU A CA 1
ATOM 5655 C C . LEU A 1 712 ? 6.326 -25.489 -36.433 1.00 87.31 712 LEU A C 1
ATOM 5657 O O . LEU A 1 712 ? 6.717 -26.480 -35.807 1.00 87.31 712 LEU A O 1
ATOM 5661 N N . PRO A 1 713 ? 6.733 -24.244 -36.124 1.00 90.75 713 PRO A N 1
ATOM 5662 C CA . PRO A 1 713 ? 7.575 -23.970 -34.972 1.00 90.75 713 PRO A CA 1
ATOM 5663 C C . PRO A 1 713 ? 6.817 -24.199 -33.663 1.00 90.75 713 PRO A C 1
ATOM 5665 O O . PRO A 1 713 ? 5.600 -24.019 -33.583 1.00 90.75 713 PRO A O 1
ATOM 5668 N N . ARG A 1 714 ? 7.557 -24.557 -32.613 1.00 90.31 714 ARG A N 1
ATOM 5669 C CA . ARG A 1 714 ? 7.017 -24.674 -31.258 1.00 90.31 714 ARG A CA 1
ATOM 5670 C C . ARG A 1 714 ? 6.988 -23.295 -30.603 1.00 90.31 714 ARG A C 1
ATOM 5672 O O . ARG A 1 714 ? 8.012 -22.616 -30.556 1.00 90.31 714 ARG A O 1
ATOM 5679 N N . ILE A 1 715 ? 5.831 -22.919 -30.070 1.00 89.75 715 ILE A N 1
ATOM 5680 C CA . ILE A 1 715 ? 5.665 -21.748 -29.203 1.00 89.75 715 ILE A CA 1
ATOM 5681 C C . ILE A 1 715 ? 5.859 -22.211 -27.756 1.00 89.75 715 ILE A C 1
ATOM 5683 O O . ILE A 1 715 ? 5.213 -23.169 -27.329 1.00 89.75 715 ILE A O 1
ATOM 5687 N N . GLU A 1 716 ? 6.787 -21.593 -27.028 1.00 85.12 716 GLU A N 1
ATOM 5688 C CA . GLU A 1 716 ? 7.012 -21.881 -25.605 1.00 85.12 716 GLU A CA 1
ATOM 5689 C C . GLU A 1 716 ? 5.979 -21.202 -24.703 1.00 85.12 716 GLU A C 1
ATOM 5691 O O . GLU A 1 716 ? 5.226 -20.334 -25.143 1.00 85.12 716 GLU A O 1
ATOM 5696 N N . ASP A 1 717 ? 5.961 -21.585 -23.425 1.00 80.75 717 ASP A N 1
ATOM 5697 C CA . ASP A 1 717 ? 5.109 -20.939 -22.431 1.00 80.75 717 ASP A CA 1
ATOM 5698 C C . ASP A 1 717 ? 5.437 -19.440 -22.301 1.00 80.75 717 ASP A C 1
ATOM 5700 O O . ASP A 1 717 ? 6.605 -19.037 -22.393 1.00 80.75 717 ASP A O 1
ATOM 5704 N N . PRO A 1 718 ? 4.422 -18.589 -22.063 1.00 82.88 718 PRO A N 1
ATOM 5705 C CA . PRO A 1 718 ? 4.633 -17.160 -21.961 1.00 82.88 718 PRO A CA 1
ATOM 5706 C C . PRO A 1 718 ? 5.419 -16.798 -20.703 1.00 82.88 718 PRO A C 1
ATOM 5708 O O . PRO A 1 718 ? 5.214 -17.349 -19.614 1.00 82.88 718 PRO A O 1
ATOM 5711 N N . PHE A 1 719 ? 6.234 -15.758 -20.833 1.00 77.62 719 PHE A N 1
ATOM 5712 C CA . PHE A 1 719 ? 6.832 -15.049 -19.706 1.00 77.62 719 PHE A CA 1
ATOM 5713 C C . PHE A 1 719 ? 6.584 -13.539 -19.840 1.00 77.62 719 PHE A C 1
ATOM 5715 O O . PHE A 1 719 ? 6.176 -13.049 -20.894 1.00 77.62 719 PHE A O 1
ATOM 5722 N N . PHE A 1 720 ? 6.786 -12.779 -18.759 1.00 72.12 720 PHE A N 1
ATOM 5723 C CA . PHE A 1 720 ? 6.297 -11.397 -18.682 1.00 72.12 720 PHE A CA 1
ATOM 5724 C C . PHE A 1 720 ? 7.381 -10.401 -18.283 1.00 72.12 720 PHE A C 1
ATOM 5726 O O . PHE A 1 720 ? 8.123 -10.633 -17.324 1.00 72.12 720 PHE A O 1
ATOM 5733 N N . GLY A 1 721 ? 7.375 -9.226 -18.916 1.00 67.12 721 GLY A N 1
ATOM 5734 C CA . GLY A 1 721 ? 8.181 -8.105 -18.453 1.00 67.12 721 GLY A CA 1
ATOM 5735 C C . GLY A 1 721 ? 7.969 -6.767 -19.139 1.00 67.12 721 GLY A C 1
ATOM 5736 O O . GLY A 1 721 ? 7.492 -6.702 -20.262 1.00 67.12 721 GLY A O 1
ATOM 5737 N N . GLY A 1 722 ? 8.258 -5.675 -18.429 1.00 61.12 722 GLY A N 1
ATOM 5738 C CA . GLY A 1 722 ? 8.095 -4.303 -18.917 1.00 61.12 722 GLY A CA 1
ATOM 5739 C C . GLY A 1 722 ? 6.641 -3.906 -19.194 1.00 61.12 722 GLY A C 1
ATOM 5740 O O . GLY A 1 722 ? 6.399 -2.897 -19.840 1.00 61.12 722 GLY A O 1
ATOM 5741 N N . GLY A 1 723 ? 5.660 -4.682 -18.718 1.00 72.62 723 GLY A N 1
ATOM 5742 C CA . GLY A 1 723 ? 4.263 -4.540 -19.147 1.00 72.62 723 GLY A CA 1
ATOM 5743 C C . GLY A 1 723 ? 3.936 -5.260 -20.462 1.00 72.62 723 GLY A C 1
ATOM 5744 O O . GLY A 1 723 ? 2.943 -4.921 -21.096 1.00 72.62 723 GLY A O 1
ATOM 5745 N N . HIS A 1 724 ? 4.744 -6.244 -20.862 1.00 79.50 724 HIS A N 1
ATOM 5746 C CA . HIS A 1 724 ? 4.575 -7.045 -22.077 1.00 79.50 724 HIS A CA 1
ATOM 5747 C C . HIS A 1 724 ? 4.556 -8.546 -21.751 1.00 79.50 724 HIS A C 1
ATOM 5749 O O . HIS A 1 724 ? 5.158 -8.990 -20.768 1.00 79.50 724 HIS A O 1
ATOM 5755 N N . VAL A 1 725 ? 3.876 -9.316 -22.597 1.00 85.12 725 VAL A N 1
ATOM 5756 C CA . VAL A 1 725 ? 3.944 -10.778 -22.686 1.00 85.12 725 VAL A CA 1
ATOM 5757 C C . VAL A 1 725 ? 4.938 -11.136 -23.784 1.00 85.12 725 VAL A C 1
ATOM 5759 O O . VAL A 1 725 ? 4.969 -10.489 -24.832 1.00 85.12 725 VAL A O 1
ATOM 5762 N N . PHE A 1 726 ? 5.733 -12.173 -23.560 1.00 85.06 726 PHE A N 1
ATOM 5763 C CA . PHE A 1 726 ? 6.685 -12.669 -24.536 1.00 85.06 726 PHE A CA 1
ATOM 5764 C C . PHE A 1 726 ? 6.508 -14.163 -24.776 1.00 85.06 726 PHE A C 1
ATOM 5766 O O . PHE A 1 726 ? 6.264 -14.917 -23.835 1.00 85.06 726 PHE A O 1
ATOM 5773 N N . TYR A 1 727 ? 6.709 -14.571 -26.025 1.00 88.56 727 TYR A N 1
ATOM 5774 C CA . TYR A 1 727 ? 6.727 -15.967 -26.449 1.00 88.56 727 TYR A CA 1
ATOM 5775 C C . TYR A 1 727 ? 8.031 -16.264 -27.186 1.00 88.56 727 TYR A C 1
ATOM 5777 O O . TYR A 1 727 ? 8.374 -15.558 -28.137 1.00 88.56 727 TYR A O 1
ATOM 5785 N N . VAL A 1 728 ? 8.750 -17.310 -26.771 1.00 88.69 728 VAL A N 1
ATOM 5786 C CA . VAL A 1 728 ? 9.879 -17.843 -27.548 1.00 88.69 728 VAL A CA 1
ATOM 5787 C C . VAL A 1 728 ? 9.328 -18.781 -28.616 1.00 88.69 728 VAL A C 1
ATOM 5789 O O . VAL A 1 728 ? 8.489 -19.637 -28.340 1.00 88.69 728 VAL A O 1
ATOM 5792 N N . ILE A 1 729 ? 9.802 -18.612 -29.845 1.00 89.75 729 ILE A N 1
ATOM 5793 C CA . ILE A 1 729 ? 9.414 -19.404 -31.009 1.00 89.75 729 ILE A CA 1
ATOM 5794 C C . ILE A 1 729 ? 10.632 -20.208 -31.453 1.00 89.75 729 ILE A C 1
ATOM 5796 O O . ILE A 1 729 ? 11.637 -19.634 -31.881 1.00 89.75 729 ILE A O 1
ATOM 5800 N N . ARG A 1 730 ? 10.546 -21.536 -31.360 1.00 89.19 730 ARG A N 1
ATOM 5801 C CA . ARG A 1 730 ? 11.633 -22.459 -31.705 1.00 89.19 730 ARG A CA 1
ATOM 5802 C C . ARG A 1 730 ? 11.325 -23.191 -32.999 1.00 89.19 730 ARG A C 1
ATOM 5804 O O . ARG A 1 730 ? 10.315 -23.889 -33.104 1.00 89.19 730 ARG A O 1
ATOM 5811 N N . PHE A 1 731 ? 12.207 -23.043 -33.983 1.00 86.62 731 PHE A N 1
ATOM 5812 C CA . PHE A 1 731 ? 12.042 -23.698 -35.274 1.00 86.62 731 PHE A CA 1
ATOM 5813 C C . PHE A 1 731 ? 12.688 -25.088 -35.269 1.00 86.62 731 PHE A C 1
ATOM 5815 O O . PHE A 1 731 ? 13.876 -25.204 -34.950 1.00 86.62 731 PHE A O 1
ATOM 5822 N N . PRO A 1 732 ? 11.952 -26.140 -35.665 1.00 77.69 732 PRO A N 1
ATOM 5823 C CA . PRO A 1 732 ? 12.513 -27.475 -35.811 1.00 77.69 732 PRO A CA 1
ATOM 5824 C C . PRO A 1 732 ? 13.536 -27.506 -36.952 1.00 77.69 732 PRO A C 1
ATOM 5826 O O . PRO A 1 732 ? 13.363 -26.873 -37.997 1.00 77.69 732 PRO A O 1
ATOM 5829 N N . ARG A 1 733 ? 14.623 -28.260 -36.763 1.00 69.56 733 ARG A N 1
ATOM 5830 C CA . ARG A 1 733 ? 15.615 -28.498 -37.817 1.00 69.56 733 ARG A CA 1
ATOM 5831 C C . ARG A 1 733 ? 15.174 -29.680 -38.687 1.00 69.56 733 ARG A C 1
ATOM 5833 O O . ARG A 1 733 ? 14.760 -30.708 -38.159 1.00 69.56 733 ARG A O 1
ATOM 5840 N N . ASN A 1 734 ? 15.321 -29.565 -40.008 1.00 57.50 734 ASN A N 1
ATOM 5841 C CA . ASN A 1 734 ? 15.189 -30.713 -40.907 1.00 57.50 734 ASN A CA 1
ATOM 5842 C C . ASN A 1 734 ? 16.369 -31.679 -40.664 1.00 57.50 734 ASN A C 1
ATOM 5844 O O . ASN A 1 734 ? 17.515 -31.324 -40.943 1.00 57.50 734 ASN A O 1
ATOM 5848 N N . GLY A 1 735 ? 16.083 -32.881 -40.149 1.00 51.94 735 GLY A N 1
ATOM 5849 C CA . GLY A 1 735 ? 16.994 -34.037 -40.139 1.00 51.94 735 GLY A CA 1
ATOM 5850 C C . GLY A 1 735 ? 17.700 -34.355 -38.808 1.00 51.94 735 GLY A C 1
ATOM 5851 O O . GLY A 1 735 ? 18.634 -33.666 -38.415 1.00 51.94 735 GLY A O 1
ATOM 5852 N N . THR A 1 736 ? 17.290 -35.482 -38.205 1.00 40.34 736 THR A N 1
ATOM 5853 C CA . THR A 1 736 ? 17.896 -36.282 -37.106 1.00 40.34 736 THR A CA 1
ATOM 5854 C C . THR A 1 736 ? 18.091 -35.637 -35.724 1.00 40.34 736 THR A C 1
ATOM 5856 O O . THR A 1 736 ? 18.794 -34.647 -35.551 1.00 40.34 736 THR A O 1
ATOM 5859 N N . ALA A 1 737 ? 17.479 -36.273 -34.718 1.00 39.19 737 ALA A N 1
ATOM 5860 C CA . ALA A 1 737 ? 17.519 -35.911 -33.304 1.00 39.19 737 ALA A CA 1
ATOM 5861 C C . ALA A 1 737 ? 18.927 -36.068 -32.699 1.00 39.19 737 ALA A C 1
ATOM 5863 O O . ALA A 1 737 ? 19.543 -37.121 -32.853 1.00 39.19 737 ALA A O 1
ATOM 5864 N N . GLY A 1 738 ? 19.404 -35.045 -31.978 1.00 44.56 738 GLY A N 1
ATOM 5865 C CA . GLY A 1 738 ? 20.581 -35.164 -31.106 1.00 44.56 738 GLY A CA 1
ATOM 5866 C C . GLY A 1 738 ? 21.542 -33.971 -31.025 1.00 44.56 738 GLY A C 1
ATOM 5867 O O . GLY A 1 738 ? 22.456 -34.030 -30.212 1.00 44.56 738 GLY A O 1
ATOM 5868 N N . GLN A 1 739 ? 21.380 -32.893 -31.805 1.00 42.69 739 GLN A N 1
ATOM 5869 C CA . GLN A 1 739 ? 22.220 -31.684 -31.689 1.00 42.69 739 GLN A CA 1
ATOM 5870 C C . GLN A 1 739 ? 21.415 -30.382 -31.871 1.00 42.69 739 GLN A C 1
ATOM 5872 O O . GLN A 1 739 ? 20.468 -30.337 -32.653 1.00 42.69 739 GLN A O 1
ATOM 5877 N N . GLU A 1 740 ? 21.809 -29.350 -31.118 1.00 49.22 740 GLU A N 1
ATOM 5878 C CA . GLU A 1 740 ? 21.066 -28.131 -30.746 1.00 49.22 740 GLU A CA 1
ATOM 5879 C C . GLU A 1 740 ? 20.373 -27.338 -31.884 1.00 49.22 740 GLU A C 1
ATOM 5881 O O . GLU A 1 740 ? 20.882 -27.166 -32.999 1.00 49.22 740 GLU A O 1
ATOM 5886 N N . GLU A 1 741 ? 19.185 -26.820 -31.549 1.00 55.00 741 GLU A N 1
ATOM 5887 C CA . GLU A 1 741 ? 18.304 -25.949 -32.342 1.00 55.00 741 GLU A CA 1
ATOM 5888 C C . GLU A 1 741 ? 18.995 -24.619 -32.704 1.00 55.00 741 GLU A C 1
ATOM 5890 O O . GLU A 1 741 ? 19.559 -23.964 -31.833 1.00 55.00 741 GLU A O 1
ATOM 5895 N N . ARG A 1 742 ? 18.952 -24.173 -33.975 1.00 62.81 742 ARG A N 1
ATOM 5896 C CA . ARG A 1 742 ? 19.745 -22.997 -34.416 1.00 62.81 742 ARG A CA 1
ATOM 5897 C C . ARG A 1 742 ? 18.958 -21.704 -34.654 1.00 62.81 742 ARG A C 1
ATOM 5899 O O . ARG A 1 742 ? 19.567 -20.640 -34.638 1.00 62.81 742 ARG A O 1
ATOM 5906 N N . ILE A 1 743 ? 17.651 -21.765 -34.922 1.00 79.25 743 ILE A N 1
ATOM 5907 C CA . ILE A 1 743 ? 16.845 -20.565 -35.210 1.00 79.25 743 ILE A CA 1
ATOM 5908 C C . ILE A 1 743 ? 15.761 -20.430 -34.150 1.00 79.25 743 ILE A C 1
ATOM 5910 O O . ILE A 1 743 ? 14.902 -21.300 -34.006 1.00 79.25 743 ILE A O 1
ATOM 5914 N N . GLN A 1 744 ? 15.817 -19.317 -33.431 1.00 87.12 744 GLN A N 1
ATOM 5915 C CA . GLN A 1 744 ? 14.872 -18.953 -32.389 1.00 87.12 744 GLN A CA 1
ATOM 5916 C C . GLN A 1 744 ? 14.461 -17.499 -32.591 1.00 87.12 744 GLN A C 1
ATOM 5918 O O . GLN A 1 744 ? 15.309 -16.638 -32.848 1.00 87.12 744 GLN A O 1
ATOM 5923 N N . TRP A 1 745 ? 13.167 -17.229 -32.473 1.00 90.69 745 TRP A N 1
ATOM 5924 C CA . TRP A 1 745 ? 12.598 -15.884 -32.489 1.00 90.69 745 TRP A CA 1
ATOM 5925 C C . TRP A 1 745 ? 11.869 -15.605 -31.179 1.00 90.69 745 TRP A C 1
ATOM 5927 O O . TRP A 1 745 ? 11.581 -16.513 -30.401 1.00 90.69 745 TRP A O 1
ATOM 5937 N N . ILE A 1 746 ? 11.575 -14.335 -30.934 1.00 90.88 746 ILE A N 1
ATOM 5938 C CA . ILE A 1 746 ? 10.802 -13.885 -29.784 1.00 90.88 746 ILE A CA 1
ATOM 5939 C C . ILE A 1 746 ? 9.684 -12.956 -30.250 1.00 90.88 746 ILE A C 1
ATOM 5941 O O . ILE A 1 746 ? 9.928 -11.980 -30.960 1.00 90.88 746 ILE A O 1
ATOM 5945 N N . ALA A 1 747 ? 8.453 -13.260 -29.851 1.00 91.44 747 ALA A N 1
ATOM 5946 C CA . ALA A 1 747 ? 7.310 -12.379 -30.042 1.00 91.44 747 ALA A CA 1
ATOM 5947 C C . ALA A 1 747 ? 7.089 -11.557 -28.771 1.00 91.44 747 ALA A C 1
ATOM 5949 O O . ALA A 1 747 ? 7.018 -12.117 -27.679 1.00 91.44 747 ALA A O 1
ATOM 5950 N N . LYS A 1 748 ? 6.977 -10.237 -28.916 1.00 90.81 748 LYS A N 1
ATOM 5951 C CA . LYS A 1 748 ? 6.637 -9.276 -27.862 1.00 90.81 748 LYS A CA 1
ATOM 5952 C C . LYS A 1 748 ? 5.217 -8.762 -28.086 1.00 90.81 748 LYS A C 1
ATOM 5954 O O . LYS A 1 748 ? 4.913 -8.254 -29.164 1.00 90.81 748 LYS A O 1
ATOM 5959 N N . ILE A 1 749 ? 4.379 -8.848 -27.058 1.00 88.12 749 ILE A N 1
ATOM 5960 C CA . ILE A 1 749 ? 2.965 -8.453 -27.084 1.00 88.12 749 ILE A CA 1
ATOM 5961 C C . ILE A 1 749 ? 2.710 -7.486 -25.916 1.00 88.12 749 ILE A C 1
ATOM 5963 O O . ILE A 1 749 ? 2.976 -7.846 -24.768 1.00 88.12 749 ILE A O 1
ATOM 5967 N N . PRO A 1 750 ? 2.213 -6.260 -26.150 1.00 80.12 750 PRO A N 1
ATOM 5968 C CA . PRO A 1 750 ? 1.956 -5.306 -25.077 1.00 80.12 750 PRO A CA 1
ATOM 5969 C C . PRO A 1 750 ? 0.759 -5.728 -24.215 1.00 80.12 750 PRO A C 1
ATOM 5971 O O . PRO A 1 750 ? -0.178 -6.364 -24.695 1.00 80.12 750 PRO A O 1
ATOM 5974 N N . ALA A 1 751 ? 0.745 -5.326 -22.939 1.00 72.31 751 ALA A N 1
ATOM 5975 C CA . ALA A 1 751 ? -0.463 -5.420 -22.120 1.00 72.31 751 ALA A CA 1
ATOM 5976 C C . ALA A 1 751 ? -1.636 -4.681 -22.800 1.00 72.31 751 ALA A C 1
ATOM 5978 O O . ALA A 1 751 ? -1.441 -3.598 -23.364 1.00 72.31 751 ALA A O 1
ATOM 5979 N N . ALA A 1 752 ? -2.861 -5.197 -22.681 1.00 62.78 752 ALA A N 1
ATOM 5980 C CA . ALA A 1 752 ? -4.074 -4.468 -23.055 1.00 62.78 752 ALA A CA 1
ATOM 5981 C C . ALA A 1 752 ? -4.364 -3.345 -22.038 1.00 62.78 752 ALA A C 1
ATOM 5983 O O . ALA A 1 752 ? -3.912 -3.401 -20.885 1.00 62.78 752 ALA A O 1
ATOM 5984 N N . ALA A 1 753 ? -5.067 -2.284 -22.452 1.00 52.62 753 ALA A N 1
ATOM 5985 C CA . ALA A 1 753 ? -5.801 -1.480 -21.473 1.00 52.62 753 ALA A CA 1
ATOM 5986 C C . ALA A 1 753 ? -6.987 -2.331 -20.974 1.00 52.62 753 ALA A C 1
ATOM 5988 O O . ALA A 1 753 ? -7.350 -3.300 -21.643 1.00 52.62 753 ALA A O 1
ATOM 5989 N N . GLY A 1 754 ? -7.524 -2.052 -19.782 1.00 53.97 754 GLY A N 1
ATOM 5990 C CA . GLY A 1 754 ? -8.628 -2.840 -19.211 1.00 53.97 754 GLY A CA 1
ATOM 5991 C C . GLY A 1 754 ? -9.758 -3.117 -20.220 1.00 53.97 754 GLY A C 1
ATOM 5992 O O . GLY A 1 754 ? -9.966 -2.335 -21.147 1.00 53.97 754 GLY A O 1
ATOM 5993 N N . ASP A 1 755 ? -10.437 -4.256 -20.057 1.00 50.16 755 ASP A N 1
ATOM 5994 C CA . ASP A 1 755 ? -11.524 -4.763 -20.916 1.00 50.16 755 ASP A CA 1
ATOM 5995 C C . ASP A 1 755 ? -11.163 -5.040 -22.391 1.00 50.16 755 ASP A C 1
ATOM 5997 O O . ASP A 1 755 ? -12.007 -4.920 -23.276 1.00 50.16 755 ASP A O 1
ATOM 6001 N N . ASN A 1 756 ? -9.915 -5.431 -22.691 1.00 50.41 756 ASN A N 1
ATOM 6002 C CA . ASN A 1 756 ? -9.447 -5.706 -24.066 1.00 50.41 756 ASN A CA 1
ATOM 6003 C C . ASN A 1 756 ? -9.567 -4.509 -25.035 1.00 50.41 756 ASN A C 1
ATOM 6005 O O . ASN A 1 756 ? -9.459 -4.673 -26.254 1.00 50.41 756 ASN A O 1
ATOM 6009 N N . ALA A 1 757 ? -9.729 -3.287 -24.519 1.00 57.09 757 ALA A N 1
ATOM 6010 C CA . ALA A 1 757 ? -9.706 -2.081 -25.330 1.00 57.09 757 ALA A CA 1
ATOM 6011 C C . ALA A 1 757 ? -8.260 -1.774 -25.752 1.00 57.09 757 ALA A C 1
ATOM 6013 O O . ALA A 1 757 ? -7.425 -1.315 -24.967 1.00 57.09 757 ALA A O 1
ATOM 6014 N N . TRP A 1 758 ? -7.934 -2.041 -27.013 1.00 68.19 758 TRP A N 1
ATOM 6015 C CA . TRP A 1 758 ? -6.643 -1.668 -27.574 1.00 68.19 758 TRP A CA 1
ATOM 6016 C C . TRP A 1 758 ? -6.636 -0.182 -27.925 1.00 68.19 758 TRP A C 1
ATOM 6018 O O . TRP A 1 758 ? -7.137 0.230 -28.970 1.00 68.19 758 TRP A O 1
ATOM 6028 N N . ASP A 1 759 ? -6.055 0.629 -27.044 1.00 67.69 759 ASP A N 1
ATOM 6029 C CA . ASP A 1 759 ? -5.835 2.046 -27.317 1.00 67.69 759 ASP A CA 1
ATOM 6030 C C . ASP A 1 759 ? -4.862 2.213 -28.503 1.00 67.69 759 ASP A C 1
ATOM 6032 O O . ASP A 1 759 ? -3.790 1.591 -28.561 1.00 67.69 759 ASP A O 1
ATOM 6036 N N . GLN A 1 760 ? -5.232 3.091 -29.439 1.00 73.75 760 GLN A N 1
ATOM 6037 C CA . GLN A 1 760 ? -4.423 3.514 -30.580 1.00 73.75 760 GLN A CA 1
ATOM 6038 C C . GLN A 1 760 ? -3.010 3.928 -30.151 1.00 73.75 760 GLN A C 1
ATOM 6040 O O . GLN A 1 760 ? -2.041 3.696 -30.876 1.00 73.75 760 GLN A O 1
ATOM 6045 N N . LEU A 1 761 ? -2.878 4.487 -28.949 1.00 72.06 761 LEU A N 1
ATOM 6046 C CA . LEU A 1 761 ? -1.602 4.905 -28.398 1.00 72.06 761 LEU A CA 1
ATOM 6047 C C . LEU A 1 761 ? -0.609 3.750 -28.186 1.00 72.06 761 LEU A C 1
ATOM 6049 O O . LEU A 1 761 ? 0.562 3.870 -28.543 1.00 72.06 761 LEU A O 1
ATOM 6053 N N . ARG A 1 762 ? -1.051 2.624 -27.609 1.00 74.50 762 ARG A N 1
ATOM 6054 C CA . ARG A 1 762 ? -0.168 1.469 -27.348 1.00 74.50 762 ARG A CA 1
ATOM 6055 C C . ARG A 1 762 ? 0.270 0.803 -28.647 1.00 74.50 762 ARG A C 1
ATOM 6057 O O . ARG A 1 762 ? 1.413 0.366 -28.760 1.00 74.50 762 ARG A O 1
ATOM 6064 N N . CYS A 1 763 ? -0.624 0.794 -29.631 1.00 80.00 763 CYS A N 1
ATOM 6065 C CA . CYS A 1 763 ? -0.331 0.342 -30.985 1.00 80.00 763 CYS A CA 1
ATOM 6066 C C . CYS A 1 763 ? 0.757 1.219 -31.634 1.00 80.00 763 CYS A C 1
ATOM 6068 O O . CYS A 1 763 ? 1.721 0.699 -32.193 1.00 80.00 763 CYS A O 1
ATOM 6070 N N . GLU A 1 764 ? 0.652 2.546 -31.503 1.00 79.38 764 GLU A N 1
ATOM 6071 C CA . GLU A 1 764 ? 1.653 3.486 -32.024 1.00 79.38 764 GLU A CA 1
ATOM 6072 C C . GLU A 1 764 ? 2.994 3.383 -31.277 1.00 79.38 764 GLU A C 1
ATOM 6074 O O . GLU A 1 764 ? 4.050 3.460 -31.899 1.00 79.38 764 GLU A O 1
ATOM 6079 N N . ALA A 1 765 ? 2.981 3.140 -29.963 1.00 80.62 765 ALA A N 1
ATOM 6080 C CA . ALA A 1 765 ? 4.201 2.936 -29.182 1.00 80.62 765 ALA A CA 1
ATOM 6081 C C . ALA A 1 765 ? 4.975 1.683 -29.631 1.00 80.62 765 ALA A C 1
ATOM 6083 O O . ALA A 1 765 ? 6.189 1.752 -29.825 1.00 80.62 765 ALA A O 1
ATOM 6084 N N . LEU A 1 766 ? 4.274 0.563 -29.856 1.00 85.56 766 LEU A N 1
ATOM 6085 C CA . LEU A 1 766 ? 4.874 -0.672 -30.375 1.00 85.56 766 LEU A CA 1
ATOM 6086 C C . LEU A 1 766 ? 5.425 -0.477 -31.797 1.00 85.56 766 LEU A C 1
ATOM 6088 O O . LEU A 1 766 ? 6.536 -0.910 -32.101 1.00 85.56 766 LEU A O 1
ATOM 6092 N N . ARG A 1 767 ? 4.682 0.243 -32.649 1.00 86.88 767 ARG A N 1
ATOM 6093 C CA . ARG A 1 767 ? 5.115 0.616 -34.004 1.00 86.88 767 ARG A CA 1
ATOM 6094 C C . ARG A 1 767 ? 6.383 1.471 -33.970 1.00 86.88 767 ARG A C 1
ATOM 6096 O O . ARG A 1 767 ? 7.340 1.190 -34.688 1.00 86.88 767 ARG A O 1
ATOM 6103 N N . SER A 1 768 ? 6.399 2.506 -33.133 1.00 86.62 768 SER A N 1
ATOM 6104 C CA . SER A 1 768 ? 7.551 3.393 -32.954 1.00 86.62 768 SER A CA 1
ATOM 6105 C C . SER A 1 768 ? 8.779 2.630 -32.450 1.00 86.62 768 SER A C 1
ATOM 6107 O O . SER A 1 768 ? 9.894 2.921 -32.880 1.00 86.62 768 SER A O 1
ATOM 6109 N N . GLU A 1 769 ? 8.603 1.653 -31.557 1.00 89.88 769 GLU A N 1
ATOM 6110 C CA . GLU A 1 769 ? 9.692 0.786 -31.096 1.00 89.88 769 GLU A CA 1
ATOM 6111 C C . GLU A 1 769 ? 10.255 -0.067 -32.241 1.00 89.88 769 GLU A C 1
ATOM 6113 O O . GLU A 1 769 ? 11.470 -0.106 -32.422 1.00 89.88 769 GLU A O 1
ATOM 6118 N N . ALA A 1 770 ? 9.398 -0.684 -33.060 1.00 90.06 770 ALA A N 1
ATOM 6119 C CA . ALA A 1 770 ? 9.828 -1.495 -34.201 1.00 90.06 770 ALA A CA 1
ATOM 6120 C C . ALA A 1 770 ? 10.697 -0.693 -35.192 1.00 90.06 770 ALA A C 1
ATOM 6122 O O . ALA A 1 770 ? 11.796 -1.124 -35.555 1.00 90.06 770 ALA A O 1
ATOM 6123 N N . PHE A 1 771 ? 10.254 0.512 -35.575 1.00 90.31 771 PHE A N 1
ATOM 6124 C CA . PHE A 1 771 ? 11.038 1.399 -36.445 1.00 90.31 771 PHE A CA 1
ATOM 6125 C C . PHE A 1 771 ? 12.345 1.852 -35.795 1.00 90.31 771 PHE A C 1
ATOM 6127 O O . PHE A 1 771 ? 13.386 1.898 -36.456 1.00 90.31 771 PHE A O 1
ATOM 6134 N N . LEU A 1 772 ? 12.318 2.150 -34.495 1.00 92.31 772 LEU A N 1
ATOM 6135 C CA . LEU A 1 772 ? 13.517 2.532 -33.763 1.00 92.31 772 LEU A CA 1
ATOM 6136 C C . LEU A 1 772 ? 14.558 1.408 -33.751 1.00 92.31 772 LEU A C 1
ATOM 6138 O O . LEU A 1 772 ? 15.728 1.675 -34.011 1.00 92.31 772 LEU A O 1
ATOM 6142 N N . LEU A 1 773 ? 14.160 0.166 -33.469 1.00 91.88 773 LEU A N 1
ATOM 6143 C CA . LEU A 1 773 ? 15.079 -0.974 -33.454 1.00 91.88 773 LEU A CA 1
ATOM 6144 C C . LEU A 1 773 ? 15.720 -1.190 -34.830 1.00 91.88 773 LEU A C 1
ATOM 6146 O O . LEU A 1 773 ? 16.936 -1.370 -34.921 1.00 91.88 773 LEU A O 1
ATOM 6150 N N . HIS A 1 774 ? 14.931 -1.079 -35.904 1.00 91.00 774 HIS A N 1
ATOM 6151 C CA . HIS A 1 774 ? 15.449 -1.135 -37.270 1.00 91.00 774 HIS A CA 1
ATOM 6152 C C . HIS A 1 774 ? 16.506 -0.044 -37.525 1.00 91.00 774 HIS A C 1
ATOM 6154 O O . HIS A 1 774 ? 17.618 -0.337 -37.972 1.00 91.00 774 HIS A O 1
ATOM 6160 N N . LEU A 1 775 ? 16.196 1.204 -37.164 1.00 91.44 775 LEU A N 1
ATOM 6161 C CA . LEU A 1 775 ? 17.094 2.352 -37.305 1.00 91.44 775 LEU A CA 1
ATOM 6162 C C . LEU A 1 775 ? 18.385 2.201 -36.479 1.00 91.44 775 LEU A C 1
ATOM 6164 O O . LEU A 1 775 ? 19.483 2.484 -36.958 1.00 91.44 775 LEU A O 1
ATOM 6168 N N . LEU A 1 776 ? 18.274 1.737 -35.234 1.00 93.69 776 LEU A N 1
ATOM 6169 C CA . LEU A 1 776 ? 19.412 1.511 -34.344 1.00 93.69 776 LEU A CA 1
ATOM 6170 C C . LEU A 1 776 ? 20.357 0.440 -34.897 1.00 93.69 776 LEU A C 1
ATOM 6172 O O . LEU A 1 776 ? 21.579 0.630 -34.876 1.00 93.69 776 LEU A O 1
ATOM 6176 N N . ARG A 1 777 ? 19.805 -0.649 -35.445 1.00 92.44 777 ARG A N 1
ATOM 6177 C CA . ARG A 1 777 ? 20.592 -1.720 -36.066 1.00 92.44 777 ARG A CA 1
ATOM 6178 C C . ARG A 1 777 ? 21.365 -1.214 -37.286 1.00 92.44 777 ARG A C 1
ATOM 6180 O O . ARG A 1 777 ? 22.556 -1.500 -37.393 1.00 92.44 777 ARG A O 1
ATOM 6187 N N . GLN A 1 778 ? 20.745 -0.397 -38.144 1.00 90.31 778 GLN A N 1
ATOM 6188 C CA . GLN A 1 778 ? 21.423 0.237 -39.289 1.00 90.31 778 GLN A CA 1
ATOM 6189 C C . GLN A 1 778 ? 22.601 1.133 -38.864 1.00 90.31 778 GLN A C 1
ATOM 6191 O O . GLN A 1 778 ? 23.632 1.181 -39.533 1.00 90.31 778 GLN A O 1
ATOM 6196 N N . GLU A 1 779 ? 22.498 1.795 -37.709 1.00 91.44 779 GLU A N 1
ATOM 6197 C CA . GLU A 1 779 ? 23.581 2.603 -37.129 1.00 91.44 779 GLU A CA 1
ATOM 6198 C C . GLU A 1 779 ? 24.647 1.780 -36.368 1.00 91.44 779 GLU A C 1
ATOM 6200 O O . GLU A 1 779 ? 25.590 2.327 -35.765 1.00 91.44 779 GLU A O 1
ATOM 6205 N N . GLY A 1 780 ? 24.527 0.450 -36.389 1.00 92.00 780 GLY A N 1
ATOM 6206 C CA . GLY A 1 780 ? 25.428 -0.475 -35.710 1.00 92.00 780 GLY A CA 1
ATOM 6207 C C . GLY A 1 780 ? 25.341 -0.373 -34.187 1.00 92.00 780 GLY A C 1
ATOM 6208 O O . GLY A 1 780 ? 26.371 -0.451 -33.506 1.00 92.00 780 GLY A O 1
ATOM 6209 N N . VAL A 1 781 ? 24.152 -0.095 -33.650 1.00 94.56 781 VAL A N 1
ATOM 6210 C CA . VAL A 1 781 ? 23.829 -0.329 -32.239 1.00 94.56 781 VAL A CA 1
ATOM 6211 C C . VAL A 1 781 ? 23.387 -1.793 -32.117 1.00 94.56 781 VAL A C 1
ATOM 6213 O O . VAL A 1 781 ? 22.533 -2.220 -32.893 1.00 94.56 781 VAL A O 1
ATOM 6216 N N . PRO A 1 782 ? 23.967 -2.580 -31.193 1.00 94.44 782 PRO A N 1
ATOM 6217 C CA . PRO A 1 782 ? 23.609 -3.984 -31.032 1.00 94.44 782 PRO A CA 1
ATOM 6218 C C . PRO A 1 782 ? 22.213 -4.082 -30.411 1.00 94.44 782 PRO A C 1
ATOM 6220 O O . PRO A 1 782 ? 22.051 -3.916 -29.205 1.00 94.44 782 PRO A O 1
ATOM 6223 N N . VAL A 1 783 ? 21.202 -4.314 -31.242 1.00 92.56 783 VAL A N 1
ATOM 6224 C CA . VAL A 1 783 ? 19.804 -4.537 -30.852 1.00 92.56 783 VAL A CA 1
ATOM 6225 C C . VAL A 1 783 ? 19.260 -5.751 -31.605 1.00 92.56 783 VAL A C 1
ATOM 6227 O O . VAL A 1 783 ? 19.766 -6.032 -32.700 1.00 92.56 783 VAL A O 1
ATOM 6230 N N . PRO A 1 784 ? 18.241 -6.447 -31.065 1.00 90.00 784 PRO A N 1
ATOM 6231 C CA . PRO A 1 784 ? 17.587 -7.534 -31.779 1.00 90.00 784 PRO A CA 1
ATOM 6232 C C . PRO A 1 784 ? 17.085 -7.092 -33.159 1.00 90.00 784 PRO A C 1
ATOM 6234 O O . PRO A 1 784 ? 16.527 -6.004 -33.318 1.00 90.00 784 PRO A O 1
ATOM 6237 N N . GLU A 1 785 ? 17.296 -7.931 -34.166 1.00 89.94 785 GLU A N 1
ATOM 6238 C CA . GLU A 1 785 ? 16.694 -7.786 -35.485 1.00 89.94 785 GLU A CA 1
ATOM 6239 C C . GLU A 1 785 ? 15.177 -7.849 -35.390 1.00 89.94 785 GLU A C 1
ATOM 6241 O O . GLU A 1 785 ? 14.625 -8.803 -34.847 1.00 89.94 785 GLU A O 1
ATOM 6246 N N . VAL A 1 786 ? 14.507 -6.856 -35.968 1.00 91.06 786 VAL A N 1
ATOM 6247 C CA . VAL A 1 786 ? 13.063 -6.904 -36.178 1.00 91.06 786 VAL A CA 1
ATOM 6248 C C . VAL A 1 786 ? 12.787 -7.786 -37.390 1.00 91.06 786 VAL A C 1
ATOM 6250 O O . VAL A 1 786 ? 13.210 -7.474 -38.504 1.00 91.06 786 VAL A O 1
ATOM 6253 N N . ILE A 1 787 ? 12.081 -8.890 -37.160 1.00 92.00 787 ILE A N 1
ATOM 6254 C CA . ILE A 1 787 ? 11.658 -9.825 -38.201 1.00 92.00 787 ILE A CA 1
ATOM 6255 C C . ILE A 1 787 ? 10.416 -9.272 -38.895 1.00 92.00 787 ILE A C 1
ATOM 6257 O O . ILE A 1 787 ? 10.408 -9.136 -40.118 1.00 92.00 787 ILE A O 1
ATOM 6261 N N . ASP A 1 788 ? 9.384 -8.944 -38.125 1.00 92.44 788 ASP A N 1
ATOM 6262 C CA . ASP A 1 788 ? 8.160 -8.312 -38.616 1.00 92.44 788 ASP A CA 1
ATOM 6263 C C . ASP A 1 788 ? 7.368 -7.712 -37.441 1.00 92.44 788 ASP A C 1
ATOM 6265 O O . ASP A 1 788 ? 7.680 -7.981 -36.275 1.00 92.44 788 ASP A O 1
ATOM 6269 N N . ALA A 1 789 ? 6.346 -6.908 -37.722 1.00 90.69 789 ALA A N 1
ATOM 6270 C CA . ALA A 1 789 ? 5.427 -6.397 -36.710 1.00 90.69 789 ALA A CA 1
ATOM 6271 C C . ALA A 1 789 ? 4.047 -6.085 -37.306 1.00 90.69 789 ALA A C 1
ATOM 6273 O O . ALA A 1 789 ? 3.947 -5.401 -38.324 1.00 90.69 789 ALA A O 1
ATOM 6274 N N . ASP A 1 790 ? 2.978 -6.469 -36.606 1.00 90.00 790 ASP A N 1
ATOM 6275 C CA . ASP A 1 790 ? 1.634 -5.949 -36.860 1.00 90.00 790 ASP A CA 1
ATOM 6276 C C . ASP A 1 790 ? 1.070 -5.357 -35.575 1.00 90.00 790 ASP A C 1
ATOM 6278 O O . ASP A 1 790 ? 0.676 -6.051 -34.640 1.00 90.00 790 ASP A O 1
ATOM 6282 N N . CYS A 1 791 ? 1.040 -4.030 -35.521 1.00 88.06 791 CYS A N 1
ATOM 6283 C CA . CYS A 1 791 ? 0.597 -3.309 -34.337 1.00 88.06 791 CYS A CA 1
ATOM 6284 C C . CYS A 1 791 ? -0.926 -3.098 -34.298 1.00 88.06 791 CYS A C 1
ATOM 6286 O O . CYS A 1 791 ? -1.408 -2.385 -33.423 1.00 88.06 791 CYS A O 1
ATOM 6288 N N . ARG A 1 792 ? -1.695 -3.659 -35.243 1.00 86.00 792 ARG A N 1
ATOM 6289 C CA . ARG A 1 792 ? -3.158 -3.518 -35.278 1.00 86.00 792 ARG A CA 1
ATOM 6290 C C . ARG A 1 792 ? -3.825 -4.592 -34.417 1.00 86.00 792 ARG A C 1
ATOM 6292 O O . ARG A 1 792 ? -3.431 -5.747 -34.508 1.00 86.00 792 ARG A O 1
ATOM 6299 N N . PRO A 1 793 ? -4.889 -4.266 -33.672 1.00 77.62 793 PRO A N 1
AT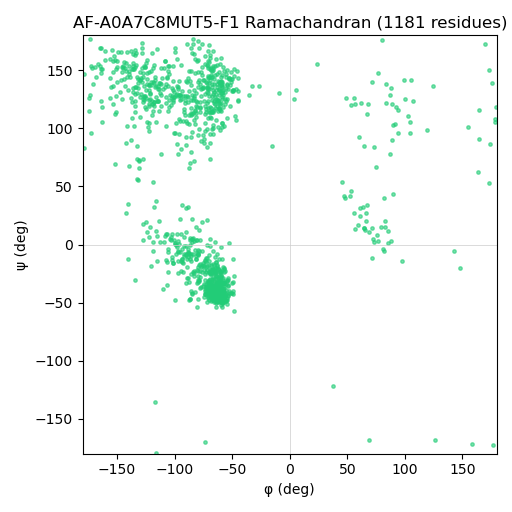OM 6300 C CA . PRO A 1 793 ? -5.630 -5.249 -32.879 1.00 77.62 793 PRO A CA 1
ATOM 6301 C C . PRO A 1 793 ? -6.316 -6.357 -33.688 1.00 77.62 793 PRO A C 1
ATOM 6303 O O . PRO A 1 793 ? -6.358 -7.497 -33.256 1.00 77.62 793 PRO A O 1
ATOM 6306 N N . GLY A 1 794 ? -6.846 -6.036 -34.873 1.00 79.88 794 GLY A N 1
ATOM 6307 C CA . GLY A 1 794 ? -7.591 -6.976 -35.725 1.00 79.88 794 GLY A CA 1
ATOM 6308 C C . GLY A 1 794 ? -6.723 -7.781 -36.695 1.00 79.88 794 GLY A C 1
ATOM 6309 O O . GLY A 1 794 ? -7.148 -8.025 -37.822 1.00 79.88 794 GLY A O 1
ATOM 6310 N N . ASN A 1 795 ? -5.482 -8.097 -36.321 1.00 86.94 795 ASN A N 1
ATOM 6311 C CA . ASN A 1 795 ? -4.584 -8.892 -37.159 1.00 86.94 795 ASN A CA 1
ATOM 6312 C C . ASN A 1 795 ? -4.817 -10.405 -36.980 1.00 86.94 795 ASN A C 1
ATOM 6314 O O . ASN A 1 795 ? -5.621 -10.827 -36.154 1.00 86.94 795 ASN A O 1
ATOM 6318 N N . VAL A 1 796 ? -4.098 -11.226 -37.750 1.00 86.38 796 VAL A N 1
ATOM 6319 C CA . VAL A 1 796 ? -4.265 -12.694 -37.770 1.00 86.38 796 VAL A CA 1
ATOM 6320 C C . VAL A 1 796 ? -3.962 -13.396 -36.439 1.00 86.38 796 VAL A C 1
ATOM 6322 O O . VAL A 1 796 ? -4.440 -14.501 -36.231 1.00 86.38 796 VAL A O 1
ATOM 6325 N N . VAL A 1 797 ? -3.192 -12.771 -35.544 1.00 87.00 797 VAL A N 1
ATOM 6326 C CA . VAL A 1 797 ? -2.847 -13.288 -34.204 1.00 87.00 797 VAL A CA 1
ATOM 6327 C C . VAL A 1 797 ? -3.856 -12.810 -33.140 1.00 87.00 797 VAL A C 1
ATOM 6329 O O . VAL A 1 797 ? -3.828 -13.278 -32.005 1.00 87.00 797 VAL A O 1
ATOM 6332 N N . GLY A 1 798 ? -4.750 -11.874 -33.490 1.00 85.38 798 GLY A N 1
ATOM 6333 C CA . GLY A 1 798 ? -5.783 -11.318 -32.605 1.00 85.38 798 GLY A CA 1
ATOM 6334 C C . GLY A 1 798 ? -5.307 -10.213 -31.653 1.00 85.38 798 GLY A C 1
ATOM 6335 O O . GLY A 1 798 ? -6.116 -9.630 -30.932 1.00 85.38 798 GLY A O 1
ATOM 6336 N N . VAL A 1 799 ? -4.006 -9.899 -31.643 1.00 88.31 799 VAL A N 1
ATOM 6337 C CA . VAL A 1 799 ? -3.390 -8.893 -30.759 1.00 88.31 799 VAL A CA 1
ATOM 6338 C C . VAL A 1 799 ? -2.235 -8.171 -31.457 1.00 88.31 799 VAL A C 1
ATOM 6340 O O . VAL A 1 799 ? -1.588 -8.778 -32.306 1.00 88.31 799 VAL A O 1
ATOM 6343 N N . PRO A 1 800 ? -1.893 -6.917 -31.103 1.00 89.94 800 PRO A N 1
ATOM 6344 C CA . PRO A 1 800 ? -0.669 -6.273 -31.583 1.00 89.94 800 PRO A CA 1
ATOM 6345 C C . PRO A 1 800 ? 0.590 -7.066 -31.192 1.00 89.94 800 PRO A C 1
ATOM 6347 O O . PRO A 1 800 ? 0.723 -7.472 -30.038 1.00 89.94 800 PRO A O 1
ATOM 6350 N N . TRP A 1 801 ? 1.545 -7.245 -32.106 1.00 91.94 801 TRP A N 1
ATOM 6351 C CA . TRP A 1 801 ? 2.787 -7.982 -31.833 1.00 91.94 801 TRP A CA 1
ATOM 6352 C C . TRP A 1 801 ? 4.005 -7.400 -32.565 1.00 91.94 801 TRP A C 1
ATOM 6354 O O . TRP A 1 801 ? 3.894 -6.776 -33.621 1.00 91.94 801 TRP A O 1
ATOM 6364 N N . LEU A 1 802 ? 5.183 -7.620 -31.978 1.00 91.88 802 LEU A N 1
ATOM 6365 C CA . LEU A 1 802 ? 6.502 -7.332 -32.543 1.00 91.88 802 LEU A CA 1
ATOM 6366 C C . LEU A 1 802 ? 7.348 -8.609 -32.495 1.00 91.88 802 LEU A C 1
ATOM 6368 O O . LEU A 1 802 ? 7.625 -9.127 -31.413 1.00 91.88 802 LEU A O 1
ATOM 6372 N N . LEU A 1 803 ? 7.759 -9.110 -33.658 1.00 93.44 803 LEU A N 1
ATOM 6373 C CA . LEU A 1 803 ? 8.541 -10.334 -33.802 1.00 93.44 803 LEU A CA 1
ATOM 6374 C C . LEU A 1 803 ? 10.012 -9.996 -34.056 1.00 93.44 803 LEU A C 1
ATOM 6376 O O . LEU A 1 803 ? 10.338 -9.216 -34.953 1.00 93.44 803 LEU A O 1
ATOM 6380 N N . MET A 1 804 ? 10.912 -10.581 -33.269 1.00 92.69 804 MET A N 1
ATOM 6381 C CA . MET A 1 804 ? 12.341 -10.258 -33.282 1.00 92.69 804 MET A CA 1
ATOM 6382 C C . MET A 1 804 ? 13.219 -11.512 -33.231 1.00 92.69 804 MET A C 1
ATOM 6384 O O . MET A 1 804 ? 12.759 -12.592 -32.859 1.00 92.69 804 MET A O 1
ATOM 6388 N N . GLU A 1 805 ? 14.503 -11.373 -33.571 1.00 87.94 805 GLU A N 1
ATOM 6389 C CA . GLU A 1 805 ? 15.493 -12.428 -33.333 1.00 87.94 805 GLU A CA 1
ATOM 6390 C C . GLU A 1 805 ? 15.627 -12.723 -31.828 1.00 87.94 805 GLU A C 1
ATOM 6392 O O . GLU A 1 805 ? 15.642 -11.807 -30.999 1.00 87.94 805 GLU A O 1
ATOM 6397 N N . PHE A 1 806 ? 15.755 -13.999 -31.458 1.00 86.94 806 PHE A N 1
ATOM 6398 C CA . PHE A 1 806 ? 16.124 -14.371 -30.095 1.00 86.94 806 PHE A CA 1
ATOM 6399 C C . PHE A 1 806 ? 17.647 -14.281 -29.948 1.00 86.94 806 PHE A C 1
ATOM 6401 O O . PHE A 1 806 ? 18.398 -15.008 -30.601 1.00 86.94 806 PHE A O 1
ATOM 6408 N N . VAL A 1 807 ? 18.121 -13.378 -29.089 1.00 84.81 807 VAL A N 1
ATOM 6409 C CA . VAL A 1 807 ? 19.557 -13.175 -28.870 1.00 84.81 807 VAL A CA 1
ATOM 6410 C C . VAL A 1 807 ? 20.018 -13.969 -27.652 1.00 84.81 807 VAL A C 1
ATOM 6412 O O . VAL A 1 807 ? 19.767 -13.578 -26.517 1.00 84.81 807 VAL A O 1
ATOM 6415 N N . GLN A 1 808 ? 20.763 -15.048 -27.879 1.00 82.19 808 GLN A N 1
ATOM 6416 C CA . GLN A 1 808 ? 21.407 -15.813 -26.807 1.00 82.19 808 GLN A CA 1
ATOM 6417 C C . GLN A 1 808 ? 22.697 -15.126 -26.339 1.00 82.19 808 GLN A C 1
ATOM 6419 O O . GLN A 1 808 ? 23.498 -14.723 -27.178 1.00 82.19 808 GLN A O 1
ATOM 6424 N N . GLY A 1 809 ? 22.956 -15.011 -25.039 1.00 83.50 809 GLY A N 1
ATOM 6425 C CA . GLY A 1 809 ? 24.214 -14.453 -24.533 1.00 83.50 809 GLY A CA 1
ATOM 6426 C C . GLY A 1 809 ? 24.347 -14.557 -23.018 1.00 83.50 809 GLY A C 1
ATOM 6427 O O . GLY A 1 809 ? 23.418 -14.982 -22.333 1.00 83.50 809 GLY A O 1
ATOM 6428 N N . ARG A 1 810 ? 25.500 -14.135 -22.493 1.00 85.12 810 ARG A N 1
ATOM 6429 C CA . ARG A 1 810 ? 25.776 -14.117 -21.053 1.00 85.12 810 ARG A CA 1
ATOM 6430 C C . ARG A 1 810 ? 25.128 -12.902 -20.393 1.00 85.12 810 ARG A C 1
ATOM 6432 O O . ARG A 1 810 ? 25.176 -11.788 -20.927 1.00 85.12 810 ARG A O 1
ATOM 6439 N N . ARG A 1 811 ? 24.560 -13.100 -19.201 1.00 83.50 811 ARG A N 1
ATOM 6440 C CA . ARG A 1 811 ? 23.968 -12.021 -18.400 1.00 83.50 811 ARG A CA 1
ATOM 6441 C C . ARG A 1 811 ? 25.058 -11.066 -17.933 1.00 83.50 811 ARG A C 1
ATOM 6443 O O . ARG A 1 811 ? 26.063 -11.482 -17.357 1.00 83.50 811 ARG A O 1
ATOM 6450 N N . PHE A 1 812 ? 24.854 -9.772 -18.159 1.00 87.06 812 PHE A N 1
ATOM 6451 C CA . PHE A 1 812 ? 25.868 -8.778 -17.830 1.00 87.06 812 PHE A CA 1
ATOM 6452 C C . PHE A 1 812 ? 26.207 -8.755 -16.329 1.00 87.06 812 PHE A C 1
ATOM 6454 O O . PHE A 1 812 ? 27.380 -8.704 -15.978 1.00 87.06 812 PHE A O 1
ATOM 6461 N N . GLU A 1 813 ? 25.223 -8.865 -15.436 1.00 85.56 813 GLU A N 1
ATOM 6462 C CA . GLU A 1 813 ? 25.464 -8.881 -13.984 1.00 85.56 813 GLU A CA 1
ATOM 6463 C C . GLU A 1 813 ? 26.348 -10.058 -13.529 1.00 85.56 813 GLU A C 1
ATOM 6465 O O . GLU A 1 813 ? 27.284 -9.867 -12.755 1.00 85.56 813 GLU A O 1
ATOM 6470 N N . GLU A 1 814 ? 26.144 -11.258 -14.071 1.00 85.00 814 GLU A N 1
ATOM 6471 C CA . GLU A 1 814 ? 26.965 -12.432 -13.747 1.00 85.00 814 GLU A CA 1
ATOM 6472 C C . GLU A 1 814 ? 28.416 -12.248 -14.196 1.00 85.00 814 GLU A C 1
ATOM 6474 O O . GLU A 1 814 ? 29.352 -12.543 -13.454 1.00 85.00 814 GLU A O 1
ATOM 6479 N N . VAL A 1 815 ? 28.612 -11.692 -15.392 1.00 89.50 815 VAL A N 1
ATOM 6480 C CA . VAL A 1 815 ? 29.946 -11.412 -15.932 1.00 89.50 815 VAL A CA 1
ATOM 6481 C C . VAL A 1 815 ? 30.625 -10.265 -15.180 1.00 89.50 815 VAL A C 1
ATOM 6483 O O . VAL A 1 815 ? 31.822 -10.330 -14.898 1.00 89.50 815 VAL A O 1
ATOM 6486 N N . TRP A 1 816 ? 29.877 -9.220 -14.819 1.00 91.19 816 TRP A N 1
ATOM 6487 C CA . TRP A 1 816 ? 30.394 -8.046 -14.114 1.00 91.19 816 TRP A CA 1
ATOM 6488 C C . TRP A 1 816 ? 30.901 -8.381 -12.711 1.00 91.19 816 TRP A C 1
ATOM 6490 O O . TRP A 1 816 ? 31.922 -7.838 -12.280 1.00 91.19 816 TRP A O 1
ATOM 6500 N N . PHE A 1 817 ? 30.204 -9.266 -11.995 1.00 87.31 817 PHE A N 1
ATOM 6501 C CA . PHE A 1 817 ? 30.546 -9.673 -10.629 1.00 87.31 817 PHE A CA 1
ATOM 6502 C C . PHE A 1 817 ? 31.306 -11.009 -10.546 1.00 87.31 817 PHE A C 1
ATOM 6504 O O . PHE A 1 817 ? 31.695 -11.422 -9.453 1.00 87.31 817 PHE A O 1
ATOM 6511 N N . SER A 1 818 ? 31.575 -11.666 -11.680 1.00 84.38 818 SER A N 1
ATOM 6512 C CA . SER A 1 818 ? 32.421 -12.863 -11.743 1.00 84.38 818 SER A CA 1
ATOM 6513 C C . SER A 1 818 ? 33.828 -12.573 -11.205 1.00 84.38 818 SER A C 1
ATOM 6515 O O . SER A 1 818 ? 34.443 -11.562 -11.544 1.00 84.38 818 SER A O 1
ATOM 6517 N N . ARG A 1 819 ? 34.372 -13.483 -10.392 1.00 77.75 819 ARG A N 1
ATOM 6518 C CA . ARG A 1 819 ? 35.769 -13.432 -9.914 1.00 77.75 819 ARG A CA 1
ATOM 6519 C C . ARG A 1 819 ? 36.721 -14.316 -10.727 1.00 77.75 819 ARG A C 1
ATOM 6521 O O . ARG A 1 819 ? 37.875 -14.498 -10.347 1.00 77.75 819 ARG A O 1
ATOM 6528 N N . GLU A 1 820 ? 36.249 -14.867 -11.842 1.00 76.25 820 GLU A N 1
ATOM 6529 C CA . GLU A 1 820 ? 37.072 -15.676 -12.744 1.00 76.25 820 GLU A CA 1
ATOM 6530 C C . GLU A 1 820 ? 38.271 -14.861 -13.252 1.00 76.25 820 GLU A C 1
ATOM 6532 O O . GLU A 1 820 ? 38.104 -13.757 -13.771 1.00 76.25 820 GLU A O 1
ATOM 6537 N N . GLY A 1 821 ? 39.481 -15.405 -13.092 1.00 74.44 821 GLY A N 1
ATOM 6538 C CA . GLY A 1 821 ? 40.727 -14.761 -13.525 1.00 74.44 821 GLY A CA 1
ATOM 6539 C C . GLY A 1 821 ? 41.345 -13.764 -12.532 1.00 74.44 821 GLY A C 1
ATOM 6540 O O . GLY A 1 821 ? 42.397 -13.203 -12.832 1.00 74.44 821 GLY A O 1
ATOM 6541 N N . GLY A 1 822 ? 40.747 -13.560 -11.352 1.00 80.50 822 GLY A N 1
ATOM 6542 C CA . GLY A 1 822 ? 41.263 -12.654 -10.315 1.00 80.50 822 GLY A CA 1
ATOM 6543 C C . GLY A 1 822 ? 40.943 -11.170 -10.548 1.00 80.50 822 GLY A C 1
ATOM 6544 O O . GLY A 1 822 ? 40.357 -10.783 -11.561 1.00 80.50 822 GLY A O 1
ATOM 6545 N N . ASP A 1 823 ? 41.325 -10.318 -9.591 1.00 78.81 823 ASP A N 1
ATOM 6546 C CA . ASP A 1 823 ? 40.877 -8.916 -9.528 1.00 78.81 823 ASP A CA 1
ATOM 6547 C C . ASP A 1 823 ? 41.342 -8.064 -10.717 1.00 78.81 823 ASP A C 1
ATOM 6549 O O . ASP A 1 823 ? 40.564 -7.274 -11.251 1.00 78.81 823 ASP A O 1
ATOM 6553 N N . VAL A 1 824 ? 42.576 -8.263 -11.192 1.00 81.56 824 VAL A N 1
ATOM 6554 C CA . VAL A 1 824 ? 43.136 -7.518 -12.336 1.00 81.56 824 VAL A CA 1
ATOM 6555 C C . VAL A 1 824 ? 42.358 -7.810 -13.621 1.00 81.56 824 VAL A C 1
ATOM 6557 O O . VAL A 1 824 ? 42.005 -6.892 -14.363 1.00 81.56 824 VAL A O 1
ATOM 6560 N N . VAL A 1 825 ? 42.049 -9.085 -13.873 1.00 84.12 825 VAL A N 1
ATOM 6561 C CA . VAL A 1 825 ? 41.263 -9.506 -15.042 1.00 84.12 825 VAL A CA 1
ATOM 6562 C C . VAL A 1 825 ? 39.829 -8.995 -14.924 1.00 84.12 825 VAL A C 1
ATOM 6564 O O . VAL A 1 825 ? 39.271 -8.490 -15.900 1.00 84.12 825 VAL A O 1
ATOM 6567 N N . CYS A 1 826 ? 39.248 -9.051 -13.723 1.00 85.75 826 CYS A N 1
ATOM 6568 C CA . CYS A 1 826 ? 37.918 -8.513 -13.462 1.00 85.75 826 CYS A CA 1
ATOM 6569 C C . CYS A 1 826 ? 37.848 -7.004 -13.740 1.00 85.75 826 CYS A C 1
ATOM 6571 O O . CYS A 1 826 ? 36.948 -6.556 -14.455 1.00 85.75 826 CYS A O 1
ATOM 6573 N N . GLN A 1 827 ? 38.817 -6.227 -13.251 1.00 88.19 827 GLN A N 1
ATOM 6574 C CA . GLN A 1 827 ? 38.890 -4.789 -13.498 1.00 88.19 827 GLN A CA 1
ATOM 6575 C C . GLN A 1 827 ? 39.039 -4.478 -14.992 1.00 88.19 827 GLN A C 1
ATOM 6577 O O . GLN A 1 827 ? 38.255 -3.693 -15.527 1.00 88.19 827 GLN A O 1
ATOM 6582 N N . ALA A 1 828 ? 39.973 -5.133 -15.690 1.00 91.06 828 ALA A N 1
ATOM 6583 C CA . ALA A 1 828 ? 40.180 -4.930 -17.125 1.00 91.06 828 ALA A CA 1
ATOM 6584 C C . ALA A 1 828 ? 38.916 -5.246 -17.947 1.00 91.06 828 ALA A C 1
ATOM 6586 O O . ALA A 1 828 ? 38.547 -4.489 -18.850 1.00 91.06 828 ALA A O 1
ATOM 6587 N N . ARG A 1 829 ? 38.206 -6.325 -17.594 1.00 94.31 829 ARG A N 1
ATOM 6588 C CA . ARG A 1 829 ? 36.922 -6.705 -18.200 1.00 94.31 829 ARG A CA 1
ATOM 6589 C C . ARG A 1 829 ? 35.850 -5.637 -17.978 1.00 94.31 829 ARG A C 1
ATOM 6591 O O . ARG A 1 829 ? 35.195 -5.229 -18.935 1.00 94.31 829 ARG A O 1
ATOM 6598 N N . ARG A 1 830 ? 35.684 -5.150 -16.742 1.00 94.88 830 ARG A N 1
ATOM 6599 C CA . ARG A 1 830 ? 34.720 -4.082 -16.408 1.00 94.88 830 ARG A CA 1
ATOM 6600 C C . ARG A 1 830 ? 35.010 -2.800 -17.183 1.00 94.88 830 ARG A C 1
ATOM 6602 O O . ARG A 1 830 ? 34.094 -2.202 -17.745 1.00 94.88 830 ARG A O 1
ATOM 6609 N N . GLU A 1 831 ? 36.277 -2.404 -17.254 1.00 96.00 831 GLU A N 1
ATOM 6610 C CA . GLU A 1 831 ? 36.710 -1.244 -18.029 1.00 96.00 831 GLU A CA 1
ATOM 6611 C C . GLU A 1 831 ? 36.384 -1.390 -19.519 1.00 96.00 831 GLU A C 1
ATOM 6613 O O . GLU A 1 831 ? 35.860 -0.452 -20.122 1.00 96.00 831 GLU A O 1
ATOM 6618 N N . GLU A 1 832 ? 36.638 -2.555 -20.121 1.00 96.69 832 GLU A N 1
ATOM 6619 C CA . GLU A 1 832 ? 36.338 -2.763 -21.540 1.00 96.69 832 GLU A CA 1
ATOM 6620 C C . GLU A 1 832 ? 34.835 -2.748 -21.826 1.00 96.69 832 GLU A C 1
ATOM 6622 O O . GLU A 1 832 ? 34.398 -2.095 -22.778 1.00 96.69 832 GLU A O 1
ATOM 6627 N N . ILE A 1 833 ? 34.025 -3.356 -20.954 1.00 96.88 833 ILE A N 1
ATOM 6628 C CA . ILE A 1 833 ? 32.563 -3.267 -21.050 1.00 96.88 833 ILE A CA 1
ATOM 6629 C C . ILE A 1 833 ? 32.114 -1.803 -20.977 1.00 96.88 833 ILE A C 1
ATOM 6631 O O . ILE A 1 833 ? 31.333 -1.356 -21.817 1.00 96.88 833 ILE A O 1
ATOM 6635 N N . LEU A 1 834 ? 32.637 -1.017 -20.030 1.00 97.50 834 LEU A N 1
ATOM 6636 C CA . LEU A 1 834 ? 32.314 0.407 -19.916 1.00 97.50 834 LEU A CA 1
ATOM 6637 C C . LEU A 1 834 ? 32.730 1.202 -21.162 1.00 97.50 834 LEU A C 1
ATOM 6639 O O . LEU A 1 834 ? 31.969 2.067 -21.603 1.00 97.50 834 LEU A O 1
ATOM 6643 N N . ARG A 1 835 ? 33.880 0.893 -21.781 1.00 97.75 835 ARG A N 1
ATOM 6644 C CA . ARG A 1 835 ? 34.275 1.495 -23.067 1.00 97.75 835 ARG A CA 1
ATOM 6645 C C . ARG A 1 835 ? 33.292 1.136 -24.179 1.00 97.75 835 ARG A C 1
ATOM 6647 O O . ARG A 1 835 ? 32.939 2.012 -24.972 1.00 97.75 835 ARG A O 1
ATOM 6654 N N . ASN A 1 836 ? 32.839 -0.114 -24.236 1.00 96.62 836 ASN A N 1
ATOM 6655 C CA . ASN A 1 836 ? 31.847 -0.574 -25.207 1.00 96.62 836 ASN A CA 1
ATOM 6656 C C . ASN A 1 836 ? 30.502 0.148 -25.016 1.00 96.62 836 ASN A C 1
ATOM 6658 O O . ASN A 1 836 ? 29.973 0.702 -25.983 1.00 96.62 836 ASN A O 1
ATOM 6662 N N . VAL A 1 837 ? 30.000 0.243 -23.778 1.00 96.19 837 VAL A N 1
ATOM 6663 C CA . VAL A 1 837 ? 28.774 0.992 -23.442 1.00 96.19 837 VAL A CA 1
ATOM 6664 C C . VAL A 1 837 ? 28.908 2.463 -23.843 1.00 96.19 837 VAL A C 1
ATOM 6666 O O . VAL A 1 837 ? 28.057 2.969 -24.573 1.00 96.19 837 VAL A O 1
ATOM 6669 N N . ALA A 1 838 ? 29.996 3.135 -23.449 1.00 96.12 838 ALA A N 1
ATOM 6670 C CA . ALA A 1 838 ? 30.243 4.544 -23.768 1.00 96.12 838 ALA A CA 1
ATOM 6671 C C . ALA A 1 838 ? 30.251 4.802 -25.284 1.00 96.12 838 ALA A C 1
ATOM 6673 O O . ALA A 1 838 ? 29.631 5.750 -25.773 1.00 96.12 838 ALA A O 1
ATOM 6674 N N . ARG A 1 839 ? 30.918 3.928 -26.055 1.00 95.19 839 ARG A N 1
ATOM 6675 C CA . ARG A 1 839 ? 30.952 4.011 -27.523 1.00 95.19 839 ARG A CA 1
ATOM 6676 C C . ARG A 1 839 ? 29.556 3.906 -28.129 1.00 95.19 839 ARG A C 1
ATOM 6678 O O . ARG A 1 839 ? 29.266 4.656 -29.058 1.00 95.19 839 ARG A O 1
ATOM 6685 N N . ILE A 1 840 ? 28.716 2.998 -27.632 1.00 95.25 840 ILE A N 1
ATOM 6686 C CA . ILE A 1 840 ? 27.353 2.804 -28.142 1.00 95.25 840 ILE A CA 1
ATOM 6687 C C . ILE A 1 840 ? 26.455 3.977 -27.746 1.00 95.25 840 ILE A C 1
ATOM 6689 O O . ILE A 1 840 ? 25.815 4.560 -28.619 1.00 95.25 840 ILE A O 1
ATOM 6693 N N . MET A 1 841 ? 26.446 4.375 -26.472 1.00 94.25 841 MET A N 1
ATOM 6694 C CA . MET A 1 841 ? 25.595 5.469 -25.993 1.00 94.25 841 MET A CA 1
ATOM 6695 C C . MET A 1 841 ? 25.920 6.787 -26.696 1.00 94.25 841 MET A C 1
ATOM 6697 O O . MET A 1 841 ? 25.017 7.483 -27.154 1.00 94.25 841 MET A O 1
ATOM 6701 N N . LEU A 1 842 ? 27.200 7.082 -26.943 1.00 91.62 842 LEU A N 1
ATOM 6702 C CA . LEU A 1 842 ? 27.589 8.286 -27.678 1.00 91.62 842 LEU A CA 1
ATOM 6703 C C . LEU A 1 842 ? 27.120 8.289 -29.149 1.00 91.62 842 LEU A C 1
ATOM 6705 O O . LEU A 1 842 ? 26.968 9.367 -29.732 1.00 91.62 842 LEU A O 1
ATOM 6709 N N . LYS A 1 843 ? 26.860 7.121 -29.767 1.00 91.94 843 LYS A N 1
ATOM 6710 C CA . LYS A 1 843 ? 26.267 7.057 -31.118 1.00 91.94 843 LYS A CA 1
ATOM 6711 C C . LYS A 1 843 ? 24.838 7.592 -31.138 1.00 91.94 843 LYS A C 1
ATOM 6713 O O . LYS A 1 843 ? 24.458 8.183 -32.146 1.00 91.94 843 LYS A O 1
ATOM 6718 N N . LEU A 1 844 ? 24.077 7.443 -30.051 1.00 92.94 844 LEU A N 1
ATOM 6719 C CA . LEU A 1 844 ? 22.687 7.912 -29.986 1.00 92.94 844 LEU A CA 1
ATOM 6720 C C . LEU A 1 844 ? 22.592 9.436 -30.135 1.00 92.94 844 LEU A C 1
ATOM 6722 O O . LEU A 1 844 ? 21.635 9.940 -30.711 1.00 92.94 844 LEU A O 1
ATOM 6726 N N . GLY A 1 845 ? 23.645 10.169 -29.758 1.00 89.00 845 GLY A N 1
ATOM 6727 C CA . GLY A 1 845 ? 23.761 11.611 -29.989 1.00 89.00 845 GLY A CA 1
ATOM 6728 C C . GLY A 1 845 ? 23.837 12.032 -31.467 1.00 89.00 845 GLY A C 1
ATOM 6729 O O . GLY A 1 845 ? 24.015 13.212 -31.742 1.00 89.00 845 GLY A O 1
ATOM 6730 N N . LYS A 1 846 ? 23.755 11.104 -32.434 1.00 87.50 846 LYS A N 1
ATOM 6731 C CA . LYS A 1 846 ? 23.490 11.415 -33.854 1.00 87.50 846 LYS A CA 1
ATOM 6732 C C . LYS A 1 846 ? 22.026 11.787 -34.112 1.00 87.50 846 LYS A C 1
ATOM 6734 O O . LYS A 1 846 ? 21.725 12.395 -35.142 1.00 87.50 846 LYS A O 1
ATOM 6739 N N . PHE A 1 847 ? 21.126 11.366 -33.232 1.00 91.81 847 PHE A N 1
ATOM 6740 C CA . PHE A 1 847 ? 19.695 11.611 -33.316 1.00 91.81 847 PHE A CA 1
ATOM 6741 C C . PHE A 1 847 ? 19.361 12.778 -32.399 1.00 91.81 847 PHE A C 1
ATOM 6743 O O . PHE A 1 847 ? 19.229 12.623 -31.187 1.00 91.81 847 PHE A O 1
ATOM 6750 N N . GLU A 1 848 ? 19.310 13.957 -33.002 1.00 90.62 848 GLU A N 1
ATOM 6751 C CA . GLU A 1 848 ? 19.122 15.226 -32.315 1.00 90.62 848 GLU A CA 1
ATOM 6752 C C . GLU A 1 848 ? 17.763 15.830 -32.670 1.00 90.62 848 GLU A C 1
ATOM 6754 O O . GLU A 1 848 ? 17.369 15.816 -33.841 1.00 90.62 848 GLU A O 1
ATOM 6759 N N . PHE A 1 849 ? 17.090 16.396 -31.668 1.00 90.88 849 PHE A N 1
ATOM 6760 C CA . PHE A 1 849 ? 15.710 16.868 -31.761 1.00 90.88 849 PHE A CA 1
ATOM 6761 C C . PHE A 1 849 ? 15.577 18.320 -31.295 1.00 90.88 849 PHE A C 1
ATOM 6763 O O . PHE A 1 849 ? 16.312 18.770 -30.410 1.00 90.88 849 PHE A O 1
ATOM 6770 N N . ASP A 1 850 ? 14.637 19.047 -31.903 1.00 86.25 850 ASP A N 1
ATOM 6771 C CA . ASP A 1 850 ? 14.320 20.434 -31.524 1.00 86.25 850 ASP A CA 1
ATOM 6772 C C . ASP A 1 850 ? 13.460 20.509 -30.254 1.00 86.25 850 ASP A C 1
ATOM 6774 O O . ASP A 1 850 ? 13.567 21.464 -29.488 1.00 86.25 850 ASP A O 1
ATOM 6778 N N . THR A 1 851 ? 12.665 19.468 -29.999 1.00 90.81 851 THR A N 1
ATOM 6779 C CA . THR A 1 851 ? 11.798 19.326 -28.823 1.00 90.81 851 THR A CA 1
ATOM 6780 C C . THR A 1 851 ? 12.066 18.003 -28.103 1.00 90.81 851 THR A C 1
ATOM 6782 O O . THR A 1 851 ? 12.549 17.044 -28.709 1.00 90.81 851 THR A O 1
ATOM 6785 N N . GLY A 1 852 ? 11.797 17.963 -26.800 1.00 91.50 852 GLY A N 1
ATOM 6786 C CA . GLY A 1 852 ? 11.803 16.752 -25.984 1.00 91.50 852 GLY A CA 1
ATOM 6787 C C . GLY A 1 852 ? 10.425 16.106 -25.984 1.00 91.50 852 GLY A C 1
ATOM 6788 O O . GLY A 1 852 ? 9.418 16.810 -25.918 1.00 91.50 852 GLY A O 1
ATOM 6789 N N . GLY A 1 853 ? 10.374 14.777 -26.037 1.00 91.75 853 GLY A N 1
ATOM 6790 C CA . GLY A 1 853 ? 9.108 14.066 -26.172 1.00 91.75 853 GLY A CA 1
ATOM 6791 C C . GLY A 1 853 ? 9.238 12.647 -26.723 1.00 91.75 853 GLY A C 1
ATOM 6792 O O . GLY A 1 853 ? 10.341 12.112 -26.882 1.00 91.75 853 GLY A O 1
ATOM 6793 N N . ALA A 1 854 ? 8.091 12.037 -27.017 1.00 90.75 854 ALA A N 1
ATOM 6794 C CA . ALA A 1 854 ? 8.000 10.751 -27.698 1.00 90.75 854 ALA A CA 1
ATOM 6795 C C . ALA A 1 854 ? 8.534 10.852 -29.134 1.00 90.75 854 ALA A C 1
ATOM 6797 O O . ALA A 1 854 ? 8.380 11.878 -29.803 1.00 90.75 854 ALA A O 1
ATOM 6798 N N . LEU A 1 855 ? 9.154 9.776 -29.615 1.00 91.69 855 LEU A N 1
ATOM 6799 C CA . LEU A 1 855 ? 9.625 9.703 -30.996 1.00 91.69 855 LEU A CA 1
ATOM 6800 C C . LEU A 1 855 ? 8.432 9.640 -31.954 1.00 91.69 855 LEU A C 1
ATOM 6802 O O . LEU A 1 855 ? 7.433 8.985 -31.667 1.00 91.69 855 LEU A O 1
ATOM 6806 N N . VAL A 1 856 ? 8.549 10.318 -33.093 1.00 88.75 856 VAL A N 1
ATOM 6807 C CA . VAL A 1 856 ? 7.534 10.308 -34.150 1.00 88.75 856 VAL A CA 1
ATOM 6808 C C . VAL A 1 856 ? 8.181 9.790 -35.425 1.00 88.75 856 VAL A C 1
ATOM 6810 O O . VAL A 1 856 ? 9.243 10.269 -35.827 1.00 88.75 856 VAL A O 1
ATOM 6813 N N . PHE A 1 857 ? 7.533 8.819 -36.058 1.00 87.69 857 PHE A N 1
ATOM 6814 C CA . PHE A 1 857 ? 7.944 8.267 -37.343 1.00 87.69 857 PHE A CA 1
ATOM 6815 C C . PHE A 1 857 ? 6.895 8.605 -38.403 1.00 87.69 857 PHE A C 1
ATOM 6817 O O . PHE A 1 857 ? 5.694 8.536 -38.132 1.00 87.69 857 PHE A O 1
ATOM 6824 N N . ASP A 1 858 ? 7.337 8.978 -39.605 1.00 82.81 858 ASP A N 1
ATOM 6825 C CA . ASP A 1 858 ? 6.428 9.233 -40.723 1.00 82.81 858 ASP A CA 1
ATOM 6826 C C . ASP A 1 858 ? 5.607 7.975 -41.056 1.00 82.81 858 ASP A C 1
ATOM 6828 O O . ASP A 1 858 ? 6.126 6.853 -41.101 1.00 82.81 858 ASP A O 1
ATOM 6832 N N . ARG A 1 859 ? 4.307 8.158 -41.311 1.00 69.19 859 ARG A N 1
ATOM 6833 C CA . ARG A 1 859 ? 3.378 7.047 -41.543 1.00 69.19 859 ARG A CA 1
ATOM 6834 C C . ARG A 1 859 ? 3.634 6.322 -42.858 1.00 69.19 859 ARG A C 1
ATOM 6836 O O . ARG A 1 859 ? 3.354 5.124 -42.916 1.00 69.19 859 ARG A O 1
ATOM 6843 N N . SER A 1 860 ? 4.144 7.033 -43.862 1.00 65.00 860 SER A N 1
ATOM 6844 C CA . SER A 1 860 ? 4.383 6.519 -45.213 1.00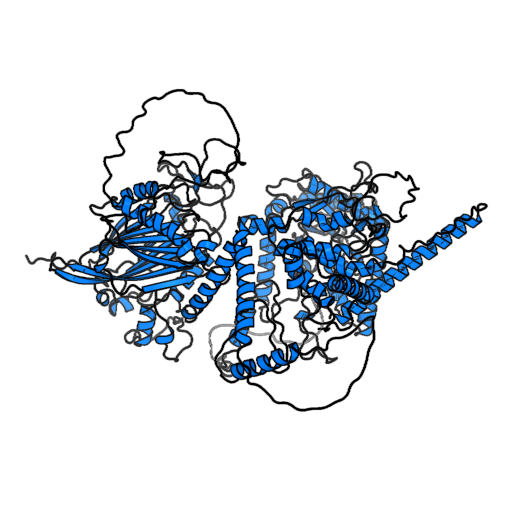 65.00 860 SER A CA 1
ATOM 6845 C C . SER A 1 860 ? 5.723 5.801 -45.369 1.00 65.00 860 SER A C 1
ATOM 6847 O O . SER A 1 860 ? 5.755 4.737 -45.979 1.00 65.00 860 SER A O 1
ATOM 6849 N N . HIS A 1 861 ? 6.808 6.346 -44.807 1.00 64.56 861 HIS A N 1
ATOM 6850 C CA . HIS A 1 861 ? 8.165 5.831 -45.056 1.00 64.56 861 HIS A CA 1
ATOM 6851 C C . HIS A 1 861 ? 8.890 5.318 -43.804 1.00 64.56 861 HIS A C 1
ATOM 6853 O O . HIS A 1 861 ? 9.988 4.780 -43.919 1.00 64.56 861 HIS A O 1
ATOM 6859 N N . GLY A 1 862 ? 8.308 5.470 -42.606 1.00 74.06 862 GLY A N 1
ATOM 6860 C CA . GLY A 1 862 ? 8.956 5.051 -41.358 1.00 74.06 862 GLY A CA 1
ATOM 6861 C C . GLY A 1 862 ? 10.207 5.867 -41.020 1.00 74.06 862 GLY A C 1
ATOM 6862 O O . GLY A 1 862 ? 11.056 5.410 -40.258 1.00 74.06 862 GLY A O 1
ATOM 6863 N N . GLU A 1 863 ? 10.348 7.066 -41.590 1.00 85.38 863 GLU A N 1
ATOM 6864 C CA . GLU A 1 863 ? 11.473 7.954 -41.309 1.00 85.38 863 GLU A CA 1
ATOM 6865 C C . GLU A 1 863 ? 11.293 8.663 -39.964 1.00 85.38 863 GLU A C 1
ATOM 6867 O O . GLU A 1 863 ? 10.205 9.128 -39.624 1.00 85.38 863 GLU A O 1
ATOM 6872 N N . LEU A 1 864 ? 12.378 8.770 -39.194 1.00 88.44 864 LEU A N 1
ATOM 6873 C CA . LEU A 1 864 ? 12.376 9.450 -37.901 1.00 88.44 864 LEU A CA 1
ATOM 6874 C C . LEU A 1 864 ? 12.240 10.969 -38.085 1.00 88.44 864 LEU A C 1
ATOM 6876 O O . LEU A 1 864 ? 13.149 11.625 -38.605 1.00 88.44 864 LEU A O 1
ATOM 6880 N N . VAL A 1 865 ? 11.152 11.541 -37.569 1.00 86.81 865 VAL A N 1
ATOM 6881 C CA . VAL A 1 865 ? 10.926 12.989 -37.548 1.00 86.81 865 VAL A CA 1
ATOM 6882 C C . VAL A 1 865 ? 11.828 13.623 -36.488 1.00 86.81 865 VAL A C 1
ATOM 6884 O O . VAL A 1 865 ? 11.752 13.305 -35.304 1.00 86.81 865 VAL A O 1
ATOM 6887 N N . ARG A 1 866 ? 12.716 14.528 -36.918 1.00 82.81 866 ARG A N 1
ATOM 6888 C CA . ARG A 1 866 ? 13.711 15.185 -36.041 1.00 82.81 866 ARG A CA 1
ATOM 6889 C C . ARG A 1 866 ? 13.337 16.608 -35.620 1.00 82.81 866 ARG A C 1
ATOM 6891 O O . ARG A 1 866 ? 13.955 17.162 -34.714 1.00 82.81 866 ARG A O 1
ATOM 6898 N N . THR A 1 867 ? 12.373 17.216 -36.303 1.00 81.50 867 THR A N 1
ATOM 6899 C CA . THR A 1 867 ? 11.933 18.604 -36.078 1.00 81.50 867 THR A CA 1
ATOM 6900 C C . THR A 1 867 ? 10.816 18.717 -35.045 1.00 81.50 867 THR A C 1
ATOM 6902 O O . THR A 1 867 ? 10.609 19.785 -34.478 1.00 81.50 867 THR A O 1
ATOM 6905 N N . ALA A 1 868 ? 10.109 17.623 -34.773 1.00 81.25 868 ALA A N 1
ATOM 6906 C CA . ALA A 1 868 ? 9.002 17.575 -33.832 1.00 81.25 868 ALA A CA 1
ATOM 6907 C C . ALA A 1 868 ? 9.014 16.252 -33.067 1.00 81.25 868 ALA A C 1
ATOM 6909 O O . ALA A 1 868 ? 9.429 15.221 -33.595 1.00 81.25 868 ALA A O 1
ATOM 6910 N N . THR A 1 869 ? 8.535 16.300 -31.830 1.00 89.25 869 THR A N 1
ATOM 6911 C CA . THR A 1 869 ? 8.324 15.132 -30.975 1.00 89.25 869 THR A CA 1
ATOM 6912 C C . THR A 1 869 ? 6.879 15.097 -30.498 1.00 89.25 869 THR A C 1
ATOM 6914 O O . THR A 1 869 ? 6.181 16.114 -30.496 1.00 89.25 869 THR A O 1
ATOM 6917 N N . GLY A 1 870 ? 6.408 13.904 -30.153 1.00 87.12 870 GLY A N 1
ATOM 6918 C CA . GLY A 1 870 ? 5.075 13.688 -29.613 1.00 87.12 870 GLY A CA 1
ATOM 6919 C C . GLY A 1 870 ? 5.028 13.887 -28.095 1.00 87.12 870 GLY A C 1
ATOM 6920 O O . GLY A 1 870 ? 6.068 13.949 -27.436 1.00 87.12 870 GLY A O 1
ATOM 6921 N N . PRO A 1 871 ? 3.826 13.942 -27.509 1.00 86.12 871 PRO A N 1
ATOM 6922 C CA . PRO A 1 871 ? 3.671 13.884 -26.060 1.00 86.12 871 PRO A CA 1
ATOM 6923 C C . PRO A 1 871 ? 4.191 12.545 -25.510 1.00 86.12 871 PRO A C 1
ATOM 6925 O O . PRO A 1 871 ? 3.969 11.493 -26.112 1.00 86.12 871 PRO A O 1
ATOM 6928 N N . LEU A 1 872 ? 4.861 12.574 -24.358 1.00 83.25 872 LEU A N 1
ATOM 6929 C CA . LEU A 1 872 ? 5.200 11.371 -23.602 1.00 83.25 872 LEU A CA 1
ATOM 6930 C C . LEU A 1 872 ? 3.994 10.885 -22.805 1.00 83.25 872 LEU A C 1
ATOM 6932 O O . LEU A 1 872 ? 3.179 11.671 -22.323 1.00 83.25 872 LEU A O 1
ATOM 6936 N N . PHE A 1 873 ? 3.926 9.570 -22.639 1.00 76.25 873 PHE A N 1
ATOM 6937 C CA . PHE A 1 873 ? 2.968 8.913 -21.765 1.00 76.25 873 PHE A CA 1
ATOM 6938 C C . PHE A 1 873 ? 3.744 8.151 -20.713 1.00 76.25 873 PHE A C 1
ATOM 6940 O O . PHE A 1 873 ? 4.449 7.185 -21.006 1.00 76.25 873 PHE A O 1
ATOM 6947 N N . GLU A 1 874 ? 3.648 8.629 -19.484 1.00 73.69 874 GLU A N 1
ATOM 6948 C CA . GLU A 1 874 ? 4.449 8.135 -18.375 1.00 73.69 874 GLU A CA 1
ATOM 6949 C C . GLU A 1 874 ? 3.535 7.612 -17.284 1.00 73.69 874 GLU A C 1
ATOM 6951 O O . GLU A 1 874 ? 2.409 8.081 -17.135 1.00 73.69 874 GLU A O 1
ATOM 6956 N N . LYS A 1 875 ? 4.005 6.610 -16.539 1.00 75.62 875 LYS A N 1
ATOM 6957 C CA . LYS A 1 875 ? 3.248 6.093 -15.400 1.00 75.62 875 LYS A CA 1
ATOM 6958 C C . LYS A 1 875 ? 3.087 7.206 -14.375 1.00 75.62 875 LYS A C 1
ATOM 6960 O O . LYS A 1 875 ? 4.084 7.737 -13.886 1.00 75.62 875 LYS A O 1
ATOM 6965 N N . ASP A 1 876 ? 1.846 7.504 -14.024 1.00 77.94 876 ASP A N 1
ATOM 6966 C CA . ASP A 1 876 ? 1.538 8.496 -13.009 1.00 77.94 876 ASP A CA 1
ATOM 6967 C C . ASP A 1 876 ? 1.571 7.840 -11.628 1.00 77.94 876 ASP A C 1
ATOM 6969 O O . ASP A 1 876 ? 0.552 7.445 -11.057 1.00 77.94 876 ASP A O 1
ATOM 6973 N N . VAL A 1 877 ? 2.785 7.668 -11.101 1.00 77.19 877 VAL A N 1
ATOM 6974 C CA . VAL A 1 877 ? 2.992 7.002 -9.811 1.00 77.19 877 VAL A CA 1
ATOM 6975 C C . VAL A 1 877 ? 2.308 7.774 -8.681 1.00 77.19 877 VAL A C 1
ATOM 6977 O O . VAL A 1 877 ? 1.813 7.147 -7.750 1.00 77.19 877 VAL A O 1
ATOM 6980 N N . LYS A 1 878 ? 2.221 9.112 -8.754 1.00 75.19 878 LYS A N 1
ATOM 6981 C CA . LYS A 1 878 ? 1.521 9.916 -7.739 1.00 75.19 878 LYS A CA 1
ATOM 6982 C C . LYS A 1 878 ? 0.019 9.644 -7.790 1.00 75.19 878 LYS A C 1
ATOM 6984 O O . LYS A 1 878 ? -0.539 9.335 -6.742 1.00 75.19 878 LYS A O 1
ATOM 6989 N N . ALA A 1 879 ? -0.613 9.657 -8.966 1.00 73.31 879 ALA A N 1
ATOM 6990 C CA . ALA A 1 879 ? -2.024 9.291 -9.109 1.00 73.31 879 ALA A CA 1
ATOM 6991 C C . ALA A 1 879 ? -2.298 7.856 -8.648 1.00 73.31 879 ALA A C 1
ATOM 6993 O O . ALA A 1 879 ? -3.284 7.609 -7.961 1.00 73.31 879 ALA A O 1
ATOM 6994 N N . MET A 1 880 ? -1.417 6.911 -8.994 1.00 70.38 880 MET A N 1
ATOM 6995 C CA . MET A 1 880 ? -1.538 5.517 -8.560 1.00 70.38 880 MET A CA 1
ATOM 6996 C C . MET A 1 880 ? -1.462 5.399 -7.035 1.00 70.38 880 MET A C 1
ATOM 6998 O O . MET A 1 880 ? -2.315 4.758 -6.434 1.00 70.38 880 MET A O 1
ATOM 7002 N N . VAL A 1 881 ? -0.490 6.067 -6.405 1.00 67.62 881 VAL A N 1
ATOM 7003 C CA . VAL A 1 881 ? -0.347 6.104 -4.942 1.00 67.62 881 VAL A CA 1
ATOM 7004 C C . VAL A 1 881 ? -1.557 6.767 -4.284 1.00 67.62 881 VAL A C 1
ATOM 7006 O O . VAL A 1 881 ? -2.061 6.253 -3.295 1.00 67.62 881 VAL A O 1
ATOM 7009 N N . LEU A 1 882 ? -2.057 7.881 -4.826 1.00 67.00 882 LEU A N 1
ATOM 7010 C CA . LEU A 1 882 ? -3.256 8.546 -4.308 1.00 67.00 882 LEU A CA 1
ATOM 7011 C C . LEU A 1 882 ? -4.496 7.653 -4.437 1.00 67.00 882 LEU A C 1
ATOM 7013 O O . LEU A 1 882 ? -5.298 7.589 -3.510 1.00 67.00 882 LEU A O 1
ATOM 7017 N N . ARG A 1 883 ? -4.622 6.912 -5.543 1.00 62.62 883 ARG A N 1
ATOM 7018 C CA . ARG A 1 883 ? -5.699 5.937 -5.752 1.00 62.62 883 ARG A CA 1
ATOM 7019 C C . ARG A 1 883 ? -5.630 4.783 -4.753 1.00 62.62 883 ARG A C 1
ATOM 7021 O O . ARG A 1 883 ? -6.684 4.348 -4.307 1.00 62.62 883 ARG A O 1
ATOM 7028 N N . TRP A 1 884 ? -4.434 4.352 -4.336 1.00 59.00 884 TRP A N 1
ATOM 7029 C CA . TRP A 1 884 ? -4.277 3.328 -3.290 1.00 59.00 884 TRP A CA 1
ATOM 7030 C C . TRP A 1 884 ? -4.926 3.718 -1.961 1.00 59.00 884 TRP A C 1
ATOM 7032 O O . TRP A 1 884 ? -5.411 2.848 -1.249 1.00 59.00 884 TRP A O 1
ATOM 7042 N N . PHE A 1 885 ? -4.964 5.009 -1.622 1.00 48.78 885 PHE A N 1
ATOM 7043 C CA . PHE A 1 885 ? -5.613 5.481 -0.394 1.00 48.78 885 PHE A CA 1
ATOM 7044 C C . PHE A 1 885 ? -7.142 5.583 -0.508 1.00 48.78 885 PHE A C 1
ATOM 7046 O O . PHE A 1 885 ? -7.808 5.836 0.494 1.00 48.78 885 PHE A O 1
ATOM 7053 N N . VAL A 1 886 ? -7.696 5.408 -1.712 1.00 45.88 886 VAL A N 1
ATOM 7054 C CA . VAL A 1 886 ? -9.130 5.555 -2.002 1.00 45.88 886 VAL A CA 1
ATOM 7055 C C . VAL A 1 886 ? -9.785 4.207 -2.316 1.00 45.88 886 VAL A C 1
ATOM 7057 O O . VAL A 1 886 ? -10.913 3.984 -1.887 1.00 45.88 886 VAL A O 1
ATOM 7060 N N . ASP A 1 887 ? -9.098 3.310 -3.030 1.00 44.06 887 ASP A N 1
ATOM 7061 C CA . ASP A 1 887 ? -9.626 2.005 -3.447 1.00 44.06 887 ASP A CA 1
ATOM 7062 C C . ASP A 1 887 ? -8.497 0.961 -3.601 1.00 44.06 887 ASP A C 1
ATOM 7064 O O . ASP A 1 887 ? -7.659 1.063 -4.505 1.00 44.06 887 ASP A O 1
ATOM 7068 N N . GLU A 1 888 ? -8.475 -0.052 -2.724 1.00 42.75 888 GLU A N 1
ATOM 7069 C CA . GLU A 1 888 ? -7.478 -1.138 -2.732 1.00 42.75 888 GLU A CA 1
ATOM 7070 C C . GLU A 1 888 ? -7.595 -2.051 -3.972 1.00 42.75 888 GLU A C 1
ATOM 7072 O O . GLU A 1 888 ? -6.610 -2.671 -4.369 1.00 42.75 888 GLU A O 1
ATOM 7077 N N . GLU A 1 889 ? -8.742 -2.103 -4.663 1.00 41.09 889 GLU A N 1
ATOM 7078 C CA . GLU A 1 889 ? -8.895 -2.938 -5.873 1.00 41.09 889 GLU A CA 1
ATOM 7079 C C . GLU A 1 889 ? -8.243 -2.351 -7.116 1.00 41.09 889 GLU A C 1
ATOM 7081 O O . GLU A 1 889 ? -7.940 -3.043 -8.091 1.00 41.09 889 GLU A O 1
ATOM 7086 N N . CYS A 1 890 ? -7.988 -1.054 -7.071 1.00 42.22 890 CYS A N 1
ATOM 7087 C CA . CYS A 1 890 ? -7.391 -0.316 -8.158 1.00 42.22 890 CYS A CA 1
ATOM 7088 C C . CYS A 1 890 ? -5.856 -0.373 -8.167 1.00 42.22 890 CYS A C 1
ATOM 7090 O O . CYS A 1 890 ? -5.232 0.241 -9.040 1.00 42.22 890 CYS A O 1
ATOM 7092 N N . GLU A 1 891 ? -5.252 -1.115 -7.230 1.00 41.81 891 GLU A N 1
ATOM 7093 C CA . GLU A 1 891 ? -3.804 -1.261 -7.036 1.00 41.81 891 GLU A CA 1
ATOM 7094 C C . GLU A 1 891 ? -3.059 -1.612 -8.336 1.00 41.81 891 GLU A C 1
ATOM 7096 O O . GLU A 1 891 ? -1.930 -1.163 -8.556 1.00 41.81 891 GLU A O 1
ATOM 7101 N N . TYR A 1 892 ? -3.708 -2.370 -9.224 1.00 47.69 892 TYR A N 1
ATOM 7102 C CA . TYR A 1 892 ? -3.062 -3.023 -10.363 1.00 47.69 892 TYR A CA 1
ATOM 7103 C C . TYR A 1 892 ? -3.336 -2.382 -11.720 1.00 47.69 892 TYR A C 1
ATOM 7105 O O . TYR A 1 892 ? -2.751 -2.818 -12.710 1.00 47.69 892 TYR A O 1
ATOM 7113 N N . THR A 1 893 ? -4.188 -1.354 -11.791 1.00 54.94 893 THR A N 1
ATOM 7114 C CA . THR A 1 893 ? -4.426 -0.640 -13.052 1.00 54.94 893 THR A CA 1
ATOM 7115 C C . THR A 1 893 ? -3.422 0.505 -13.171 1.00 54.94 893 THR A C 1
ATOM 7117 O O . THR A 1 893 ? -3.583 1.517 -12.482 1.00 54.94 893 THR A O 1
ATOM 7120 N N . PRO A 1 894 ? -2.376 0.386 -14.014 1.00 59.31 894 PRO A N 1
ATOM 7121 C CA . PRO A 1 894 ? -1.418 1.465 -14.186 1.00 59.31 894 PRO A CA 1
ATOM 7122 C C . PRO A 1 894 ? -2.122 2.696 -14.758 1.00 59.31 894 PRO A C 1
ATOM 7124 O O . PRO A 1 894 ? -2.751 2.627 -15.814 1.00 59.31 894 PRO A O 1
ATOM 7127 N N . LEU A 1 895 ? -2.001 3.821 -14.055 1.00 64.88 895 LEU A N 1
ATOM 7128 C CA . LEU A 1 895 ? -2.427 5.120 -14.561 1.00 64.88 895 LEU A CA 1
ATOM 7129 C C . LEU A 1 895 ? -1.277 5.756 -15.328 1.00 64.88 895 LEU A C 1
ATOM 7131 O O . LEU A 1 895 ? -0.111 5.626 -14.948 1.00 64.88 895 LEU A O 1
ATOM 7135 N N . TYR A 1 896 ? -1.619 6.444 -16.408 1.00 73.12 896 TYR A N 1
ATOM 7136 C CA . TYR A 1 896 ? -0.661 7.153 -17.239 1.00 73.12 896 TYR A CA 1
ATOM 7137 C C . TYR A 1 896 ? -1.069 8.615 -17.341 1.00 73.12 896 TYR A C 1
ATOM 7139 O O . TYR A 1 896 ? -2.246 8.921 -17.527 1.00 73.12 896 TYR A O 1
ATOM 7147 N N . CYS A 1 897 ? -0.090 9.506 -17.260 1.00 77.19 897 CYS A N 1
ATOM 7148 C CA . CYS A 1 897 ? -0.260 10.921 -17.544 1.00 77.19 897 CYS A CA 1
ATOM 7149 C C . CYS A 1 897 ? 0.396 11.261 -18.884 1.00 77.19 897 CYS A C 1
ATOM 7151 O O . CYS A 1 897 ? 1.450 10.720 -19.239 1.00 77.19 897 CYS A O 1
ATOM 7153 N N . ARG A 1 898 ? -0.226 12.183 -19.619 1.00 83.69 898 ARG A N 1
ATOM 7154 C CA . ARG A 1 898 ? 0.297 12.726 -20.873 1.00 83.69 898 ARG A CA 1
ATOM 7155 C C . ARG A 1 898 ? 1.061 14.016 -20.585 1.00 83.69 898 ARG A C 1
ATOM 7157 O O . ARG A 1 898 ? 0.490 14.934 -20.004 1.00 83.69 898 ARG A O 1
ATOM 7164 N N . THR A 1 899 ? 2.317 14.104 -21.014 1.00 84.06 899 THR A N 1
ATOM 7165 C CA . THR A 1 899 ? 3.178 15.273 -20.778 1.00 84.06 899 THR A CA 1
ATOM 7166 C C . THR A 1 899 ? 3.961 15.676 -22.035 1.00 84.06 899 THR A C 1
ATOM 7168 O O . THR A 1 899 ? 4.167 14.868 -22.941 1.00 84.06 899 THR A O 1
ATOM 7171 N N . GLY A 1 900 ? 4.376 16.944 -22.120 1.00 85.31 900 GLY A N 1
ATOM 7172 C CA . GLY A 1 900 ? 5.102 17.480 -23.279 1.00 85.31 900 GLY A CA 1
ATOM 7173 C C . GLY A 1 900 ? 4.256 17.593 -24.562 1.00 85.31 900 GLY A C 1
ATOM 7174 O O . GLY A 1 900 ? 3.029 17.449 -24.512 1.00 85.31 900 GLY A O 1
ATOM 7175 N N . PRO A 1 901 ? 4.887 17.836 -25.729 1.00 91.12 901 PRO A N 1
ATOM 7176 C CA . PRO A 1 901 ? 6.333 17.993 -25.953 1.00 91.12 901 PRO A CA 1
ATOM 7177 C C . PRO A 1 901 ? 6.906 19.287 -25.345 1.00 91.12 901 PRO A C 1
ATOM 7179 O O . PRO A 1 901 ? 6.160 20.213 -25.037 1.00 91.12 901 PRO A O 1
ATOM 7182 N N . TRP A 1 902 ? 8.232 19.362 -25.177 1.00 90.56 902 TRP A N 1
ATOM 7183 C CA . TRP A 1 902 ? 8.908 20.497 -24.525 1.00 90.56 902 TRP A CA 1
ATOM 7184 C C . TRP A 1 902 ? 9.981 21.147 -25.396 1.00 90.56 902 TRP A C 1
ATOM 7186 O O . TRP A 1 902 ? 10.762 20.464 -26.051 1.00 90.56 902 TRP A O 1
ATOM 7196 N N . GLU A 1 903 ? 10.092 22.473 -25.329 1.00 87.44 903 GLU A N 1
ATOM 7197 C CA . GLU A 1 903 ? 11.150 23.240 -26.011 1.00 87.44 903 GLU A CA 1
ATOM 7198 C C . GLU A 1 903 ? 12.394 23.481 -25.132 1.00 87.44 903 GLU A C 1
ATOM 7200 O O . GLU A 1 903 ? 13.502 23.727 -25.633 1.00 87.44 903 GLU A O 1
ATOM 7205 N N . ARG A 1 904 ? 12.224 23.439 -23.804 1.00 86.12 904 ARG A N 1
ATOM 7206 C CA . ARG A 1 904 ? 13.281 23.672 -22.807 1.00 86.12 904 ARG A CA 1
ATOM 7207 C C . ARG A 1 904 ? 13.513 22.420 -21.975 1.00 86.12 904 ARG A C 1
ATOM 7209 O O . ARG A 1 904 ? 12.566 21.701 -21.665 1.00 86.12 904 ARG A O 1
ATOM 7216 N N . THR A 1 905 ? 14.767 22.162 -21.602 1.00 87.69 905 THR A N 1
ATOM 7217 C CA . THR A 1 905 ? 15.103 20.939 -20.857 1.00 87.69 905 THR A CA 1
ATOM 7218 C C . THR A 1 905 ? 14.571 20.988 -19.428 1.00 87.69 905 THR A C 1
ATOM 7220 O O . THR A 1 905 ? 14.060 19.984 -18.939 1.00 87.69 905 THR A O 1
ATOM 7223 N N . ASN A 1 906 ? 14.584 22.171 -18.803 1.00 85.38 906 ASN A N 1
ATOM 7224 C CA . ASN A 1 906 ? 14.023 22.376 -17.468 1.00 85.38 906 ASN A CA 1
ATOM 7225 C C . ASN A 1 906 ? 12.524 22.042 -17.395 1.00 85.38 906 ASN A C 1
ATOM 7227 O O . ASN A 1 906 ? 12.102 21.352 -16.475 1.00 85.38 906 ASN A O 1
ATOM 7231 N N . ASP A 1 907 ? 11.746 22.444 -18.406 1.00 88.50 907 ASP A N 1
ATOM 7232 C CA . ASP A 1 907 ? 10.304 22.161 -18.453 1.00 88.50 907 ASP A CA 1
ATOM 7233 C C . ASP A 1 907 ? 10.036 20.650 -18.518 1.00 88.50 907 ASP A C 1
ATOM 7235 O O . ASP A 1 907 ? 9.068 20.163 -17.940 1.00 88.50 907 ASP A O 1
ATOM 7239 N N . MET A 1 908 ? 10.918 19.885 -19.175 1.00 89.19 908 MET A N 1
ATOM 7240 C CA . MET A 1 908 ? 10.833 18.425 -19.184 1.00 89.19 908 MET A CA 1
ATOM 7241 C C . MET A 1 908 ? 11.170 17.819 -17.815 1.00 89.19 908 MET A C 1
ATOM 7243 O O . MET A 1 908 ? 10.510 16.866 -17.403 1.00 89.19 908 MET A O 1
ATOM 7247 N N . TYR A 1 909 ? 12.166 18.354 -17.098 1.00 88.12 909 TYR A N 1
ATOM 7248 C CA . TYR A 1 909 ? 12.494 17.883 -15.750 1.00 88.12 909 TYR A CA 1
ATOM 7249 C C . TYR A 1 909 ? 11.367 18.163 -14.750 1.00 88.12 909 TYR A C 1
ATOM 7251 O O . TYR A 1 909 ? 11.072 17.303 -13.926 1.00 88.12 909 TYR A O 1
ATOM 7259 N N . THR A 1 910 ? 10.722 19.331 -14.813 1.00 88.75 910 THR A N 1
ATOM 7260 C CA . THR A 1 910 ? 9.710 19.736 -13.823 1.00 88.75 910 THR A CA 1
ATOM 7261 C C . THR A 1 910 ? 8.279 19.357 -14.186 1.00 88.75 910 THR A C 1
ATOM 7263 O O . THR A 1 910 ? 7.413 19.459 -13.324 1.00 88.75 910 THR A O 1
ATOM 7266 N N . ALA A 1 911 ? 8.012 18.851 -15.395 1.00 86.75 911 ALA A N 1
ATOM 7267 C CA . ALA A 1 911 ? 6.652 18.591 -15.880 1.00 86.75 911 ALA A CA 1
ATOM 7268 C C . ALA A 1 911 ? 5.763 17.782 -14.914 1.00 86.75 911 ALA A C 1
ATOM 7270 O O . ALA A 1 911 ? 4.591 18.101 -14.737 1.00 86.75 911 ALA A O 1
ATOM 7271 N N . LEU A 1 912 ? 6.309 16.739 -14.276 1.00 83.06 912 LEU A N 1
ATOM 7272 C CA . LEU A 1 912 ? 5.558 15.915 -13.316 1.00 83.06 912 LEU A CA 1
ATOM 7273 C C . LEU A 1 912 ? 5.367 16.589 -11.952 1.00 83.06 912 LEU A C 1
ATOM 7275 O O . LEU A 1 912 ? 4.447 16.229 -11.222 1.00 83.06 912 LEU A O 1
ATOM 7279 N N . LEU A 1 913 ? 6.230 17.542 -11.596 1.00 86.88 913 LEU A N 1
ATOM 7280 C CA . LEU A 1 913 ? 6.028 18.397 -10.427 1.00 86.88 913 LEU A CA 1
ATOM 7281 C C . LEU A 1 913 ? 4.911 19.410 -10.700 1.00 86.88 913 LEU A C 1
ATOM 7283 O O . LEU A 1 913 ? 4.053 19.627 -9.853 1.00 86.88 913 LEU A O 1
ATOM 7287 N N . ASP A 1 914 ? 4.884 19.976 -11.908 1.00 85.94 914 ASP A N 1
ATOM 7288 C CA . ASP A 1 914 ? 3.873 20.950 -12.329 1.00 85.94 914 ASP A CA 1
ATOM 7289 C C . ASP A 1 914 ? 2.471 20.314 -12.447 1.00 85.94 914 ASP A C 1
ATOM 7291 O O . ASP A 1 914 ? 1.470 20.967 -12.160 1.00 85.94 914 ASP A O 1
ATOM 7295 N N . ALA A 1 915 ? 2.394 19.027 -12.807 1.00 82.12 915 ALA A N 1
ATOM 7296 C CA . ALA A 1 915 ? 1.143 18.263 -12.842 1.00 82.12 915 ALA A CA 1
ATOM 7297 C C . ALA A 1 915 ? 0.546 17.985 -11.448 1.00 82.12 915 ALA A C 1
ATOM 7299 O O . ALA A 1 915 ? -0.661 17.779 -11.329 1.00 82.12 915 ALA A O 1
ATOM 7300 N N . TRP A 1 916 ? 1.380 17.981 -10.403 1.00 80.94 916 TRP A N 1
ATOM 7301 C CA . TRP A 1 916 ? 1.002 17.634 -9.031 1.00 80.94 916 TRP A CA 1
ATOM 7302 C C . TRP A 1 916 ? 1.500 18.703 -8.051 1.00 80.94 916 TRP A C 1
ATOM 7304 O O . TRP A 1 916 ? 2.454 18.445 -7.305 1.00 80.94 916 TRP A O 1
ATOM 7314 N N . PRO A 1 917 ? 0.887 19.904 -8.056 1.00 81.12 917 PRO A N 1
ATOM 7315 C CA . PRO A 1 917 ? 1.330 21.000 -7.210 1.00 81.12 917 PRO A CA 1
ATOM 7316 C C . PRO A 1 917 ? 1.260 20.613 -5.720 1.00 81.12 917 PRO A C 1
ATOM 7318 O O . PRO A 1 917 ? 0.333 19.921 -5.303 1.00 81.12 917 PRO A O 1
ATOM 7321 N N . PRO A 1 918 ? 2.245 21.028 -4.906 1.00 83.69 918 PRO A N 1
ATOM 7322 C CA . PRO A 1 918 ? 2.338 20.640 -3.500 1.00 83.69 918 PRO A CA 1
ATOM 7323 C C . PRO A 1 918 ? 1.305 21.341 -2.601 1.00 83.69 918 PRO A C 1
ATOM 7325 O O . PRO A 1 918 ? 1.252 22.574 -2.537 1.00 83.69 918 PRO A O 1
ATOM 7328 N N . ASP A 1 919 ? 0.575 20.563 -1.798 1.00 75.25 919 ASP A N 1
ATOM 7329 C CA . ASP A 1 919 ? -0.482 21.077 -0.915 1.00 75.25 919 ASP A CA 1
ATOM 7330 C C . ASP A 1 919 ? 0.042 21.454 0.483 1.00 75.25 919 ASP A C 1
ATOM 7332 O O . ASP A 1 919 ? -0.393 22.438 1.100 1.00 75.25 919 ASP A O 1
ATOM 7336 N N . THR A 1 920 ? 1.052 20.734 0.978 1.00 83.44 920 THR A N 1
ATOM 7337 C CA . THR A 1 920 ? 1.637 20.944 2.316 1.00 83.44 920 THR A CA 1
ATOM 7338 C C . THR A 1 920 ? 2.919 21.793 2.294 1.00 83.44 920 THR A C 1
ATOM 7340 O O . THR A 1 920 ? 3.593 21.911 1.274 1.00 83.44 920 THR A O 1
ATOM 7343 N N . VAL A 1 921 ? 3.291 22.393 3.438 1.00 76.94 921 VAL A N 1
ATOM 7344 C CA . VAL A 1 921 ? 4.565 23.140 3.596 1.00 76.94 921 VAL A CA 1
ATOM 7345 C C . VAL A 1 921 ? 5.759 22.233 3.296 1.00 76.94 921 VAL A C 1
ATOM 7347 O O . VAL A 1 921 ? 6.667 22.625 2.570 1.00 76.94 921 VAL A O 1
ATOM 7350 N N . SER A 1 922 ? 5.740 21.001 3.807 1.00 79.81 922 SER A N 1
ATOM 7351 C CA . SER A 1 922 ? 6.810 20.028 3.582 1.00 79.81 922 SER A CA 1
ATOM 7352 C C . SER A 1 922 ? 6.911 19.606 2.116 1.00 79.81 922 SER A C 1
ATOM 7354 O O . SER A 1 922 ? 8.015 19.545 1.583 1.00 79.81 922 SER A O 1
ATOM 7356 N N . GLU A 1 923 ? 5.786 19.369 1.431 1.00 85.56 923 GLU A N 1
ATOM 7357 C CA . GLU A 1 923 ? 5.805 19.080 -0.009 1.00 85.56 923 GLU A CA 1
ATOM 7358 C C . GLU A 1 923 ? 6.286 20.283 -0.822 1.00 85.56 923 GLU A C 1
ATOM 7360 O O . GLU A 1 923 ? 7.081 20.091 -1.737 1.00 85.56 923 GLU A O 1
ATOM 7365 N N . ARG A 1 924 ? 5.896 21.516 -0.458 1.00 91.38 924 ARG A N 1
ATOM 7366 C CA . ARG A 1 924 ? 6.427 22.742 -1.081 1.00 91.38 924 ARG A CA 1
ATOM 7367 C C . ARG A 1 924 ? 7.933 22.857 -0.902 1.00 91.38 924 ARG A C 1
ATOM 7369 O O . ARG A 1 924 ? 8.629 23.198 -1.849 1.00 91.38 924 ARG A O 1
ATOM 7376 N N . GLY A 1 925 ? 8.440 22.542 0.288 1.00 90.50 925 GLY A N 1
ATOM 7377 C CA . GLY A 1 925 ? 9.870 22.554 0.579 1.00 90.50 925 GLY A CA 1
ATOM 7378 C C . GLY A 1 925 ? 10.649 21.508 -0.215 1.00 90.50 925 GLY A C 1
ATOM 7379 O O . GLY A 1 925 ? 11.706 21.811 -0.762 1.00 90.50 925 GLY A O 1
ATOM 7380 N N . ILE A 1 926 ? 10.109 20.291 -0.329 1.00 92.12 926 ILE A N 1
ATOM 7381 C CA . ILE A 1 926 ? 10.682 19.208 -1.146 1.00 92.12 926 ILE A CA 1
ATOM 7382 C C . ILE A 1 926 ? 10.677 19.583 -2.633 1.00 92.12 926 ILE A C 1
ATOM 7384 O O . ILE A 1 926 ? 11.692 19.410 -3.306 1.00 92.12 926 ILE A O 1
ATOM 7388 N N . ASP A 1 927 ? 9.556 20.099 -3.140 1.00 93.75 927 ASP A N 1
ATOM 7389 C CA . ASP A 1 927 ? 9.405 20.553 -4.524 1.00 93.75 927 ASP A CA 1
ATOM 7390 C C . ASP A 1 927 ? 10.393 21.680 -4.852 1.00 93.75 927 ASP A C 1
ATOM 7392 O O . ASP A 1 927 ? 11.166 21.589 -5.808 1.00 93.75 927 ASP A O 1
ATOM 7396 N N . ALA A 1 928 ? 10.462 22.695 -3.990 1.00 92.06 928 ALA A N 1
ATOM 7397 C CA . ALA A 1 928 ? 11.397 23.803 -4.120 1.00 92.06 928 ALA A CA 1
ATOM 7398 C C . ALA A 1 928 ? 12.862 23.346 -4.037 1.00 92.06 928 ALA A C 1
ATOM 7400 O O . ALA A 1 928 ? 13.693 23.850 -4.789 1.00 92.06 928 ALA A O 1
ATOM 7401 N N . LEU A 1 929 ? 13.195 22.369 -3.183 1.00 93.75 929 LEU A N 1
ATOM 7402 C CA . LEU A 1 929 ? 14.547 21.811 -3.104 1.00 93.75 929 LEU A CA 1
ATOM 7403 C C . LEU A 1 929 ? 14.913 21.018 -4.369 1.00 93.75 929 LEU A C 1
ATOM 7405 O O . LEU A 1 929 ? 16.033 21.153 -4.861 1.00 93.75 929 LEU A O 1
ATOM 7409 N N . LEU A 1 930 ? 13.983 20.234 -4.931 1.00 94.06 930 LEU A N 1
ATOM 7410 C CA . LEU A 1 930 ? 14.174 19.562 -6.224 1.00 94.06 930 LEU A CA 1
ATOM 7411 C C . LEU A 1 930 ? 14.447 20.582 -7.330 1.00 94.06 930 LEU A C 1
ATOM 7413 O O . LEU A 1 930 ? 15.423 20.436 -8.065 1.00 94.06 930 LEU A O 1
ATOM 7417 N N . ARG A 1 931 ? 13.632 21.640 -7.413 1.00 92.62 931 ARG A N 1
ATOM 7418 C CA . ARG A 1 931 ? 13.812 22.727 -8.387 1.00 92.62 931 ARG A CA 1
ATOM 7419 C C . ARG A 1 931 ? 15.123 23.478 -8.177 1.00 92.62 931 ARG A C 1
ATOM 7421 O O . ARG A 1 931 ? 15.789 23.803 -9.155 1.00 92.62 931 ARG A O 1
ATOM 7428 N N . LEU A 1 932 ? 15.530 23.708 -6.929 1.00 91.44 932 LEU A N 1
ATOM 7429 C CA . LEU A 1 932 ? 16.805 24.344 -6.602 1.00 91.44 932 LEU A CA 1
ATOM 7430 C C . LEU A 1 932 ? 17.985 23.488 -7.070 1.00 91.44 932 LEU A C 1
ATOM 7432 O O . LEU A 1 932 ? 18.876 24.001 -7.741 1.00 91.44 932 LEU A O 1
ATOM 7436 N N . LEU A 1 933 ? 17.987 22.187 -6.763 1.00 92.19 933 LEU A N 1
ATOM 7437 C CA . LEU A 1 933 ? 19.057 21.273 -7.173 1.00 92.19 933 LEU A CA 1
ATOM 7438 C C . LEU A 1 933 ? 19.096 21.074 -8.695 1.00 92.19 933 LEU A C 1
ATOM 7440 O O . LEU A 1 933 ? 20.183 21.050 -9.267 1.00 92.19 933 LEU A O 1
ATOM 7444 N N . LEU A 1 934 ? 17.938 20.994 -9.359 1.00 90.38 934 LEU A N 1
ATOM 7445 C CA . LEU A 1 934 ? 17.850 21.000 -10.824 1.00 90.38 934 LEU A CA 1
ATOM 7446 C C . LEU A 1 934 ? 18.367 22.313 -11.419 1.00 90.38 934 LEU A C 1
ATOM 7448 O O . LEU A 1 934 ? 19.058 22.288 -12.429 1.00 90.38 934 LEU A O 1
ATOM 7452 N N . GLY A 1 935 ? 18.113 23.451 -10.774 1.00 88.06 935 GLY A N 1
ATOM 7453 C CA . GLY A 1 935 ? 18.643 24.750 -11.195 1.00 88.06 935 GLY A CA 1
ATOM 7454 C C . GLY A 1 935 ? 20.174 24.849 -11.141 1.00 88.06 935 GLY A C 1
ATOM 7455 O O . GLY A 1 935 ? 20.753 25.730 -11.776 1.00 88.06 935 GLY A O 1
ATOM 7456 N N . LEU A 1 936 ? 20.846 23.946 -10.414 1.00 88.25 936 LEU A N 1
ATOM 7457 C CA . LEU A 1 936 ? 22.310 23.841 -10.376 1.00 88.25 936 LEU A CA 1
ATOM 7458 C C . LEU A 1 936 ? 22.882 22.960 -11.501 1.00 88.25 936 LEU A C 1
ATOM 7460 O O . LEU A 1 936 ? 24.095 22.975 -11.728 1.00 88.25 936 LEU A O 1
ATOM 7464 N N . VAL A 1 937 ? 22.033 22.204 -12.202 1.00 87.31 937 VAL A N 1
ATOM 7465 C CA . VAL A 1 937 ? 22.409 21.350 -13.335 1.00 87.31 937 VAL A CA 1
ATOM 7466 C C . VAL A 1 937 ? 22.589 22.206 -14.584 1.00 87.31 937 VAL A C 1
ATOM 7468 O O . VAL A 1 937 ? 21.836 23.144 -14.836 1.00 87.31 937 VAL A O 1
ATOM 7471 N N . ARG A 1 938 ? 23.591 21.871 -15.404 1.00 84.88 938 ARG A N 1
ATOM 7472 C CA . ARG A 1 938 ? 23.866 22.575 -16.664 1.00 84.88 938 ARG A CA 1
ATOM 7473 C C . ARG A 1 938 ? 23.716 21.653 -17.874 1.00 84.88 938 ARG A C 1
ATOM 7475 O O . ARG A 1 938 ? 24.441 20.668 -17.986 1.00 84.88 938 ARG A O 1
ATOM 7482 N N . GLU A 1 939 ? 22.843 22.028 -18.809 1.00 84.06 939 GLU A N 1
ATOM 7483 C CA . GLU A 1 939 ? 22.653 21.356 -20.104 1.00 84.06 939 GLU A CA 1
ATOM 7484 C C . GLU A 1 939 ? 23.257 22.170 -21.269 1.00 84.06 939 GLU A C 1
ATOM 7486 O O . GLU A 1 939 ? 23.368 23.398 -21.183 1.00 84.06 939 GLU A O 1
ATOM 7491 N N . PRO A 1 940 ? 23.656 21.537 -22.390 1.00 74.19 940 PRO A N 1
ATOM 7492 C CA . PRO A 1 940 ? 24.212 22.253 -23.537 1.00 74.19 940 PRO A CA 1
ATOM 7493 C C . PRO A 1 940 ? 23.153 23.085 -24.269 1.00 74.19 940 PRO A C 1
ATOM 7495 O O . PRO A 1 940 ? 22.092 22.578 -24.629 1.00 74.19 940 PRO A O 1
ATOM 7498 N N . GLY A 1 941 ? 23.477 24.342 -24.590 1.00 62.62 941 GLY A N 1
ATOM 7499 C CA . GLY A 1 941 ? 22.623 25.203 -25.418 1.00 62.62 941 GLY A CA 1
ATOM 7500 C C . GLY A 1 941 ? 21.521 25.966 -24.671 1.00 62.62 941 GLY A C 1
ATOM 7501 O O . GLY A 1 941 ? 20.660 26.567 -25.326 1.00 62.62 941 GLY A O 1
ATOM 7502 N N . GLU A 1 942 ? 21.554 25.990 -23.336 1.00 63.41 942 GLU A N 1
ATOM 7503 C CA . GLU A 1 942 ? 20.756 26.898 -22.504 1.00 63.41 942 GLU A CA 1
ATOM 7504 C C . GLU A 1 942 ? 21.576 28.147 -22.125 1.00 63.41 942 GLU A C 1
ATOM 7506 O O . GLU A 1 942 ? 22.672 28.048 -21.578 1.00 63.41 942 GLU A O 1
ATOM 7511 N N . ARG A 1 943 ? 21.064 29.349 -22.436 1.00 51.84 943 ARG A N 1
ATOM 7512 C CA . ARG A 1 943 ? 21.696 30.614 -22.013 1.00 51.84 943 ARG A CA 1
ATOM 7513 C C . ARG A 1 943 ? 21.448 30.838 -20.519 1.00 51.84 943 ARG A C 1
ATOM 7515 O O . ARG A 1 943 ? 20.335 30.613 -20.050 1.00 51.84 943 ARG A O 1
ATOM 7522 N N . ARG A 1 944 ? 22.447 31.366 -19.796 1.00 43.78 944 ARG A N 1
ATOM 7523 C CA . ARG A 1 944 ? 22.276 31.848 -18.411 1.00 43.78 944 ARG A CA 1
ATOM 7524 C C . ARG A 1 944 ? 21.095 32.832 -18.331 1.00 43.78 944 ARG A C 1
ATOM 7526 O O . ARG A 1 944 ? 21.034 33.735 -19.171 1.00 43.78 944 ARG A O 1
ATOM 7533 N N . PRO A 1 945 ? 20.226 32.756 -17.309 1.00 36.00 945 PRO A N 1
ATOM 7534 C CA . PRO A 1 945 ? 19.456 33.920 -16.896 1.00 36.00 945 PRO A CA 1
ATOM 7535 C C . PRO A 1 945 ? 20.464 35.003 -16.499 1.00 36.00 945 PRO A C 1
ATOM 7537 O O . PRO A 1 945 ? 21.334 34.765 -15.660 1.00 36.00 945 PRO A O 1
ATOM 7540 N N . SER A 1 946 ? 20.415 36.169 -17.139 1.00 34.00 946 SER A N 1
ATOM 7541 C CA . SER A 1 946 ? 21.217 37.314 -16.717 1.00 34.00 946 SER A CA 1
ATOM 7542 C C . SER A 1 946 ? 20.826 37.669 -15.285 1.00 34.00 946 SER A C 1
ATOM 7544 O O . SER A 1 946 ? 19.690 38.071 -15.037 1.00 34.00 946 SER A O 1
ATOM 7546 N N . THR A 1 947 ? 21.755 37.519 -14.347 1.00 33.75 947 THR A N 1
ATOM 7547 C CA . THR A 1 947 ? 21.650 38.042 -12.985 1.00 33.75 947 THR A CA 1
ATOM 7548 C C . THR A 1 947 ? 21.735 39.564 -13.036 1.00 33.75 947 THR A C 1
ATOM 7550 O O . THR A 1 947 ? 22.782 40.120 -12.747 1.00 33.75 947 THR A O 1
ATOM 7553 N N . GLU A 1 948 ? 20.677 40.225 -13.503 1.00 35.72 948 GLU A N 1
ATOM 7554 C CA . GLU A 1 948 ? 20.450 41.666 -13.369 1.00 35.72 948 GLU A CA 1
ATOM 7555 C C . GLU A 1 948 ? 19.039 42.006 -13.875 1.00 35.72 948 GLU A C 1
ATOM 7557 O O . GLU A 1 948 ? 18.814 42.182 -15.078 1.00 35.72 948 GLU A O 1
ATOM 7562 N N . ARG A 1 949 ? 18.076 42.094 -12.946 1.00 31.39 949 ARG A N 1
ATOM 7563 C CA . ARG A 1 949 ? 17.176 43.255 -12.858 1.00 31.39 949 ARG A CA 1
ATOM 7564 C C . ARG A 1 949 ? 16.248 43.204 -11.644 1.00 31.39 949 ARG A C 1
ATOM 7566 O O . ARG A 1 949 ? 15.322 42.404 -11.584 1.00 31.39 949 ARG A O 1
ATOM 7573 N N . CYS A 1 950 ? 16.454 44.173 -10.756 1.00 26.56 950 CYS A N 1
ATOM 7574 C CA . CYS A 1 950 ? 15.358 44.868 -10.089 1.00 26.56 950 CYS A CA 1
ATOM 7575 C C . CYS A 1 950 ? 14.430 45.507 -11.145 1.00 26.56 950 CYS A C 1
ATOM 7577 O O . CYS A 1 950 ? 14.910 45.914 -12.210 1.00 26.56 950 CYS A O 1
ATOM 7579 N N . PRO A 1 951 ? 13.122 45.643 -10.881 1.00 31.11 951 PRO A N 1
ATOM 7580 C CA . PRO A 1 951 ? 12.199 46.259 -11.818 1.00 31.11 951 PRO A CA 1
ATOM 7581 C C . PRO A 1 951 ? 12.239 47.787 -11.685 1.00 31.11 951 PRO A C 1
ATOM 7583 O O . PRO A 1 951 ? 11.694 48.354 -10.744 1.00 31.11 951 PRO A O 1
ATOM 7586 N N . SER A 1 952 ? 12.831 48.470 -12.662 1.00 28.44 952 SER A N 1
ATOM 7587 C CA . SER A 1 952 ? 12.450 49.845 -12.997 1.00 28.44 952 SER A CA 1
ATOM 7588 C C . SER A 1 952 ? 12.807 50.178 -14.451 1.00 28.44 952 SER A C 1
ATOM 7590 O O . SER A 1 952 ? 13.889 49.858 -14.935 1.00 28.44 952 SER A O 1
ATOM 7592 N N . GLY A 1 953 ? 11.876 50.832 -15.153 1.00 27.25 953 GLY A N 1
ATOM 7593 C CA . GLY A 1 953 ? 12.192 51.689 -16.301 1.00 27.25 953 GLY A CA 1
ATOM 7594 C C . GLY A 1 953 ? 12.138 51.076 -17.707 1.00 27.25 953 GLY A C 1
ATOM 7595 O O . GLY A 1 953 ? 13.098 50.504 -18.206 1.00 27.25 953 GLY A O 1
ATOM 7596 N N . ILE A 1 954 ? 10.988 51.287 -18.347 1.00 35.28 954 ILE A N 1
ATOM 7597 C CA . ILE A 1 954 ? 10.721 51.604 -19.764 1.00 35.28 954 ILE A CA 1
ATOM 7598 C C . ILE A 1 954 ? 11.936 51.647 -20.726 1.00 35.28 954 ILE A C 1
ATOM 7600 O O . ILE A 1 954 ? 12.819 52.487 -20.600 1.00 35.28 954 ILE A O 1
ATOM 7604 N N . GLY A 1 955 ? 11.831 50.862 -21.810 1.00 34.19 955 GLY A N 1
ATOM 7605 C CA . GLY A 1 955 ? 12.257 51.254 -23.162 1.00 34.19 955 GLY A CA 1
ATOM 7606 C C . GLY A 1 955 ? 13.685 50.910 -23.604 1.00 34.19 955 GLY A C 1
ATOM 7607 O O . GLY A 1 955 ? 14.617 51.636 -23.300 1.00 34.19 955 GLY A O 1
ATOM 7608 N N . ALA A 1 956 ? 13.834 49.874 -24.443 1.00 28.11 956 ALA A N 1
ATOM 7609 C CA . ALA A 1 956 ? 14.683 49.893 -25.650 1.00 28.11 956 ALA A CA 1
ATOM 7610 C C . ALA A 1 956 ? 14.658 48.528 -26.363 1.00 28.11 956 ALA A C 1
ATOM 7612 O O . ALA A 1 956 ? 15.267 47.550 -25.930 1.00 28.11 956 ALA A O 1
ATOM 7613 N N . ARG A 1 957 ? 13.992 48.483 -27.521 1.00 38.00 957 ARG A N 1
ATOM 7614 C CA . ARG A 1 957 ? 14.173 47.444 -28.545 1.00 38.00 957 ARG A CA 1
ATOM 7615 C C . ARG A 1 957 ? 15.626 47.494 -29.037 1.00 38.00 957 ARG A C 1
ATOM 7617 O O . ARG A 1 957 ? 16.014 48.469 -29.675 1.00 38.00 957 ARG A O 1
ATOM 7624 N N . ARG A 1 958 ? 16.401 46.424 -28.842 1.00 31.66 958 ARG A N 1
ATOM 7625 C CA . ARG A 1 958 ? 17.614 46.158 -29.634 1.00 31.66 958 ARG A CA 1
ATOM 7626 C C . ARG A 1 958 ? 17.498 44.794 -30.308 1.00 31.66 958 ARG A C 1
ATOM 7628 O O . ARG A 1 958 ? 17.629 43.755 -29.673 1.00 31.66 958 ARG A O 1
ATOM 7635 N N . LYS A 1 959 ? 17.232 44.835 -31.618 1.00 36.12 959 LYS A N 1
ATOM 7636 C CA . LYS A 1 959 ? 17.485 43.742 -32.564 1.00 36.12 959 LYS A CA 1
ATOM 7637 C C . LYS A 1 959 ? 18.999 43.502 -32.594 1.00 36.12 959 LYS A C 1
ATOM 7639 O O . LYS A 1 959 ? 19.741 44.413 -32.944 1.00 36.12 959 LYS A O 1
ATOM 7644 N N . GLY A 1 960 ? 19.442 42.306 -32.222 1.00 29.08 960 GLY A N 1
ATOM 7645 C CA . GLY A 1 960 ? 20.840 41.885 -32.295 1.00 29.08 960 GLY A CA 1
ATOM 7646 C C . GLY A 1 960 ? 20.915 40.397 -32.621 1.00 29.08 960 GLY A C 1
ATOM 7647 O O . GLY A 1 960 ? 20.272 39.595 -31.951 1.00 29.08 960 GLY A O 1
ATOM 7648 N N . ASN A 1 961 ? 21.644 40.087 -33.691 1.00 30.06 961 ASN A N 1
ATOM 7649 C CA . ASN A 1 961 ? 21.754 38.815 -34.406 1.00 30.06 961 ASN A CA 1
ATOM 7650 C C . ASN A 1 961 ? 21.678 37.532 -33.563 1.00 30.06 961 ASN A C 1
ATOM 7652 O O . ASN A 1 961 ? 22.417 37.314 -32.603 1.00 30.06 961 ASN A O 1
ATOM 7656 N N . MET A 1 962 ? 20.788 36.655 -34.020 1.00 33.56 962 MET A N 1
ATOM 7657 C CA . MET A 1 962 ? 20.474 35.340 -33.487 1.00 33.56 962 MET A CA 1
ATOM 7658 C C . MET A 1 962 ? 21.298 34.292 -34.242 1.00 33.56 962 MET A C 1
ATOM 7660 O O . MET A 1 962 ? 20.809 33.675 -35.180 1.00 33.56 962 MET A O 1
ATOM 7664 N N . GLU A 1 963 ? 22.556 34.094 -33.856 1.00 35.75 963 GLU A N 1
ATOM 7665 C CA . GLU A 1 963 ? 23.301 32.897 -34.259 1.00 35.75 963 GLU A CA 1
ATOM 7666 C C . GLU A 1 963 ? 23.273 31.926 -33.072 1.00 35.75 963 GLU A C 1
ATOM 7668 O O . GLU A 1 963 ? 23.945 32.103 -32.053 1.00 35.75 963 GLU A O 1
ATOM 7673 N N . ALA A 1 964 ? 22.317 30.997 -33.141 1.00 38.25 964 ALA A N 1
ATOM 7674 C CA . ALA A 1 964 ? 21.961 30.067 -32.080 1.00 38.25 964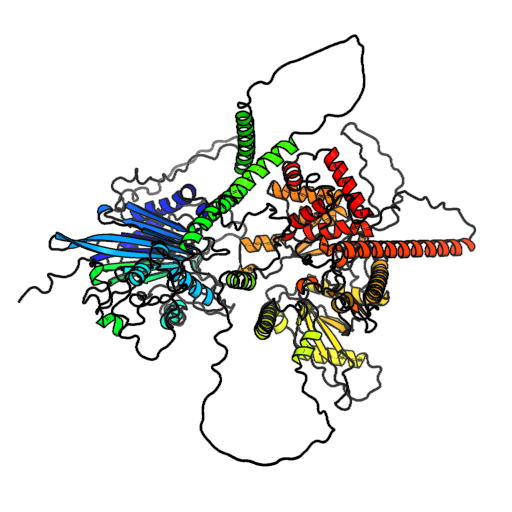 ALA A CA 1
ATOM 7675 C C . ALA A 1 964 ? 23.084 29.052 -31.804 1.00 38.25 964 ALA A C 1
ATOM 7677 O O . ALA A 1 964 ? 23.828 28.659 -32.702 1.00 38.25 964 ALA A O 1
ATOM 7678 N N . SER A 1 965 ? 23.173 28.602 -30.548 1.00 45.50 965 SER A N 1
ATOM 7679 C CA . SER A 1 965 ? 24.018 27.477 -30.134 1.00 45.50 965 SER A CA 1
ATOM 7680 C C . SER A 1 965 ? 23.868 26.306 -31.112 1.00 45.50 965 SER A C 1
ATOM 7682 O O . SER A 1 965 ? 22.767 25.821 -31.356 1.00 45.50 965 SER A O 1
ATOM 7684 N N . ARG A 1 966 ? 24.990 25.852 -31.676 1.00 55.75 966 ARG A N 1
ATOM 7685 C CA . ARG A 1 966 ? 25.060 24.853 -32.756 1.00 55.75 966 ARG A CA 1
ATOM 7686 C C . ARG A 1 966 ? 24.721 23.418 -32.304 1.00 55.75 966 ARG A C 1
ATOM 7688 O O . ARG A 1 966 ? 24.794 22.505 -33.118 1.00 55.75 966 ARG A O 1
ATOM 7695 N N . ILE A 1 967 ? 24.412 23.205 -31.021 1.00 65.50 967 ILE A N 1
ATOM 7696 C CA . ILE A 1 967 ? 24.136 21.893 -30.416 1.00 65.50 967 ILE A CA 1
ATOM 7697 C C . ILE A 1 967 ? 22.656 21.833 -30.028 1.00 65.50 967 ILE A C 1
ATOM 7699 O O . ILE A 1 967 ? 22.210 22.620 -29.192 1.00 65.50 967 ILE A O 1
ATOM 7703 N N . LYS A 1 968 ? 21.906 20.884 -30.605 1.00 70.50 968 LYS A N 1
ATOM 7704 C CA . LYS A 1 968 ? 20.508 20.640 -30.223 1.00 70.50 968 LYS A CA 1
ATOM 7705 C C . LYS A 1 968 ? 20.410 20.057 -28.806 1.00 70.50 968 LYS A C 1
ATOM 7707 O O . LYS A 1 968 ? 21.262 19.263 -28.381 1.00 70.50 968 LYS A O 1
ATOM 7712 N N . ARG A 1 969 ? 19.349 20.471 -28.105 1.00 77.88 969 ARG A N 1
ATOM 7713 C CA . ARG A 1 969 ? 19.121 20.266 -26.662 1.00 77.88 969 ARG A CA 1
ATOM 7714 C C . ARG A 1 969 ? 18.702 18.841 -26.310 1.00 77.88 969 ARG A C 1
ATOM 7716 O O . ARG A 1 969 ? 19.117 18.326 -25.277 1.00 77.88 969 ARG A O 1
ATOM 7723 N N . PHE A 1 970 ? 17.917 18.209 -27.179 1.00 90.62 970 PHE A N 1
ATOM 7724 C CA . PHE A 1 970 ? 17.357 16.884 -26.944 1.00 90.62 970 PHE A CA 1
ATOM 7725 C C . PHE A 1 970 ? 17.987 15.842 -27.865 1.00 90.62 970 PHE A C 1
ATOM 7727 O O . PHE A 1 970 ? 18.296 16.107 -29.030 1.00 90.62 970 PHE A O 1
ATOM 7734 N N . VAL A 1 971 ? 18.177 14.643 -27.326 1.00 93.56 971 VAL A N 1
ATOM 7735 C CA . VAL A 1 971 ? 18.842 13.516 -27.985 1.00 93.56 971 VAL A CA 1
ATOM 7736 C C . VAL A 1 971 ? 18.077 12.224 -27.746 1.00 93.56 971 VAL A C 1
ATOM 7738 O O . VAL A 1 971 ? 17.406 12.065 -26.720 1.00 93.56 971 VAL A O 1
ATOM 7741 N N . LEU A 1 972 ? 18.219 11.274 -28.670 1.00 94.88 972 LEU A N 1
ATOM 7742 C CA . LEU A 1 972 ? 17.681 9.933 -28.479 1.00 94.88 972 LEU A CA 1
ATOM 7743 C C . LEU A 1 972 ? 18.287 9.296 -27.229 1.00 94.88 972 LEU A C 1
ATOM 7745 O O . LEU A 1 972 ? 19.508 9.267 -27.050 1.00 94.88 972 LEU A O 1
ATOM 7749 N N . THR A 1 973 ? 17.411 8.756 -26.392 1.00 92.25 973 THR A N 1
ATOM 7750 C CA . THR A 1 973 ? 17.764 8.236 -25.078 1.00 92.25 973 THR A CA 1
ATOM 7751 C C . THR A 1 973 ? 17.114 6.885 -24.834 1.00 92.25 973 THR A C 1
ATOM 7753 O O . THR A 1 973 ? 15.918 6.705 -25.075 1.00 92.25 973 THR A O 1
ATOM 7756 N N . HIS A 1 974 ? 17.906 5.953 -24.301 1.00 92.12 974 HIS A N 1
ATOM 7757 C CA . HIS A 1 974 ? 17.390 4.708 -23.750 1.00 92.12 974 HIS A CA 1
ATOM 7758 C C . HIS A 1 974 ? 16.628 5.005 -22.442 1.00 92.12 974 HIS A C 1
ATOM 7760 O O . HIS A 1 974 ? 17.199 5.631 -21.547 1.00 92.12 974 HIS A O 1
ATOM 7766 N N . PRO A 1 975 ? 15.376 4.546 -22.274 1.00 82.69 975 PRO A N 1
ATOM 7767 C CA . PRO A 1 975 ? 14.505 4.972 -21.171 1.00 82.69 975 PRO A CA 1
ATOM 7768 C C . PRO A 1 975 ? 15.027 4.556 -19.789 1.00 82.69 975 PRO A C 1
ATOM 7770 O O . PRO A 1 975 ? 14.883 5.293 -18.808 1.00 82.69 975 PRO A O 1
ATOM 7773 N N . ASN A 1 976 ? 15.657 3.379 -19.700 1.00 80.75 976 ASN A N 1
ATOM 7774 C CA . ASN A 1 976 ? 16.200 2.868 -18.445 1.00 80.75 976 ASN A CA 1
ATOM 7775 C C . ASN A 1 976 ? 17.412 1.939 -18.625 1.00 80.75 976 ASN A C 1
ATOM 7777 O O . ASN A 1 976 ? 17.307 0.741 -18.391 1.00 80.75 976 ASN A O 1
ATOM 7781 N N . LEU A 1 977 ? 18.574 2.441 -19.055 1.00 86.19 977 LEU A N 1
ATOM 7782 C CA . LEU A 1 977 ? 19.730 1.560 -19.289 1.00 86.19 977 LEU A CA 1
ATOM 7783 C C . LEU A 1 977 ? 20.290 1.012 -17.962 1.00 86.19 977 LEU A C 1
ATOM 7785 O O . LEU A 1 977 ? 20.888 1.746 -17.173 1.00 86.19 977 LEU A O 1
ATOM 7789 N N . SER A 1 978 ? 20.109 -0.289 -17.728 1.00 85.44 978 SER A N 1
ATOM 7790 C CA . SER A 1 978 ? 20.558 -1.002 -16.526 1.00 85.44 978 SER A CA 1
ATOM 7791 C C . SER A 1 978 ? 21.361 -2.244 -16.917 1.00 85.44 978 SER A C 1
ATOM 7793 O O . SER A 1 978 ? 21.341 -2.630 -18.086 1.00 85.44 978 SER A O 1
ATOM 7795 N N . MET A 1 979 ? 22.034 -2.898 -15.958 1.00 85.62 979 MET A N 1
ATOM 7796 C CA . MET A 1 979 ? 22.776 -4.128 -16.265 1.00 85.62 979 MET A CA 1
ATOM 7797 C C . MET A 1 979 ? 21.873 -5.203 -16.891 1.00 85.62 979 MET A C 1
ATOM 7799 O O . MET A 1 979 ? 22.282 -5.930 -17.788 1.00 85.62 979 MET A O 1
ATOM 7803 N N . ARG A 1 980 ? 20.604 -5.230 -16.472 1.00 81.50 980 ARG A N 1
ATOM 7804 C CA . ARG A 1 980 ? 19.585 -6.185 -16.916 1.00 81.50 980 ARG A CA 1
ATOM 7805 C C . ARG A 1 980 ? 19.134 -5.993 -18.353 1.00 81.50 980 ARG A C 1
ATOM 7807 O O . ARG A 1 980 ? 18.368 -6.815 -18.814 1.00 81.50 980 ARG A O 1
ATOM 7814 N N . HIS A 1 981 ? 19.537 -4.907 -19.012 1.00 86.25 981 HIS A N 1
ATOM 7815 C CA . HIS A 1 981 ? 19.165 -4.572 -20.389 1.00 86.25 981 HIS A CA 1
ATOM 7816 C C . HIS A 1 981 ? 20.285 -4.867 -21.392 1.00 86.25 981 HIS A C 1
ATOM 7818 O O . HIS A 1 981 ? 20.182 -4.491 -22.557 1.00 86.25 981 HIS A O 1
ATOM 7824 N N . ILE A 1 982 ? 21.378 -5.491 -20.941 1.00 88.00 982 ILE A N 1
ATOM 7825 C CA . ILE A 1 982 ? 22.574 -5.750 -21.741 1.00 88.00 982 ILE A CA 1
ATOM 7826 C C . ILE A 1 982 ? 22.877 -7.248 -21.692 1.00 88.00 982 ILE A C 1
ATOM 7828 O O . ILE A 1 982 ? 23.037 -7.825 -20.617 1.00 88.00 982 ILE A O 1
ATOM 7832 N N . LEU A 1 983 ? 23.001 -7.857 -22.869 1.00 89.50 983 LEU A N 1
ATOM 7833 C CA . LEU A 1 983 ? 23.545 -9.203 -23.039 1.00 89.50 983 LEU A CA 1
ATOM 7834 C C . LEU A 1 983 ? 24.949 -9.124 -23.628 1.00 89.50 983 LEU A C 1
ATOM 7836 O O . LEU A 1 983 ? 25.204 -8.365 -24.571 1.00 89.50 983 LEU A O 1
ATOM 7840 N N . LEU A 1 984 ? 25.851 -9.929 -23.077 1.00 91.44 984 LEU A N 1
ATOM 7841 C CA . LEU A 1 984 ? 27.232 -10.036 -23.529 1.00 91.44 984 LEU A CA 1
ATOM 7842 C C . LEU A 1 984 ? 27.427 -11.284 -24.392 1.00 91.44 984 LEU A C 1
ATOM 7844 O O . LEU A 1 984 ? 26.704 -12.273 -24.266 1.00 91.44 984 LEU A O 1
ATOM 7848 N N . ALA A 1 985 ? 28.409 -11.235 -25.286 1.00 91.38 985 ALA A N 1
ATOM 7849 C CA . ALA A 1 985 ? 28.891 -12.417 -25.983 1.00 91.38 985 ALA A CA 1
ATOM 7850 C C . ALA A 1 985 ? 29.661 -13.345 -25.022 1.00 91.38 985 ALA A C 1
ATOM 7852 O O . ALA A 1 985 ? 29.955 -12.984 -23.880 1.00 91.38 985 ALA A O 1
ATOM 7853 N N . GLU A 1 986 ? 30.014 -14.539 -25.500 1.00 89.31 986 GLU A N 1
ATOM 7854 C CA . GLU A 1 986 ? 30.761 -15.531 -24.710 1.00 89.31 986 GLU A CA 1
ATOM 7855 C C . GLU A 1 986 ? 32.128 -15.022 -24.230 1.00 89.31 986 GLU A C 1
ATOM 7857 O O . GLU A 1 986 ? 32.597 -15.410 -23.161 1.00 89.31 986 GLU A O 1
ATOM 7862 N N . ASP A 1 987 ? 32.723 -14.074 -24.963 1.00 90.31 987 ASP A N 1
ATOM 7863 C CA . ASP A 1 987 ? 33.968 -13.394 -24.584 1.00 90.31 987 ASP A CA 1
ATOM 7864 C C . ASP A 1 987 ? 33.856 -12.535 -23.307 1.00 90.31 987 ASP A C 1
ATOM 7866 O O . ASP A 1 987 ? 34.864 -12.055 -22.787 1.00 90.31 987 ASP A O 1
ATOM 7870 N N . GLY A 1 988 ? 32.637 -12.312 -22.801 1.00 87.94 988 GLY A N 1
ATOM 7871 C CA . GLY A 1 988 ? 32.366 -11.576 -21.573 1.00 87.94 988 GLY A CA 1
ATOM 7872 C C . GLY A 1 988 ? 32.656 -10.073 -21.633 1.00 87.94 988 GLY A C 1
ATOM 7873 O O . GLY A 1 988 ? 32.651 -9.427 -20.587 1.00 87.94 988 GLY A O 1
ATOM 7874 N N . THR A 1 989 ? 32.908 -9.486 -22.807 1.00 92.81 989 THR A N 1
ATOM 7875 C CA . THR A 1 989 ? 33.145 -8.031 -22.942 1.00 92.81 989 THR A CA 1
ATOM 7876 C C . THR A 1 989 ? 32.381 -7.393 -24.095 1.00 92.81 989 THR A C 1
ATOM 7878 O O . THR A 1 989 ? 31.990 -6.223 -23.998 1.00 92.81 989 THR A O 1
ATOM 7881 N N . THR A 1 990 ? 32.127 -8.136 -25.171 1.00 94.56 990 THR A N 1
ATOM 7882 C CA . THR A 1 990 ? 31.403 -7.639 -26.339 1.00 94.56 990 THR A CA 1
ATOM 7883 C C . THR A 1 990 ? 29.908 -7.583 -26.049 1.00 94.56 990 THR A C 1
ATOM 7885 O O . THR A 1 990 ? 29.301 -8.569 -25.641 1.00 94.56 990 THR A O 1
ATOM 7888 N N . ILE A 1 991 ? 29.289 -6.423 -26.285 1.00 95.38 991 ILE A N 1
ATOM 7889 C CA . ILE A 1 991 ? 27.839 -6.249 -26.133 1.00 95.38 991 ILE A CA 1
ATOM 7890 C C . ILE A 1 991 ? 27.146 -6.861 -27.347 1.00 95.38 991 ILE A C 1
ATOM 7892 O O . ILE A 1 991 ? 27.287 -6.357 -28.462 1.00 95.38 991 ILE A O 1
ATOM 7896 N N . LYS A 1 992 ? 26.388 -7.933 -27.114 1.00 90.94 992 LYS A N 1
ATOM 7897 C CA . LYS A 1 992 ? 25.671 -8.671 -28.155 1.00 90.94 992 LYS A CA 1
ATOM 7898 C C . LYS A 1 992 ? 24.305 -8.060 -28.454 1.00 90.94 992 LYS A C 1
ATOM 7900 O O . LYS A 1 992 ? 23.944 -7.946 -29.620 1.00 90.94 992 LYS A O 1
ATOM 7905 N N . ALA A 1 993 ? 23.579 -7.622 -27.424 1.00 89.12 993 ALA A N 1
ATOM 7906 C CA . ALA A 1 993 ? 22.321 -6.894 -27.586 1.00 89.12 993 ALA A CA 1
ATOM 7907 C C . ALA A 1 993 ? 22.010 -5.971 -26.401 1.00 89.12 993 ALA A C 1
ATOM 7909 O O . ALA A 1 993 ? 22.335 -6.274 -25.252 1.00 89.12 993 ALA A O 1
ATOM 7910 N N . ILE A 1 994 ? 21.333 -4.865 -26.710 1.00 89.44 994 ILE A N 1
ATOM 7911 C CA . ILE A 1 994 ? 20.689 -3.944 -25.775 1.00 89.44 994 ILE A CA 1
ATOM 7912 C C . ILE A 1 994 ? 19.182 -3.981 -26.043 1.00 89.44 994 ILE A C 1
ATOM 7914 O O . ILE A 1 994 ? 18.753 -3.768 -27.178 1.00 89.44 994 ILE A O 1
ATOM 7918 N N . PHE A 1 995 ? 18.388 -4.224 -25.005 1.00 87.12 995 PHE A N 1
ATOM 7919 C CA . PHE A 1 995 ? 16.926 -4.358 -25.066 1.00 87.12 995 PHE A CA 1
ATOM 7920 C C . PHE A 1 995 ? 16.235 -3.442 -24.045 1.00 87.12 995 PHE A C 1
ATOM 7922 O O . PHE A 1 995 ? 16.901 -2.814 -23.233 1.00 87.12 995 PHE A O 1
ATOM 7929 N N . GLY A 1 996 ? 14.900 -3.365 -24.074 1.00 84.31 996 GLY A N 1
ATOM 7930 C CA . GLY A 1 996 ? 14.139 -2.430 -23.228 1.00 84.31 996 GLY A CA 1
ATOM 7931 C C . GLY A 1 996 ? 14.073 -1.013 -23.810 1.00 84.31 996 GLY A C 1
ATOM 7932 O O . GLY A 1 996 ? 14.214 -0.025 -23.089 1.00 84.31 996 GLY A O 1
ATOM 7933 N N . TRP A 1 997 ? 13.904 -0.920 -25.134 1.00 88.19 997 TRP A N 1
ATOM 7934 C CA . TRP A 1 997 ? 13.752 0.343 -25.867 1.00 88.19 997 TRP A CA 1
ATOM 7935 C C . TRP A 1 997 ? 12.311 0.880 -25.857 1.00 88.19 997 TRP A C 1
ATOM 7937 O O . TRP A 1 997 ? 12.038 1.924 -26.453 1.00 88.19 997 TRP A O 1
ATOM 7947 N N . ASP A 1 998 ? 11.389 0.210 -25.167 1.00 81.62 998 ASP A N 1
ATOM 7948 C CA . ASP A 1 998 ? 10.018 0.665 -24.989 1.00 81.62 998 ASP A CA 1
ATOM 7949 C C . ASP A 1 998 ? 9.962 1.952 -24.160 1.00 81.62 998 ASP A C 1
ATOM 7951 O O . ASP A 1 998 ? 10.439 2.025 -23.030 1.00 81.62 998 ASP A O 1
ATOM 7955 N N . GLY A 1 999 ? 9.386 3.004 -24.746 1.00 83.25 999 GLY A N 1
ATOM 7956 C CA . GLY A 1 999 ? 9.400 4.345 -24.156 1.00 83.25 999 GLY A CA 1
ATOM 7957 C C . GLY A 1 999 ? 10.684 5.141 -24.423 1.00 83.25 999 GLY A C 1
ATOM 7958 O O . GLY A 1 999 ? 10.921 6.155 -23.762 1.00 83.25 999 GLY A O 1
ATOM 7959 N N . ALA A 1 1000 ? 11.519 4.716 -25.381 1.00 90.44 1000 ALA A N 1
ATOM 7960 C CA . ALA A 1 1000 ? 12.601 5.548 -25.901 1.00 90.44 1000 ALA A CA 1
ATOM 7961 C C . ALA A 1 1000 ? 12.084 6.917 -26.366 1.00 90.44 1000 ALA A C 1
ATOM 7963 O O . ALA A 1 1000 ? 10.987 7.053 -26.909 1.00 90.44 1000 ALA A O 1
ATOM 7964 N N . ARG A 1 1001 ? 12.891 7.949 -26.118 1.00 92.56 1001 ARG A N 1
ATOM 7965 C CA . ARG A 1 1001 ? 12.441 9.344 -26.177 1.00 92.56 1001 ARG A CA 1
ATOM 7966 C C . ARG A 1 1001 ? 13.564 10.305 -26.523 1.00 92.56 1001 ARG A C 1
ATOM 7968 O O . ARG A 1 1001 ? 14.744 9.979 -26.365 1.00 92.56 1001 ARG A O 1
ATOM 7975 N N . ALA A 1 1002 ? 13.179 11.502 -26.950 1.00 93.88 1002 ALA A N 1
ATOM 7976 C CA . ALA A 1 1002 ? 14.062 12.654 -27.010 1.00 93.88 1002 ALA A CA 1
ATOM 7977 C C . ALA A 1 1002 ? 14.131 13.293 -25.615 1.00 93.88 1002 ALA A C 1
ATOM 7979 O O . ALA A 1 1002 ? 13.123 13.777 -25.102 1.00 93.88 1002 ALA A O 1
ATOM 7980 N N . ALA A 1 1003 ? 15.307 13.262 -24.989 1.00 92.75 1003 ALA A N 1
ATOM 7981 C CA . ALA A 1 1003 ? 15.530 13.756 -23.630 1.00 92.75 1003 ALA A CA 1
ATOM 7982 C C . ALA A 1 1003 ? 16.799 14.626 -23.555 1.00 92.75 1003 ALA A C 1
ATOM 7984 O O . ALA A 1 1003 ? 17.608 14.596 -24.489 1.00 92.75 1003 ALA A O 1
ATOM 7985 N N . PRO A 1 1004 ? 16.989 15.411 -22.480 1.00 92.88 1004 PRO A N 1
ATOM 7986 C CA . PRO A 1 1004 ? 18.223 16.151 -22.245 1.00 92.88 1004 PRO A CA 1
ATOM 7987 C C . PRO A 1 1004 ? 19.439 15.220 -22.183 1.00 92.88 1004 PRO A C 1
ATOM 7989 O O . PRO A 1 1004 ? 19.337 14.049 -21.808 1.00 92.88 1004 PRO A O 1
ATOM 7992 N N . ARG A 1 1005 ? 20.618 15.737 -22.536 1.00 91.12 1005 ARG A N 1
ATOM 7993 C CA . ARG A 1 1005 ? 21.824 14.909 -22.694 1.00 91.12 1005 ARG A CA 1
ATOM 7994 C C . ARG A 1 1005 ? 22.317 14.320 -21.373 1.00 91.12 1005 ARG A C 1
ATOM 7996 O O . ARG A 1 1005 ? 22.876 13.222 -21.405 1.00 91.12 1005 ARG A O 1
ATOM 8003 N N . SER A 1 1006 ? 22.096 14.992 -20.238 1.00 91.06 1006 SER A N 1
ATOM 8004 C CA . SER A 1 1006 ? 22.551 14.498 -18.928 1.00 91.06 1006 SER A CA 1
ATOM 8005 C C . SER A 1 1006 ? 21.732 13.326 -18.372 1.00 91.06 1006 SER A C 1
ATOM 8007 O O . SER A 1 1006 ? 22.248 12.590 -17.543 1.00 91.06 1006 SER A O 1
ATOM 8009 N N . ILE A 1 1007 ? 20.515 13.083 -18.864 1.00 92.00 1007 ILE A N 1
ATOM 8010 C CA . ILE A 1 1007 ? 19.775 11.827 -18.627 1.00 92.00 1007 ILE A CA 1
ATOM 8011 C C . ILE A 1 1007 ? 19.722 10.942 -19.881 1.00 92.00 1007 ILE A C 1
ATOM 8013 O O . ILE A 1 1007 ? 19.004 9.944 -19.913 1.00 92.00 1007 ILE A O 1
ATOM 8017 N N . GLY A 1 1008 ? 20.477 11.328 -20.913 1.00 91.50 1008 GLY A N 1
ATOM 8018 C CA . GLY A 1 1008 ? 20.419 10.776 -22.255 1.00 91.50 1008 GLY A CA 1
ATOM 8019 C C . GLY A 1 1008 ? 21.699 10.096 -22.715 1.00 91.50 1008 GLY A C 1
ATOM 8020 O O . GLY A 1 1008 ? 22.327 9.326 -21.993 1.00 91.50 1008 GLY A O 1
ATOM 8021 N N . ASN A 1 1009 ? 22.098 10.379 -23.956 1.00 93.19 1009 ASN A N 1
ATOM 8022 C CA . ASN A 1 1009 ? 23.209 9.705 -24.632 1.00 93.19 1009 ASN A CA 1
ATOM 8023 C C . ASN A 1 1009 ? 24.590 9.923 -23.976 1.00 93.19 1009 ASN A C 1
ATOM 8025 O O . ASN A 1 1009 ? 25.553 9.245 -24.341 1.00 93.19 1009 ASN A O 1
ATOM 8029 N N . GLU A 1 1010 ? 24.712 10.913 -23.088 1.00 92.56 1010 GLU A N 1
ATOM 8030 C CA . GLU A 1 1010 ? 25.951 11.250 -22.381 1.00 92.56 1010 GLU A CA 1
ATOM 8031 C C . GLU A 1 1010 ? 25.901 10.898 -20.890 1.00 92.56 1010 GLU A C 1
ATOM 8033 O O . GLU A 1 1010 ? 26.872 11.145 -20.182 1.00 92.56 1010 GLU A O 1
ATOM 8038 N N . ALA A 1 1011 ? 24.806 10.306 -20.412 1.00 94.12 1011 ALA A N 1
ATOM 8039 C CA . ALA A 1 1011 ? 24.627 9.982 -19.007 1.00 94.12 1011 ALA A CA 1
ATOM 8040 C C . ALA A 1 1011 ? 25.529 8.828 -18.536 1.00 94.12 1011 ALA A C 1
ATOM 8042 O O . ALA A 1 1011 ? 25.913 7.935 -19.302 1.00 94.12 1011 ALA A O 1
ATOM 8043 N N . LEU A 1 1012 ? 25.835 8.825 -17.238 1.00 94.62 1012 LEU A N 1
ATOM 8044 C CA . LEU A 1 1012 ? 26.376 7.667 -16.542 1.00 94.62 1012 LEU A CA 1
ATOM 8045 C C . LEU A 1 1012 ? 25.366 6.512 -16.628 1.00 94.62 1012 LEU A C 1
ATOM 8047 O O . LEU A 1 1012 ? 24.163 6.724 -16.462 1.00 94.62 1012 LEU A O 1
ATOM 8051 N N . PRO A 1 1013 ? 25.819 5.267 -16.835 1.00 93.62 1013 PRO A N 1
ATOM 8052 C CA . PRO A 1 1013 ? 24.936 4.121 -16.725 1.00 93.62 1013 PRO A CA 1
ATOM 8053 C C . PRO A 1 1013 ? 24.314 4.038 -15.326 1.00 93.62 1013 PRO A C 1
ATOM 8055 O O . PRO A 1 1013 ? 25.006 4.251 -14.328 1.00 93.62 1013 PRO A O 1
ATOM 8058 N N . ARG A 1 1014 ? 23.023 3.684 -15.229 1.00 88.62 1014 ARG A N 1
ATOM 8059 C CA . ARG A 1 1014 ? 22.285 3.759 -13.953 1.00 88.62 1014 ARG A CA 1
ATOM 8060 C C . ARG A 1 1014 ? 22.909 2.935 -12.835 1.00 88.62 1014 ARG A C 1
ATOM 8062 O O . ARG A 1 1014 ? 22.821 3.324 -11.677 1.00 88.62 1014 ARG A O 1
ATOM 8069 N N . TRP A 1 1015 ? 23.568 1.822 -13.160 1.00 89.94 1015 TRP A N 1
ATOM 8070 C CA . TRP A 1 1015 ? 24.220 1.008 -12.137 1.00 89.94 1015 TRP A CA 1
ATOM 8071 C C . TRP A 1 1015 ? 25.416 1.696 -11.473 1.00 89.94 1015 TRP A C 1
ATOM 8073 O O . TRP A 1 1015 ? 25.710 1.399 -10.321 1.00 89.94 1015 TRP A O 1
ATOM 8083 N N . LEU A 1 1016 ? 26.047 2.661 -12.149 1.00 91.88 1016 LEU A N 1
ATOM 8084 C CA . LEU A 1 1016 ? 27.151 3.442 -11.594 1.00 91.88 1016 LEU A CA 1
ATOM 8085 C C . LEU A 1 1016 ? 26.696 4.566 -10.658 1.00 91.88 1016 LEU A C 1
ATOM 8087 O O . LEU A 1 1016 ? 27.547 5.176 -10.022 1.00 91.88 1016 LEU A O 1
ATOM 8091 N N . VAL A 1 1017 ? 25.397 4.865 -10.571 1.00 89.19 1017 VAL A N 1
ATOM 8092 C CA . VAL A 1 1017 ? 24.835 5.899 -9.675 1.00 89.19 1017 VAL A CA 1
ATOM 8093 C C . VAL A 1 1017 ? 23.915 5.313 -8.601 1.00 89.19 1017 VAL A C 1
ATOM 8095 O O . VAL A 1 1017 ? 23.283 6.056 -7.855 1.00 89.19 1017 VAL A O 1
ATOM 8098 N N . ARG A 1 1018 ? 23.846 3.978 -8.491 1.00 85.19 1018 ARG A N 1
ATOM 8099 C CA . ARG A 1 1018 ? 22.943 3.280 -7.559 1.00 85.19 1018 ARG A CA 1
ATOM 8100 C C . ARG A 1 1018 ? 23.120 3.724 -6.111 1.00 85.19 1018 ARG A C 1
ATOM 8102 O O . ARG A 1 1018 ? 22.123 3.823 -5.420 1.00 85.19 1018 ARG A O 1
ATOM 8109 N N . ASP A 1 1019 ? 24.327 4.077 -5.664 1.00 83.81 1019 ASP A N 1
ATOM 8110 C CA . ASP A 1 1019 ? 24.617 4.528 -4.289 1.00 83.81 1019 ASP A CA 1
ATOM 8111 C C . ASP A 1 1019 ? 23.919 5.837 -3.863 1.00 83.81 1019 ASP A C 1
ATOM 8113 O O . ASP A 1 1019 ? 23.987 6.219 -2.685 1.00 83.81 1019 ASP A O 1
ATOM 8117 N N . PHE A 1 1020 ? 23.263 6.524 -4.800 1.00 82.06 1020 PHE A N 1
ATOM 8118 C CA . PHE A 1 1020 ? 22.389 7.673 -4.557 1.00 82.06 1020 PHE A CA 1
ATOM 8119 C C . PHE A 1 1020 ? 20.906 7.295 -4.399 1.00 82.06 1020 PHE A C 1
ATOM 8121 O O . PHE A 1 1020 ? 20.128 8.119 -3.924 1.00 82.06 1020 PHE A O 1
ATOM 8128 N N . ASP A 1 1021 ? 20.522 6.061 -4.736 1.00 76.94 1021 ASP A N 1
ATOM 8129 C CA . ASP A 1 1021 ? 19.167 5.530 -4.586 1.00 76.94 1021 ASP A CA 1
ATOM 8130 C C . ASP A 1 1021 ? 19.104 4.516 -3.423 1.00 76.94 1021 ASP A C 1
ATOM 8132 O O . ASP A 1 1021 ? 19.499 3.352 -3.577 1.00 76.94 1021 ASP A O 1
ATOM 8136 N N . PRO A 1 1022 ? 18.587 4.921 -2.248 1.00 68.31 1022 PRO A N 1
ATOM 8137 C CA . PRO A 1 1022 ? 18.540 4.066 -1.064 1.00 68.31 1022 PRO A CA 1
ATOM 8138 C C . PRO A 1 1022 ? 17.546 2.899 -1.175 1.00 68.31 1022 PRO A C 1
ATOM 8140 O O . PRO A 1 1022 ? 17.612 1.970 -0.376 1.00 68.31 1022 PRO A O 1
ATOM 8143 N N . PHE A 1 1023 ? 16.630 2.901 -2.149 1.00 64.06 1023 PHE A N 1
ATOM 8144 C CA . PHE A 1 1023 ? 15.691 1.787 -2.348 1.00 64.06 1023 PHE A CA 1
ATOM 8145 C C . PHE A 1 1023 ? 16.305 0.654 -3.167 1.00 64.06 1023 PHE A C 1
ATOM 8147 O O . PHE A 1 1023 ? 15.869 -0.502 -3.097 1.00 64.06 1023 PHE A O 1
ATOM 8154 N N . VAL A 1 1024 ? 17.309 0.997 -3.967 1.00 67.12 1024 VAL A N 1
ATOM 8155 C CA . VAL A 1 1024 ? 17.895 0.118 -4.968 1.00 67.12 1024 VAL A CA 1
ATOM 8156 C C . VAL A 1 1024 ? 19.273 -0.378 -4.536 1.00 67.12 1024 VAL A C 1
ATOM 8158 O O . VAL A 1 1024 ? 19.597 -1.534 -4.812 1.00 67.12 1024 VAL A O 1
ATOM 8161 N N . TRP A 1 1025 ? 20.058 0.447 -3.843 1.00 75.06 1025 TRP A N 1
ATOM 8162 C CA . TRP A 1 1025 ? 21.398 0.100 -3.375 1.00 75.06 1025 TRP A CA 1
ATOM 8163 C C . TRP A 1 1025 ? 21.367 -0.673 -2.061 1.00 75.06 1025 TRP A C 1
ATOM 8165 O O . TRP A 1 1025 ? 20.767 -0.237 -1.084 1.00 75.06 1025 TRP A O 1
ATOM 8175 N N . ARG A 1 1026 ? 22.007 -1.846 -2.045 1.00 67.00 1026 ARG A N 1
ATOM 8176 C CA . ARG A 1 1026 ? 21.918 -2.810 -0.930 1.00 67.00 1026 ARG A CA 1
ATOM 8177 C C . ARG A 1 1026 ? 23.266 -3.194 -0.335 1.00 67.00 1026 ARG A C 1
ATOM 8179 O O . ARG A 1 1026 ? 23.336 -4.144 0.444 1.00 67.00 1026 ARG A O 1
ATOM 8186 N N . TRP A 1 1027 ? 24.324 -2.481 -0.711 1.00 72.81 1027 TRP A N 1
ATOM 8187 C CA . TRP A 1 1027 ? 25.663 -2.754 -0.214 1.00 72.81 1027 TRP A CA 1
ATOM 8188 C C . TRP A 1 1027 ? 25.745 -2.520 1.299 1.00 72.81 1027 TRP A C 1
ATOM 8190 O O . TRP A 1 1027 ? 25.357 -1.462 1.797 1.00 72.81 1027 TRP A O 1
ATOM 8200 N N . LYS A 1 1028 ? 26.271 -3.507 2.031 1.00 69.38 1028 LYS A N 1
ATOM 8201 C CA . LYS A 1 1028 ? 26.471 -3.444 3.487 1.00 69.38 1028 LYS A CA 1
ATOM 8202 C C . LYS A 1 1028 ? 27.938 -3.650 3.849 1.00 69.38 1028 LYS A C 1
ATOM 8204 O O . LYS A 1 1028 ? 28.505 -4.660 3.431 1.00 69.38 1028 LYS A O 1
ATOM 8209 N N . PRO A 1 1029 ? 28.558 -2.783 4.662 1.00 62.16 1029 PRO A N 1
ATOM 8210 C CA . PRO A 1 1029 ? 29.912 -3.033 5.138 1.00 62.16 1029 PRO A CA 1
ATOM 8211 C C . PRO A 1 1029 ? 29.916 -4.280 6.039 1.00 62.16 1029 PRO A C 1
ATOM 8213 O O . PRO A 1 1029 ? 29.190 -4.348 7.030 1.00 62.16 1029 PRO A O 1
ATOM 8216 N N . GLY A 1 1030 ? 30.699 -5.296 5.669 1.00 58.69 1030 GLY A N 1
ATOM 8217 C CA . GLY A 1 1030 ? 30.937 -6.472 6.512 1.00 58.69 1030 GLY A CA 1
ATOM 8218 C C . GLY A 1 1030 ? 31.925 -6.158 7.639 1.00 58.69 1030 GLY A C 1
ATOM 8219 O O . GLY A 1 1030 ? 32.789 -5.299 7.475 1.00 58.69 1030 GLY A O 1
ATOM 8220 N N . VAL A 1 1031 ? 31.833 -6.878 8.762 1.00 56.00 1031 VAL A N 1
ATOM 8221 C CA . VAL A 1 1031 ? 32.691 -6.668 9.949 1.00 56.00 1031 VAL A CA 1
ATOM 8222 C C . VAL A 1 1031 ? 34.184 -6.886 9.633 1.00 56.00 1031 VAL A C 1
ATOM 8224 O O . VAL A 1 1031 ? 35.033 -6.189 10.177 1.00 56.00 1031 VAL A O 1
ATOM 8227 N N . ASP A 1 1032 ? 34.492 -7.769 8.677 1.00 55.00 1032 ASP A N 1
ATOM 8228 C CA . ASP A 1 1032 ? 35.850 -8.101 8.215 1.00 55.00 1032 ASP A CA 1
ATOM 8229 C C . ASP A 1 1032 ? 36.128 -7.667 6.761 1.00 55.00 1032 ASP A C 1
ATOM 8231 O O . ASP A 1 1032 ? 37.045 -8.176 6.121 1.00 55.00 1032 ASP A O 1
ATOM 8235 N N . PHE A 1 1033 ? 35.356 -6.717 6.216 1.00 56.09 1033 PHE A N 1
ATOM 8236 C CA . PHE A 1 1033 ? 35.458 -6.293 4.808 1.00 56.09 1033 PHE A CA 1
ATOM 8237 C C . PHE A 1 1033 ? 36.868 -5.801 4.395 1.00 56.09 1033 PHE A C 1
ATOM 8239 O O . PHE A 1 1033 ? 37.237 -5.868 3.227 1.00 56.09 1033 PHE A O 1
ATOM 8246 N N . TRP A 1 1034 ? 37.683 -5.354 5.352 1.00 50.69 1034 TRP A N 1
ATOM 8247 C CA . TRP A 1 1034 ? 39.065 -4.909 5.133 1.00 50.69 1034 TRP A CA 1
ATOM 8248 C C . TRP A 1 1034 ? 40.075 -6.052 4.931 1.00 50.69 1034 TRP A C 1
ATOM 8250 O O . TRP A 1 1034 ? 41.248 -5.784 4.671 1.00 50.69 1034 TRP A O 1
ATOM 8260 N N . ARG A 1 1035 ? 39.663 -7.320 5.078 1.00 53.22 1035 ARG A N 1
ATOM 8261 C CA . ARG A 1 1035 ? 40.534 -8.487 4.887 1.00 53.22 1035 ARG A CA 1
ATOM 8262 C C . ARG A 1 1035 ? 40.510 -8.938 3.415 1.00 53.22 1035 ARG A C 1
ATOM 8264 O O . ARG A 1 1035 ? 39.436 -9.299 2.936 1.00 53.22 1035 ARG A O 1
ATOM 8271 N N . PRO A 1 1036 ? 41.664 -8.997 2.720 1.00 46.22 1036 PRO A N 1
ATOM 8272 C CA . PRO A 1 1036 ? 41.746 -9.335 1.292 1.00 46.22 1036 PRO A CA 1
ATOM 8273 C C . PRO A 1 1036 ? 41.090 -10.670 0.894 1.00 46.22 1036 PRO A C 1
ATOM 8275 O O . PRO A 1 1036 ? 40.545 -10.781 -0.200 1.00 46.22 1036 PRO A O 1
ATOM 8278 N N . ASP A 1 1037 ? 41.080 -11.656 1.796 1.00 51.50 1037 ASP A N 1
ATOM 8279 C CA . ASP A 1 1037 ? 40.645 -13.029 1.491 1.00 51.50 1037 ASP A CA 1
ATOM 8280 C C . ASP A 1 1037 ? 39.181 -13.331 1.869 1.00 51.50 1037 ASP A C 1
ATOM 8282 O O . ASP A 1 1037 ? 38.722 -14.466 1.734 1.00 51.50 1037 ASP A O 1
ATOM 8286 N N . HIS A 1 1038 ? 38.422 -12.349 2.373 1.00 53.75 1038 HIS A N 1
ATOM 8287 C CA . HIS A 1 1038 ? 37.029 -12.572 2.772 1.00 53.75 1038 HIS A CA 1
ATOM 8288 C C . HIS A 1 1038 ? 36.067 -12.422 1.588 1.00 53.75 1038 HIS A C 1
ATOM 8290 O O . HIS A 1 1038 ? 35.992 -11.380 0.932 1.00 53.75 1038 HIS A O 1
ATOM 8296 N N . ALA A 1 1039 ? 35.277 -13.468 1.334 1.00 55.38 1039 ALA A N 1
ATOM 8297 C CA . ALA A 1 1039 ? 34.161 -13.384 0.404 1.00 55.38 1039 ALA A CA 1
ATOM 8298 C C . ALA A 1 1039 ? 33.145 -12.343 0.920 1.00 55.38 1039 ALA A C 1
ATOM 8300 O O . ALA A 1 1039 ? 32.801 -12.363 2.107 1.00 55.38 1039 ALA A O 1
ATOM 8301 N N . PRO A 1 1040 ? 32.662 -11.419 0.067 1.00 56.88 1040 PRO A N 1
ATOM 8302 C CA . PRO A 1 1040 ? 31.652 -10.458 0.475 1.00 56.88 1040 PRO A CA 1
ATOM 8303 C C . PRO A 1 1040 ? 30.403 -11.212 0.955 1.00 56.88 1040 PRO A C 1
ATOM 8305 O O . PRO A 1 1040 ? 30.090 -12.271 0.403 1.00 56.88 1040 PRO A O 1
ATOM 8308 N N . PRO A 1 1041 ? 29.674 -10.688 1.959 1.00 60.91 1041 PRO A N 1
ATOM 8309 C CA . PRO A 1 1041 ? 28.407 -11.270 2.384 1.00 60.91 1041 PRO A CA 1
ATOM 8310 C C . PRO A 1 1041 ? 27.504 -11.534 1.176 1.00 60.91 1041 PRO A C 1
ATOM 8312 O O . PRO A 1 1041 ? 27.491 -10.738 0.240 1.00 60.91 1041 PRO A O 1
ATOM 8315 N N . GLU A 1 1042 ? 26.713 -12.607 1.201 1.00 59.53 1042 GLU A N 1
ATOM 8316 C CA . GLU A 1 1042 ? 25.844 -12.997 0.078 1.00 59.53 1042 GLU A CA 1
ATOM 8317 C C . GLU A 1 1042 ? 24.919 -11.851 -0.386 1.00 59.53 1042 GLU A C 1
ATOM 8319 O O . GLU A 1 1042 ? 24.648 -11.698 -1.576 1.00 59.53 1042 GLU A O 1
ATOM 8324 N N . CYS A 1 1043 ? 24.529 -10.958 0.533 1.00 55.66 1043 CYS A N 1
ATOM 8325 C CA . CYS A 1 1043 ? 23.751 -9.755 0.228 1.00 55.66 1043 CYS A CA 1
ATOM 8326 C C . CYS A 1 1043 ? 24.476 -8.707 -0.640 1.00 55.66 1043 CYS A C 1
ATOM 8328 O O . CYS A 1 1043 ? 23.813 -7.857 -1.225 1.00 55.66 1043 CYS A O 1
ATOM 8330 N N . ASN A 1 1044 ? 25.805 -8.773 -0.746 1.00 69.31 1044 ASN A N 1
ATOM 8331 C CA . ASN A 1 1044 ? 26.647 -7.886 -1.552 1.00 69.31 1044 ASN A CA 1
ATOM 8332 C C . ASN A 1 1044 ? 27.132 -8.545 -2.854 1.00 69.31 1044 ASN A C 1
ATOM 8334 O O . ASN A 1 1044 ? 27.928 -7.945 -3.571 1.00 69.31 1044 ASN A O 1
ATOM 8338 N N . ARG A 1 1045 ? 26.694 -9.774 -3.170 1.00 69.31 1045 ARG A N 1
ATOM 8339 C CA . ARG A 1 1045 ? 27.188 -10.546 -4.327 1.00 69.31 1045 ARG A CA 1
ATOM 8340 C C . ARG A 1 1045 ? 27.102 -9.782 -5.656 1.00 69.31 1045 ARG A C 1
ATOM 8342 O O . ARG A 1 1045 ? 27.981 -9.943 -6.494 1.00 69.31 1045 ARG A O 1
ATOM 8349 N N . PHE A 1 1046 ? 26.071 -8.956 -5.824 1.00 77.50 1046 PHE A N 1
ATOM 8350 C CA . PHE A 1 1046 ? 25.830 -8.142 -7.020 1.00 77.50 1046 PHE A CA 1
ATOM 8351 C C . PHE A 1 1046 ? 25.848 -6.634 -6.717 1.00 77.50 1046 PHE A C 1
ATOM 8353 O O . PHE A 1 1046 ? 25.095 -5.868 -7.319 1.00 77.50 1046 PHE A O 1
ATOM 8360 N N . GLU A 1 1047 ? 26.661 -6.195 -5.750 1.00 83.06 1047 GLU A N 1
ATOM 8361 C CA . GLU A 1 1047 ? 26.763 -4.782 -5.372 1.00 83.06 1047 GLU A CA 1
ATOM 8362 C C . GLU A 1 1047 ? 28.222 -4.325 -5.263 1.00 83.06 1047 GLU A C 1
ATOM 8364 O O . GLU A 1 1047 ? 29.045 -4.943 -4.585 1.00 83.06 1047 GLU A O 1
ATOM 8369 N N . ASP A 1 1048 ? 28.529 -3.199 -5.911 1.00 84.50 1048 ASP A N 1
ATOM 8370 C CA . ASP A 1 1048 ? 29.834 -2.549 -5.816 1.00 84.50 1048 ASP A CA 1
ATOM 8371 C C . ASP A 1 1048 ? 29.859 -1.552 -4.638 1.00 84.50 1048 ASP A C 1
ATOM 8373 O O . ASP A 1 1048 ? 28.888 -0.813 -4.422 1.00 84.50 1048 ASP A O 1
ATOM 8377 N N . PRO A 1 1049 ? 30.968 -1.484 -3.878 1.00 83.38 1049 PRO A N 1
ATOM 8378 C CA . PRO A 1 1049 ? 31.115 -0.508 -2.807 1.00 83.38 1049 PRO A CA 1
ATOM 8379 C C . PRO A 1 1049 ? 31.246 0.932 -3.346 1.00 83.38 1049 PRO A C 1
ATOM 8381 O O . PRO A 1 1049 ? 31.656 1.135 -4.496 1.00 83.38 1049 PRO A O 1
ATOM 8384 N N . PRO A 1 1050 ? 30.986 1.963 -2.515 1.00 82.12 1050 PRO A N 1
ATOM 8385 C CA . PRO A 1 1050 ? 30.963 3.363 -2.955 1.00 82.12 1050 PRO A CA 1
ATOM 8386 C C . PRO A 1 1050 ? 32.245 3.852 -3.642 1.00 82.12 1050 PRO A C 1
ATOM 8388 O O . PRO A 1 1050 ? 32.180 4.608 -4.613 1.00 82.12 1050 PRO A O 1
ATOM 8391 N N . TRP A 1 1051 ? 33.422 3.443 -3.158 1.00 82.19 1051 TRP A N 1
ATOM 8392 C CA . TRP A 1 1051 ? 34.702 3.873 -3.737 1.00 82.19 1051 TRP A CA 1
ATOM 8393 C C . TRP A 1 1051 ? 34.989 3.212 -5.091 1.00 82.19 1051 TRP A C 1
ATOM 8395 O O . TRP A 1 1051 ? 35.523 3.886 -5.969 1.00 82.19 1051 TRP A O 1
ATOM 8405 N N . VAL A 1 1052 ? 34.562 1.959 -5.297 1.00 86.50 1052 VAL A N 1
ATOM 8406 C CA . VAL A 1 1052 ? 34.638 1.285 -6.605 1.00 86.50 1052 VAL A CA 1
ATOM 8407 C C . VAL A 1 1052 ? 33.697 1.970 -7.592 1.00 86.50 1052 VAL A C 1
ATOM 8409 O O . VAL A 1 1052 ? 34.110 2.315 -8.696 1.00 86.50 1052 VAL A O 1
ATOM 8412 N N . LEU A 1 1053 ? 32.458 2.270 -7.186 1.00 89.31 1053 LEU A N 1
ATOM 8413 C CA . LEU A 1 1053 ? 31.523 3.033 -8.021 1.00 89.31 1053 LEU A CA 1
ATOM 8414 C C . LEU A 1 1053 ? 32.100 4.399 -8.415 1.00 89.31 1053 LEU A C 1
ATOM 8416 O O . LEU A 1 1053 ? 32.000 4.800 -9.572 1.00 89.31 1053 LEU A O 1
ATOM 8420 N N . ARG A 1 1054 ? 32.760 5.101 -7.487 1.00 87.19 1054 ARG A N 1
ATOM 8421 C CA . ARG A 1 1054 ? 33.459 6.364 -7.773 1.00 87.19 1054 ARG A CA 1
ATOM 8422 C C . ARG A 1 1054 ? 34.550 6.196 -8.834 1.00 87.19 1054 ARG A C 1
ATOM 8424 O O . ARG A 1 1054 ? 34.604 7.002 -9.761 1.00 87.19 1054 ARG A O 1
ATOM 8431 N N . GLU A 1 1055 ? 35.405 5.187 -8.704 1.00 90.06 1055 GLU A N 1
ATOM 8432 C CA . GLU A 1 1055 ? 36.483 4.920 -9.666 1.00 90.06 1055 GLU A CA 1
ATOM 8433 C C . GLU A 1 1055 ? 35.927 4.599 -11.054 1.00 90.06 1055 GLU A C 1
ATOM 8435 O O . GLU A 1 1055 ? 36.340 5.204 -12.044 1.00 90.06 1055 GLU A O 1
ATOM 8440 N N . LEU A 1 1056 ? 34.904 3.746 -11.120 1.00 93.75 1056 LEU A N 1
ATOM 8441 C CA . LEU A 1 1056 ? 34.232 3.380 -12.365 1.00 93.75 1056 LEU A CA 1
ATOM 8442 C C . LEU A 1 1056 ? 33.511 4.570 -13.018 1.00 93.75 1056 LEU A C 1
ATOM 8444 O O . LEU A 1 1056 ? 33.563 4.719 -14.240 1.00 93.75 1056 LEU A O 1
ATOM 8448 N N . ARG A 1 1057 ? 32.882 5.455 -12.228 1.00 93.88 1057 ARG A N 1
ATOM 8449 C CA . ARG A 1 1057 ? 32.304 6.721 -12.719 1.00 93.88 1057 ARG A CA 1
ATOM 8450 C C . ARG A 1 1057 ? 33.373 7.622 -13.333 1.00 93.88 1057 ARG A C 1
ATOM 8452 O O . ARG A 1 1057 ? 33.176 8.137 -14.433 1.00 93.88 1057 ARG A O 1
ATOM 8459 N N . GLY A 1 1058 ? 34.500 7.796 -12.639 1.00 92.44 1058 GLY A N 1
ATOM 8460 C CA . GLY A 1 1058 ? 35.628 8.594 -13.123 1.00 92.44 1058 GLY A CA 1
ATOM 8461 C C . GLY A 1 1058 ? 36.211 8.035 -14.420 1.00 92.44 1058 GLY A C 1
ATOM 8462 O O . GLY A 1 1058 ? 36.425 8.780 -15.379 1.00 92.44 1058 GLY A O 1
ATOM 8463 N N . PHE A 1 1059 ? 36.380 6.714 -14.481 1.00 95.62 1059 PHE A N 1
ATOM 8464 C CA . PHE A 1 1059 ? 36.821 6.009 -15.677 1.00 95.62 1059 PHE A CA 1
ATOM 8465 C C . PHE A 1 1059 ? 35.858 6.221 -16.856 1.00 95.62 1059 PHE A C 1
ATOM 8467 O O . PHE A 1 1059 ? 36.282 6.665 -17.924 1.00 95.62 1059 PHE A O 1
ATOM 8474 N N . TYR A 1 1060 ? 34.556 5.981 -16.664 1.00 96.44 1060 TYR A N 1
ATOM 8475 C CA . TYR A 1 1060 ? 33.553 6.155 -17.718 1.00 96.44 1060 TYR A CA 1
ATOM 8476 C C . TYR A 1 1060 ? 33.501 7.603 -18.232 1.00 96.44 1060 TYR A C 1
ATOM 8478 O O . TYR A 1 1060 ? 33.495 7.828 -19.444 1.00 96.44 1060 TYR A O 1
ATOM 8486 N N . ALA A 1 1061 ? 33.535 8.594 -17.332 1.00 94.12 1061 ALA A N 1
ATOM 8487 C CA . ALA A 1 1061 ? 33.584 10.008 -17.706 1.00 94.12 1061 ALA A CA 1
ATOM 8488 C C . ALA A 1 1061 ? 34.845 10.354 -18.520 1.00 94.12 1061 ALA A C 1
ATOM 8490 O O . ALA A 1 1061 ? 34.755 11.067 -19.525 1.00 94.12 1061 ALA A O 1
ATOM 8491 N N . SER A 1 1062 ? 36.007 9.795 -18.158 1.00 94.19 1062 SER A N 1
ATOM 8492 C CA . SER A 1 1062 ? 37.242 9.957 -18.937 1.00 94.19 1062 SER A CA 1
ATOM 8493 C C . SER A 1 1062 ? 37.093 9.406 -20.356 1.00 94.19 1062 SER A C 1
ATOM 8495 O O . SER A 1 1062 ? 37.368 10.118 -21.327 1.00 94.19 1062 SER A O 1
ATOM 8497 N N . VAL A 1 1063 ? 36.574 8.178 -20.488 1.00 96.06 1063 VAL A N 1
ATOM 8498 C CA . VAL A 1 1063 ? 36.329 7.529 -21.786 1.00 96.06 1063 VAL A CA 1
ATOM 8499 C C . VAL A 1 1063 ? 35.369 8.358 -22.643 1.00 96.06 1063 VAL A C 1
ATOM 8501 O O . VAL A 1 1063 ? 35.649 8.614 -23.817 1.00 96.06 1063 VAL A O 1
ATOM 8504 N N . MET A 1 1064 ? 34.265 8.843 -22.071 1.00 94.12 1064 MET A N 1
ATOM 8505 C CA . MET A 1 1064 ? 33.323 9.728 -22.767 1.00 94.12 1064 MET A CA 1
ATOM 8506 C C . MET A 1 1064 ? 34.006 11.009 -23.264 1.00 94.12 1064 MET A C 1
ATOM 8508 O O . MET A 1 1064 ? 33.847 11.400 -24.427 1.00 94.12 1064 MET A O 1
ATOM 8512 N N . GLY A 1 1065 ? 34.832 11.634 -22.421 1.00 91.12 1065 GLY A N 1
ATOM 8513 C CA . GLY A 1 1065 ? 35.637 12.797 -22.785 1.00 91.12 1065 GLY A CA 1
ATOM 8514 C C . GLY A 1 1065 ? 36.614 12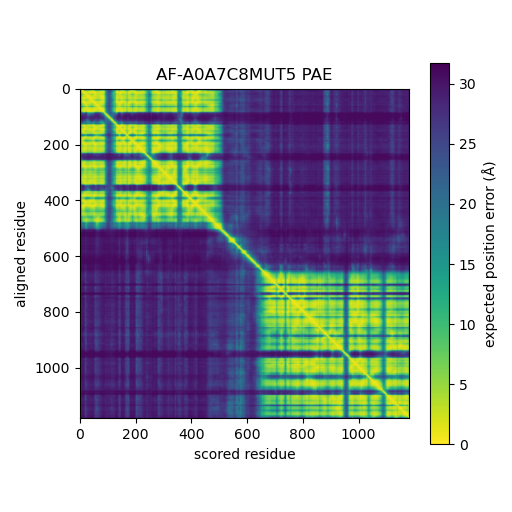.518 -23.933 1.00 91.12 1065 GLY A C 1
ATOM 8515 O O . GLY A 1 1065 ? 36.716 13.315 -24.871 1.00 91.12 1065 GLY A O 1
ATOM 8516 N N . GLU A 1 1066 ? 37.307 11.379 -23.907 1.00 92.38 1066 GLU A N 1
ATOM 8517 C CA . GLU A 1 1066 ? 38.223 10.944 -24.968 1.00 92.38 1066 GLU A CA 1
ATOM 8518 C C . GLU A 1 1066 ? 37.507 10.728 -26.301 1.00 92.38 1066 GLU A C 1
ATOM 8520 O O . GLU A 1 1066 ? 37.935 11.272 -27.326 1.00 92.38 1066 GLU A O 1
ATOM 8525 N N . LEU A 1 1067 ? 36.383 10.007 -26.290 1.00 92.00 1067 LEU A N 1
ATOM 8526 C CA . LEU A 1 1067 ? 35.574 9.750 -27.481 1.00 92.00 1067 LEU A CA 1
ATOM 8527 C C . LEU A 1 1067 ? 35.057 11.061 -28.099 1.00 92.00 1067 LEU A C 1
ATOM 8529 O O . LEU A 1 1067 ? 35.161 11.261 -29.316 1.00 92.00 1067 LEU A O 1
ATOM 8533 N N . LYS A 1 1068 ? 34.585 12.005 -27.271 1.00 88.06 1068 LYS A N 1
ATOM 8534 C CA . LYS A 1 1068 ? 34.141 13.341 -27.712 1.00 88.06 1068 LYS A CA 1
ATOM 8535 C C . LYS A 1 1068 ? 35.288 14.163 -28.311 1.00 88.06 1068 LYS A C 1
ATOM 8537 O O . LYS A 1 1068 ? 35.129 14.741 -29.391 1.00 88.06 1068 LYS A O 1
ATOM 8542 N N . ARG A 1 1069 ? 36.466 14.191 -27.670 1.00 85.94 1069 ARG A N 1
ATOM 8543 C CA . ARG A 1 1069 ? 37.669 14.866 -28.206 1.00 85.94 1069 ARG A CA 1
ATOM 8544 C C . ARG A 1 1069 ? 38.122 14.243 -29.529 1.00 85.94 1069 ARG A C 1
ATOM 8546 O O . ARG A 1 1069 ? 38.457 14.972 -30.466 1.00 85.94 1069 ARG A O 1
ATOM 8553 N N . GLY A 1 1070 ? 38.088 12.915 -29.633 1.00 82.94 1070 GLY A N 1
ATOM 8554 C CA . GLY A 1 1070 ? 38.390 12.170 -30.856 1.00 82.94 1070 GLY A CA 1
ATOM 8555 C C . GLY A 1 1070 ? 37.451 12.528 -32.011 1.00 82.94 1070 GLY A C 1
ATOM 8556 O O . GLY A 1 1070 ? 37.923 12.812 -33.116 1.00 82.94 1070 GLY A O 1
ATOM 8557 N N . LYS A 1 1071 ? 36.136 12.603 -31.750 1.00 78.44 1071 LYS A N 1
ATOM 8558 C CA . LYS A 1 1071 ? 35.119 13.042 -32.724 1.00 78.44 1071 LYS A CA 1
ATOM 8559 C C . LYS A 1 1071 ? 35.409 14.460 -33.234 1.00 78.44 1071 LYS A C 1
ATOM 8561 O O . LYS A 1 1071 ? 35.540 14.645 -34.444 1.00 78.44 1071 LYS A O 1
ATOM 8566 N N . ARG A 1 1072 ? 35.642 15.421 -32.326 1.00 78.88 1072 ARG A N 1
ATOM 8567 C CA . ARG A 1 1072 ? 35.992 16.818 -32.669 1.00 78.88 1072 ARG A CA 1
ATOM 8568 C C . ARG A 1 1072 ? 37.268 16.913 -33.518 1.00 78.88 1072 ARG A C 1
ATOM 8570 O O . ARG A 1 1072 ? 37.312 17.666 -34.487 1.00 78.88 1072 ARG A O 1
ATOM 8577 N N . ARG A 1 1073 ? 38.314 16.137 -33.196 1.00 79.00 1073 ARG A N 1
ATOM 8578 C CA . ARG A 1 1073 ? 39.567 16.096 -33.981 1.00 79.00 1073 ARG A CA 1
ATOM 8579 C C . ARG A 1 1073 ? 39.350 15.552 -35.397 1.00 79.00 1073 ARG A C 1
ATOM 8581 O O . ARG A 1 1073 ? 39.895 16.114 -36.346 1.00 79.00 1073 ARG A O 1
ATOM 8588 N N . ARG A 1 1074 ? 38.560 14.482 -35.556 1.00 78.25 1074 ARG A N 1
ATOM 8589 C CA . ARG A 1 1074 ? 38.220 13.904 -36.872 1.00 78.25 1074 ARG A CA 1
ATOM 8590 C C . ARG A 1 1074 ? 37.412 14.880 -37.729 1.00 78.25 1074 ARG A C 1
ATOM 8592 O O . ARG A 1 1074 ? 37.690 15.010 -38.916 1.00 78.25 1074 ARG A O 1
ATOM 8599 N N . GLU A 1 1075 ? 36.469 15.592 -37.125 1.00 71.12 1075 GLU A N 1
ATOM 8600 C CA . GLU A 1 1075 ? 35.661 16.612 -37.797 1.00 71.12 1075 GLU A CA 1
ATOM 8601 C C . GLU A 1 1075 ? 36.505 17.808 -38.257 1.00 71.12 1075 GLU A C 1
ATOM 8603 O O . GLU A 1 1075 ? 36.471 18.152 -39.435 1.00 71.12 1075 GLU A O 1
ATOM 8608 N N . ARG A 1 1076 ? 37.375 18.349 -37.389 1.00 75.19 1076 ARG A N 1
ATOM 8609 C CA . ARG A 1 1076 ? 38.339 19.403 -37.765 1.00 75.19 1076 ARG A CA 1
ATOM 8610 C C . ARG A 1 1076 ? 39.251 18.979 -38.923 1.00 75.19 1076 ARG A C 1
ATOM 8612 O O . ARG A 1 1076 ? 39.500 19.775 -39.821 1.00 75.19 1076 ARG A O 1
ATOM 8619 N N . ARG A 1 1077 ? 39.717 17.720 -38.941 1.00 74.12 1077 ARG A N 1
ATOM 8620 C CA . ARG A 1 1077 ? 40.504 17.165 -40.062 1.00 74.12 1077 ARG A CA 1
ATOM 8621 C C . ARG A 1 1077 ? 39.690 17.063 -41.358 1.00 74.12 1077 ARG A C 1
ATOM 8623 O O . ARG A 1 1077 ? 40.226 17.381 -42.412 1.00 74.12 1077 ARG A O 1
ATOM 8630 N N . ARG A 1 1078 ? 38.414 16.654 -41.295 1.00 71.56 1078 ARG A N 1
ATOM 8631 C CA . ARG A 1 1078 ? 37.513 16.616 -42.466 1.00 71.56 1078 ARG A CA 1
ATOM 8632 C C . ARG A 1 1078 ? 37.241 18.011 -43.027 1.00 71.56 1078 ARG A C 1
ATOM 8634 O O . ARG A 1 1078 ? 37.293 18.174 -44.237 1.00 71.56 1078 ARG A O 1
ATOM 8641 N N . VAL A 1 1079 ? 36.997 19.002 -42.165 1.00 69.19 1079 VAL A N 1
ATOM 8642 C CA . VAL A 1 1079 ? 36.790 20.402 -42.576 1.00 69.19 1079 VAL A CA 1
ATOM 8643 C C . VAL A 1 1079 ? 38.052 20.968 -43.228 1.00 69.19 1079 VAL A C 1
ATOM 8645 O O . VAL A 1 1079 ? 37.962 21.513 -44.321 1.00 69.19 1079 VAL A O 1
ATOM 8648 N N . ARG A 1 1080 ? 39.233 20.738 -42.634 1.00 68.12 1080 ARG A N 1
ATOM 8649 C CA . ARG A 1 1080 ? 40.523 21.158 -43.208 1.00 68.12 1080 ARG A CA 1
ATOM 8650 C C . ARG A 1 1080 ? 40.784 20.528 -44.584 1.00 68.12 1080 ARG A C 1
ATOM 8652 O O . ARG A 1 1080 ? 41.127 21.241 -45.514 1.00 68.12 1080 ARG A O 1
ATOM 8659 N N . LYS A 1 1081 ? 40.513 19.226 -44.743 1.00 64.69 1081 LYS A N 1
ATOM 8660 C CA . LYS A 1 1081 ? 40.648 18.509 -46.027 1.00 64.69 1081 LYS A CA 1
ATOM 8661 C C . LYS A 1 1081 ? 39.621 18.954 -47.084 1.00 64.69 1081 LYS A C 1
ATOM 8663 O O . LYS A 1 1081 ? 39.871 18.804 -48.271 1.00 64.69 1081 LYS A O 1
ATOM 8668 N N . LYS A 1 1082 ? 38.464 19.486 -46.664 1.00 59.47 1082 LYS A N 1
ATOM 8669 C CA . LYS A 1 1082 ? 37.430 20.050 -47.552 1.00 59.47 1082 LYS A CA 1
ATOM 8670 C C . LYS A 1 1082 ? 37.731 21.508 -47.941 1.00 59.47 1082 LYS A C 1
ATOM 8672 O O . LYS A 1 1082 ? 37.327 21.928 -49.015 1.00 59.47 1082 LYS A O 1
ATOM 8677 N N . GLN A 1 1083 ? 38.452 22.249 -47.094 1.00 56.44 1083 GLN A N 1
ATOM 8678 C CA . GLN A 1 1083 ? 38.916 23.622 -47.350 1.00 56.44 1083 GLN A CA 1
ATOM 8679 C C . GLN A 1 1083 ? 40.178 23.693 -48.225 1.00 56.44 1083 GLN A C 1
ATOM 8681 O O . GLN A 1 1083 ? 40.384 24.700 -48.884 1.00 56.44 1083 GLN A O 1
ATOM 8686 N N . GLU A 1 1084 ? 40.985 22.631 -48.304 1.00 53.69 1084 GLU A N 1
ATOM 8687 C CA . GLU A 1 1084 ? 42.140 22.543 -49.223 1.00 53.69 1084 GLU A CA 1
ATOM 8688 C C . GLU A 1 1084 ? 41.747 22.432 -50.719 1.00 53.69 1084 GLU A C 1
ATOM 8690 O O . GLU A 1 1084 ? 42.628 22.392 -51.570 1.00 53.69 1084 GLU A O 1
ATOM 8695 N N . GLY A 1 1085 ? 40.447 22.402 -51.059 1.00 52.44 1085 GLY A N 1
ATOM 8696 C CA . GLY A 1 1085 ? 39.937 22.334 -52.440 1.00 52.44 1085 GLY A CA 1
ATOM 8697 C C . GLY A 1 1085 ? 39.182 23.573 -52.947 1.00 52.44 1085 GLY A C 1
ATOM 8698 O O . GLY A 1 1085 ? 38.689 23.545 -54.070 1.00 52.44 1085 GLY A O 1
ATOM 8699 N N . THR A 1 1086 ? 39.057 24.641 -52.153 1.00 52.22 1086 THR A N 1
ATOM 8700 C CA . THR A 1 1086 ? 38.360 25.885 -52.542 1.00 52.22 1086 THR A CA 1
ATOM 8701 C C . THR A 1 1086 ? 38.973 27.081 -51.814 1.00 52.22 1086 THR A C 1
ATOM 8703 O O . THR A 1 1086 ? 39.052 27.047 -50.584 1.00 52.22 1086 THR A O 1
ATOM 8706 N N . ASP A 1 1087 ? 39.363 28.126 -52.552 1.00 43.97 1087 ASP A N 1
ATOM 8707 C CA . ASP A 1 1087 ? 39.966 29.357 -52.018 1.00 43.97 1087 ASP A CA 1
ATOM 8708 C C . ASP A 1 1087 ? 39.116 29.969 -50.891 1.00 43.97 1087 ASP A C 1
ATOM 8710 O O . ASP A 1 1087 ? 37.929 30.264 -51.044 1.00 43.97 1087 ASP A O 1
ATOM 8714 N N . ALA A 1 1088 ? 39.722 30.073 -49.706 1.00 45.28 1088 ALA A N 1
ATOM 8715 C CA . ALA A 1 1088 ? 39.013 30.079 -48.433 1.00 45.28 1088 ALA A CA 1
ATOM 8716 C C . ALA A 1 1088 ? 38.784 31.479 -47.839 1.00 45.28 1088 ALA A C 1
ATOM 8718 O O . ALA A 1 1088 ? 39.726 32.217 -47.549 1.00 45.28 1088 ALA A O 1
ATOM 8719 N N . ILE A 1 1089 ? 37.525 31.763 -47.487 1.00 43.19 1089 ILE A N 1
ATOM 8720 C CA . ILE A 1 1089 ? 37.172 32.704 -46.417 1.00 43.19 1089 ILE A CA 1
ATOM 8721 C C . ILE A 1 1089 ? 37.525 32.047 -45.077 1.00 43.19 1089 ILE A C 1
ATOM 8723 O O . ILE A 1 1089 ? 37.042 30.964 -44.730 1.00 43.19 1089 ILE A O 1
ATOM 8727 N N . ARG A 1 1090 ? 38.391 32.715 -44.317 1.00 42.97 1090 ARG A N 1
ATOM 8728 C CA . ARG A 1 1090 ? 38.875 32.292 -43.002 1.00 42.97 1090 ARG A CA 1
ATOM 8729 C C . ARG A 1 1090 ? 37.777 32.528 -41.959 1.00 42.97 1090 ARG A C 1
ATOM 8731 O O . ARG A 1 1090 ? 37.656 33.620 -41.422 1.00 42.97 1090 ARG A O 1
ATOM 8738 N N . VAL A 1 1091 ? 36.964 31.510 -41.675 1.00 41.69 1091 VAL A N 1
ATOM 8739 C CA . VAL A 1 1091 ? 36.044 31.542 -40.526 1.00 41.69 1091 VAL A CA 1
ATOM 8740 C C . VAL A 1 1091 ? 36.836 31.157 -39.279 1.00 41.69 1091 VAL A C 1
ATOM 8742 O O . VAL A 1 1091 ? 37.164 29.986 -39.073 1.00 41.69 1091 VAL A O 1
ATOM 8745 N N . GLU A 1 1092 ? 37.180 32.151 -38.462 1.00 37.31 1092 GLU A N 1
ATOM 8746 C CA . GLU A 1 1092 ? 37.700 31.925 -37.117 1.00 37.31 1092 GLU A CA 1
ATOM 8747 C C . GLU A 1 1092 ? 36.644 31.197 -36.281 1.00 37.31 1092 GLU A C 1
ATOM 8749 O O . GLU A 1 1092 ? 35.512 31.648 -36.112 1.00 37.31 1092 GLU A O 1
ATOM 8754 N N . ALA A 1 1093 ? 37.013 30.024 -35.771 1.00 37.38 1093 ALA A N 1
ATOM 8755 C CA . ALA A 1 1093 ? 36.204 29.299 -34.810 1.00 37.38 1093 ALA A CA 1
ATOM 8756 C C . ALA A 1 1093 ? 36.222 30.071 -33.483 1.00 37.38 1093 ALA A C 1
ATOM 8758 O O . ALA A 1 1093 ? 37.136 29.898 -32.679 1.00 37.38 1093 ALA A O 1
ATOM 8759 N N . VAL A 1 1094 ? 35.212 30.915 -33.270 1.00 35.97 1094 VAL A N 1
ATOM 8760 C CA . VAL A 1 1094 ? 34.939 31.565 -31.985 1.00 35.97 1094 VAL A CA 1
ATOM 8761 C C . VAL A 1 1094 ? 34.719 30.471 -30.937 1.00 35.97 1094 VAL A C 1
ATOM 8763 O O . VAL A 1 1094 ? 33.700 29.778 -30.922 1.00 35.97 1094 VAL A O 1
ATOM 8766 N N . GLY A 1 1095 ? 35.728 30.264 -30.092 1.00 36.16 1095 GLY A N 1
ATOM 8767 C CA . GLY A 1 1095 ? 35.647 29.420 -28.909 1.00 36.16 1095 GLY A CA 1
ATOM 8768 C C . GLY A 1 1095 ? 34.847 30.140 -27.832 1.00 36.16 1095 GLY A C 1
ATOM 8769 O O . GLY A 1 1095 ? 35.414 30.900 -27.059 1.00 36.16 1095 GLY A O 1
ATOM 8770 N N . GLY A 1 1096 ? 33.533 29.922 -27.806 1.00 34.38 1096 GLY A N 1
ATOM 8771 C CA . GLY A 1 1096 ? 32.679 30.371 -26.708 1.00 34.38 1096 GLY A CA 1
ATOM 8772 C C . GLY A 1 1096 ? 32.848 29.487 -25.468 1.00 34.38 1096 GLY A C 1
ATOM 8773 O O . GLY A 1 1096 ? 32.958 28.267 -25.582 1.00 34.38 1096 GLY A O 1
ATOM 8774 N N . GLU A 1 1097 ? 32.826 30.106 -24.290 1.00 38.88 1097 GLU A N 1
ATOM 8775 C CA . GLU A 1 1097 ? 32.995 29.521 -22.945 1.00 38.88 1097 GLU A CA 1
ATOM 8776 C C . GLU A 1 1097 ? 31.962 28.433 -22.553 1.00 38.88 1097 GLU A C 1
ATOM 8778 O O . GLU A 1 1097 ? 32.074 27.821 -21.494 1.00 38.88 1097 GLU A O 1
ATOM 8783 N N . ASP A 1 1098 ? 30.985 28.118 -23.410 1.00 41.19 1098 ASP A N 1
ATOM 8784 C CA . ASP A 1 1098 ? 29.970 27.070 -23.190 1.00 41.19 1098 ASP A CA 1
ATOM 8785 C C . ASP A 1 1098 ? 30.483 25.630 -23.436 1.00 41.19 1098 ASP A C 1
ATOM 8787 O O . ASP A 1 1098 ? 29.732 24.657 -23.370 1.00 41.19 1098 ASP A O 1
ATOM 8791 N N . VAL A 1 1099 ? 31.779 25.465 -23.730 1.00 49.66 1099 VAL A N 1
ATOM 8792 C CA . VAL A 1 1099 ? 32.405 24.184 -24.116 1.00 49.66 1099 VAL A CA 1
ATOM 8793 C C . VAL A 1 1099 ? 32.891 23.343 -22.917 1.00 49.66 1099 VAL A C 1
ATOM 8795 O O . VAL A 1 1099 ? 33.266 22.185 -23.123 1.00 49.66 1099 VAL A O 1
ATOM 8798 N N . ASP A 1 1100 ? 32.847 23.872 -21.688 1.00 57.12 1100 ASP A N 1
ATOM 8799 C CA . ASP A 1 1100 ? 33.552 23.302 -20.521 1.00 57.12 1100 ASP A CA 1
ATOM 8800 C C . ASP A 1 1100 ? 32.675 22.531 -19.509 1.00 57.12 1100 ASP A C 1
ATOM 8802 O O . ASP A 1 1100 ? 33.155 22.075 -18.475 1.00 57.12 1100 ASP A O 1
ATOM 8806 N N . VAL A 1 1101 ? 31.378 22.344 -19.781 1.00 75.19 1101 VAL A N 1
ATOM 8807 C CA . VAL A 1 1101 ? 30.509 21.533 -18.907 1.00 75.19 1101 VAL A CA 1
ATOM 8808 C C . VAL A 1 1101 ? 30.602 20.053 -19.289 1.00 75.19 1101 VAL A C 1
ATOM 8810 O O . VAL A 1 1101 ? 30.216 19.649 -20.391 1.00 75.19 1101 VAL A O 1
ATOM 8813 N N . ASP A 1 1102 ? 31.079 19.216 -18.366 1.00 87.38 1102 ASP A N 1
ATOM 8814 C CA . ASP A 1 1102 ? 31.069 17.760 -18.532 1.00 87.38 1102 ASP A CA 1
ATOM 8815 C C . ASP A 1 1102 ? 29.680 17.184 -18.217 1.00 87.38 1102 ASP A C 1
ATOM 8817 O O . ASP A 1 1102 ? 29.345 16.892 -17.069 1.00 87.38 1102 ASP A O 1
ATOM 8821 N N . ILE A 1 1103 ? 28.869 17.011 -19.261 1.00 90.25 1103 ILE A N 1
ATOM 8822 C CA . ILE A 1 1103 ? 27.508 16.456 -19.177 1.00 90.25 1103 ILE A CA 1
ATOM 8823 C C . ILE A 1 1103 ? 27.474 15.064 -18.536 1.00 90.25 1103 ILE A C 1
ATOM 8825 O O . ILE A 1 1103 ? 26.541 14.752 -17.795 1.00 90.25 1103 ILE A O 1
ATOM 8829 N N . THR A 1 1104 ? 28.518 14.257 -18.738 1.00 93.31 1104 THR A N 1
ATOM 8830 C CA . THR A 1 1104 ? 28.627 12.939 -18.097 1.00 93.31 1104 THR A CA 1
ATOM 8831 C C . THR A 1 1104 ? 28.679 13.087 -16.586 1.00 93.31 1104 THR A C 1
ATOM 8833 O O . THR A 1 1104 ? 28.034 12.336 -15.864 1.00 93.31 1104 THR A O 1
ATOM 8836 N N . LYS A 1 1105 ? 29.399 14.091 -16.083 1.00 92.00 1105 LYS A N 1
ATOM 8837 C CA . LYS A 1 1105 ? 29.450 14.373 -14.648 1.00 92.00 1105 LYS A CA 1
ATOM 8838 C C . LYS A 1 1105 ? 28.134 14.939 -14.131 1.00 92.00 1105 LYS A C 1
ATOM 8840 O O . LYS A 1 1105 ? 27.685 14.492 -13.083 1.00 92.00 1105 LYS A O 1
ATOM 8845 N N . GLN A 1 1106 ? 27.482 15.835 -14.884 1.00 91.62 1106 GLN A N 1
ATOM 8846 C CA . GLN A 1 1106 ? 26.150 16.368 -14.535 1.00 91.62 1106 GLN A CA 1
ATOM 8847 C C . GLN A 1 1106 ? 25.129 15.242 -14.289 1.00 91.62 1106 GLN A C 1
ATOM 8849 O O . GLN A 1 1106 ? 24.320 15.334 -13.363 1.00 91.62 1106 GLN A O 1
ATOM 8854 N N . SER A 1 1107 ? 25.229 14.146 -15.051 1.00 93.44 1107 SER A N 1
ATOM 8855 C CA . SER A 1 1107 ? 24.333 12.990 -14.928 1.00 93.44 1107 SER A CA 1
ATOM 8856 C C . SER A 1 1107 ? 24.318 12.309 -13.557 1.00 93.44 1107 SER A C 1
ATOM 8858 O O . SER A 1 1107 ? 23.322 11.686 -13.195 1.00 93.44 1107 SER A O 1
ATOM 8860 N N . LEU A 1 1108 ? 25.389 12.456 -12.762 1.00 91.56 1108 LEU A N 1
ATOM 8861 C CA . LEU A 1 1108 ? 25.466 11.911 -11.403 1.00 91.56 1108 LEU A CA 1
ATOM 8862 C C . LEU A 1 1108 ? 24.301 12.407 -10.537 1.00 91.56 1108 LEU A C 1
ATOM 8864 O O . LEU A 1 1108 ? 23.704 11.636 -9.785 1.00 91.56 1108 LEU A O 1
ATOM 8868 N N . LEU A 1 1109 ? 23.973 13.693 -10.671 1.00 91.31 1109 LEU A N 1
ATOM 8869 C CA . LEU A 1 1109 ? 22.873 14.313 -9.949 1.00 91.31 1109 LEU A CA 1
ATOM 8870 C C . LEU A 1 1109 ? 21.549 14.138 -10.702 1.00 91.31 1109 LEU A C 1
ATOM 8872 O O . LEU A 1 1109 ? 20.561 13.723 -10.097 1.00 91.31 1109 LEU A O 1
ATOM 8876 N N . THR A 1 1110 ? 21.513 14.395 -12.014 1.00 91.81 1110 THR A N 1
ATOM 8877 C CA . THR A 1 1110 ? 20.240 14.447 -12.759 1.00 91.81 1110 THR A CA 1
ATOM 8878 C C . THR A 1 1110 ? 19.522 13.111 -12.840 1.00 91.81 1110 THR A C 1
ATOM 8880 O O . THR A 1 1110 ? 18.302 13.097 -12.740 1.00 91.81 1110 THR A O 1
ATOM 8883 N N . LEU A 1 1111 ? 20.234 11.984 -12.926 1.00 90.81 1111 LEU A N 1
ATOM 8884 C CA . LEU A 1 1111 ? 19.608 10.655 -12.917 1.00 90.81 1111 LEU A CA 1
ATOM 8885 C C . LEU A 1 1111 ? 18.882 10.360 -11.596 1.00 90.81 1111 LEU A C 1
ATOM 8887 O O . LEU A 1 1111 ? 17.819 9.732 -11.595 1.00 90.81 1111 LEU A O 1
ATOM 8891 N N . THR A 1 1112 ? 19.447 10.822 -10.477 1.00 88.81 1112 THR A N 1
ATOM 8892 C CA . THR A 1 1112 ? 18.856 10.671 -9.139 1.00 88.81 1112 THR A CA 1
ATOM 8893 C C . THR A 1 1112 ? 17.630 11.570 -8.991 1.00 88.81 1112 THR A C 1
ATOM 8895 O O . THR A 1 1112 ? 16.576 11.111 -8.551 1.00 88.81 1112 THR A O 1
ATOM 8898 N N . LEU A 1 1113 ? 17.740 12.836 -9.410 1.00 91.75 1113 LEU A N 1
ATOM 8899 C CA . LEU A 1 1113 ? 16.635 13.797 -9.345 1.00 91.75 1113 LEU A CA 1
ATOM 8900 C C . LEU A 1 1113 ? 15.479 13.414 -10.284 1.00 91.75 1113 LEU A C 1
ATOM 8902 O O . LEU A 1 1113 ? 14.330 13.445 -9.859 1.00 91.75 1113 LEU A O 1
ATOM 8906 N N . ASP A 1 1114 ? 15.765 12.974 -11.515 1.00 88.88 1114 ASP A N 1
ATOM 8907 C CA . ASP A 1 1114 ? 14.758 12.475 -12.469 1.00 88.88 1114 ASP A CA 1
ATOM 8908 C C . ASP A 1 1114 ? 13.974 11.290 -11.881 1.00 88.88 1114 ASP A C 1
ATOM 8910 O O . ASP A 1 1114 ? 12.748 11.239 -11.978 1.00 88.88 1114 ASP A O 1
ATOM 8914 N N . THR A 1 1115 ? 14.662 10.377 -11.187 1.00 85.56 1115 THR A N 1
ATOM 8915 C CA . THR A 1 1115 ? 14.017 9.245 -10.503 1.00 85.56 1115 THR A CA 1
ATOM 8916 C C . THR A 1 1115 ? 13.104 9.721 -9.368 1.00 85.56 1115 THR A C 1
ATOM 8918 O O . THR A 1 1115 ? 11.955 9.292 -9.291 1.00 85.56 1115 THR A O 1
ATOM 8921 N N . ALA A 1 1116 ? 13.572 10.657 -8.534 1.00 87.19 1116 ALA A N 1
ATOM 8922 C CA . ALA A 1 1116 ? 12.781 11.253 -7.454 1.00 87.19 1116 ALA A CA 1
ATOM 8923 C C . ALA A 1 1116 ? 11.537 12.003 -7.967 1.00 87.19 1116 ALA A C 1
ATOM 8925 O O . ALA A 1 1116 ? 10.468 11.962 -7.358 1.00 87.19 1116 ALA A O 1
ATOM 8926 N N . ILE A 1 1117 ? 11.641 12.685 -9.105 1.00 88.50 1117 ILE A N 1
ATOM 8927 C CA . ILE A 1 1117 ? 10.509 13.409 -9.694 1.00 88.50 1117 ILE A CA 1
ATOM 8928 C C . ILE A 1 1117 ? 9.431 12.430 -10.162 1.00 88.50 1117 ILE A C 1
ATOM 8930 O O . ILE A 1 1117 ? 8.257 12.615 -9.829 1.00 88.50 1117 ILE A O 1
ATOM 8934 N N . ARG A 1 1118 ? 9.844 11.366 -10.861 1.00 83.56 1118 ARG A N 1
ATOM 8935 C CA . ARG A 1 1118 ? 8.961 10.330 -11.417 1.00 83.56 1118 ARG A CA 1
ATOM 8936 C C . ARG A 1 1118 ? 8.309 9.446 -10.360 1.00 83.56 1118 ARG A C 1
ATOM 8938 O O . ARG A 1 1118 ? 7.190 8.989 -10.571 1.00 83.56 1118 ARG A O 1
ATOM 8945 N N . ASP A 1 1119 ? 8.990 9.201 -9.242 1.00 82.38 1119 ASP A N 1
ATOM 8946 C CA . ASP A 1 1119 ? 8.481 8.369 -8.155 1.00 82.38 1119 ASP A CA 1
ATOM 8947 C C . ASP A 1 1119 ? 8.449 9.143 -6.823 1.00 82.38 1119 ASP A C 1
ATOM 8949 O O . ASP A 1 1119 ? 9.470 9.270 -6.138 1.00 82.38 1119 ASP A O 1
ATOM 8953 N N . PRO A 1 1120 ? 7.274 9.643 -6.390 1.00 79.50 1120 PRO A N 1
ATOM 8954 C CA . PRO A 1 1120 ? 7.163 10.402 -5.150 1.00 79.50 1120 PRO A CA 1
ATOM 8955 C C . PRO A 1 1120 ? 7.565 9.607 -3.904 1.00 79.50 1120 PRO A C 1
ATOM 8957 O O . PRO A 1 1120 ? 7.925 10.214 -2.896 1.00 79.50 1120 PRO A O 1
ATOM 8960 N N . ARG A 1 1121 ? 7.558 8.268 -3.961 1.00 77.81 1121 ARG A N 1
ATOM 8961 C CA . ARG A 1 1121 ? 7.889 7.406 -2.817 1.00 77.81 1121 ARG A CA 1
ATOM 8962 C C . ARG A 1 1121 ? 9.364 7.500 -2.426 1.00 77.81 1121 ARG A C 1
ATOM 8964 O O . ARG A 1 1121 ? 9.689 7.225 -1.275 1.00 77.81 1121 ARG A O 1
ATOM 8971 N N . CYS A 1 1122 ? 10.248 7.904 -3.346 1.00 78.69 1122 CYS A N 1
ATOM 8972 C CA . CYS A 1 1122 ? 11.684 7.990 -3.081 1.00 78.69 1122 CYS A CA 1
ATOM 8973 C C . CYS A 1 1122 ? 12.237 9.412 -2.896 1.00 78.69 1122 CYS A C 1
ATOM 8975 O O . CYS A 1 1122 ? 13.389 9.546 -2.477 1.00 78.69 1122 CYS A O 1
ATOM 8977 N N . ARG A 1 1123 ? 11.431 10.466 -3.119 1.00 85.56 1123 ARG A N 1
ATOM 8978 C CA . ARG A 1 1123 ? 11.858 11.885 -3.091 1.00 85.56 1123 ARG A CA 1
ATOM 8979 C C . ARG A 1 1123 ? 12.684 12.257 -1.868 1.00 85.56 1123 ARG A C 1
ATOM 8981 O O . ARG A 1 1123 ? 13.820 12.704 -2.001 1.00 85.56 1123 ARG A O 1
ATOM 8988 N N . THR A 1 1124 ? 12.131 12.043 -0.678 1.00 85.88 1124 THR A N 1
ATOM 8989 C CA . THR A 1 1124 ? 12.778 12.422 0.586 1.00 85.88 1124 THR A CA 1
ATOM 8990 C C . THR A 1 1124 ? 14.114 11.713 0.768 1.00 85.88 1124 THR A C 1
ATOM 8992 O O . THR A 1 1124 ? 15.109 12.343 1.115 1.00 85.88 1124 THR A O 1
ATOM 8995 N N . ALA A 1 1125 ? 14.154 10.405 0.513 1.00 80.62 1125 ALA A N 1
ATOM 8996 C CA . ALA A 1 1125 ? 15.356 9.614 0.733 1.00 80.62 1125 ALA A CA 1
ATOM 8997 C C . ALA A 1 1125 ? 16.454 9.955 -0.290 1.00 80.62 1125 ALA A C 1
ATOM 8999 O O . ALA A 1 1125 ? 17.613 10.097 0.091 1.00 80.62 1125 ALA A O 1
ATOM 9000 N N . ALA A 1 1126 ? 16.088 10.165 -1.560 1.00 84.31 1126 ALA A N 1
ATOM 9001 C CA . ALA A 1 1126 ? 17.012 10.588 -2.610 1.00 84.31 1126 ALA A CA 1
ATOM 9002 C C . ALA A 1 1126 ? 17.605 11.979 -2.325 1.00 84.31 1126 ALA A C 1
ATOM 9004 O O . ALA A 1 1126 ? 18.817 12.164 -2.402 1.00 84.31 1126 ALA A O 1
ATOM 9005 N N . LEU A 1 1127 ? 16.777 12.951 -1.926 1.00 90.00 1127 LEU A N 1
ATOM 9006 C CA . LEU A 1 1127 ? 17.232 14.303 -1.588 1.00 90.00 1127 LEU A CA 1
ATOM 9007 C C . LEU A 1 1127 ? 18.136 14.331 -0.355 1.00 90.00 1127 LEU A C 1
ATOM 9009 O O . LEU A 1 1127 ? 19.192 14.960 -0.397 1.00 90.00 1127 LEU A O 1
ATOM 9013 N N . ARG A 1 1128 ? 17.766 13.619 0.721 1.00 87.94 1128 ARG A N 1
ATOM 9014 C CA . ARG A 1 1128 ? 18.632 13.467 1.902 1.00 87.94 1128 ARG A CA 1
ATOM 9015 C C . ARG A 1 1128 ? 19.977 12.871 1.503 1.00 87.94 1128 ARG A C 1
ATOM 9017 O O . ARG A 1 1128 ? 21.012 13.422 1.858 1.00 87.94 1128 ARG A O 1
ATOM 9024 N N . ARG A 1 1129 ? 19.966 11.816 0.683 1.00 86.06 1129 ARG A N 1
ATOM 9025 C CA . ARG A 1 1129 ? 21.182 11.160 0.190 1.00 86.06 1129 ARG A CA 1
ATOM 9026 C C . ARG A 1 1129 ? 22.063 12.087 -0.650 1.00 86.06 1129 ARG A C 1
ATOM 9028 O O . ARG A 1 1129 ? 23.286 12.036 -0.529 1.00 86.06 1129 ARG A O 1
ATOM 9035 N N . VAL A 1 1130 ? 21.461 12.932 -1.487 1.00 88.50 1130 VAL A N 1
ATOM 9036 C CA . VAL A 1 1130 ? 22.177 13.959 -2.257 1.00 88.50 1130 VAL A CA 1
ATOM 9037 C C . VAL A 1 1130 ? 22.808 14.990 -1.321 1.00 88.50 1130 VAL A C 1
ATOM 9039 O O . VAL A 1 1130 ? 24.004 15.241 -1.439 1.00 88.50 1130 VAL A O 1
ATOM 9042 N N . LEU A 1 1131 ? 22.051 15.549 -0.369 1.00 89.25 1131 LEU A N 1
ATOM 9043 C CA . LEU A 1 1131 ? 22.574 16.543 0.575 1.00 89.25 1131 LEU A CA 1
ATOM 9044 C C . LEU A 1 1131 ? 23.683 15.971 1.465 1.00 89.25 1131 LEU A C 1
ATOM 9046 O O . LEU A 1 1131 ? 24.714 16.617 1.621 1.00 89.25 1131 LEU A O 1
ATOM 9050 N N . GLU A 1 1132 ? 23.534 14.737 1.957 1.00 84.62 1132 GLU A N 1
ATOM 9051 C CA . GLU A 1 1132 ? 24.580 14.015 2.694 1.00 84.62 1132 GLU A CA 1
ATOM 9052 C C . GLU A 1 1132 ? 25.884 13.937 1.893 1.00 84.62 1132 GLU A C 1
ATOM 9054 O O . GLU A 1 1132 ? 26.956 14.247 2.411 1.00 84.62 1132 GLU A O 1
ATOM 9059 N N . LYS A 1 1133 ? 25.802 13.559 0.611 1.00 84.88 1133 LYS A N 1
ATOM 9060 C CA . LYS A 1 1133 ? 26.974 13.459 -0.273 1.00 84.88 1133 LYS A CA 1
ATOM 9061 C C . LYS A 1 1133 ? 27.539 14.823 -0.675 1.00 84.88 1133 LYS A C 1
ATOM 9063 O O . LYS A 1 1133 ? 28.716 14.899 -1.026 1.00 84.88 1133 LYS A O 1
ATOM 9068 N N . CYS A 1 1134 ? 26.730 15.877 -0.603 1.00 86.56 1134 CYS A N 1
ATOM 9069 C CA . CYS A 1 1134 ? 27.153 17.262 -0.783 1.00 86.56 1134 CYS A CA 1
ATOM 9070 C C . CYS A 1 1134 ? 27.717 17.895 0.501 1.00 86.56 1134 CYS A C 1
ATOM 9072 O O . CYS A 1 1134 ? 28.229 19.006 0.439 1.00 86.56 1134 CYS A O 1
ATOM 9074 N N . SER A 1 1135 ? 27.639 17.258 1.669 1.00 82.50 1135 SER A N 1
ATOM 9075 C CA . SER A 1 1135 ? 28.021 17.909 2.925 1.00 82.50 1135 SER A CA 1
ATOM 9076 C C . SER A 1 1135 ? 29.452 17.569 3.353 1.00 82.50 1135 SER A C 1
ATOM 9078 O O . SER A 1 1135 ? 29.857 16.406 3.329 1.00 82.50 1135 SER A O 1
ATOM 9080 N N . ARG A 1 1136 ? 30.239 18.568 3.790 1.00 73.56 1136 ARG A N 1
ATOM 9081 C CA . ARG A 1 1136 ? 31.594 18.346 4.351 1.00 73.56 1136 ARG A CA 1
ATOM 9082 C C . ARG A 1 1136 ? 31.559 17.860 5.799 1.00 73.56 1136 ARG A C 1
ATOM 9084 O O . ARG A 1 1136 ? 32.549 17.350 6.307 1.00 73.56 1136 ARG A O 1
ATOM 9091 N N . SER A 1 1137 ? 30.426 18.036 6.468 1.00 61.56 1137 SER A N 1
ATOM 9092 C CA . SER A 1 1137 ? 30.116 17.520 7.802 1.00 61.56 1137 SER A CA 1
ATOM 9093 C C . SER A 1 1137 ? 28.608 17.272 7.884 1.00 61.56 1137 SER A C 1
ATOM 9095 O O . SER A 1 1137 ? 27.860 17.881 7.131 1.00 61.56 1137 SER A O 1
ATOM 9097 N N . PHE A 1 1138 ? 28.114 16.415 8.777 1.00 53.00 1138 PHE A N 1
ATOM 9098 C CA . PHE A 1 1138 ? 26.666 16.136 8.851 1.00 53.00 1138 PHE A CA 1
ATOM 9099 C C . PHE A 1 1138 ? 25.789 17.366 9.187 1.00 53.00 1138 PHE A C 1
ATOM 9101 O O . PHE A 1 1138 ? 24.577 17.287 9.041 1.00 53.00 1138 PHE A O 1
ATOM 9108 N N . GLU A 1 1139 ? 26.377 18.487 9.621 1.00 55.91 1139 GLU A N 1
ATOM 9109 C CA . GLU A 1 1139 ? 25.655 19.662 10.137 1.00 55.91 1139 GLU A CA 1
ATOM 9110 C C . GLU A 1 1139 ? 25.546 20.825 9.127 1.00 55.91 1139 GLU A C 1
ATOM 9112 O O . GLU A 1 1139 ? 24.772 21.747 9.353 1.00 55.91 1139 GLU A O 1
ATOM 9117 N N . GLU A 1 1140 ? 26.305 20.815 8.022 1.00 66.00 1140 GLU A N 1
ATOM 9118 C CA . GLU A 1 1140 ? 26.428 21.984 7.126 1.00 66.00 1140 GLU A CA 1
ATOM 9119 C C . GLU A 1 1140 ? 25.240 22.161 6.160 1.00 66.00 1140 GLU A C 1
ATOM 9121 O O . GLU A 1 1140 ? 24.899 23.285 5.798 1.00 66.00 1140 GLU A O 1
ATOM 9126 N N . LEU A 1 1141 ? 24.599 21.062 5.747 1.00 79.19 1141 LEU A N 1
ATOM 9127 C CA . LEU A 1 1141 ? 23.481 21.050 4.798 1.00 79.19 1141 LEU A CA 1
ATOM 9128 C C . LEU A 1 1141 ? 22.316 20.212 5.347 1.00 79.19 1141 LEU A C 1
ATOM 9130 O O . LEU A 1 1141 ? 22.062 19.095 4.897 1.00 79.19 1141 LEU A O 1
ATOM 9134 N N . ASP A 1 1142 ? 21.627 20.754 6.351 1.00 82.50 1142 ASP A N 1
ATOM 9135 C CA . ASP A 1 1142 ? 20.507 20.091 7.026 1.00 82.50 1142 ASP A CA 1
ATOM 9136 C C . ASP A 1 1142 ? 19.250 20.046 6.139 1.00 82.50 1142 ASP A C 1
ATOM 9138 O O . ASP A 1 1142 ? 18.637 21.073 5.840 1.00 82.50 1142 ASP A O 1
ATOM 9142 N N . PHE A 1 1143 ? 18.843 18.839 5.738 1.00 86.69 1143 PHE A N 1
ATOM 9143 C CA . PHE A 1 1143 ? 17.649 18.611 4.923 1.00 86.69 1143 PHE A CA 1
ATOM 9144 C C . PHE A 1 1143 ? 16.385 19.239 5.521 1.00 86.69 1143 PHE A C 1
ATOM 9146 O O . PHE A 1 1143 ? 15.599 19.837 4.784 1.00 86.69 1143 PHE A O 1
ATOM 9153 N N . ASP A 1 1144 ? 16.179 19.111 6.833 1.00 85.44 1144 ASP A N 1
ATOM 9154 C CA . ASP A 1 1144 ? 14.955 19.580 7.480 1.00 85.44 1144 ASP A CA 1
ATOM 9155 C C . ASP A 1 1144 ? 14.914 21.120 7.500 1.00 85.44 1144 ASP A C 1
ATOM 9157 O O . ASP A 1 1144 ? 13.854 21.709 7.280 1.00 85.44 1144 ASP A O 1
ATOM 9161 N N . LEU A 1 1145 ? 16.079 21.775 7.609 1.00 84.00 1145 LEU A N 1
ATOM 9162 C CA . LEU A 1 1145 ? 16.215 23.226 7.444 1.00 84.00 1145 LEU A CA 1
ATOM 9163 C C . LEU A 1 1145 ? 15.866 23.677 6.018 1.00 84.00 1145 LEU A C 1
ATOM 9165 O O . LEU A 1 1145 ? 15.118 24.642 5.855 1.00 84.00 1145 LEU A O 1
ATOM 9169 N N . PHE A 1 1146 ? 16.387 22.998 4.989 1.00 86.31 1146 PHE A N 1
ATOM 9170 C CA . PHE A 1 1146 ? 16.077 23.324 3.590 1.00 86.31 1146 PHE A CA 1
ATOM 9171 C C . PHE A 1 1146 ? 14.576 23.196 3.305 1.00 86.31 1146 PHE A C 1
ATOM 9173 O O . PHE A 1 1146 ? 13.987 24.109 2.728 1.00 86.31 1146 PHE A O 1
ATOM 9180 N N . VAL A 1 1147 ? 13.953 22.093 3.735 1.00 87.44 1147 VAL A N 1
ATOM 9181 C CA . VAL A 1 1147 ? 12.522 21.838 3.509 1.00 87.44 1147 VAL A CA 1
ATOM 9182 C C . VAL A 1 1147 ? 11.647 22.846 4.252 1.00 87.44 1147 VAL A C 1
ATOM 9184 O O . VAL A 1 1147 ? 10.710 23.376 3.660 1.00 87.44 1147 VAL A O 1
ATOM 9187 N N . ASP A 1 1148 ? 11.946 23.157 5.514 1.00 86.31 1148 ASP A N 1
ATOM 9188 C CA . ASP A 1 1148 ? 11.151 24.120 6.285 1.00 86.31 1148 ASP A CA 1
ATOM 9189 C C . ASP A 1 1148 ? 11.294 25.553 5.741 1.00 86.31 1148 ASP A C 1
ATOM 9191 O O . ASP A 1 1148 ? 10.293 26.248 5.550 1.00 86.31 1148 ASP A O 1
ATOM 9195 N N . THR A 1 1149 ? 12.524 25.976 5.419 1.00 87.50 1149 THR A N 1
ATOM 9196 C CA . THR A 1 1149 ? 12.816 27.329 4.908 1.00 87.50 1149 THR A CA 1
ATOM 9197 C C . THR A 1 1149 ? 12.143 27.559 3.558 1.00 87.50 1149 THR A C 1
ATOM 9199 O O . THR A 1 1149 ? 11.350 28.491 3.407 1.00 87.50 1149 THR A O 1
ATOM 9202 N N . LEU A 1 1150 ? 12.389 26.666 2.594 1.00 89.62 1150 LEU A N 1
ATOM 9203 C CA . LEU A 1 1150 ? 11.808 26.769 1.257 1.00 89.62 1150 LEU A CA 1
ATOM 9204 C C . LEU A 1 1150 ? 10.289 26.557 1.268 1.00 89.62 1150 LEU A C 1
ATOM 9206 O O . LEU A 1 1150 ? 9.566 27.240 0.547 1.00 89.62 1150 LEU A O 1
ATOM 9210 N N . GLY A 1 1151 ? 9.781 25.646 2.105 1.00 89.12 1151 GLY A N 1
ATOM 9211 C CA . GLY A 1 1151 ? 8.353 25.332 2.187 1.00 89.12 1151 GLY A CA 1
ATOM 9212 C C . GLY A 1 1151 ? 7.491 26.482 2.708 1.00 89.12 1151 GLY A C 1
ATOM 9213 O O . GLY A 1 1151 ? 6.319 26.608 2.328 1.00 89.12 1151 GLY A O 1
ATOM 9214 N N . LYS A 1 1152 ? 8.075 27.335 3.559 1.00 89.56 1152 LYS A N 1
ATOM 9215 C CA . LYS A 1 1152 ? 7.476 28.584 4.056 1.00 89.56 1152 LYS A CA 1
ATOM 9216 C C . LYS A 1 1152 ? 7.635 29.760 3.083 1.00 89.56 1152 LYS A C 1
ATOM 9218 O O . LYS A 1 1152 ? 7.082 30.824 3.343 1.00 89.56 1152 LYS A O 1
ATOM 9223 N N . GLY A 1 1153 ? 8.349 29.569 1.971 1.00 86.38 1153 GLY A N 1
ATOM 9224 C CA . GLY A 1 1153 ? 8.614 30.608 0.976 1.00 86.38 1153 GLY A CA 1
ATOM 9225 C C . GLY A 1 1153 ? 9.734 31.575 1.365 1.00 86.38 1153 GLY A C 1
ATOM 9226 O O . GLY A 1 1153 ? 9.850 32.633 0.753 1.00 86.38 1153 GLY A O 1
ATOM 9227 N N . PHE A 1 1154 ? 10.548 31.240 2.371 1.00 87.75 1154 PHE A N 1
ATOM 9228 C CA . PHE A 1 1154 ? 11.713 32.040 2.735 1.00 87.75 1154 PHE A CA 1
ATOM 9229 C C . PHE A 1 1154 ? 12.904 31.712 1.834 1.00 87.75 1154 PHE A C 1
ATOM 9231 O O . PHE A 1 1154 ? 13.094 30.573 1.402 1.00 87.75 1154 PHE A O 1
ATOM 9238 N N . GLU A 1 1155 ? 13.738 32.718 1.578 1.00 84.00 1155 GLU A N 1
ATOM 9239 C CA . GLU A 1 1155 ? 15.006 32.505 0.892 1.00 84.00 1155 GLU A CA 1
ATOM 9240 C C . GLU A 1 1155 ? 15.994 31.791 1.817 1.00 84.00 1155 GLU A C 1
ATOM 9242 O O . GLU A 1 1155 ? 16.109 32.096 3.006 1.00 84.00 1155 GLU A O 1
ATOM 9247 N N . ILE A 1 1156 ? 16.731 30.832 1.259 1.00 84.12 1156 ILE A N 1
ATOM 9248 C CA . ILE A 1 1156 ? 17.851 30.212 1.964 1.00 84.12 1156 ILE A CA 1
ATOM 9249 C C . ILE A 1 1156 ? 18.967 31.241 2.083 1.00 84.12 1156 ILE A C 1
ATOM 9251 O O . ILE A 1 1156 ? 19.271 31.948 1.120 1.00 84.12 1156 ILE A O 1
ATOM 9255 N N . ASP A 1 1157 ? 19.613 31.266 3.248 1.00 84.00 1157 ASP A N 1
ATOM 9256 C CA . ASP A 1 1157 ? 20.778 32.103 3.494 1.00 84.00 1157 ASP A CA 1
ATOM 9257 C C . ASP A 1 1157 ? 21.785 32.033 2.330 1.00 84.00 1157 ASP A C 1
ATOM 9259 O O . ASP A 1 1157 ? 22.141 30.963 1.822 1.00 84.00 1157 ASP A O 1
ATOM 9263 N N . THR A 1 1158 ? 22.248 33.203 1.888 1.00 83.62 1158 THR A N 1
ATOM 9264 C CA . THR A 1 1158 ? 23.088 33.311 0.690 1.00 83.62 1158 THR A CA 1
ATOM 9265 C C . THR A 1 1158 ? 24.424 32.575 0.823 1.00 83.62 1158 THR A C 1
ATOM 9267 O O . THR A 1 1158 ? 24.949 32.103 -0.189 1.00 83.62 1158 THR A O 1
ATOM 9270 N N . LEU A 1 1159 ? 24.976 32.428 2.035 1.00 80.94 1159 LEU A N 1
ATOM 9271 C CA . LEU A 1 1159 ? 26.186 31.639 2.275 1.00 80.94 1159 LEU A CA 1
ATOM 9272 C C . LEU A 1 1159 ? 25.879 30.146 2.176 1.00 80.94 1159 LEU A C 1
ATOM 9274 O O . LEU A 1 1159 ? 26.637 29.428 1.525 1.00 80.94 1159 LEU A O 1
ATOM 9278 N N . VAL A 1 1160 ? 24.759 29.688 2.742 1.00 82.69 1160 VAL A N 1
ATOM 9279 C CA . VAL A 1 1160 ? 24.308 28.286 2.652 1.00 82.69 1160 VAL A CA 1
ATOM 9280 C C . VAL A 1 1160 ? 24.014 27.897 1.201 1.00 82.69 1160 VAL A C 1
ATOM 9282 O O . VAL A 1 1160 ? 24.488 26.865 0.730 1.00 82.69 1160 VAL A O 1
ATOM 9285 N N . SER A 1 1161 ? 23.321 28.756 0.450 1.00 83.62 1161 SER A N 1
ATOM 9286 C CA . SER A 1 1161 ? 23.040 28.551 -0.978 1.00 83.62 1161 SER A CA 1
ATOM 9287 C C . SER A 1 1161 ? 24.325 28.505 -1.820 1.00 83.62 1161 SER A C 1
ATOM 9289 O O . SER A 1 1161 ? 24.512 27.600 -2.639 1.00 83.62 1161 SER A O 1
ATOM 9291 N N . ARG A 1 1162 ? 25.283 29.413 -1.569 1.00 85.19 1162 ARG A N 1
ATOM 9292 C CA . ARG A 1 1162 ? 26.611 29.372 -2.213 1.00 85.19 1162 ARG A CA 1
ATOM 9293 C C . ARG A 1 1162 ? 27.409 28.129 -1.818 1.00 85.19 1162 ARG A C 1
ATOM 9295 O O . ARG A 1 1162 ? 28.083 27.565 -2.679 1.00 85.19 1162 ARG A O 1
ATOM 9302 N N . SER A 1 1163 ? 27.343 27.701 -0.556 1.00 86.44 1163 SER A N 1
ATOM 9303 C CA . SER A 1 1163 ? 28.009 26.484 -0.078 1.00 86.44 1163 SER A CA 1
ATOM 9304 C C . SER A 1 1163 ? 27.446 25.253 -0.783 1.00 86.44 1163 SER A C 1
ATOM 9306 O O . SER A 1 1163 ? 28.206 24.511 -1.403 1.00 86.44 1163 SER A O 1
ATOM 9308 N N . LEU A 1 1164 ? 26.117 25.107 -0.830 1.00 88.94 1164 LEU A N 1
ATOM 9309 C CA . LEU A 1 1164 ? 25.450 24.034 -1.566 1.00 88.94 1164 LEU A CA 1
ATOM 9310 C C . LEU A 1 1164 ? 25.857 24.025 -3.045 1.00 88.94 1164 LEU A C 1
ATOM 9312 O O . LEU A 1 1164 ? 26.264 22.986 -3.557 1.00 88.94 1164 LEU A O 1
ATOM 9316 N N . ALA A 1 1165 ? 25.823 25.175 -3.726 1.00 88.56 1165 ALA A N 1
ATOM 9317 C CA . ALA A 1 1165 ? 26.225 25.271 -5.130 1.00 88.56 1165 ALA A CA 1
ATOM 9318 C C . ALA A 1 1165 ? 27.699 24.881 -5.356 1.00 88.56 1165 ALA A C 1
ATOM 9320 O O . ALA A 1 1165 ? 28.030 24.221 -6.344 1.00 88.56 1165 ALA A O 1
ATOM 9321 N N . ASN A 1 1166 ? 28.596 25.265 -4.443 1.00 88.62 1166 ASN A N 1
ATOM 9322 C CA . ASN A 1 1166 ? 30.011 24.899 -4.505 1.00 88.62 1166 ASN A CA 1
ATOM 9323 C C . ASN A 1 1166 ? 30.238 23.412 -4.228 1.00 88.62 1166 ASN A C 1
ATOM 9325 O O . ASN A 1 1166 ? 31.025 22.782 -4.933 1.00 88.62 1166 ASN A O 1
ATOM 9329 N N . ASN A 1 1167 ? 29.528 22.850 -3.254 1.00 90.69 1167 ASN A N 1
ATOM 9330 C CA . ASN A 1 1167 ? 29.635 21.445 -2.894 1.00 90.69 1167 ASN A CA 1
ATOM 9331 C C . ASN A 1 1167 ? 29.036 20.535 -3.969 1.00 90.69 1167 ASN A C 1
ATOM 9333 O O . ASN A 1 1167 ? 29.641 19.521 -4.300 1.00 90.69 1167 ASN A O 1
ATOM 9337 N N . VAL A 1 1168 ? 27.908 20.917 -4.576 1.00 90.25 1168 VAL A N 1
ATOM 9338 C CA . VAL A 1 1168 ? 27.355 20.227 -5.751 1.00 90.25 1168 VAL A CA 1
ATOM 9339 C C . VAL A 1 1168 ? 28.367 20.258 -6.892 1.00 90.25 1168 VAL A C 1
ATOM 9341 O O . VAL A 1 1168 ? 28.654 19.217 -7.472 1.00 90.25 1168 VAL A O 1
ATOM 9344 N N . ARG A 1 1169 ? 28.983 21.412 -7.184 1.00 88.44 1169 ARG A N 1
ATOM 9345 C CA . ARG A 1 1169 ? 30.031 21.495 -8.215 1.00 88.44 1169 ARG A CA 1
ATOM 9346 C C . ARG A 1 1169 ? 31.212 20.574 -7.901 1.00 88.44 1169 ARG A C 1
ATOM 9348 O O . ARG A 1 1169 ? 31.642 19.827 -8.771 1.00 88.44 1169 ARG A O 1
ATOM 9355 N N . GLU A 1 1170 ? 31.690 20.573 -6.657 1.00 88.69 1170 GLU A N 1
ATOM 9356 C CA . GLU A 1 1170 ? 32.769 19.686 -6.213 1.00 88.69 1170 GLU A CA 1
ATOM 9357 C C . GLU A 1 1170 ? 32.386 18.199 -6.330 1.00 88.69 1170 GLU A C 1
ATOM 9359 O O . GLU A 1 1170 ? 33.187 17.402 -6.825 1.00 88.69 1170 GLU A O 1
ATOM 9364 N N . LEU A 1 1171 ? 31.159 17.834 -5.943 1.00 88.62 1171 LEU A N 1
ATOM 9365 C CA . LEU A 1 1171 ? 30.616 16.482 -6.068 1.00 88.62 1171 LEU A CA 1
ATOM 9366 C C . LEU A 1 1171 ? 30.573 16.032 -7.529 1.00 88.62 1171 LEU A C 1
ATOM 9368 O O . LEU A 1 1171 ? 30.997 14.918 -7.828 1.00 88.62 1171 LEU A O 1
ATOM 9372 N N . LEU A 1 1172 ? 30.089 16.884 -8.434 1.00 88.62 1172 LEU A N 1
ATOM 9373 C CA . LEU A 1 1172 ? 30.048 16.583 -9.864 1.00 88.62 1172 LEU A CA 1
ATOM 9374 C C . LEU A 1 1172 ? 3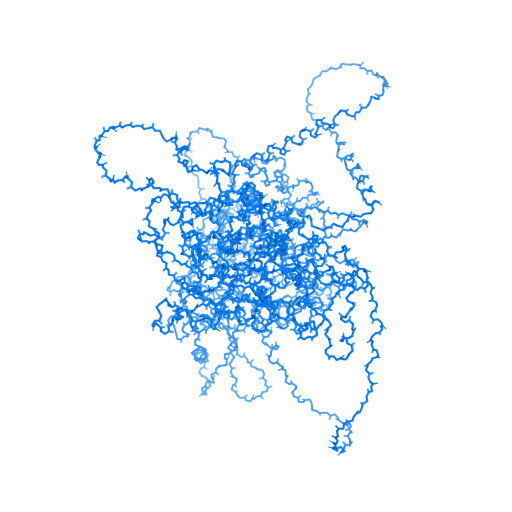1.469 16.441 -10.427 1.00 88.62 1172 LEU A C 1
ATOM 9376 O O . LEU A 1 1172 ? 31.753 15.484 -11.142 1.00 88.62 1172 LEU A O 1
ATOM 9380 N N . ASP A 1 1173 ? 32.386 17.337 -10.058 1.00 83.19 1173 ASP A N 1
ATOM 9381 C CA . ASP A 1 1173 ? 33.747 17.355 -10.598 1.00 83.19 1173 ASP A CA 1
ATOM 9382 C C . ASP A 1 1173 ? 34.611 16.184 -10.123 1.00 83.19 1173 ASP A C 1
ATOM 9384 O O . ASP A 1 1173 ? 35.352 15.607 -10.931 1.00 83.19 1173 ASP A O 1
ATOM 9388 N N . LYS A 1 1174 ? 34.528 15.842 -8.832 1.00 79.44 1174 LYS A N 1
ATOM 9389 C CA . LYS A 1 1174 ? 35.404 14.861 -8.169 1.00 79.44 1174 LYS A CA 1
ATOM 9390 C C . LYS A 1 1174 ? 34.714 13.534 -7.849 1.00 79.44 1174 LYS A C 1
ATOM 9392 O O . LYS A 1 1174 ? 35.392 12.570 -7.501 1.00 79.44 1174 LYS A O 1
ATOM 9397 N N . GLY A 1 1175 ? 33.386 13.467 -7.928 1.00 74.88 1175 GLY A N 1
ATOM 9398 C CA . GLY A 1 1175 ? 32.588 12.320 -7.486 1.00 74.88 1175 GLY A CA 1
ATOM 9399 C C . GLY A 1 1175 ? 32.417 12.217 -5.964 1.00 74.88 1175 GLY A C 1
ATOM 9400 O O . GLY A 1 1175 ? 31.842 11.238 -5.492 1.00 74.88 1175 GLY A O 1
ATOM 9401 N N . PHE A 1 1176 ? 32.934 13.185 -5.198 1.00 74.19 1176 PHE A N 1
ATOM 9402 C CA . PHE A 1 1176 ? 32.797 13.301 -3.743 1.00 74.19 1176 PHE A CA 1
ATOM 9403 C C . PHE A 1 1176 ? 33.090 14.738 -3.295 1.00 74.19 1176 PHE A C 1
ATOM 9405 O O . PHE A 1 1176 ? 33.810 15.467 -3.977 1.00 74.19 1176 PHE A O 1
ATOM 9412 N N . VAL A 1 1177 ? 32.602 15.118 -2.115 1.00 80.75 1177 VAL A N 1
ATOM 9413 C CA . VAL A 1 1177 ? 32.975 16.380 -1.464 1.00 80.75 1177 VAL A CA 1
ATOM 9414 C C . VAL A 1 1177 ? 34.069 16.116 -0.429 1.00 80.75 1177 VAL A C 1
ATOM 9416 O O . VAL A 1 1177 ? 33.961 15.204 0.393 1.00 80.75 1177 VAL A O 1
ATOM 9419 N N . LYS A 1 1178 ? 35.164 16.886 -0.466 1.00 72.00 1178 LYS A N 1
ATOM 9420 C CA . LYS A 1 1178 ? 36.278 16.716 0.478 1.00 72.00 1178 LYS A CA 1
ATOM 9421 C C . LYS A 1 1178 ? 35.803 16.966 1.915 1.00 72.00 1178 LYS A C 1
ATOM 9423 O O . LYS A 1 1178 ? 35.302 18.042 2.214 1.00 72.00 1178 LYS A O 1
ATOM 9428 N N . GLY A 1 1179 ? 36.016 15.993 2.799 1.00 60.69 1179 GLY A N 1
ATOM 9429 C CA . GLY A 1 1179 ? 35.560 16.044 4.195 1.00 60.69 1179 GLY A CA 1
ATOM 9430 C C . GLY A 1 1179 ? 34.249 15.300 4.447 1.00 60.69 1179 GLY A C 1
ATOM 9431 O O . GLY A 1 1179 ? 33.970 14.977 5.597 1.00 60.69 1179 GLY A O 1
ATOM 9432 N N . ALA A 1 1180 ? 33.503 14.936 3.396 1.00 62.81 1180 ALA A N 1
ATOM 9433 C CA . ALA A 1 1180 ? 32.360 14.043 3.536 1.00 62.81 1180 ALA A CA 1
ATOM 9434 C C . ALA A 1 1180 ? 32.809 12.730 4.197 1.00 62.81 1180 ALA A C 1
ATOM 9436 O O . ALA A 1 1180 ? 33.813 12.132 3.793 1.00 62.81 1180 ALA A O 1
ATOM 9437 N N . ILE A 1 1181 ? 32.081 12.295 5.227 1.00 50.66 1181 ILE A N 1
ATOM 9438 C CA . ILE A 1 1181 ? 32.343 11.021 5.899 1.00 50.66 1181 ILE A CA 1
ATOM 9439 C C . ILE A 1 1181 ? 32.021 9.919 4.890 1.00 50.66 1181 ILE A C 1
ATOM 9441 O O . ILE A 1 1181 ? 30.857 9.643 4.601 1.00 50.66 1181 ILE A O 1
ATOM 9445 N N . VAL A 1 1182 ? 33.067 9.338 4.305 1.00 45.56 1182 VAL A N 1
ATOM 9446 C CA . VAL A 1 1182 ? 32.950 8.167 3.438 1.00 45.56 1182 VAL A CA 1
ATOM 9447 C C . VAL A 1 1182 ? 32.576 6.995 4.339 1.00 45.56 1182 VAL A C 1
ATOM 9449 O O . VAL A 1 1182 ? 33.347 6.639 5.228 1.00 45.56 1182 VAL A O 1
ATOM 9452 N N . TRP A 1 1183 ? 31.369 6.476 4.143 1.00 36.12 1183 TRP A N 1
ATOM 9453 C CA . TRP A 1 1183 ? 30.874 5.264 4.788 1.00 36.12 1183 TRP A CA 1
ATOM 9454 C C . TRP A 1 1183 ? 31.492 4.009 4.188 1.00 36.12 1183 TRP A C 1
ATOM 9456 O O . TRP A 1 1183 ? 31.520 3.923 2.935 1.00 36.12 1183 TRP A O 1
#

Radius of gyration: 38.47 Å; Cα contacts (8 Å, |Δi|>4): 1693; chains: 1; bounding box: 98×120×98 Å